Protein AF-0000000074209633 (afdb_homodimer)

Sequence (896 aa):
MTAEIIALIGLALVFGISALRNVHMGALALVAAFVVGIGVVGEGLDDVLSGFPVDALIILVGITYLFGIARETGTIDWLVDRSLGLIGDRVALLPWGLWLIATGVACLGTSHAAFAVVPIAMSLAATHRISSTMMGIAMSSAIVGGALAPTSIVGITVQTVASSADIPYNAGLMFGLSVGVNGLVVLAAFFMFGGRELIQRTRQARAASDGGTGGTGASGGPAGGSGGGVATLERTETKVPAKITALQALVIISILVLIGGFFLLTTLDVDINLGVVALTIAVILALVDPGVGRRGISRIDWSTILLLGGIITYVEVLTRLGAIEQLGEAARSVSQPLVAALVLCIVAGLVSAFASTIGIIGALIPLAVPLLIPGGGLEMTGFIYALAISASLVDCAPFGTTGATIVASTVEHDRPKVNRDLTIWGLSMVIIGPVVTLLTMVVPFLWAMTAEIIALIGLALVFGISALRNVHMGALALVAAFVVGIGVVGEGLDDVLSGFPVDALIILVGITYLFGIARETGTIDWLVDRSLGLIGDRVALLPWGLWLIATGVACLGTSHAAFAVVPIAMSLAATHRISSTMMGIAMSSAIVGGALAPTSIVGITVQTVASSADIPYNAGLMFGLSVGVNGLVVLAAFFMFGGRELIQRTRQARAASDGGTGGTGASGGPAGGSGGGVATLERTETKVPAKITALQALVIISILVLIGGFFLLTTLDVDINLGVVALTIAVILALVDPGVGRRGISRIDWSTILLLGGIITYVEVLTRLGAIEQLGEAARSVSQPLVAALVLCIVAGLVSAFASTIGIIGALIPLAVPLLIPGGGLEMTGFIYALAISASLVDCAPFGTTGATIVASTVEHDRPKVNRDLTIWGLSMVIIGPVVTLLTMVVPFLWA

Radius of gyration: 32.25 Å; Cα contacts (8 Å, |Δi|>4): 1359; chains: 2; bounding box: 79×123×66 Å

Secondary structure (DSSP, 8-state):
--HHHHHHHHHHHHHHHHHHH---HHHHHHHHHHIIIIIII---HHHHHTTS-HHHHHHHHHHHHHHHHHHHHTHHHHHHHHHHHHHTT-GGGHHHHHHHHHHHHHTTS-GGGGGGHHHHHHHHHHHTT--HHHHHHHHHHHHHHHHTSTTSHHHHHHHHHHHHTT----HHHHHHHHHHHHHHHHHHHHHHTTHHHHHHHHHHHHHHHHSTT-----------------------------PPPHHHHHHHHHHHHHHHHHHHHHHHT----HHHHHHHHHHHHHHH-HHHHHHHHTTS-HHHHHHHHHHHHHHHHHHHHTHHHHHHHHHHTSS-HHHHHHHHHHHHHHHHHHS-HHHHHHHHHHHHHHHHSTTS-S-HHHHHHHHHHHHHHGGGSTTSHHHHHHHHTS-GGGHHHHHHHHHHHHHHHHHHHHHHHHHHHTHHHH--/--HHHHHHHHHHHHHHHHHHH---HHHHHHHHHHIIIIIII---HHHHHTTS-HHHHHHHHHHHHHHHHHHHHTHHHHHHHHHHHHHTT-GGGHHHHHHHHHHHHHTTS-GGGGGGHHHHHHHHHHHTT--HHHHHHHHHHHHHHHHTSTTSHHHHHHHHHHHHTT----HHHHHHHHHHHHHHHHHHHHHHTTHHHHHHHHHHHHHHHHSTT--------------------------------HHHHHHHHHHHHHHHHHHHHHHHT----HHHHHHHHHHHHHHH-HHHHHHHHTTS-HHHHHHHHHHHHHHHHHHHHTHHHHHHHHHHTSS-HHHHHHHHHHHHHHHHHHS-HHHHHHHHHHHHHHHHSTTS-S-HHHHHHHHHHHHHHGGGSTTSHHHHHHHHTS-GGGHHHHHHHHHHHHHHHHHHHHHHHHHHHTHHHH--

Solvent-accessible surface area (backbone atoms only — not comparable to full-atom values): 44579 Å² total; per-residue (Å²): 130,54,73,38,54,52,50,52,51,48,53,52,46,38,51,50,46,20,50,73,53,56,36,65,49,12,62,45,22,38,41,48,28,47,48,42,31,38,69,69,70,61,45,54,57,66,62,48,53,66,32,41,49,56,69,58,44,44,29,48,46,10,34,25,28,33,35,21,32,33,52,71,65,40,34,57,58,49,52,51,54,54,51,57,64,66,58,63,87,49,69,58,48,42,59,57,47,49,21,52,50,27,18,56,40,0,29,52,16,43,46,64,58,21,53,68,46,44,44,56,51,36,46,48,23,60,73,69,69,39,47,60,51,35,47,42,49,24,48,37,30,11,26,44,21,11,19,37,18,66,54,4,55,53,18,37,47,53,51,49,48,34,51,73,64,72,39,77,76,57,52,66,59,46,22,53,50,34,38,50,53,28,48,49,49,36,50,52,37,33,64,70,51,47,41,60,57,37,48,50,50,48,49,50,54,50,48,58,67,66,61,69,74,78,90,88,80,80,81,75,77,78,73,82,69,81,66,76,75,67,74,67,74,69,72,69,73,73,66,71,78,71,78,82,46,74,65,34,50,50,46,51,51,48,50,49,48,47,56,52,45,47,55,50,33,63,71,68,66,48,80,64,58,65,13,58,56,29,33,42,52,32,48,55,50,15,68,76,37,25,68,49,35,56,57,9,58,75,48,36,59,58,69,57,45,41,29,52,33,10,40,44,18,28,50,43,46,35,51,74,67,40,28,42,58,52,49,16,54,56,47,62,63,42,90,50,49,68,58,52,52,48,50,51,21,31,49,38,5,54,46,18,30,66,51,44,48,62,58,45,50,54,54,45,52,60,59,43,45,44,46,28,41,98,81,38,63,43,42,49,54,28,45,53,48,23,37,53,47,13,19,40,58,9,38,36,15,50,73,27,71,63,16,34,51,44,36,68,36,32,54,76,89,50,23,68,58,36,47,51,51,29,38,53,51,13,58,48,27,23,53,52,35,29,53,52,31,37,56,68,43,22,51,65,52,52,78,99,130,56,72,39,54,53,49,52,49,48,53,54,47,38,51,50,46,21,51,74,53,55,37,65,48,13,64,48,23,37,42,48,27,49,49,42,31,39,68,68,70,61,44,55,56,66,61,49,54,66,35,41,48,56,70,57,43,43,29,48,47,10,33,26,28,32,37,20,33,34,54,71,66,41,36,57,58,48,52,52,53,54,51,55,64,68,59,64,86,49,68,59,48,42,59,58,48,50,21,53,50,26,18,56,40,0,29,53,15,42,47,65,58,21,54,68,47,42,42,54,51,36,49,50,23,59,74,68,70,40,50,60,51,35,48,44,49,24,47,37,30,11,26,43,19,10,19,38,19,65,54,4,57,52,18,37,48,53,50,50,49,35,50,74,65,71,41,78,76,59,53,67,58,44,22,51,50,33,38,48,54,28,48,50,50,34,50,51,37,33,63,70,52,48,40,58,58,36,48,49,50,48,48,49,54,52,48,60,65,65,62,68,73,78,90,89,80,80,80,76,76,78,73,83,70,81,68,78,74,66,74,66,73,68,75,68,73,74,67,70,77,72,78,82,46,73,65,37,50,50,46,52,51,51,53,50,47,47,55,50,46,48,55,46,34,65,71,68,66,48,79,64,58,66,13,57,56,30,33,43,52,32,49,53,50,16,69,75,38,24,70,48,35,55,57,8,59,75,49,34,59,56,69,56,44,43,28,51,34,9,41,44,18,27,49,43,47,35,51,76,67,41,29,42,57,52,49,15,55,56,48,62,62,42,90,51,50,68,58,52,51,48,51,50,22,30,49,39,5,54,46,17,29,66,49,46,47,63,58,45,51,54,53,45,52,59,60,44,44,41,47,30,39,99,81,41,60,43,41,48,53,30,44,52,48,24,37,52,48,12,19,39,59,10,40,36,16,51,73,27,70,62,17,35,50,43,36,68,35,33,54,74,88,50,25,67,57,34,46,51,51,29,38,53,50,13,59,47,27,25,54,52,35,28,53,52,31,38,56,69,45,22,51,66,52,51,78,97

pLDDT: mean 79.62, std 15.92, range [23.23, 94.75]

InterPro domains:
  IPR009827 Dicarboxylate carrier MatC N-terminal [PF07158] (1-146)

Foldseek 3Di:
DALLVVLVVLLVCLLVCCLVVVDQSLVSLQVSLCCSLCPVVNHDPVLLLVLFCVLLVLLLLLQLLLVLLLVLLCLLVLQLLVQVVVQPPQLLCLLVSLLVSLLVQLLSEELVSSLVSLLVQQVSCVVSVHDLLLSLLSSLLSSLLNCLACSYLLVSLLVVLCVVLVHDEDSVVLSVVSNVVSVVVSVVSCVVRCSVVSVVVSVVVVVVVVPPPDDDDPDDPPPPPPCPPPVPVPPPPSPPSPPQDPLSVLSVVLVVCLVVVVVVCVVVVPPDRSSVSSNVSSVVSCVVPVVSSVSSSVSRDVSSSSLSSSLSSSVVSSVVSCSLVVLLVVCLVVPDLLVVLLVLLLVLQVSLLSGNNSNSLSNVLSSCSSCCDDRNQWPNHLSSSLSSSLNSSLCCQCNHPSVVSSLVSHDPVCSVVSNVSSNVRSNVSSNVSSVVSCVPRTVVVSVD/DALLVVLVVLLVCLLVCCLVVVDQSLVSLQVSLCCSLCPVVNHDPVLLLVLFCVLLVLLLLLQLLLVLLLVLLCLLVLQLLVQVVVQPPQLLCLLVSLLQSLLVQLLSEHLVSSLVSLLVQQVSCVVSVHDLLLSLLSSLLSSLLNCLACSYLLVSLLVVLCVVLVHDEDSVVLSVVSNVVSVVVSVVSCVVRCSVVSVVVSVVVVVVVVPPPDDDDDDDPPPPPPCPPPVPVPPPPSPPSPPQDPLSVLSVVLVVCLVVVVVVCVVVVPPDRSSVSSNVSSVVSCVVPVVSSVSSSVSRDVSSSSLSSSLSSSVSSSVVSCSLVVLLVVCLVVPQLLVVLLVLLLVLQVSLLSGNNSNSLSNVLSSCSSCCDDPVQWPNHLSSSLSSSLNSSLCCQCNHPSVVSSLVSHDPVCSVVSNVSSNVVSNVSSNVSNVVSCVPRTVVVSVD

Organism: NCBI:txid88382

Structure (mmCIF, N/CA/C/O backbone):
data_AF-0000000074209633-model_v1
#
loop_
_entity.id
_entity.type
_entity.pdbx_description
1 polymer 'Di/tricarboxylate transporter'
#
loop_
_atom_site.group_PDB
_atom_site.id
_atom_site.type_symbol
_atom_site.label_atom_id
_atom_site.label_alt_id
_atom_site.label_comp_id
_atom_site.label_asym_id
_atom_site.label_entity_id
_atom_site.label_seq_id
_atom_site.pdbx_PDB_ins_code
_atom_site.Cartn_x
_atom_site.Cartn_y
_atom_site.Cartn_z
_atom_site.occupancy
_atom_site.B_iso_or_equiv
_atom_site.auth_seq_id
_atom_site.auth_comp_id
_atom_site.auth_asym_id
_atom_site.auth_atom_id
_atom_site.pdbx_PDB_model_num
ATOM 1 N N . MET A 1 1 ? -24.344 1.901 -29.031 1 57.34 1 MET A N 1
ATOM 2 C CA . MET A 1 1 ? -23.562 0.938 -28.266 1 57.34 1 MET A CA 1
ATOM 3 C C . MET A 1 1 ? -24.031 0.885 -26.812 1 57.34 1 MET A C 1
ATOM 5 O O . MET A 1 1 ? -24.234 1.925 -26.188 1 57.34 1 MET A O 1
ATOM 9 N N . THR A 1 2 ? -24.516 -0.287 -26.312 1 80.44 2 THR A N 1
ATOM 10 C CA . THR A 1 2 ? -25.078 -0.45 -24.969 1 80.44 2 THR A CA 1
ATOM 11 C C . THR A 1 2 ? -24.016 -0.205 -23.906 1 80.44 2 THR A C 1
ATOM 13 O O . THR A 1 2 ? -22.812 -0.237 -24.188 1 80.44 2 THR A O 1
ATOM 16 N N . ALA A 1 3 ? -24.422 0.43 -22.875 1 84.19 3 ALA A N 1
ATOM 17 C CA . ALA A 1 3 ? -23.547 0.683 -21.734 1 84.19 3 ALA A CA 1
ATOM 18 C C . ALA A 1 3 ? -22.672 -0.532 -21.422 1 84.19 3 ALA A C 1
ATOM 20 O O . ALA A 1 3 ? -21.516 -0.39 -21.016 1 84.19 3 ALA A O 1
ATOM 21 N N . GLU A 1 4 ? -23.219 -1.626 -21.766 1 82.5 4 GLU A N 1
ATOM 22 C CA . GLU A 1 4 ? -22.5 -2.875 -21.5 1 82.5 4 GLU A CA 1
ATOM 23 C C . GLU A 1 4 ? -21.312 -3.033 -22.438 1 82.5 4 GLU A C 1
ATOM 25 O O . GLU A 1 4 ? -20.234 -3.428 -22.016 1 82.5 4 GLU A O 1
ATOM 30 N N . ILE A 1 5 ? -21.516 -2.719 -23.641 1 81.88 5 ILE A N 1
ATOM 31 C CA . ILE A 1 5 ? -20.453 -2.842 -24.625 1 81.88 5 ILE A CA 1
ATOM 32 C C . ILE A 1 5 ? -19.359 -1.812 -24.359 1 81.88 5 ILE A C 1
ATOM 34 O O . ILE A 1 5 ? -18.172 -2.107 -24.484 1 81.88 5 ILE A O 1
ATOM 38 N N . ILE A 1 6 ? -19.75 -0.719 -23.984 1 85.06 6 ILE A N 1
ATOM 39 C CA . ILE A 1 6 ? -18.797 0.332 -23.641 1 85.06 6 ILE A CA 1
ATOM 40 C C . ILE A 1 6 ? -17.922 -0.115 -22.484 1 85.06 6 ILE A C 1
ATOM 42 O O . ILE A 1 6 ? -16.703 0.093 -22.484 1 85.06 6 ILE A O 1
ATOM 46 N N . ALA A 1 7 ? -18.594 -0.705 -21.516 1 85.5 7 ALA A N 1
ATOM 47 C CA . ALA A 1 7 ? -17.859 -1.154 -20.328 1 85.5 7 ALA A CA 1
ATOM 48 C C . ALA A 1 7 ? -16.891 -2.277 -20.672 1 85.5 7 ALA A C 1
ATOM 50 O O . ALA A 1 7 ? -15.789 -2.336 -20.125 1 85.5 7 ALA A O 1
ATOM 51 N N . LEU A 1 8 ? -17.344 -3.096 -21.594 1 81.75 8 LEU A N 1
ATOM 52 C CA . LEU A 1 8 ? -16.469 -4.191 -22.016 1 81.75 8 LEU A CA 1
ATOM 53 C C . LEU A 1 8 ? -15.297 -3.67 -22.828 1 81.75 8 LEU A C 1
ATOM 55 O O . LEU A 1 8 ? -14.18 -4.168 -22.703 1 81.75 8 LEU A O 1
ATOM 59 N N . ILE A 1 9 ? -15.508 -2.754 -23.609 1 84 9 ILE A N 1
ATOM 60 C CA . ILE A 1 9 ? -14.445 -2.105 -24.375 1 84 9 ILE A CA 1
ATOM 61 C C . ILE A 1 9 ? -13.477 -1.408 -23.406 1 84 9 ILE A C 1
ATOM 63 O O . ILE A 1 9 ? -12.266 -1.404 -23.641 1 84 9 ILE A O 1
ATOM 67 N N . GLY A 1 10 ? -14.086 -0.847 -22.359 1 87.19 10 GLY A N 1
ATOM 68 C CA . GLY A 1 10 ? -13.242 -0.237 -21.344 1 87.19 10 GLY A CA 1
ATOM 69 C C . GLY A 1 10 ? -12.266 -1.211 -20.719 1 87.19 10 GLY A C 1
ATOM 70 O O . GLY A 1 10 ? -11.094 -0.879 -20.516 1 87.19 10 GLY A O 1
ATOM 71 N N . LEU A 1 11 ? -12.75 -2.363 -20.469 1 83.62 11 LEU A N 1
ATOM 72 C CA . LEU A 1 11 ? -11.883 -3.387 -19.891 1 83.62 11 LEU A CA 1
ATOM 73 C C . LEU A 1 11 ? -10.773 -3.764 -20.859 1 83.62 11 LEU A C 1
ATOM 75 O O . LEU A 1 11 ? -9.609 -3.869 -20.469 1 83.62 11 LEU A O 1
ATOM 79 N N . ALA A 1 12 ? -11.102 -3.979 -22.109 1 81.75 12 ALA A N 1
ATOM 80 C CA . ALA A 1 12 ? -10.133 -4.309 -23.141 1 81.75 12 ALA A CA 1
ATOM 81 C C . ALA A 1 12 ? -9.086 -3.199 -23.281 1 81.75 12 ALA A C 1
ATOM 83 O O . ALA A 1 12 ? -7.902 -3.475 -23.469 1 81.75 12 ALA A O 1
ATOM 84 N N . LEU A 1 13 ? -9.531 -2.041 -23.203 1 87.56 13 LEU A N 1
ATOM 85 C CA . LEU A 1 13 ? -8.633 -0.898 -23.328 1 87.56 13 LEU A CA 1
ATOM 86 C C . LEU A 1 13 ? -7.664 -0.836 -22.141 1 87.56 13 LEU A C 1
ATOM 88 O O . LEU A 1 13 ? -6.5 -0.473 -22.312 1 87.56 13 LEU A O 1
ATOM 92 N N . VAL A 1 14 ? -8.195 -1.123 -20.969 1 87.88 14 VAL A N 1
ATOM 93 C CA . VAL A 1 14 ? -7.344 -1.115 -19.797 1 87.88 14 VAL A CA 1
ATOM 94 C C . VAL A 1 14 ? -6.203 -2.117 -19.969 1 87.88 14 VAL A C 1
ATOM 96 O O . VAL A 1 14 ? -5.039 -1.791 -19.734 1 87.88 14 VAL A O 1
ATOM 99 N N . PHE A 1 15 ? -6.523 -3.203 -20.484 1 81 15 PHE A N 1
ATOM 100 C CA . PHE A 1 15 ? -5.523 -4.242 -20.688 1 81 15 PHE A CA 1
ATOM 101 C C . PHE A 1 15 ? -4.57 -3.859 -21.812 1 81 15 PHE A C 1
ATOM 103 O O . PHE A 1 15 ? -3.355 -4.008 -21.688 1 81 15 PHE A O 1
ATOM 110 N N . GLY A 1 16 ? -5.125 -3.48 -22.859 1 82.19 16 GLY A N 1
ATOM 111 C CA . GLY A 1 16 ? -4.324 -3.104 -24.016 1 82.19 16 GLY A CA 1
ATOM 112 C C . GLY A 1 16 ? -3.369 -1.96 -23.734 1 82.19 16 GLY A C 1
ATOM 113 O O . GLY A 1 16 ? -2.182 -2.039 -24.062 1 82.19 16 GLY A O 1
ATOM 114 N N . ILE A 1 17 ? -3.855 -0.989 -23.078 1 87.25 17 ILE A N 1
ATOM 115 C CA . ILE A 1 17 ? -3.039 0.182 -22.781 1 87.25 17 ILE A CA 1
ATOM 116 C C . ILE A 1 17 ? -1.941 -0.198 -21.781 1 87.25 17 ILE A C 1
ATOM 118 O O . ILE A 1 17 ? -0.792 0.224 -21.938 1 87.25 17 ILE A O 1
ATOM 122 N N . SER A 1 18 ? -2.354 -0.912 -20.781 1 83.94 18 SER A N 1
ATOM 123 C CA . SER A 1 18 ? -1.369 -1.335 -19.797 1 83.94 18 SER A CA 1
ATOM 124 C C . SER A 1 18 ? -0.266 -2.172 -20.438 1 83.94 18 SER A C 1
ATOM 126 O O . SER A 1 18 ? 0.913 -2.004 -20.109 1 83.94 18 SER A O 1
ATOM 128 N N . ALA A 1 19 ? -0.653 -3.008 -21.344 1 75.5 19 ALA A N 1
ATOM 129 C CA . ALA A 1 19 ? 0.305 -3.893 -22 1 75.5 19 ALA A CA 1
ATOM 130 C C . ALA A 1 19 ? 1.2 -3.113 -22.969 1 75.5 19 ALA A C 1
ATOM 132 O O . ALA A 1 19 ? 2.402 -3.373 -23.047 1 75.5 19 ALA A O 1
ATOM 133 N N . LEU A 1 20 ? 0.694 -2.131 -23.625 1 81.38 20 LEU A N 1
ATOM 134 C CA . LEU A 1 20 ? 1.429 -1.417 -24.672 1 81.38 20 LEU A CA 1
ATOM 135 C C . LEU A 1 20 ? 2.271 -0.298 -24.062 1 81.38 20 LEU A C 1
ATOM 137 O O . LEU A 1 20 ? 3.387 -0.04 -24.531 1 81.38 20 LEU A O 1
ATOM 141 N N . ARG A 1 21 ? 1.724 0.284 -23.047 1 83.56 21 ARG A N 1
ATOM 142 C CA . ARG A 1 21 ? 2.41 1.459 -22.531 1 83.56 21 ARG A CA 1
ATOM 143 C C . ARG A 1 21 ? 3.068 1.15 -21.188 1 83.56 21 ARG A C 1
ATOM 145 O O . ARG A 1 21 ? 3.766 1.997 -20.625 1 83.56 21 ARG A O 1
ATOM 152 N N . ASN A 1 22 ? 2.826 -0.038 -20.719 1 81.88 22 ASN A N 1
ATOM 153 C CA . ASN A 1 22 ? 3.443 -0.48 -19.469 1 81.88 22 ASN A CA 1
ATOM 154 C C . ASN A 1 22 ? 3.041 0.412 -18.297 1 81.88 22 ASN A C 1
ATOM 156 O O . ASN A 1 22 ? 3.893 0.833 -17.516 1 81.88 22 ASN A O 1
ATOM 160 N N . VAL A 1 23 ? 1.863 0.804 -18.281 1 86.94 23 VAL A N 1
ATOM 161 C CA . VAL A 1 23 ? 1.289 1.556 -17.172 1 86.94 23 VAL A CA 1
ATOM 162 C C . VAL A 1 23 ? 0.672 0.593 -16.156 1 86.94 23 VAL A C 1
ATOM 164 O O . VAL A 1 23 ? 0.28 -0.521 -16.516 1 86.94 23 VAL A O 1
ATOM 167 N N . HIS A 1 24 ? 0.724 1.024 -14.961 1 87.19 24 HIS A N 1
ATOM 168 C CA . HIS A 1 24 ? 0.172 0.171 -13.914 1 87.19 24 HIS A CA 1
ATOM 169 C C . HIS A 1 24 ? -1.299 -0.137 -14.172 1 87.19 24 HIS A C 1
ATOM 171 O O . HIS A 1 24 ? -2.135 0.769 -14.18 1 87.19 24 HIS A O 1
ATOM 177 N N . MET A 1 25 ? -1.596 -1.329 -14.297 1 85.94 25 MET A N 1
ATOM 178 C CA . MET A 1 25 ? -2.916 -1.784 -14.727 1 85.94 25 MET A CA 1
ATOM 179 C C . MET A 1 25 ? -3.959 -1.504 -13.648 1 85.94 25 MET A C 1
ATOM 181 O O . MET A 1 25 ? -5.113 -1.199 -13.961 1 85.94 25 MET A O 1
ATOM 185 N N . GLY A 1 26 ? -3.621 -1.701 -12.406 1 88.94 26 GLY A N 1
ATOM 186 C CA . GLY A 1 26 ? -4.555 -1.474 -11.32 1 88.94 26 GLY A CA 1
ATOM 187 C C . GLY A 1 26 ? -5.055 -0.042 -11.25 1 88.94 26 GLY A C 1
ATOM 188 O O . GLY A 1 26 ? -6.254 0.197 -11.102 1 88.94 26 GLY A O 1
ATOM 189 N N . ALA A 1 27 ? -4.129 0.905 -11.359 1 92.5 27 ALA A N 1
ATOM 190 C CA . ALA A 1 27 ? -4.5 2.318 -11.359 1 92.5 27 ALA A CA 1
ATOM 191 C C . ALA A 1 27 ? -5.398 2.654 -12.539 1 92.5 27 ALA A C 1
ATOM 193 O O . ALA A 1 27 ? -6.387 3.375 -12.391 1 92.5 27 ALA A O 1
ATOM 194 N N . LEU A 1 28 ? -5.035 2.145 -13.648 1 92.5 28 LEU A N 1
ATOM 195 C CA . LEU A 1 28 ? -5.832 2.363 -14.852 1 92.5 28 LEU A CA 1
ATOM 196 C C . LEU A 1 28 ? -7.23 1.778 -14.695 1 92.5 28 LEU A C 1
ATOM 198 O O . LEU A 1 28 ? -8.219 2.396 -15.102 1 92.5 28 LEU A O 1
ATOM 202 N N . ALA A 1 29 ? -7.277 0.624 -14.148 1 91.12 29 ALA A N 1
ATOM 203 C CA . ALA A 1 29 ? -8.562 -0.052 -13.961 1 91.12 29 ALA A CA 1
ATOM 204 C C . ALA A 1 29 ? -9.445 0.714 -12.984 1 91.12 29 ALA A C 1
ATOM 206 O O . ALA A 1 29 ? -10.664 0.776 -13.164 1 91.12 29 ALA A O 1
ATOM 207 N N . LEU A 1 30 ? -8.883 1.232 -11.961 1 93.81 30 LEU A N 1
ATOM 208 C CA . LEU A 1 30 ? -9.648 2.016 -10.992 1 93.81 30 LEU A CA 1
ATOM 209 C C . LEU A 1 30 ? -10.242 3.256 -11.648 1 93.81 30 LEU A C 1
ATOM 211 O O . LEU A 1 30 ? -11.414 3.574 -11.438 1 93.81 30 LEU A O 1
ATOM 215 N N . VAL A 1 31 ? -9.43 3.943 -12.398 1 94.19 31 VAL A N 1
ATOM 216 C CA . VAL A 1 31 ? -9.898 5.133 -13.094 1 94.19 31 VAL A CA 1
ATOM 217 C C . VAL A 1 31 ? -11.016 4.754 -14.062 1 94.19 31 VAL A C 1
ATOM 219 O O . VAL A 1 31 ? -12.031 5.453 -14.156 1 94.19 31 VAL A O 1
ATOM 222 N N . ALA A 1 32 ? -10.805 3.689 -14.773 1 93.62 32 ALA A N 1
ATOM 223 C CA . ALA A 1 32 ? -11.844 3.213 -15.688 1 93.62 32 ALA A CA 1
ATOM 224 C C . ALA A 1 32 ? -13.133 2.887 -14.938 1 93.62 32 ALA A C 1
ATOM 226 O O . ALA A 1 32 ? -14.227 3.135 -15.445 1 93.62 32 ALA A O 1
ATOM 227 N N . ALA A 1 33 ? -13.008 2.295 -13.773 1 92.62 33 ALA A N 1
ATOM 228 C CA . ALA A 1 33 ? -14.172 1.975 -12.953 1 92.62 33 ALA A CA 1
ATOM 229 C C . ALA A 1 33 ? -14.945 3.236 -12.586 1 92.62 33 ALA A C 1
ATOM 231 O O . ALA A 1 33 ? -16.172 3.242 -12.594 1 92.62 33 ALA A O 1
ATOM 232 N N . PHE A 1 34 ? -14.211 4.273 -12.297 1 93.25 34 PHE A N 1
ATOM 233 C CA . PHE A 1 34 ? -14.867 5.527 -11.938 1 93.25 34 PHE A CA 1
ATOM 234 C C . PHE A 1 34 ? -15.5 6.18 -13.156 1 93.25 34 PHE A C 1
ATOM 236 O O . PHE A 1 34 ? -16.625 6.68 -13.086 1 93.25 34 PHE A O 1
ATOM 243 N N . VAL A 1 35 ? -14.766 6.168 -14.242 1 91.94 35 VAL A N 1
ATOM 244 C CA . VAL A 1 35 ? -15.258 6.812 -15.461 1 91.94 35 VAL A CA 1
ATOM 245 C C . VAL A 1 35 ? -16.5 6.078 -15.969 1 91.94 35 VAL A C 1
ATOM 247 O O . VAL A 1 35 ? -17.5 6.707 -16.297 1 91.94 35 VAL A O 1
ATOM 250 N N . VAL A 1 36 ? -16.453 4.82 -16.016 1 91.38 36 VAL A N 1
ATOM 251 C CA . VAL A 1 36 ? -17.578 4.031 -16.531 1 91.38 36 VAL A CA 1
ATOM 252 C C . VAL A 1 36 ? -18.688 3.975 -15.484 1 91.38 36 VAL A C 1
ATOM 254 O O . VAL A 1 36 ? -19.859 4.125 -15.82 1 91.38 36 VAL A O 1
ATOM 257 N N . GLY A 1 37 ? -18.344 3.707 -14.219 1 90.38 37 GLY A N 1
ATOM 258 C CA . GLY A 1 37 ? -19.344 3.594 -13.164 1 90.38 37 GLY A CA 1
ATOM 259 C C . GLY A 1 37 ? -20.125 4.875 -12.945 1 90.38 37 GLY A C 1
ATOM 260 O O . GLY A 1 37 ? -21.359 4.859 -12.922 1 90.38 37 GLY A O 1
ATOM 261 N N . ILE A 1 38 ? -19.438 5.945 -12.844 1 87.94 38 ILE A N 1
ATOM 262 C CA . ILE A 1 38 ? -20.094 7.215 -12.547 1 87.94 38 ILE A CA 1
ATOM 263 C C . ILE A 1 38 ? -20.547 7.871 -13.852 1 87.94 38 ILE A C 1
ATOM 265 O O . ILE A 1 38 ? -21.688 8.359 -13.938 1 87.94 38 ILE A O 1
ATOM 269 N N . GLY A 1 39 ? -19.797 7.867 -14.867 1 85.75 39 GLY A N 1
ATOM 270 C CA . GLY A 1 39 ? -20.078 8.594 -16.094 1 85.75 39 GLY A CA 1
ATOM 271 C C . GLY A 1 39 ? -21.062 7.863 -17 1 85.75 39 GLY A C 1
ATOM 272 O O . GLY A 1 39 ? -21.969 8.477 -17.578 1 85.75 39 GLY A O 1
ATOM 273 N N . VAL A 1 40 ? -20.859 6.613 -17.125 1 85.12 40 VAL A N 1
ATOM 274 C CA . VAL A 1 40 ? -21.656 5.867 -18.094 1 85.12 40 VAL A CA 1
ATOM 275 C C . VAL A 1 40 ? -22.875 5.258 -17.422 1 85.12 40 VAL A C 1
ATOM 277 O O . VAL A 1 40 ? -24 5.402 -17.906 1 85.12 40 VAL A O 1
ATOM 280 N N . VAL A 1 41 ? -22.719 4.672 -16.312 1 84.19 41 VAL A N 1
ATOM 281 C CA . VAL A 1 41 ? -23.781 3.965 -15.625 1 84.19 41 VAL A CA 1
ATOM 282 C C . VAL A 1 41 ? -24.578 4.945 -14.758 1 84.19 41 VAL A C 1
ATOM 284 O O . VAL A 1 41 ? -25.766 4.754 -14.523 1 84.19 41 VAL A O 1
ATOM 287 N N . GLY A 1 42 ? -23.891 5.945 -14.227 1 85.56 42 GLY A N 1
ATOM 288 C CA . GLY A 1 42 ? -24.547 6.926 -13.375 1 85.56 42 GLY A CA 1
ATOM 289 C C . GLY A 1 42 ? -24.656 6.484 -11.93 1 85.56 42 GLY A C 1
ATOM 290 O O . GLY A 1 42 ? -25.625 6.824 -11.242 1 85.56 42 GLY A O 1
ATOM 291 N N . GLU A 1 43 ? -23.75 5.613 -11.547 1 88.69 43 GLU A N 1
ATOM 292 C CA . GLU A 1 43 ? -23.75 5.164 -10.156 1 88.69 43 GLU A CA 1
ATOM 293 C C . GLU A 1 43 ? -23.031 6.168 -9.25 1 88.69 43 GLU A C 1
ATOM 295 O O . GLU A 1 43 ? -22.312 7.043 -9.734 1 88.69 43 GLU A O 1
ATOM 300 N N . GLY A 1 44 ? -23.391 6.086 -7.973 1 87.81 44 GLY A N 1
ATOM 301 C CA . GLY A 1 44 ? -22.703 6.914 -7 1 87.81 44 GLY A CA 1
ATOM 302 C C . GLY A 1 44 ? -21.297 6.434 -6.695 1 87.81 44 GLY A C 1
ATOM 303 O O . GLY A 1 44 ? -20.953 5.293 -7 1 87.81 44 GLY A O 1
ATOM 304 N N . LEU A 1 45 ? -20.453 7.332 -6.203 1 88.19 45 LEU A N 1
ATOM 305 C CA . LEU A 1 45 ? -19.078 7.008 -5.844 1 88.19 45 LEU A CA 1
ATOM 306 C C . LEU A 1 45 ? -19.031 5.871 -4.832 1 88.19 45 LEU A C 1
ATOM 308 O O . LEU A 1 45 ? -18.203 4.961 -4.949 1 88.19 45 LEU A O 1
ATOM 312 N N . ASP A 1 46 ? -19.938 5.922 -3.949 1 86.69 46 ASP A N 1
ATOM 313 C CA . ASP A 1 46 ? -19.969 4.914 -2.896 1 86.69 46 ASP A CA 1
ATOM 314 C C . ASP A 1 46 ? -20.25 3.527 -3.473 1 86.69 46 ASP A C 1
ATOM 316 O O . ASP A 1 46 ? -19.734 2.525 -2.977 1 86.69 46 ASP A O 1
ATOM 320 N N . ASP A 1 47 ? -21.031 3.504 -4.434 1 90.06 47 ASP A N 1
ATOM 321 C CA . ASP A 1 47 ? -21.344 2.234 -5.082 1 90.06 47 ASP A CA 1
ATOM 322 C C . ASP A 1 47 ? -20.109 1.65 -5.777 1 90.06 47 ASP A C 1
ATOM 324 O O . ASP A 1 47 ? -19.875 0.444 -5.707 1 90.06 47 ASP A O 1
ATOM 328 N N . VAL A 1 48 ? -19.406 2.492 -6.426 1 90.94 48 VAL A N 1
ATOM 329 C CA . VAL A 1 48 ? -18.203 2.041 -7.125 1 90.94 48 VAL A CA 1
ATOM 330 C C . VAL A 1 48 ? -17.156 1.577 -6.109 1 90.94 48 VAL A C 1
ATOM 332 O O . VAL A 1 48 ? -16.531 0.523 -6.285 1 90.94 48 VAL A O 1
ATOM 335 N N . LEU A 1 49 ? -17.062 2.27 -5.051 1 90.94 49 LEU A N 1
ATOM 336 C CA . LEU A 1 49 ? -16.047 1.973 -4.047 1 90.94 49 LEU A CA 1
ATOM 337 C C . LEU A 1 49 ? -16.406 0.713 -3.268 1 90.94 49 LEU A C 1
ATOM 339 O O . LEU A 1 49 ? -15.523 0.057 -2.703 1 90.94 49 LEU A O 1
ATOM 343 N N . SER A 1 50 ? -17.672 0.471 -3.246 1 88 50 SER A N 1
ATOM 344 C CA . SER A 1 50 ? -18.109 -0.724 -2.529 1 88 50 SER A CA 1
ATOM 345 C C . SER A 1 50 ? -17.594 -1.991 -3.207 1 88 50 SER A C 1
ATOM 347 O O . SER A 1 50 ? -17.562 -3.059 -2.59 1 88 50 SER A O 1
ATOM 349 N N . GLY A 1 51 ? -17.203 -1.86 -4.449 1 85.88 51 GLY A N 1
ATOM 350 C CA . GLY A 1 51 ? -16.672 -3.002 -5.172 1 85.88 51 GLY A CA 1
ATOM 351 C C . GLY A 1 51 ? -15.219 -3.295 -4.836 1 85.88 51 GLY A C 1
ATOM 352 O O . GLY A 1 51 ? -14.68 -4.332 -5.227 1 85.88 51 GLY A O 1
ATOM 353 N N . PHE A 1 52 ? -14.555 -2.41 -4.133 1 90.25 52 PHE A N 1
ATOM 354 C CA . PHE A 1 52 ? -13.164 -2.615 -3.762 1 90.25 52 PHE A CA 1
ATOM 355 C C . PHE A 1 52 ? -13.031 -3.76 -2.766 1 90.25 52 PHE A C 1
ATOM 357 O O . PHE A 1 52 ? -13.672 -3.754 -1.714 1 90.25 52 PHE A O 1
ATOM 364 N N . PRO A 1 53 ? -12.219 -4.734 -3.053 1 87.25 53 PRO A N 1
ATOM 365 C CA . PRO A 1 53 ? -12.117 -5.934 -2.215 1 87.25 53 PRO A CA 1
ATOM 366 C C . PRO A 1 53 ? -11.234 -5.727 -0.99 1 87.25 53 PRO A C 1
ATOM 368 O O . PRO A 1 53 ? -10.062 -6.109 -1.003 1 87.25 53 PRO A O 1
ATOM 371 N N . VAL A 1 54 ? -11.836 -5.301 0.051 1 89.5 54 VAL A N 1
ATOM 372 C CA . VAL A 1 54 ? -11.094 -5.039 1.279 1 89.5 54 VAL A CA 1
ATOM 373 C C . VAL A 1 54 ? -10.578 -6.352 1.865 1 89.5 54 VAL A C 1
ATOM 375 O O . VAL A 1 54 ? -9.492 -6.398 2.449 1 89.5 54 VAL A O 1
ATOM 378 N N . ASP A 1 55 ? -11.367 -7.379 1.696 1 86.44 55 ASP A N 1
ATOM 379 C CA . ASP A 1 55 ? -10.961 -8.695 2.174 1 86.44 55 ASP A CA 1
ATOM 380 C C . ASP A 1 55 ? -9.641 -9.133 1.541 1 86.44 55 ASP A C 1
ATOM 382 O O . ASP A 1 55 ? -8.742 -9.617 2.234 1 86.44 55 ASP A O 1
ATOM 386 N N . ALA A 1 56 ? -9.578 -8.945 0.25 1 82.31 56 ALA A N 1
ATOM 387 C CA . ALA A 1 56 ? -8.352 -9.297 -0.466 1 82.31 56 ALA A CA 1
ATOM 388 C C . ALA A 1 56 ? -7.184 -8.43 -0.021 1 82.31 56 ALA A C 1
ATOM 390 O O . ALA A 1 56 ? -6.047 -8.898 0.057 1 82.31 56 ALA A O 1
ATOM 391 N N . LEU A 1 57 ? -7.484 -7.199 0.205 1 89.12 57 LEU A N 1
ATOM 392 C CA . LEU A 1 57 ? -6.457 -6.277 0.672 1 89.12 57 LEU A CA 1
ATOM 393 C C . LEU A 1 57 ? -5.836 -6.77 1.974 1 89.12 57 LEU A C 1
ATOM 395 O O . LEU A 1 57 ? -4.609 -6.824 2.1 1 89.12 57 LEU A O 1
ATOM 399 N N . ILE A 1 58 ? -6.605 -7.211 2.904 1 90 58 ILE A N 1
ATOM 400 C CA . ILE A 1 58 ? -6.121 -7.637 4.211 1 90 58 ILE A CA 1
ATOM 401 C C . ILE A 1 58 ? -5.332 -8.938 4.07 1 90 58 ILE A C 1
ATOM 403 O O . ILE A 1 58 ? -4.32 -9.133 4.746 1 90 58 ILE A O 1
ATOM 407 N N . ILE A 1 59 ? -5.793 -9.781 3.215 1 85.38 59 ILE A N 1
ATOM 408 C CA . ILE A 1 59 ? -5.094 -11.039 2.977 1 85.38 59 ILE A CA 1
ATOM 409 C C . ILE A 1 59 ? -3.691 -10.766 2.441 1 85.38 59 ILE A C 1
ATOM 411 O O . ILE A 1 59 ? -2.705 -11.297 2.957 1 85.38 59 ILE A O 1
ATOM 415 N N . LEU A 1 60 ? -3.662 -9.883 1.482 1 84.81 60 LEU A N 1
ATOM 416 C CA . LEU A 1 60 ? -2.385 -9.594 0.838 1 84.81 60 LEU A CA 1
ATOM 417 C C . LEU A 1 60 ? -1.454 -8.844 1.785 1 84.81 60 LEU A C 1
ATOM 419 O O . LEU A 1 60 ? -0.256 -9.133 1.842 1 84.81 60 LEU A O 1
ATOM 423 N N . VAL A 1 61 ? -2.02 -7.934 2.5 1 90.06 61 VAL A N 1
ATOM 424 C CA . VAL A 1 61 ? -1.217 -7.188 3.465 1 90.06 61 VAL A CA 1
ATOM 425 C C . VAL A 1 61 ? -0.669 -8.141 4.527 1 90.06 61 VAL A C 1
ATOM 427 O O . VAL A 1 61 ? 0.526 -8.117 4.828 1 90.06 61 VAL A O 1
ATOM 430 N N . GLY A 1 62 ? -1.502 -8.961 5.113 1 89.88 62 GLY A N 1
ATOM 431 C CA . GLY A 1 62 ? -1.092 -9.867 6.172 1 89.88 62 GLY A CA 1
ATOM 432 C C . GLY A 1 62 ? -0.028 -10.859 5.734 1 89.88 62 GLY A C 1
ATOM 433 O O . GLY A 1 62 ? 1.007 -10.992 6.391 1 89.88 62 GLY A O 1
ATOM 434 N N . ILE A 1 63 ? -0.253 -11.422 4.625 1 85.81 63 ILE A N 1
ATOM 435 C CA . ILE A 1 63 ? 0.628 -12.484 4.164 1 85.81 63 ILE A CA 1
ATOM 436 C C . ILE A 1 63 ? 1.963 -11.898 3.713 1 85.81 63 ILE A C 1
ATOM 438 O O . ILE A 1 63 ? 3.027 -12.383 4.098 1 85.81 63 ILE A O 1
ATOM 442 N N . THR A 1 64 ? 1.923 -10.852 2.93 1 86.38 64 THR A N 1
ATOM 443 C CA . THR A 1 64 ? 3.166 -10.281 2.422 1 86.38 64 THR A CA 1
ATOM 444 C C . THR A 1 64 ? 3.947 -9.602 3.543 1 86.38 64 THR A C 1
ATOM 446 O O . THR A 1 64 ? 5.18 -9.562 3.512 1 86.38 64 THR A O 1
ATOM 449 N N . TYR A 1 65 ? 3.205 -9.062 4.543 1 91.5 65 TYR A N 1
ATOM 450 C CA . TYR A 1 65 ? 3.887 -8.523 5.711 1 91.5 65 TYR A CA 1
ATOM 451 C C . TYR A 1 65 ? 4.629 -9.617 6.465 1 91.5 65 TYR A C 1
ATOM 453 O O . TYR A 1 65 ? 5.793 -9.453 6.836 1 91.5 65 TYR A O 1
ATOM 461 N N . LEU A 1 66 ? 3.986 -10.688 6.699 1 89.25 66 LEU A N 1
ATOM 462 C CA . LEU A 1 66 ? 4.594 -11.812 7.402 1 89.25 66 LEU A CA 1
ATOM 463 C C . LEU A 1 66 ? 5.824 -12.32 6.66 1 89.25 66 LEU A C 1
ATOM 465 O O . LEU A 1 66 ? 6.879 -12.523 7.262 1 89.25 66 LEU A O 1
ATOM 469 N N . PHE A 1 67 ? 5.715 -12.445 5.477 1 84.81 67 PHE A N 1
ATOM 470 C CA . PHE A 1 67 ? 6.836 -12.969 4.703 1 84.81 67 PHE A CA 1
ATOM 471 C C . PHE A 1 67 ? 7.902 -11.898 4.508 1 84.81 67 PHE A C 1
ATOM 473 O O . PHE A 1 67 ? 9.078 -12.219 4.305 1 84.81 67 PHE A O 1
ATOM 480 N N . GLY A 1 68 ? 7.398 -10.672 4.461 1 85.56 68 GLY A N 1
ATOM 481 C CA . GLY A 1 68 ? 8.391 -9.609 4.523 1 85.56 68 GLY A CA 1
ATOM 482 C C . GLY A 1 68 ? 9.281 -9.695 5.75 1 85.56 68 GLY A C 1
ATOM 483 O O . GLY A 1 68 ? 10.5 -9.508 5.652 1 85.56 68 GLY A O 1
ATOM 484 N N . ILE A 1 69 ? 8.68 -9.977 6.836 1 90.19 69 ILE A N 1
ATOM 485 C CA . ILE A 1 69 ? 9.422 -10.164 8.07 1 90.19 69 ILE A CA 1
ATOM 486 C C . ILE A 1 69 ? 10.359 -11.359 7.941 1 90.19 69 ILE A C 1
ATOM 488 O O . ILE A 1 69 ? 11.516 -11.305 8.367 1 90.19 69 ILE A O 1
ATOM 492 N N . ALA A 1 70 ? 9.891 -12.414 7.363 1 87.06 70 ALA A N 1
ATOM 493 C CA . ALA A 1 70 ? 10.703 -13.602 7.152 1 87.06 70 ALA A CA 1
ATOM 494 C C . ALA A 1 70 ? 11.93 -13.289 6.297 1 87.06 70 ALA A C 1
ATOM 496 O O . ALA A 1 70 ? 13.023 -13.797 6.555 1 87.06 70 ALA A O 1
ATOM 497 N N . ARG A 1 71 ? 11.688 -12.469 5.363 1 83.81 71 ARG A N 1
ATOM 498 C CA . ARG A 1 71 ? 12.797 -12.086 4.488 1 83.81 71 ARG A CA 1
ATOM 499 C C . ARG A 1 71 ? 13.805 -11.219 5.23 1 83.81 71 ARG A C 1
ATOM 501 O O . ARG A 1 71 ? 15.016 -11.391 5.074 1 83.81 71 ARG A O 1
ATOM 508 N N . GLU A 1 72 ? 13.297 -10.352 6 1 87.5 72 GLU A N 1
ATOM 509 C CA . GLU A 1 72 ? 14.164 -9.422 6.711 1 87.5 72 GLU A CA 1
ATOM 510 C C . GLU A 1 72 ? 14.977 -10.133 7.793 1 87.5 72 GLU A C 1
ATOM 512 O O . GLU A 1 72 ? 16.094 -9.711 8.117 1 87.5 72 GLU A O 1
ATOM 517 N N . THR A 1 73 ? 14.469 -11.195 8.312 1 90.81 73 THR A N 1
ATOM 518 C CA . THR A 1 73 ? 15.172 -11.945 9.344 1 90.81 73 THR A CA 1
ATOM 519 C C . THR A 1 73 ? 16.188 -12.906 8.711 1 90.81 73 THR A C 1
ATOM 521 O O . THR A 1 73 ? 17.016 -13.492 9.414 1 90.81 73 THR A O 1
ATOM 524 N N . GLY A 1 74 ? 16.125 -13.109 7.43 1 85.94 74 GLY A N 1
ATOM 525 C CA . GLY A 1 74 ? 17.016 -14.039 6.754 1 85.94 74 GLY A CA 1
ATOM 526 C C . GLY A 1 74 ? 16.547 -15.477 6.828 1 85.94 74 GLY A C 1
ATOM 527 O O . GLY A 1 74 ? 17.328 -16.406 6.57 1 85.94 74 GLY A O 1
ATOM 528 N N . THR A 1 75 ? 15.406 -15.641 7.27 1 84.5 75 THR A N 1
ATOM 529 C CA . THR A 1 75 ? 14.852 -16.984 7.422 1 84.5 75 THR A CA 1
ATOM 530 C C . THR A 1 75 ? 14.797 -17.703 6.074 1 84.5 75 THR A C 1
ATOM 532 O O . THR A 1 75 ? 15.102 -18.891 5.992 1 84.5 75 THR A O 1
ATOM 535 N N . ILE A 1 76 ? 14.422 -17.047 5.004 1 79.31 76 ILE A N 1
ATOM 536 C CA . ILE A 1 76 ? 14.312 -17.656 3.684 1 79.31 76 ILE A CA 1
ATOM 537 C C . ILE A 1 76 ? 15.688 -18.141 3.217 1 79.31 76 ILE A C 1
ATOM 539 O O . ILE A 1 76 ? 15.82 -19.25 2.703 1 79.31 76 ILE A O 1
ATOM 543 N N . ASP A 1 77 ? 16.656 -17.312 3.451 1 80.5 77 ASP A N 1
ATOM 544 C CA . ASP A 1 77 ? 18.016 -17.672 3.08 1 80.5 77 ASP A CA 1
ATOM 545 C C . ASP A 1 77 ? 18.484 -18.906 3.857 1 80.5 77 ASP A C 1
ATOM 547 O O . ASP A 1 77 ? 19.141 -19.781 3.299 1 80.5 77 ASP A O 1
ATOM 551 N N . TRP A 1 78 ? 18.203 -18.844 5.07 1 83.81 78 TRP A N 1
ATOM 552 C CA . TRP A 1 78 ? 18.594 -19.969 5.91 1 83.81 78 TRP A CA 1
ATOM 553 C C . TRP A 1 78 ? 17.906 -21.25 5.438 1 83.81 78 TRP A C 1
ATOM 555 O O . TRP A 1 78 ? 18.531 -22.312 5.387 1 83.81 78 TRP A O 1
ATOM 565 N N . LEU A 1 79 ? 16.656 -21.172 5.164 1 78.12 79 LEU A N 1
ATOM 566 C CA . LEU A 1 79 ? 15.898 -22.328 4.699 1 78.12 79 LEU A CA 1
ATOM 567 C C . LEU A 1 79 ? 16.469 -22.875 3.391 1 78.12 79 LEU A C 1
ATOM 569 O O . LEU A 1 79 ? 16.562 -24.078 3.193 1 78.12 79 LEU A O 1
ATOM 573 N N . VAL A 1 80 ? 16.812 -22 2.496 1 76.44 80 VAL A N 1
ATOM 574 C CA . VAL A 1 80 ? 17.375 -22.391 1.213 1 76.44 80 VAL A CA 1
ATOM 575 C C . VAL A 1 80 ? 18.719 -23.078 1.437 1 76.44 80 VAL A C 1
ATOM 577 O O . VAL A 1 80 ? 18.969 -24.156 0.89 1 76.44 80 VAL A O 1
ATOM 580 N N . ASP A 1 81 ? 19.5 -22.469 2.273 1 78.81 81 ASP A N 1
ATOM 581 C CA . ASP A 1 81 ? 20.828 -23.016 2.549 1 78.81 81 ASP A CA 1
ATOM 582 C C . ASP A 1 81 ? 20.719 -24.391 3.197 1 78.81 81 ASP A C 1
ATOM 584 O O . ASP A 1 81 ? 21.484 -25.312 2.854 1 78.81 81 ASP A O 1
ATOM 588 N N . ARG A 1 82 ? 19.906 -24.469 4.102 1 79.38 82 ARG A N 1
ATOM 589 C CA . ARG A 1 82 ? 19.719 -25.734 4.805 1 79.38 82 ARG A CA 1
ATOM 590 C C . ARG A 1 82 ? 19.219 -26.828 3.855 1 79.38 82 ARG A C 1
ATOM 592 O O . ARG A 1 82 ? 19.625 -27.984 3.961 1 79.38 82 ARG A O 1
ATOM 599 N N . SER A 1 83 ? 18.359 -26.5 3.012 1 77.5 83 SER A N 1
ATOM 600 C CA . SER A 1 83 ? 17.781 -27.453 2.072 1 77.5 83 SER A CA 1
ATOM 601 C C . SER A 1 83 ? 18.828 -27.906 1.049 1 77.5 83 SER A C 1
ATOM 603 O O . SER A 1 83 ? 18.812 -29.062 0.621 1 77.5 83 SER A O 1
ATOM 605 N N . LEU A 1 84 ? 19.656 -27.016 0.69 1 75.5 84 LEU A N 1
ATOM 606 C CA . LEU A 1 84 ? 20.719 -27.359 -0.244 1 75.5 84 LEU A CA 1
ATOM 607 C C . LEU A 1 84 ? 21.672 -28.359 0.379 1 75.5 84 LEU A C 1
ATOM 609 O O . LEU A 1 84 ? 22.188 -29.25 -0.31 1 75.5 84 LEU A O 1
ATOM 613 N N . GLY A 1 85 ? 21.844 -28.172 1.667 1 74.44 85 GLY A N 1
ATOM 614 C CA . GLY A 1 85 ? 22.703 -29.125 2.367 1 74.44 85 GLY A CA 1
ATOM 615 C C . GLY A 1 85 ? 22.125 -30.531 2.383 1 74.44 85 GLY A C 1
ATOM 616 O O . GLY A 1 85 ? 22.875 -31.5 2.412 1 74.44 85 GLY A O 1
ATOM 617 N N . LEU A 1 86 ? 20.844 -30.609 2.271 1 74.12 86 LEU A N 1
ATOM 618 C CA . LEU A 1 86 ? 20.156 -31.906 2.33 1 74.12 86 LEU A CA 1
ATOM 619 C C . LEU A 1 86 ? 20.25 -32.625 0.988 1 74.12 86 LEU A C 1
ATOM 621 O O . LEU A 1 86 ? 20.109 -33.844 0.924 1 74.12 86 LEU A O 1
ATOM 625 N N . ILE A 1 87 ? 20.25 -31.953 -0.14 1 74.38 87 ILE A N 1
ATOM 626 C CA . ILE A 1 87 ? 20.297 -32.562 -1.465 1 74.38 87 ILE A CA 1
ATOM 627 C C . ILE A 1 87 ? 21.594 -33.344 -1.627 1 74.38 87 ILE A C 1
ATOM 629 O O . ILE A 1 87 ? 21.609 -34.438 -2.23 1 74.38 87 ILE A O 1
ATOM 633 N N . GLY A 1 88 ? 22.594 -33.125 -0.876 1 62.69 88 GLY A N 1
ATOM 634 C CA . GLY A 1 88 ? 23.844 -33.875 -0.908 1 62.69 88 GLY A CA 1
ATOM 635 C C . GLY A 1 88 ? 24.531 -33.844 -2.262 1 62.69 88 GLY A C 1
ATOM 636 O O . GLY A 1 88 ? 24.5 -32.844 -2.957 1 62.69 88 GLY A O 1
ATOM 637 N N . ASP A 1 89 ? 25.219 -35 -2.699 1 61.19 89 ASP A N 1
ATOM 638 C CA . ASP A 1 89 ? 26.125 -35.094 -3.848 1 61.19 89 ASP A CA 1
ATOM 639 C C . ASP A 1 89 ? 25.406 -35.75 -5.047 1 61.19 89 ASP A C 1
ATOM 641 O O . ASP A 1 89 ? 26.031 -35.969 -6.082 1 61.19 89 ASP A O 1
ATOM 645 N N . ARG A 1 90 ? 24.203 -35.938 -4.98 1 73.31 90 ARG A N 1
ATOM 646 C CA . ARG A 1 90 ? 23.562 -36.562 -6.129 1 73.31 90 ARG A CA 1
ATOM 647 C C . ARG A 1 90 ? 23.156 -35.5 -7.168 1 73.31 90 ARG A C 1
ATOM 649 O O . ARG A 1 90 ? 22.141 -34.844 -7.023 1 73.31 90 ARG A O 1
ATOM 656 N N . VAL A 1 91 ? 23.828 -35.562 -8.234 1 75.31 91 VAL A N 1
ATOM 657 C CA . VAL A 1 91 ? 23.719 -34.5 -9.258 1 75.31 91 VAL A CA 1
ATOM 658 C C . VAL A 1 91 ? 22.391 -34.656 -9.984 1 75.31 91 VAL A C 1
ATOM 660 O O . VAL A 1 91 ? 21.766 -33.656 -10.359 1 75.31 91 VAL A O 1
ATOM 663 N N . ALA A 1 92 ? 21.875 -35.906 -10.125 1 77.88 92 ALA A N 1
ATOM 664 C CA . ALA A 1 92 ? 20.641 -36.094 -10.875 1 77.88 92 ALA A CA 1
ATOM 665 C C . ALA A 1 92 ? 19.422 -35.625 -10.086 1 77.88 92 ALA A C 1
ATOM 667 O O . ALA A 1 92 ? 18.375 -35.344 -10.656 1 77.88 92 ALA A O 1
ATOM 668 N N . LEU A 1 93 ? 19.578 -35.5 -8.844 1 82.5 93 LEU A N 1
ATOM 669 C CA . LEU A 1 93 ? 18.469 -35.062 -7.988 1 82.5 93 LEU A CA 1
ATOM 670 C C . LEU A 1 93 ? 18.5 -33.562 -7.75 1 82.5 93 LEU A C 1
ATOM 672 O O . LEU A 1 93 ? 17.547 -33 -7.191 1 82.5 93 LEU A O 1
ATOM 676 N N . LEU A 1 94 ? 19.453 -32.969 -8.336 1 84 94 LEU A N 1
ATOM 677 C CA . LEU A 1 94 ? 19.641 -31.547 -8.062 1 84 94 LEU A CA 1
ATOM 678 C C . LEU A 1 94 ? 18.5 -30.719 -8.648 1 84 94 LEU A C 1
ATOM 680 O O . LEU A 1 94 ? 17.922 -29.891 -7.953 1 84 94 LEU A O 1
ATOM 684 N N . PRO A 1 95 ? 18.125 -31.016 -9.914 1 86.88 95 PRO A N 1
ATOM 685 C CA . PRO A 1 95 ? 17.031 -30.203 -10.461 1 86.88 95 PRO A CA 1
ATOM 686 C C . PRO A 1 95 ? 15.719 -30.406 -9.703 1 86.88 95 PRO A C 1
ATOM 688 O O . PRO A 1 95 ? 14.984 -29.453 -9.469 1 86.88 95 PRO A O 1
ATOM 691 N N . TRP A 1 96 ? 15.516 -31.594 -9.273 1 89.62 96 TRP A N 1
ATOM 692 C CA . TRP A 1 96 ? 14.281 -31.906 -8.562 1 89.62 96 TRP A CA 1
ATOM 693 C C . TRP A 1 96 ? 14.312 -31.328 -7.148 1 89.62 96 TRP A C 1
ATOM 695 O O . TRP A 1 96 ? 13.305 -30.812 -6.66 1 89.62 96 TRP A O 1
ATOM 705 N N . GLY A 1 97 ? 15.406 -31.484 -6.551 1 88.69 97 GLY A N 1
ATOM 706 C CA . GLY A 1 97 ? 15.547 -30.891 -5.227 1 88.69 97 GLY A CA 1
ATOM 707 C C . GLY A 1 97 ? 15.375 -29.391 -5.219 1 88.69 97 GLY A C 1
ATOM 708 O O . GLY A 1 97 ? 14.664 -28.844 -4.375 1 88.69 97 GLY A O 1
ATOM 709 N N . LEU A 1 98 ? 16 -28.812 -6.184 1 88.69 98 LEU A N 1
ATOM 710 C CA . LEU A 1 98 ? 15.922 -27.359 -6.27 1 88.69 98 LEU A CA 1
ATOM 711 C C . LEU A 1 98 ? 14.516 -26.922 -6.672 1 88.69 98 LEU A C 1
ATOM 713 O O . LEU A 1 98 ? 14.047 -25.875 -6.23 1 88.69 98 LEU A O 1
ATOM 717 N N . TRP A 1 99 ? 13.922 -27.672 -7.5 1 93.06 99 TRP A N 1
ATOM 718 C CA . TRP A 1 99 ? 12.539 -27.406 -7.867 1 93.06 99 TRP A CA 1
ATOM 719 C C . TRP A 1 99 ? 11.633 -27.438 -6.641 1 93.06 99 TRP A C 1
ATOM 721 O O . TRP A 1 99 ? 10.797 -26.547 -6.457 1 93.06 99 TRP A O 1
ATOM 731 N N . LEU A 1 100 ? 11.82 -28.406 -5.801 1 91.06 100 LEU A N 1
ATOM 732 C CA . LEU A 1 100 ? 11 -28.562 -4.605 1 91.06 100 LEU A CA 1
ATOM 733 C C . LEU A 1 100 ? 11.25 -27.422 -3.625 1 91.06 100 LEU A C 1
ATOM 735 O O . LEU A 1 100 ? 10.312 -26.875 -3.035 1 91.06 100 LEU A O 1
ATOM 739 N N . ILE A 1 101 ? 12.43 -27.047 -3.523 1 87.62 101 ILE A N 1
ATOM 740 C CA . ILE A 1 101 ? 12.789 -25.984 -2.598 1 87.62 101 ILE A CA 1
ATOM 741 C C . ILE A 1 101 ? 12.227 -24.656 -3.092 1 87.62 101 ILE A C 1
ATOM 743 O O . ILE A 1 101 ? 11.617 -23.906 -2.324 1 87.62 101 ILE A O 1
ATOM 747 N N . ALA A 1 102 ? 12.477 -24.438 -4.336 1 89.06 102 ALA A N 1
ATOM 748 C CA . ALA A 1 102 ? 12 -23.172 -4.906 1 89.06 102 ALA A CA 1
ATOM 749 C C . ALA A 1 102 ? 10.477 -23.094 -4.855 1 89.06 102 ALA A C 1
ATOM 751 O O . ALA A 1 102 ? 9.914 -22.016 -4.66 1 89.06 102 ALA A O 1
ATOM 752 N N . THR A 1 103 ? 9.844 -24.234 -5.082 1 91.25 103 THR A N 1
ATOM 753 C CA . THR A 1 103 ? 8.391 -24.266 -4.961 1 91.25 103 THR A CA 1
ATOM 754 C C . THR A 1 103 ? 7.961 -23.938 -3.537 1 91.25 103 THR A C 1
ATOM 756 O O . THR A 1 103 ? 7.035 -23.156 -3.332 1 91.25 103 THR A O 1
ATOM 759 N N . GLY A 1 104 ? 8.602 -24.5 -2.637 1 87.88 104 GLY A N 1
ATOM 760 C CA . GLY A 1 104 ? 8.305 -24.219 -1.242 1 87.88 104 GLY A CA 1
ATOM 761 C C . GLY A 1 104 ? 8.469 -22.75 -0.884 1 87.88 104 GLY A C 1
ATOM 762 O O . GLY A 1 104 ? 7.637 -22.188 -0.182 1 87.88 104 GLY A O 1
ATOM 763 N N . VAL A 1 105 ? 9.477 -22.219 -1.402 1 84.06 105 VAL A N 1
ATOM 764 C CA . VAL A 1 105 ? 9.758 -20.812 -1.129 1 84.06 105 VAL A CA 1
ATOM 765 C C . VAL A 1 105 ? 8.719 -19.938 -1.827 1 84.06 105 VAL A C 1
ATOM 767 O O . VAL A 1 105 ? 8.281 -18.922 -1.278 1 84.06 105 VAL A O 1
ATOM 770 N N . ALA A 1 106 ? 8.375 -20.344 -2.939 1 86.12 106 ALA A N 1
ATOM 771 C CA . ALA A 1 106 ? 7.387 -19.578 -3.703 1 86.12 106 ALA A CA 1
ATOM 772 C C . ALA A 1 106 ? 6.031 -19.578 -3.002 1 86.12 106 ALA A C 1
ATOM 774 O O . ALA A 1 106 ? 5.238 -18.656 -3.17 1 86.12 106 ALA A O 1
ATOM 775 N N . CYS A 1 107 ? 5.836 -20.578 -2.229 1 85.31 107 CYS A N 1
ATOM 776 C CA . CYS A 1 107 ? 4.586 -20.688 -1.485 1 85.31 107 CYS A CA 1
ATOM 777 C C . CYS A 1 107 ? 4.535 -19.656 -0.358 1 85.31 107 CYS A C 1
ATOM 779 O O . CYS A 1 107 ? 3.463 -19.359 0.163 1 85.31 107 CYS A O 1
ATOM 781 N N . LEU A 1 108 ? 5.691 -19.172 -0.01 1 74.12 108 LEU A N 1
ATOM 782 C CA . LEU A 1 108 ? 5.773 -18.297 1.154 1 74.12 108 LEU A CA 1
ATOM 783 C C . LEU A 1 108 ? 5.363 -16.875 0.797 1 74.12 108 LEU A C 1
ATOM 785 O O . LEU A 1 108 ? 5.793 -15.922 1.443 1 74.12 108 LEU A O 1
ATOM 789 N N . GLY A 1 109 ? 4.445 -16.656 0.021 1 65.06 109 GLY A N 1
ATOM 790 C CA . GLY A 1 109 ? 3.797 -15.359 -0.136 1 65.06 109 GLY A CA 1
ATOM 791 C C . GLY A 1 109 ? 3.945 -14.781 -1.531 1 65.06 109 GLY A C 1
ATOM 792 O O . GLY A 1 109 ? 2.959 -14.375 -2.148 1 65.06 109 GLY A O 1
ATOM 793 N N . THR A 1 110 ? 5.344 -14.422 -1.766 1 65.19 110 THR A N 1
ATOM 794 C CA . THR A 1 110 ? 5.535 -13.82 -3.084 1 65.19 110 THR A CA 1
ATOM 795 C C . THR A 1 110 ? 6.441 -14.695 -3.945 1 65.19 110 THR A C 1
ATOM 797 O O . THR A 1 110 ? 7.336 -15.375 -3.428 1 65.19 110 THR A O 1
ATOM 800 N N . SER A 1 111 ? 6.023 -14.797 -5.133 1 68.19 111 SER A N 1
ATOM 801 C CA . SER A 1 111 ? 6.848 -15.516 -6.098 1 68.19 111 SER A CA 1
ATOM 802 C C . SER A 1 111 ? 8.258 -14.938 -6.168 1 68.19 111 SER A C 1
ATOM 804 O O . SER A 1 111 ? 9.203 -15.633 -6.531 1 68.19 111 SER A O 1
ATOM 806 N N . HIS A 1 112 ? 8.414 -13.805 -5.664 1 68.94 112 HIS A N 1
ATOM 807 C CA . HIS A 1 112 ? 9.695 -13.109 -5.762 1 68.94 112 HIS A CA 1
ATOM 808 C C . HIS A 1 112 ? 10.727 -13.734 -4.828 1 68.94 112 HIS A C 1
ATOM 810 O O . HIS A 1 112 ? 11.93 -13.688 -5.105 1 68.94 112 HIS A O 1
ATOM 816 N N . ALA A 1 113 ? 10.195 -14.281 -3.773 1 67.62 113 ALA A N 1
ATOM 817 C CA . ALA A 1 113 ? 11.133 -14.906 -2.842 1 67.62 113 ALA A CA 1
ATOM 818 C C . ALA A 1 113 ? 11.891 -16.047 -3.51 1 67.62 113 ALA A C 1
ATOM 820 O O . ALA A 1 113 ? 13.062 -16.281 -3.207 1 67.62 113 ALA A O 1
ATOM 821 N N . ALA A 1 114 ? 11.234 -16.594 -4.406 1 74.94 114 ALA A N 1
ATOM 822 C CA . ALA A 1 114 ? 11.852 -17.734 -5.082 1 74.94 114 ALA A CA 1
ATOM 823 C C . ALA A 1 114 ? 12.945 -17.281 -6.039 1 74.94 114 ALA A C 1
ATOM 825 O O . ALA A 1 114 ? 13.766 -18.094 -6.48 1 74.94 114 ALA A O 1
ATOM 826 N N . PHE A 1 115 ? 13.102 -15.992 -6.254 1 78.75 115 PHE A N 1
ATOM 827 C CA . PHE A 1 115 ? 14.156 -15.477 -7.117 1 78.75 115 PHE A CA 1
ATOM 828 C C . PHE A 1 115 ? 15.516 -15.602 -6.449 1 78.75 115 PHE A C 1
ATOM 830 O O . PHE A 1 115 ? 16.547 -15.633 -7.125 1 78.75 115 PHE A O 1
ATOM 837 N N . ALA A 1 116 ? 15.445 -15.766 -5.203 1 76.75 116 ALA A N 1
ATOM 838 C CA . ALA A 1 116 ? 16.703 -15.93 -4.477 1 76.75 116 ALA A CA 1
ATOM 839 C C . ALA A 1 116 ? 17.328 -17.281 -4.781 1 76.75 116 ALA A C 1
ATOM 841 O O . ALA A 1 116 ? 18.562 -17.438 -4.727 1 76.75 116 ALA A O 1
ATOM 842 N N . VAL A 1 117 ? 16.547 -18.188 -5.141 1 85.56 117 VAL A N 1
ATOM 843 C CA . VAL A 1 117 ? 17.016 -19.547 -5.383 1 85.56 117 VAL A CA 1
ATOM 844 C C . VAL A 1 117 ? 17.531 -19.672 -6.812 1 85.56 117 VAL A C 1
ATOM 846 O O . VAL A 1 117 ? 18.391 -20.5 -7.098 1 85.56 117 VAL A O 1
ATOM 849 N N . VAL A 1 118 ? 17.094 -18.797 -7.656 1 89 118 VAL A N 1
ATOM 850 C CA . VAL A 1 118 ? 17.312 -18.938 -9.094 1 89 118 VAL A CA 1
ATOM 851 C C . VAL A 1 118 ? 18.797 -18.781 -9.406 1 89 118 VAL A C 1
ATOM 853 O O . VAL A 1 118 ? 19.391 -19.625 -10.07 1 89 118 VAL A O 1
ATOM 856 N N . PRO A 1 119 ? 19.469 -17.75 -8.836 1 85.88 119 PRO A N 1
ATOM 857 C CA . PRO A 1 119 ? 20.906 -17.625 -9.148 1 85.88 119 PRO A CA 1
ATOM 858 C C . PRO A 1 119 ? 21.734 -18.797 -8.609 1 85.88 119 PRO A C 1
ATOM 860 O O . PRO A 1 119 ? 22.688 -19.219 -9.25 1 85.88 119 PRO A O 1
ATOM 863 N N . ILE A 1 120 ? 21.391 -19.203 -7.562 1 84.31 120 ILE A N 1
ATOM 864 C CA . ILE A 1 120 ? 22.078 -20.344 -6.961 1 84.31 120 ILE A CA 1
ATOM 865 C C . ILE A 1 120 ? 21.891 -21.578 -7.824 1 84.31 120 ILE A C 1
ATOM 867 O O . ILE A 1 120 ? 22.844 -22.297 -8.133 1 84.31 120 ILE A O 1
ATOM 871 N N . ALA A 1 121 ? 20.656 -21.797 -8.164 1 88.56 121 ALA A N 1
ATOM 872 C CA . ALA A 1 121 ? 20.328 -22.953 -8.977 1 88.56 121 ALA A CA 1
ATOM 873 C C . ALA A 1 121 ? 21.047 -22.922 -10.32 1 88.56 121 ALA A C 1
ATOM 875 O O . ALA A 1 121 ? 21.594 -23.922 -10.773 1 88.56 121 ALA A O 1
ATOM 876 N N . MET A 1 122 ? 21.125 -21.781 -10.93 1 89.81 122 MET A N 1
ATOM 877 C CA . MET A 1 122 ? 21.734 -21.656 -12.25 1 89.81 122 MET A CA 1
ATOM 878 C C . MET A 1 122 ? 23.25 -21.797 -12.156 1 89.81 122 MET A C 1
ATOM 880 O O . MET A 1 122 ? 23.891 -22.344 -13.055 1 89.81 122 MET A O 1
ATOM 884 N N . SER A 1 123 ? 23.812 -21.297 -11.109 1 84.94 123 SER A N 1
ATOM 885 C CA . SER A 1 123 ? 25.234 -21.469 -10.891 1 84.94 123 SER A CA 1
ATOM 886 C C . SER A 1 123 ? 25.594 -22.938 -10.672 1 84.94 123 SER A C 1
ATOM 888 O O . SER A 1 123 ? 26.609 -23.422 -11.18 1 84.94 123 SER A O 1
ATOM 890 N N . LEU A 1 124 ? 24.797 -23.578 -9.961 1 83.94 124 LEU A N 1
ATOM 891 C CA . LEU A 1 124 ? 25.031 -25 -9.703 1 83.94 124 LEU A CA 1
ATOM 892 C C . LEU A 1 124 ? 24.875 -25.812 -10.984 1 83.94 124 LEU A C 1
ATOM 894 O O . LEU A 1 124 ? 25.562 -26.812 -11.172 1 83.94 124 LEU A O 1
ATOM 898 N N . ALA A 1 125 ? 23.953 -25.406 -11.734 1 86.5 125 ALA A N 1
ATOM 899 C CA . ALA A 1 125 ? 23.781 -26.078 -13.016 1 86.5 125 ALA A CA 1
ATOM 900 C C . ALA A 1 125 ? 25.047 -25.984 -13.859 1 86.5 125 ALA A C 1
ATOM 902 O O . ALA A 1 125 ? 25.469 -26.953 -14.492 1 86.5 125 ALA A O 1
ATOM 903 N N . ALA A 1 126 ? 25.594 -24.859 -13.828 1 84.75 126 ALA A N 1
ATOM 904 C CA . ALA A 1 126 ? 26.828 -24.641 -14.594 1 84.75 126 ALA A CA 1
ATOM 905 C C . ALA A 1 126 ? 27.984 -25.469 -14.023 1 84.75 126 ALA A C 1
ATOM 907 O O . ALA A 1 126 ? 28.766 -26.047 -14.773 1 84.75 126 ALA A O 1
ATOM 908 N N . THR A 1 127 ? 28.062 -25.516 -12.805 1 81.69 127 THR A N 1
ATOM 909 C CA . THR A 1 127 ? 29.172 -26.203 -12.141 1 81.69 127 THR A CA 1
ATOM 910 C C . THR A 1 127 ? 29.062 -27.719 -12.328 1 81.69 127 THR A C 1
ATOM 912 O O . THR A 1 127 ? 30.078 -28.406 -12.477 1 81.69 127 THR A O 1
ATOM 915 N N . HIS A 1 128 ? 27.859 -28.219 -12.32 1 82 128 HIS A N 1
ATOM 916 C CA . HIS A 1 128 ? 27.656 -29.656 -12.438 1 82 128 HIS A CA 1
ATOM 917 C C . HIS A 1 128 ? 27.359 -30.062 -13.875 1 82 128 HIS A C 1
ATOM 919 O O . HIS A 1 128 ? 26.953 -31.188 -14.133 1 82 128 HIS A O 1
ATOM 925 N N . ARG A 1 129 ? 27.469 -29.156 -14.742 1 82.88 129 ARG A N 1
ATOM 926 C CA . ARG A 1 129 ? 27.281 -29.375 -16.172 1 82.88 129 ARG A CA 1
ATOM 927 C C . ARG A 1 129 ? 25.891 -29.891 -16.484 1 82.88 129 ARG A C 1
ATOM 929 O O . ARG A 1 129 ? 25.719 -30.875 -17.203 1 82.88 129 ARG A O 1
ATOM 936 N N . ILE A 1 130 ? 25 -29.359 -15.828 1 87.12 130 ILE A N 1
ATOM 937 C CA . ILE A 1 130 ? 23.594 -29.578 -16.125 1 87.12 130 ILE A CA 1
ATOM 938 C C . ILE A 1 130 ? 23.094 -28.531 -17.125 1 87.12 130 ILE A C 1
ATOM 940 O O . ILE A 1 130 ? 23.594 -27.406 -17.141 1 87.12 130 ILE A O 1
ATOM 944 N N . SER A 1 131 ? 22.281 -28.984 -17.969 1 90.38 131 SER A N 1
ATOM 945 C CA . SER A 1 131 ? 21.734 -28.062 -18.953 1 90.38 131 SER A CA 1
ATOM 946 C C . SER A 1 131 ? 21.078 -26.859 -18.266 1 90.38 131 SER A C 1
ATOM 948 O O . SER A 1 131 ? 20.188 -27.031 -17.422 1 90.38 131 SER A O 1
ATOM 950 N N . SER A 1 132 ? 21.531 -25.703 -18.656 1 91.19 132 SER A N 1
ATOM 951 C CA . SER A 1 132 ? 20.984 -24.484 -18.094 1 91.19 132 SER A CA 1
ATOM 952 C C . SER A 1 132 ? 19.5 -24.312 -18.453 1 91.19 132 SER A C 1
ATOM 954 O O . SER A 1 132 ? 18.734 -23.734 -17.688 1 91.19 132 SER A O 1
ATOM 956 N N . THR A 1 133 ? 19.203 -24.797 -19.578 1 92.5 133 THR A N 1
ATOM 957 C CA . THR A 1 133 ? 17.828 -24.703 -20.031 1 92.5 133 THR A CA 1
ATOM 958 C C . THR A 1 133 ? 16.922 -25.547 -19.141 1 92.5 133 THR A C 1
ATOM 960 O O . THR A 1 133 ? 15.844 -25.094 -18.734 1 92.5 133 THR A O 1
ATOM 963 N N . MET A 1 134 ? 17.375 -26.703 -18.891 1 92.5 134 MET A N 1
ATOM 964 C CA . MET A 1 134 ? 16.594 -27.594 -18.031 1 92.5 134 MET A CA 1
ATOM 965 C C . MET A 1 134 ? 16.422 -26.984 -16.641 1 92.5 134 MET A C 1
ATOM 967 O O . MET A 1 134 ? 15.328 -27 -16.094 1 92.5 134 MET A O 1
ATOM 971 N N . MET A 1 135 ? 17.453 -26.469 -16.156 1 92.12 135 MET A N 1
ATOM 972 C CA . MET A 1 135 ? 17.391 -25.859 -14.828 1 92.12 135 MET A CA 1
ATOM 973 C C . MET A 1 135 ? 16.516 -24.609 -14.844 1 92.12 135 MET A C 1
ATOM 975 O O . MET A 1 135 ? 15.773 -24.359 -13.891 1 92.12 135 MET A O 1
ATOM 979 N N . GLY A 1 136 ? 16.594 -23.906 -15.891 1 92.81 136 GLY A N 1
ATOM 980 C CA . GLY A 1 136 ? 15.742 -22.734 -16.031 1 92.81 136 GLY A CA 1
ATOM 981 C C . GLY A 1 136 ? 14.266 -23.062 -16.031 1 92.81 136 GLY A C 1
ATOM 982 O O . GLY A 1 136 ? 13.469 -22.391 -15.375 1 92.81 136 GLY A O 1
ATOM 983 N N . ILE A 1 137 ? 13.961 -24.062 -16.719 1 94.12 137 ILE A N 1
ATOM 984 C CA . ILE A 1 137 ? 12.562 -24.5 -16.781 1 94.12 137 ILE A CA 1
ATOM 985 C C . ILE A 1 137 ? 12.117 -25.016 -15.422 1 94.12 137 ILE A C 1
ATOM 987 O O . ILE A 1 137 ? 11 -24.734 -14.977 1 94.12 137 ILE A O 1
ATOM 991 N N . ALA A 1 138 ? 12.977 -25.734 -14.789 1 93.62 138 ALA A N 1
ATOM 992 C CA . ALA A 1 138 ? 12.664 -26.266 -13.461 1 93.62 138 ALA A CA 1
ATOM 993 C C . ALA A 1 138 ? 12.398 -25.125 -12.477 1 93.62 138 ALA A C 1
ATOM 995 O O . ALA A 1 138 ? 11.461 -25.188 -11.68 1 93.62 138 ALA A O 1
ATOM 996 N N . MET A 1 139 ? 13.18 -24.125 -12.562 1 92.94 139 MET A N 1
ATOM 997 C CA . MET A 1 139 ? 13.016 -22.984 -11.656 1 92.94 139 MET A CA 1
ATOM 998 C C . MET A 1 139 ? 11.742 -22.219 -11.984 1 92.94 139 MET A C 1
ATOM 1000 O O . MET A 1 139 ? 11.031 -21.781 -11.078 1 92.94 139 MET A O 1
ATOM 1004 N N . SER A 1 140 ? 11.523 -22.047 -13.195 1 92.88 140 SER A N 1
ATOM 1005 C CA . SER A 1 140 ? 10.289 -21.359 -13.594 1 92.88 140 SER A CA 1
ATOM 1006 C C . SER A 1 140 ? 9.062 -22.125 -13.117 1 92.88 140 SER A C 1
ATOM 1008 O O . SER A 1 140 ? 8.117 -21.531 -12.594 1 92.88 140 SER A O 1
ATOM 1010 N N . SER A 1 141 ? 9.117 -23.375 -13.336 1 93.94 141 SER A N 1
ATOM 1011 C CA . SER A 1 141 ? 8.008 -24.234 -12.914 1 93.94 141 SER A CA 1
ATOM 1012 C C . SER A 1 141 ? 7.84 -24.219 -11.398 1 93.94 141 SER A C 1
ATOM 1014 O O . SER A 1 141 ? 6.723 -24.344 -10.891 1 93.94 141 SER A O 1
ATOM 1016 N N . ALA A 1 142 ? 8.891 -24.156 -10.75 1 92.38 142 ALA A N 1
ATOM 1017 C CA . ALA A 1 142 ? 8.836 -24.062 -9.297 1 92.38 142 ALA A CA 1
ATOM 1018 C C . ALA A 1 142 ? 8.133 -22.781 -8.852 1 92.38 142 ALA A C 1
ATOM 1020 O O . ALA A 1 142 ? 7.266 -22.812 -7.973 1 92.38 142 ALA A O 1
ATOM 1021 N N . ILE A 1 143 ? 8.484 -21.75 -9.453 1 90.69 143 ILE A N 1
ATOM 1022 C CA . ILE A 1 143 ? 7.945 -20.438 -9.109 1 90.69 143 ILE A CA 1
ATOM 1023 C C . ILE A 1 143 ? 6.461 -20.375 -9.461 1 90.69 143 ILE A C 1
ATOM 1025 O O . ILE A 1 143 ? 5.637 -19.953 -8.641 1 90.69 143 ILE A O 1
ATOM 1029 N N . VAL A 1 144 ? 6.152 -20.859 -10.578 1 89.5 144 VAL A N 1
ATOM 1030 C CA . VAL A 1 144 ? 4.773 -20.844 -11.055 1 89.5 144 VAL A CA 1
ATOM 1031 C C . VAL A 1 144 ? 3.934 -21.812 -10.227 1 89.5 144 VAL A C 1
ATOM 1033 O O . VAL A 1 144 ? 2.785 -21.516 -9.883 1 89.5 144 VAL A O 1
ATOM 1036 N N . GLY A 1 145 ? 4.5 -22.953 -10.008 1 88.88 145 GLY A N 1
ATOM 1037 C CA . GLY A 1 145 ? 3.805 -23.938 -9.195 1 88.88 145 GLY A CA 1
ATOM 1038 C C . GLY A 1 145 ? 3.486 -23.438 -7.797 1 88.88 145 GLY A C 1
ATOM 1039 O O . GLY A 1 145 ? 2.371 -23.609 -7.305 1 88.88 145 GLY A O 1
ATOM 1040 N N . GLY A 1 146 ? 4.375 -22.797 -7.25 1 89.25 146 GLY A N 1
ATOM 1041 C CA . GLY A 1 146 ? 4.188 -22.25 -5.914 1 89.25 146 GLY A CA 1
ATOM 1042 C C . GLY A 1 146 ? 3.344 -20.984 -5.895 1 89.25 146 GLY A C 1
ATOM 1043 O O . GLY A 1 146 ? 2.756 -20.641 -4.867 1 89.25 146 GLY A O 1
ATOM 1044 N N . ALA A 1 147 ? 3.287 -20.312 -6.965 1 87.5 147 ALA A N 1
ATOM 1045 C CA . ALA A 1 147 ? 2.566 -19.047 -7.055 1 87.5 147 ALA A CA 1
ATOM 1046 C C . ALA A 1 147 ? 1.067 -19.25 -6.859 1 87.5 147 ALA A C 1
ATOM 1048 O O . ALA A 1 147 ? 0.357 -18.344 -6.438 1 87.5 147 ALA A O 1
ATOM 1049 N N . LEU A 1 148 ? 0.624 -20.422 -7.152 1 90.38 148 LEU A N 1
ATOM 1050 C CA . LEU A 1 148 ? -0.811 -20.688 -7.074 1 90.38 148 LEU A CA 1
ATOM 1051 C C . LEU A 1 148 ? -1.183 -21.297 -5.734 1 90.38 148 LEU A C 1
ATOM 1053 O O . LEU A 1 148 ? -2.299 -21.797 -5.562 1 90.38 148 LEU A O 1
ATOM 1057 N N . ALA A 1 149 ? -0.229 -21.25 -4.82 1 87.94 149 ALA A N 1
ATOM 1058 C CA . ALA A 1 149 ? -0.525 -21.672 -3.453 1 87.94 149 ALA A CA 1
ATOM 1059 C C . ALA A 1 149 ? -1.493 -20.703 -2.779 1 87.94 149 ALA A C 1
ATOM 1061 O O . ALA A 1 149 ? -1.557 -19.531 -3.145 1 87.94 149 ALA A O 1
ATOM 1062 N N . PRO A 1 150 ? -2.281 -21.234 -1.854 1 83.69 150 PRO A N 1
ATOM 1063 C CA . PRO A 1 150 ? -3.236 -20.375 -1.151 1 83.69 150 PRO A CA 1
ATOM 1064 C C . PRO A 1 150 ? -2.557 -19.234 -0.383 1 83.69 150 PRO A C 1
ATOM 1066 O O . PRO A 1 150 ? -3.203 -18.25 -0.04 1 83.69 150 PRO A O 1
ATOM 1069 N N . THR A 1 151 ? -1.279 -19.344 -0.178 1 79.62 151 THR A N 1
ATOM 1070 C CA . THR A 1 151 ? -0.549 -18.344 0.599 1 79.62 151 THR A CA 1
ATOM 1071 C C . THR A 1 151 ? 0.175 -17.375 -0.321 1 79.62 151 THR A C 1
ATOM 1073 O O . THR A 1 151 ? 0.83 -16.438 0.148 1 79.62 151 THR A O 1
ATOM 1076 N N . SER A 1 152 ? 0.054 -17.641 -1.565 1 84.62 152 SER A N 1
ATOM 1077 C CA . SER A 1 152 ? 0.761 -16.797 -2.516 1 84.62 152 SER A CA 1
ATOM 1078 C C . SER A 1 152 ? -0.194 -15.82 -3.205 1 84.62 152 SER A C 1
ATOM 1080 O O . SER A 1 152 ? -1.402 -16.062 -3.252 1 84.62 152 SER A O 1
ATOM 1082 N N . ILE A 1 153 ? 0.377 -14.852 -3.727 1 82.44 153 ILE A N 1
ATOM 1083 C CA . ILE A 1 153 ? -0.398 -13.734 -4.246 1 82.44 153 ILE A CA 1
ATOM 1084 C C . ILE A 1 153 ? -1.283 -14.211 -5.395 1 82.44 153 ILE A C 1
ATOM 1086 O O . ILE A 1 153 ? -2.465 -13.859 -5.461 1 82.44 153 ILE A O 1
ATOM 1090 N N . VAL A 1 154 ? -0.744 -14.945 -6.293 1 85.81 154 VAL A N 1
ATOM 1091 C CA . VAL A 1 154 ? -1.515 -15.406 -7.445 1 85.81 154 VAL A CA 1
ATOM 1092 C C . VAL A 1 154 ? -2.635 -16.328 -6.98 1 85.81 154 VAL A C 1
ATOM 1094 O O . VAL A 1 154 ? -3.771 -16.234 -7.445 1 85.81 154 VAL A O 1
ATOM 1097 N N . GLY A 1 155 ? -2.318 -17.172 -6.105 1 87.62 155 GLY A N 1
ATOM 1098 C CA . GLY A 1 155 ? -3.33 -18.062 -5.543 1 87.62 155 GLY A CA 1
ATOM 1099 C C . GLY A 1 155 ? -4.434 -17.312 -4.816 1 87.62 155 GLY A C 1
ATOM 1100 O O . GLY A 1 155 ? -5.613 -17.641 -4.969 1 87.62 155 GLY A O 1
ATOM 1101 N N . ILE A 1 156 ? -4.051 -16.359 -4.09 1 83.38 156 ILE A N 1
ATOM 1102 C CA . ILE A 1 156 ? -5.016 -15.547 -3.367 1 83.38 156 ILE A CA 1
ATOM 1103 C C . ILE A 1 156 ? -5.922 -14.82 -4.359 1 83.38 156 ILE A C 1
ATOM 1105 O O . ILE A 1 156 ? -7.133 -14.719 -4.145 1 83.38 156 ILE A O 1
ATOM 1109 N N . THR A 1 157 ? -5.344 -14.367 -5.328 1 83.56 157 THR A N 1
ATOM 1110 C CA . THR A 1 157 ? -6.098 -13.656 -6.348 1 83.56 157 THR A CA 1
ATOM 1111 C C . THR A 1 157 ? -7.156 -14.562 -6.973 1 83.56 157 THR A C 1
ATOM 1113 O O . THR A 1 157 ? -8.32 -14.172 -7.102 1 83.56 157 THR A O 1
ATOM 1116 N N . VAL A 1 158 ? -6.727 -15.711 -7.336 1 87.56 158 VAL A N 1
ATOM 1117 C CA . VAL A 1 158 ? -7.66 -16.641 -7.949 1 87.56 158 VAL A CA 1
ATOM 1118 C C . VAL A 1 158 ? -8.805 -16.938 -6.984 1 87.56 158 VAL A C 1
ATOM 1120 O O . VAL A 1 158 ? -9.977 -16.922 -7.371 1 87.56 158 VAL A O 1
ATOM 1123 N N . GLN A 1 159 ? -8.461 -17.141 -5.824 1 85.94 159 GLN A N 1
ATOM 1124 C CA . GLN A 1 159 ? -9.461 -17.453 -4.812 1 85.94 159 GLN A CA 1
ATOM 1125 C C . GLN A 1 159 ? -10.414 -16.281 -4.586 1 85.94 159 GLN A C 1
ATOM 1127 O O . GLN A 1 159 ? -11.625 -16.484 -4.461 1 85.94 159 GLN A O 1
ATOM 1132 N N . THR A 1 160 ? -9.875 -15.195 -4.484 1 80.19 160 THR A N 1
ATOM 1133 C CA . THR A 1 160 ? -10.68 -14.008 -4.219 1 80.19 160 THR A CA 1
ATOM 1134 C C . THR A 1 160 ? -11.641 -13.734 -5.375 1 80.19 160 THR A C 1
ATOM 1136 O O . THR A 1 160 ? -12.82 -13.461 -5.152 1 80.19 160 THR A O 1
ATOM 1139 N N . VAL A 1 161 ? -11.125 -13.82 -6.523 1 80.88 161 VAL A N 1
ATOM 1140 C CA . VAL A 1 161 ? -11.953 -13.555 -7.695 1 80.88 161 VAL A CA 1
ATOM 1141 C C . VAL A 1 161 ? -13.023 -14.641 -7.836 1 80.88 161 VAL A C 1
ATOM 1143 O O . VAL A 1 161 ? -14.172 -14.344 -8.148 1 80.88 161 VAL A O 1
ATOM 1146 N N . ALA A 1 162 ? -12.656 -15.836 -7.566 1 82.5 162 ALA A N 1
ATOM 1147 C CA . ALA A 1 162 ? -13.617 -16.938 -7.625 1 82.5 162 ALA A CA 1
ATOM 1148 C C . ALA A 1 162 ? -14.711 -16.766 -6.574 1 82.5 162 ALA A C 1
ATOM 1150 O O . ALA A 1 162 ? -15.891 -16.984 -6.859 1 82.5 162 ALA A O 1
ATOM 1151 N N . SER A 1 163 ? -14.312 -16.344 -5.434 1 79.31 163 SER A N 1
ATOM 1152 C CA . SER A 1 163 ? -15.273 -16.156 -4.352 1 79.31 163 SER A CA 1
ATOM 1153 C C . SER A 1 163 ? -16.203 -14.977 -4.645 1 79.31 163 SER A C 1
ATOM 1155 O O . SER A 1 163 ? -17.391 -15.031 -4.324 1 79.31 163 SER A O 1
ATOM 1157 N N . SER A 1 164 ? -15.633 -14.039 -5.195 1 73 164 SER A N 1
ATOM 1158 C CA . SER A 1 164 ? -16.438 -12.875 -5.543 1 73 164 SER A CA 1
ATOM 1159 C C . SER A 1 164 ? -17.469 -13.211 -6.613 1 73 164 SER A C 1
ATOM 1161 O O . SER A 1 164 ? -18.531 -12.594 -6.68 1 73 164 SER A O 1
ATOM 1163 N N . ALA A 1 165 ? -17.141 -14.203 -7.434 1 72.19 165 ALA A N 1
ATOM 1164 C CA . ALA A 1 165 ? -18.062 -14.656 -8.477 1 72.19 165 ALA A CA 1
ATOM 1165 C C . ALA A 1 165 ? -18.969 -15.773 -7.957 1 72.19 165 ALA A C 1
ATOM 1167 O O . ALA A 1 165 ? -19.734 -16.359 -8.727 1 72.19 165 ALA A O 1
ATOM 1168 N N . ASP A 1 166 ? -18.844 -16.125 -6.629 1 75 166 ASP A N 1
ATOM 1169 C CA . ASP A 1 166 ? -19.656 -17.125 -5.961 1 75 166 ASP A CA 1
ATOM 1170 C C . ASP A 1 166 ? -19.453 -18.5 -6.586 1 75 166 ASP A C 1
ATOM 1172 O O . ASP A 1 166 ? -20.422 -19.234 -6.84 1 75 166 ASP A O 1
ATOM 1176 N N . ILE A 1 167 ? -18.312 -18.766 -6.996 1 77.06 167 ILE A N 1
ATOM 1177 C CA . ILE A 1 167 ? -17.953 -20.078 -7.547 1 77.06 167 ILE A CA 1
ATOM 1178 C C . ILE A 1 167 ? -17.25 -20.906 -6.477 1 77.06 167 ILE A C 1
ATOM 1180 O O . ILE A 1 167 ? -16.359 -20.422 -5.773 1 77.06 167 ILE A O 1
ATOM 1184 N N . PRO A 1 168 ? -17.766 -22.078 -6.363 1 79.06 168 PRO A N 1
ATOM 1185 C CA . PRO A 1 168 ? -17.047 -22.938 -5.418 1 79.06 168 PRO A CA 1
ATOM 1186 C C . PRO A 1 168 ? -15.578 -23.125 -5.773 1 79.06 168 PRO A C 1
ATOM 1188 O O . PRO A 1 168 ? -15.25 -23.359 -6.938 1 79.06 168 PRO A O 1
ATOM 1191 N N . TYR A 1 169 ? -14.734 -22.891 -4.891 1 84.44 169 TYR A N 1
ATOM 1192 C CA . TYR A 1 169 ? -13.297 -22.906 -5.117 1 84.44 169 TYR A CA 1
ATOM 1193 C C . TYR A 1 169 ? -12.57 -23.594 -3.971 1 84.44 169 TYR A C 1
ATOM 1195 O O . TYR A 1 169 ? -12.891 -23.375 -2.801 1 84.44 169 TYR A O 1
ATOM 1203 N N . ASN A 1 170 ? -11.781 -24.578 -4.34 1 86.75 170 ASN A N 1
ATOM 1204 C CA . ASN A 1 170 ? -10.906 -25.25 -3.381 1 86.75 170 ASN A CA 1
ATOM 1205 C C . ASN A 1 170 ? -9.445 -24.891 -3.605 1 86.75 170 ASN A C 1
ATOM 1207 O O . ASN A 1 170 ? -8.812 -25.391 -4.539 1 86.75 170 ASN A O 1
ATOM 1211 N N . ALA A 1 171 ? -8.93 -24.156 -2.68 1 86.5 171 ALA A N 1
ATOM 1212 C CA . ALA A 1 171 ? -7.562 -23.656 -2.811 1 86.5 171 ALA A CA 1
ATOM 1213 C C . ALA A 1 171 ? -6.551 -24.797 -2.725 1 86.5 171 ALA A C 1
ATOM 1215 O O . ALA A 1 171 ? -5.52 -24.766 -3.402 1 86.5 171 ALA A O 1
ATOM 1216 N N . GLY A 1 172 ? -6.832 -25.781 -1.863 1 85.44 172 GLY A N 1
ATOM 1217 C CA . GLY A 1 172 ? -5.938 -26.922 -1.738 1 85.44 172 GLY A CA 1
ATOM 1218 C C . GLY A 1 172 ? -5.832 -27.734 -3.012 1 85.44 172 GLY A C 1
ATOM 1219 O O . GLY A 1 172 ? -4.734 -28.125 -3.408 1 85.44 172 GLY A O 1
ATOM 1220 N N . LEU A 1 173 ? -6.949 -27.938 -3.582 1 87.88 173 LEU A N 1
ATOM 1221 C CA . LEU A 1 173 ? -6.965 -28.703 -4.832 1 87.88 173 LEU A CA 1
ATOM 1222 C C . LEU A 1 173 ? -6.238 -27.938 -5.934 1 87.88 173 LEU A C 1
ATOM 1224 O O . LEU A 1 173 ? -5.492 -28.531 -6.719 1 87.88 173 LEU A O 1
ATOM 1228 N N . MET A 1 174 ? -6.465 -26.688 -5.98 1 89.75 174 MET A N 1
ATOM 1229 C CA . MET A 1 174 ? -5.781 -25.844 -6.961 1 89.75 174 MET A CA 1
ATOM 1230 C C . MET A 1 174 ? -4.266 -25.953 -6.805 1 89.75 174 MET A C 1
ATOM 1232 O O . MET A 1 174 ? -3.545 -26.094 -7.797 1 89.75 174 MET A O 1
ATOM 1236 N N . PHE A 1 175 ? -3.859 -25.891 -5.598 1 90 175 PHE A N 1
ATOM 1237 C CA . PHE A 1 175 ? -2.43 -25.969 -5.32 1 90 175 PHE A CA 1
ATOM 1238 C C . PHE A 1 175 ? -1.862 -27.312 -5.734 1 90 175 PHE A C 1
ATOM 1240 O O . PHE A 1 175 ? -0.808 -27.391 -6.371 1 90 175 PHE A O 1
ATOM 1247 N N . GLY A 1 176 ? -2.543 -28.328 -5.332 1 92.06 176 GLY A N 1
ATOM 1248 C CA . GLY A 1 176 ? -2.102 -29.672 -5.715 1 92.06 176 GLY A CA 1
ATOM 1249 C C . GLY A 1 176 ? -2.012 -29.859 -7.219 1 92.06 176 GLY A C 1
ATOM 1250 O O . GLY A 1 176 ? -1.039 -30.422 -7.719 1 92.06 176 GLY A O 1
ATOM 1251 N N . LEU A 1 177 ? -2.971 -29.391 -7.891 1 92.62 177 LEU A N 1
ATOM 1252 C CA . LEU A 1 177 ? -2.998 -29.516 -9.344 1 92.62 177 LEU A CA 1
ATOM 1253 C C . LEU A 1 177 ? -1.889 -28.672 -9.977 1 92.62 177 LEU A C 1
ATOM 1255 O O . LEU A 1 177 ? -1.267 -29.109 -10.953 1 92.62 177 LEU A O 1
ATOM 1259 N N . SER A 1 178 ? -1.73 -27.516 -9.438 1 93.06 178 SER A N 1
ATOM 1260 C CA . SER A 1 178 ? -0.677 -26.641 -9.953 1 93.06 178 SER A CA 1
ATOM 1261 C C . SER A 1 178 ? 0.694 -27.297 -9.812 1 93.06 178 SER A C 1
ATOM 1263 O O . SER A 1 178 ? 1.471 -27.328 -10.773 1 93.06 178 SER A O 1
ATOM 1265 N N . VAL A 1 179 ? 0.978 -27.797 -8.633 1 93.75 179 VAL A N 1
ATOM 1266 C CA . VAL A 1 179 ? 2.26 -28.453 -8.391 1 93.75 179 VAL A CA 1
ATOM 1267 C C . VAL A 1 179 ? 2.387 -29.688 -9.273 1 93.75 179 VAL A C 1
ATOM 1269 O O . VAL A 1 179 ? 3.463 -29.969 -9.805 1 93.75 179 VAL A O 1
ATOM 1272 N N . GLY A 1 180 ? 1.292 -30.391 -9.375 1 94.06 180 GLY A N 1
ATOM 1273 C CA . GLY A 1 180 ? 1.298 -31.578 -10.219 1 94.06 180 GLY A CA 1
ATOM 1274 C C . GLY A 1 180 ? 1.606 -31.281 -11.672 1 94.06 180 GLY A C 1
ATOM 1275 O O . GLY A 1 180 ? 2.473 -31.922 -12.273 1 94.06 180 GLY A O 1
ATOM 1276 N N . VAL A 1 181 ? 0.938 -30.328 -12.211 1 94.69 181 VAL A N 1
ATOM 1277 C CA . VAL A 1 181 ? 1.134 -29.969 -13.609 1 94.69 181 VAL A CA 1
ATOM 1278 C C . VAL A 1 181 ? 2.557 -29.453 -13.82 1 94.69 181 VAL A C 1
ATOM 1280 O O . VAL A 1 181 ? 3.213 -29.797 -14.805 1 94.69 181 VAL A O 1
ATOM 1283 N N . ASN A 1 182 ? 3.014 -28.609 -12.922 1 94.75 182 ASN A N 1
ATOM 1284 C CA . ASN A 1 182 ? 4.375 -28.094 -13.039 1 94.75 182 ASN A CA 1
ATOM 1285 C C . ASN A 1 182 ? 5.406 -29.203 -12.844 1 94.75 182 ASN A C 1
ATOM 1287 O O . ASN A 1 182 ? 6.484 -29.172 -13.438 1 94.75 182 ASN A O 1
ATOM 1291 N N . GLY A 1 183 ? 5.074 -30.125 -11.977 1 94.06 183 GLY A N 1
ATOM 1292 C CA . GLY A 1 183 ? 5.93 -31.297 -11.867 1 94.06 183 GLY A CA 1
ATOM 1293 C C . GLY A 1 183 ? 6.055 -32.062 -13.164 1 94.06 183 GLY A C 1
ATOM 1294 O O . GLY A 1 183 ? 7.145 -32.5 -13.523 1 94.06 183 GLY A O 1
ATOM 1295 N N . LEU A 1 184 ? 4.957 -32.219 -13.844 1 93.88 184 LEU A N 1
ATOM 1296 C CA . LEU A 1 184 ? 4.957 -32.875 -15.133 1 93.88 184 LEU A CA 1
ATOM 1297 C C . LEU A 1 184 ? 5.773 -32.094 -16.156 1 93.88 184 LEU A C 1
ATOM 1299 O O . LEU A 1 184 ? 6.445 -32.688 -17 1 93.88 184 LEU A O 1
ATOM 1303 N N . VAL A 1 185 ? 5.633 -30.844 -16.078 1 93.69 185 VAL A N 1
ATOM 1304 C CA . VAL A 1 185 ? 6.391 -29.984 -16.984 1 93.69 185 VAL A CA 1
ATOM 1305 C C . VAL A 1 185 ? 7.887 -30.188 -16.75 1 93.69 185 VAL A C 1
ATOM 1307 O O . VAL A 1 185 ? 8.656 -30.297 -17.719 1 93.69 185 VAL A O 1
ATOM 1310 N N . VAL A 1 186 ? 8.266 -30.156 -15.508 1 93.88 186 VAL A N 1
ATOM 1311 C CA . VAL A 1 186 ? 9.672 -30.359 -15.18 1 93.88 186 VAL A CA 1
ATOM 1312 C C . VAL A 1 186 ? 10.109 -31.75 -15.633 1 93.88 186 VAL A C 1
ATOM 1314 O O . VAL A 1 186 ? 11.234 -31.938 -16.109 1 93.88 186 VAL A O 1
ATOM 1317 N N . LEU A 1 187 ? 9.273 -32.719 -15.469 1 93.06 187 LEU A N 1
ATOM 1318 C CA . LEU A 1 187 ? 9.57 -34.062 -15.906 1 93.06 187 LEU A CA 1
ATOM 1319 C C . LEU A 1 187 ? 9.797 -34.125 -17.406 1 93.06 187 LEU A C 1
ATOM 1321 O O . LEU A 1 187 ? 10.734 -34.75 -17.875 1 93.06 187 LEU A O 1
ATOM 1325 N N . ALA A 1 188 ? 8.938 -33.469 -18.078 1 92 188 ALA A N 1
ATOM 1326 C CA . ALA A 1 188 ? 9.078 -33.406 -19.531 1 92 188 ALA A CA 1
ATOM 1327 C C . ALA A 1 188 ? 10.383 -32.719 -19.938 1 92 188 ALA A C 1
ATOM 1329 O O . ALA A 1 188 ? 11.094 -33.188 -20.828 1 92 188 ALA A O 1
ATOM 1330 N N . ALA A 1 189 ? 10.641 -31.609 -19.281 1 91.44 189 ALA A N 1
ATOM 1331 C CA . ALA A 1 189 ? 11.875 -30.875 -19.562 1 91.44 189 ALA A CA 1
ATOM 1332 C C . ALA A 1 189 ? 13.102 -31.703 -19.219 1 91.44 189 ALA A C 1
ATOM 1334 O O . ALA A 1 189 ? 14.117 -31.656 -19.906 1 91.44 189 ALA A O 1
ATOM 1335 N N . PHE A 1 190 ? 13.023 -32.406 -18.141 1 90.56 190 PHE A N 1
ATOM 1336 C CA . PHE A 1 190 ? 14.117 -33.25 -17.688 1 90.56 190 PHE A CA 1
ATOM 1337 C C . PHE A 1 190 ? 14.469 -34.312 -18.734 1 90.56 190 PHE A C 1
ATOM 1339 O O . PHE A 1 190 ? 15.648 -34.531 -19.031 1 90.56 190 PHE A O 1
ATOM 1346 N N . PHE A 1 191 ? 13.531 -34.875 -19.359 1 89.81 191 PHE A N 1
ATOM 1347 C CA . PHE A 1 191 ? 13.773 -35.938 -20.359 1 89.81 191 PHE A CA 1
ATOM 1348 C C . PHE A 1 191 ? 14.133 -35.312 -21.703 1 89.81 191 PHE A C 1
ATOM 1350 O O . PHE A 1 191 ? 14.859 -35.906 -22.5 1 89.81 191 PHE A O 1
ATOM 1357 N N . MET A 1 192 ? 13.695 -34.125 -21.906 1 89.81 192 MET A N 1
ATOM 1358 C CA . MET A 1 192 ? 13.953 -33.469 -23.188 1 89.81 192 MET A CA 1
ATOM 1359 C C . MET A 1 192 ? 15.352 -32.875 -23.219 1 89.81 192 MET A C 1
ATOM 1361 O O . MET A 1 192 ? 15.984 -32.812 -24.281 1 89.81 192 MET A O 1
ATOM 1365 N N . PHE A 1 193 ? 15.797 -32.344 -22.078 1 88.81 193 PHE A N 1
ATOM 1366 C CA . PHE A 1 193 ? 17.031 -31.562 -22.094 1 88.81 193 PHE A CA 1
ATOM 1367 C C . PHE A 1 193 ? 18.141 -32.312 -21.344 1 88.81 193 PHE A C 1
ATOM 1369 O O . PHE A 1 193 ? 18.969 -31.703 -20.672 1 88.81 193 PHE A O 1
ATOM 1376 N N . GLY A 1 194 ? 18.125 -33.625 -21.422 1 77.5 194 GLY A N 1
ATOM 1377 C CA . GLY A 1 194 ? 19.312 -34.375 -21.047 1 77.5 194 GLY A CA 1
ATOM 1378 C C . GLY A 1 194 ? 19.188 -35.031 -19.688 1 77.5 194 GLY A C 1
ATOM 1379 O O . GLY A 1 194 ? 20.203 -35.312 -19.047 1 77.5 194 GLY A O 1
ATOM 1380 N N . GLY A 1 195 ? 18.109 -35.125 -19.141 1 77 195 GLY A N 1
ATOM 1381 C CA . GLY A 1 195 ? 17.938 -35.781 -17.859 1 77 195 GLY A CA 1
ATOM 1382 C C . GLY A 1 195 ? 18.422 -37.219 -17.859 1 77 195 GLY A C 1
ATOM 1383 O O . GLY A 1 195 ? 18.953 -37.719 -16.859 1 77 195 GLY A O 1
ATOM 1384 N N . ARG A 1 196 ? 18.406 -37.812 -18.969 1 78.5 196 ARG A N 1
ATOM 1385 C CA . ARG A 1 196 ? 18.859 -39.219 -19.078 1 78.5 196 ARG A CA 1
ATOM 1386 C C . ARG A 1 196 ? 20.375 -39.312 -18.938 1 78.5 196 ARG A C 1
ATOM 1388 O O . ARG A 1 196 ? 20.875 -40.25 -18.312 1 78.5 196 ARG A O 1
ATOM 1395 N N . GLU A 1 197 ? 20.938 -38.375 -19.516 1 80 197 GLU A N 1
ATOM 1396 C CA . GLU A 1 197 ? 22.391 -38.344 -19.391 1 80 197 GLU A CA 1
ATOM 1397 C C . GLU A 1 197 ? 22.828 -38.125 -17.953 1 80 197 GLU A C 1
ATOM 1399 O O . GLU A 1 197 ? 23.828 -38.688 -17.5 1 80 197 GLU A O 1
ATOM 1404 N N . LEU A 1 198 ? 22.047 -37.375 -17.328 1 79.62 198 LEU A N 1
ATOM 1405 C CA . LEU A 1 198 ? 22.375 -37.062 -15.938 1 79.62 198 LEU A CA 1
ATOM 1406 C C . LEU A 1 198 ? 22.188 -38.312 -15.062 1 79.62 198 LEU A C 1
ATOM 1408 O O . LEU A 1 198 ? 22.984 -38.562 -14.156 1 79.62 198 LEU A O 1
ATOM 1412 N N . ILE A 1 199 ? 21.156 -39.031 -15.352 1 77.38 199 ILE A N 1
ATOM 1413 C CA . ILE A 1 199 ? 20.906 -40.281 -14.609 1 77.38 199 ILE A CA 1
ATOM 1414 C C . ILE A 1 199 ? 22.031 -41.281 -14.852 1 77.38 199 ILE A C 1
ATOM 1416 O O . ILE A 1 199 ? 22.5 -41.938 -13.914 1 77.38 199 ILE A O 1
ATOM 1420 N N . GLN A 1 200 ? 22.516 -41.344 -16.031 1 75.75 200 GLN A N 1
ATOM 1421 C CA . GLN A 1 200 ? 23.594 -42.25 -16.391 1 75.75 200 GLN A CA 1
ATOM 1422 C C . GLN A 1 200 ? 24.891 -41.875 -15.703 1 75.75 200 GLN A C 1
ATOM 1424 O O . GLN A 1 200 ? 25.641 -42.719 -15.242 1 75.75 200 GLN A O 1
ATOM 1429 N N . ARG A 1 201 ? 25.031 -40.594 -15.688 1 75.44 201 ARG A N 1
ATOM 1430 C CA . ARG A 1 201 ? 26.25 -40.094 -15.031 1 75.44 201 ARG A CA 1
ATOM 1431 C C . ARG A 1 201 ? 26.25 -40.469 -13.547 1 75.44 201 ARG A C 1
ATOM 1433 O O . ARG A 1 201 ? 27.281 -40.844 -12.992 1 75.44 201 ARG A O 1
ATOM 1440 N N . THR A 1 202 ? 25.156 -40.344 -12.961 1 70.5 202 THR A N 1
ATOM 1441 C CA . THR A 1 202 ? 25.031 -40.625 -11.547 1 70.5 202 THR A CA 1
ATOM 1442 C C . THR A 1 202 ? 25.172 -42.125 -11.297 1 70.5 202 THR A C 1
ATOM 1444 O O . THR A 1 202 ? 25.812 -42.562 -10.32 1 70.5 202 THR A O 1
ATOM 1447 N N . ARG A 1 203 ? 24.688 -42.875 -12.203 1 67.75 203 ARG A N 1
ATOM 1448 C CA . ARG A 1 203 ? 24.797 -44.344 -12.094 1 67.75 203 ARG A CA 1
ATOM 1449 C C . ARG A 1 203 ? 26.25 -44.781 -12.273 1 67.75 203 ARG A C 1
ATOM 1451 O O . ARG A 1 203 ? 26.703 -45.688 -11.57 1 67.75 203 ARG A O 1
ATOM 1458 N N . GLN A 1 204 ? 26.844 -44.219 -13.211 1 68.19 204 GLN A N 1
ATOM 1459 C CA . GLN A 1 204 ? 28.219 -44.562 -13.477 1 68.19 204 GLN A CA 1
ATOM 1460 C C . GLN A 1 204 ? 29.125 -44.188 -12.305 1 68.19 204 GLN A C 1
ATOM 1462 O O . GLN A 1 204 ? 30.031 -44.938 -11.945 1 68.19 204 GLN A O 1
ATOM 1467 N N . ALA A 1 205 ? 28.844 -43.125 -11.773 1 67.56 205 ALA A N 1
ATOM 1468 C CA . ALA A 1 205 ? 29.625 -42.656 -10.625 1 67.56 205 ALA A CA 1
ATOM 1469 C C . ALA A 1 205 ? 29.406 -43.594 -9.422 1 67.56 205 ALA A C 1
ATOM 1471 O O . ALA A 1 205 ? 30.344 -43.906 -8.695 1 67.56 205 ALA A O 1
ATOM 1472 N N . ARG A 1 206 ? 28.25 -44.094 -9.25 1 64.44 206 ARG A N 1
ATOM 1473 C CA . ARG A 1 206 ? 27.922 -45.031 -8.164 1 64.44 206 ARG A CA 1
ATOM 1474 C C . ARG A 1 206 ? 28.547 -46.375 -8.398 1 64.44 206 ARG A C 1
ATOM 1476 O O . ARG A 1 206 ? 29.047 -47.031 -7.465 1 64.44 206 ARG A O 1
ATOM 1483 N N . ALA A 1 207 ? 28.562 -46.906 -9.641 1 63.09 207 ALA A N 1
ATOM 1484 C CA . ALA A 1 207 ? 29.156 -48.188 -10 1 63.09 207 ALA A CA 1
ATOM 1485 C C . ALA A 1 207 ? 30.672 -48.188 -9.781 1 63.09 207 ALA A C 1
ATOM 1487 O O . ALA A 1 207 ? 31.25 -49.188 -9.344 1 63.09 207 ALA A O 1
ATOM 1488 N N . ALA A 1 208 ? 31.312 -47.188 -10.195 1 61.34 208 ALA A N 1
ATOM 1489 C CA . ALA A 1 208 ? 32.75 -47.031 -10.016 1 61.34 208 ALA A CA 1
ATOM 1490 C C . ALA A 1 208 ? 33.125 -47 -8.531 1 61.34 208 ALA A C 1
ATOM 1492 O O . ALA A 1 208 ? 34.156 -47.5 -8.141 1 61.34 208 ALA A O 1
ATOM 1493 N N . SER A 1 209 ? 32.219 -46.375 -7.887 1 58.56 209 SER A N 1
ATOM 1494 C CA . SER A 1 209 ? 32.469 -46.312 -6.453 1 58.56 209 SER A CA 1
ATOM 1495 C C . SER A 1 209 ? 32.219 -47.688 -5.793 1 58.56 209 SER A C 1
ATOM 1497 O O . SER A 1 209 ? 32.938 -48.062 -4.855 1 58.56 209 SER A O 1
ATOM 1499 N N . ASP A 1 210 ? 31.391 -48.5 -6.316 1 59.12 210 ASP A N 1
ATOM 1500 C CA . ASP A 1 210 ? 31.094 -49.844 -5.762 1 59.12 210 ASP A CA 1
ATOM 1501 C C . ASP A 1 210 ? 32.094 -50.875 -6.25 1 59.12 210 ASP A C 1
ATOM 1503 O O . ASP A 1 210 ? 32.375 -51.844 -5.535 1 59.12 210 ASP A O 1
ATOM 1507 N N . GLY A 1 211 ? 32.625 -50.906 -7.59 1 48.41 211 GLY A N 1
ATOM 1508 C CA . GLY A 1 211 ? 33.5 -51.938 -8.133 1 48.41 211 GLY A CA 1
ATOM 1509 C C . GLY A 1 211 ? 34.906 -51.875 -7.574 1 48.41 211 GLY A C 1
ATOM 1510 O O . GLY A 1 211 ? 35.812 -52.594 -8.031 1 48.41 211 GLY A O 1
ATOM 1511 N N . GLY A 1 212 ? 35.438 -50.906 -7.027 1 44.06 212 GLY A N 1
ATOM 1512 C CA . GLY A 1 212 ? 36.812 -50.844 -6.621 1 44.06 212 GLY A CA 1
ATOM 1513 C C . GLY A 1 212 ? 37.219 -51.969 -5.66 1 44.06 212 GLY A C 1
ATOM 1514 O O . GLY A 1 212 ? 38.25 -51.875 -4.996 1 44.06 212 GLY A O 1
ATOM 1515 N N . THR A 1 213 ? 36.375 -52.969 -5.41 1 38.22 213 THR A N 1
ATOM 1516 C CA . THR A 1 213 ? 37.062 -53.812 -4.434 1 38.22 213 THR A CA 1
ATOM 1517 C C . THR A 1 213 ? 38.094 -54.719 -5.117 1 38.22 213 THR A C 1
ATOM 1519 O O . THR A 1 213 ? 38.812 -55.469 -4.449 1 38.22 213 THR A O 1
ATOM 1522 N N . GLY A 1 214 ? 37.938 -55.312 -6.434 1 32.56 214 GLY A N 1
ATOM 1523 C CA . GLY A 1 214 ? 38.75 -56.469 -6.703 1 32.56 214 GLY A CA 1
ATOM 1524 C C . GLY A 1 214 ? 40.219 -56.125 -6.91 1 32.56 214 GLY A C 1
ATOM 1525 O O . GLY A 1 214 ? 40.562 -54.969 -7.023 1 32.56 214 GLY A O 1
ATOM 1526 N N . GLY A 1 215 ? 41.219 -57.188 -7.57 1 29.48 215 GLY A N 1
ATOM 1527 C CA . GLY A 1 215 ? 42.594 -57.656 -7.434 1 29.48 215 GLY A CA 1
ATOM 1528 C C . GLY A 1 215 ? 43.625 -56.656 -7.969 1 29.48 215 GLY A C 1
ATOM 1529 O O . GLY A 1 215 ? 44.156 -55.875 -7.215 1 29.48 215 GLY A O 1
ATOM 1530 N N . THR A 1 216 ? 44.25 -56.969 -9.359 1 30.67 216 THR A N 1
ATOM 1531 C CA . THR A 1 216 ? 45.656 -57.094 -9.742 1 30.67 216 THR A CA 1
ATOM 1532 C C . THR A 1 216 ? 46.281 -55.719 -9.922 1 30.67 216 THR A C 1
ATOM 1534 O O . THR A 1 216 ? 45.594 -54.75 -10.203 1 30.67 216 THR A O 1
ATOM 1537 N N . GLY A 1 217 ? 47.656 -55.531 -9.609 1 27.94 217 GLY A N 1
ATOM 1538 C CA . GLY A 1 217 ? 48.75 -54.594 -9.414 1 27.94 217 GLY A CA 1
ATOM 1539 C C . GLY A 1 217 ? 49.125 -53.844 -10.672 1 27.94 217 GLY A C 1
ATOM 1540 O O . GLY A 1 217 ? 50.219 -53.281 -10.773 1 27.94 217 GLY A O 1
ATOM 1541 N N . ALA A 1 218 ? 48.531 -54.094 -11.859 1 27.09 218 ALA A N 1
ATOM 1542 C CA . ALA A 1 218 ? 49.375 -53.75 -12.984 1 27.09 218 ALA A CA 1
ATOM 1543 C C . ALA A 1 218 ? 49.844 -52.312 -12.898 1 27.09 218 ALA A C 1
ATOM 1545 O O . ALA A 1 218 ? 49.188 -51.469 -12.273 1 27.09 218 ALA A O 1
ATOM 1546 N N . SER A 1 219 ? 51.156 -52.031 -13.367 1 27.91 219 SER A N 1
ATOM 1547 C CA . SER A 1 219 ? 52.156 -51 -13.422 1 27.91 219 SER A CA 1
ATOM 1548 C C . SER A 1 219 ? 51.625 -49.688 -13.977 1 27.91 219 SER A C 1
ATOM 1550 O O . SER A 1 219 ? 50.656 -49.719 -14.781 1 27.91 219 SER A O 1
ATOM 1552 N N . GLY A 1 220 ? 51.875 -48.531 -13.328 1 23.45 220 GLY A N 1
ATOM 1553 C CA . GLY A 1 220 ? 51.562 -47.125 -13.211 1 23.45 220 GLY A CA 1
ATOM 1554 C C . GLY A 1 220 ? 51.938 -46.312 -14.43 1 23.45 220 GLY A C 1
ATOM 1555 O O . GLY A 1 220 ? 52.062 -45.062 -14.359 1 23.45 220 GLY A O 1
ATOM 1556 N N . GLY A 1 221 ? 52.062 -46.938 -15.641 1 27.7 221 GLY A N 1
ATOM 1557 C CA . GLY A 1 221 ? 52.781 -46.031 -16.484 1 27.7 221 GLY A CA 1
ATOM 1558 C C . GLY A 1 221 ? 52.125 -44.656 -16.594 1 27.7 221 GLY A C 1
ATOM 1559 O O . GLY A 1 221 ? 50.906 -44.531 -16.375 1 27.7 221 GLY A O 1
ATOM 1560 N N . PRO A 1 222 ? 52.969 -43.5 -16.516 1 25.75 222 PRO A N 1
ATOM 1561 C CA . PRO A 1 222 ? 52.656 -42.094 -16.359 1 25.75 222 PRO A CA 1
ATOM 1562 C C . PRO A 1 222 ? 51.781 -41.531 -17.484 1 25.75 222 PRO A C 1
ATOM 1564 O O . PRO A 1 222 ? 52.219 -41.531 -18.656 1 25.75 222 PRO A O 1
ATOM 1567 N N . ALA A 1 223 ? 50.75 -42.125 -17.922 1 25.84 223 ALA A N 1
ATOM 1568 C CA . ALA A 1 223 ? 50.188 -41.469 -19.094 1 25.84 223 ALA A CA 1
ATOM 1569 C C . ALA A 1 223 ? 50.031 -39.969 -18.875 1 25.84 223 ALA A C 1
ATOM 1571 O O . ALA A 1 223 ? 49.656 -39.531 -17.781 1 25.84 223 ALA A O 1
ATOM 1572 N N . GLY A 1 224 ? 50.875 -39.062 -19.469 1 25.91 224 GLY A N 1
ATOM 1573 C CA . GLY A 1 224 ? 51 -37.625 -19.594 1 25.91 224 GLY A CA 1
ATOM 1574 C C . GLY A 1 224 ? 49.656 -36.938 -19.828 1 25.91 224 GLY A C 1
ATOM 1575 O O . GLY A 1 224 ? 49.219 -36.781 -20.969 1 25.91 224 GLY A O 1
ATOM 1576 N N . GLY A 1 225 ? 48.688 -37.312 -19.156 1 23.23 225 GLY A N 1
ATOM 1577 C CA . GLY A 1 225 ? 47.406 -36.688 -19.375 1 23.23 225 GLY A CA 1
ATOM 1578 C C . GLY A 1 225 ? 47.438 -35.188 -19.203 1 23.23 225 GLY A C 1
ATOM 1579 O O . GLY A 1 225 ? 48 -34.656 -18.234 1 23.23 225 GLY A O 1
ATOM 1580 N N . SER A 1 226 ? 47.625 -34.469 -20.359 1 27.17 226 SER A N 1
ATOM 1581 C CA . SER A 1 226 ? 47.562 -33 -20.453 1 27.17 226 SER A CA 1
ATOM 1582 C C . SER A 1 226 ? 46.5 -32.406 -19.547 1 27.17 226 SER A C 1
ATOM 1584 O O . SER A 1 226 ? 45.406 -32.969 -19.438 1 27.17 226 SER A O 1
ATOM 1586 N N . GLY A 1 227 ? 46.906 -31.781 -18.438 1 24.28 227 GLY A N 1
ATOM 1587 C CA . GLY A 1 227 ? 46.406 -31.047 -17.297 1 24.28 227 GLY A CA 1
ATOM 1588 C C . GLY A 1 227 ? 45.438 -29.953 -17.672 1 24.28 227 GLY A C 1
ATOM 1589 O O . GLY A 1 227 ? 45.812 -28.781 -17.781 1 24.28 227 GLY A O 1
ATOM 1590 N N . GLY A 1 228 ? 44.781 -30.031 -18.781 1 27.14 228 GLY A N 1
ATOM 1591 C CA . GLY A 1 228 ? 44 -28.812 -18.797 1 27.14 228 GLY A CA 1
ATOM 1592 C C . GLY A 1 228 ? 43.406 -28.469 -17.438 1 27.14 228 GLY A C 1
ATOM 1593 O O . GLY A 1 228 ? 43.062 -29.375 -16.656 1 27.14 228 GLY A O 1
ATOM 1594 N N . GLY A 1 229 ? 44 -27.469 -16.766 1 26.17 229 GLY A N 1
ATOM 1595 C CA . GLY A 1 229 ? 43.656 -26.766 -15.539 1 26.17 229 GLY A CA 1
ATOM 1596 C C . GLY A 1 229 ? 42.156 -26.594 -15.367 1 26.17 229 GLY A C 1
ATOM 1597 O O . GLY A 1 229 ? 41.562 -25.672 -15.938 1 26.17 229 GLY A O 1
ATOM 1598 N N . VAL A 1 230 ? 41.438 -27.516 -15.531 1 24.55 230 VAL A N 1
ATOM 1599 C CA . VAL A 1 230 ? 40.094 -27.281 -15.031 1 24.55 230 VAL A CA 1
ATOM 1600 C C . VAL A 1 230 ? 40.156 -26.625 -13.656 1 24.55 230 VAL A C 1
ATOM 1602 O O . VAL A 1 230 ? 40.719 -27.188 -12.727 1 24.55 230 VAL A O 1
ATOM 1605 N N . ALA A 1 231 ? 40.344 -25.312 -13.578 1 28.89 231 ALA A N 1
ATOM 1606 C CA . ALA A 1 231 ? 40.031 -24.562 -12.352 1 28.89 231 ALA A CA 1
ATOM 1607 C C . ALA A 1 231 ? 39 -25.297 -11.516 1 28.89 231 ALA A C 1
ATOM 1609 O O . ALA A 1 231 ? 37.875 -25.516 -11.969 1 28.89 231 ALA A O 1
ATOM 1610 N N . THR A 1 232 ? 39.375 -26.375 -10.852 1 28.16 232 THR A N 1
ATOM 1611 C CA . THR A 1 232 ? 38.594 -26.828 -9.703 1 28.16 232 THR A CA 1
ATOM 1612 C C . THR A 1 232 ? 37.875 -25.656 -9.039 1 28.16 232 THR A C 1
ATOM 1614 O O . THR A 1 232 ? 38.531 -24.75 -8.5 1 28.16 232 THR A O 1
ATOM 1617 N N . LEU A 1 233 ? 37.031 -25.016 -9.688 1 29.36 233 LEU A N 1
ATOM 1618 C CA . LEU A 1 233 ? 36.25 -24.109 -8.867 1 29.36 233 LEU A CA 1
ATOM 1619 C C . LEU A 1 233 ? 36.219 -24.562 -7.414 1 29.36 233 LEU A C 1
ATOM 1621 O O . LEU A 1 233 ? 35.875 -25.703 -7.125 1 29.36 233 LEU A O 1
ATOM 1625 N N . GLU A 1 234 ? 37.312 -24.234 -6.621 1 31.23 234 GLU A N 1
ATOM 1626 C CA . GLU A 1 234 ? 37.312 -24.25 -5.16 1 31.23 234 GLU A CA 1
ATOM 1627 C C . GLU A 1 234 ? 35.906 -24.328 -4.59 1 31.23 234 GLU A C 1
ATOM 1629 O O . GLU A 1 234 ? 35.031 -23.562 -5.004 1 31.23 234 GLU A O 1
ATOM 1634 N N . ARG A 1 235 ? 35.5 -25.453 -4.117 1 31.95 235 ARG A N 1
ATOM 1635 C CA . ARG A 1 235 ? 34.375 -25.641 -3.193 1 31.95 235 ARG A CA 1
ATOM 1636 C C . ARG A 1 235 ? 34.062 -24.344 -2.455 1 31.95 235 ARG A C 1
ATOM 1638 O O . ARG A 1 235 ? 34.875 -23.844 -1.668 1 31.95 235 ARG A O 1
ATOM 1645 N N . THR A 1 236 ? 33.656 -23.359 -3.045 1 35.38 236 THR A N 1
ATOM 1646 C CA . THR A 1 236 ? 33.125 -22.297 -2.201 1 35.38 236 THR A CA 1
ATOM 1647 C C . THR A 1 236 ? 32.812 -22.812 -0.805 1 35.38 236 THR A C 1
ATOM 1649 O O . THR A 1 236 ? 32.125 -23.828 -0.66 1 35.38 236 THR A O 1
ATOM 1652 N N . GLU A 1 237 ? 33.719 -22.625 0.22 1 35.97 237 GLU A N 1
ATOM 1653 C CA . GLU A 1 237 ? 33.594 -22.875 1.651 1 35.97 237 GLU A CA 1
ATOM 1654 C C . GLU A 1 237 ? 32.125 -23.016 2.061 1 35.97 237 GLU A C 1
ATOM 1656 O O . GLU A 1 237 ? 31.312 -22.156 1.755 1 35.97 237 GLU A O 1
ATOM 1661 N N . THR A 1 238 ? 31.594 -24.188 1.999 1 37.06 238 THR A N 1
ATOM 1662 C CA . THR A 1 238 ? 30.344 -24.516 2.684 1 37.06 238 THR A CA 1
ATOM 1663 C C . THR A 1 238 ? 30.125 -23.578 3.871 1 37.06 238 THR A C 1
ATOM 1665 O O . THR A 1 238 ? 30.859 -23.641 4.859 1 37.06 238 THR A O 1
ATOM 1668 N N . LYS A 1 239 ? 29.969 -22.453 3.697 1 44.56 239 LYS A N 1
ATOM 1669 C CA . LYS A 1 239 ? 29.562 -21.625 4.832 1 44.56 239 LYS A CA 1
ATOM 1670 C C . LYS A 1 239 ? 28.875 -22.469 5.906 1 44.56 239 LYS A C 1
ATOM 1672 O O . LYS A 1 239 ? 27.953 -23.234 5.605 1 44.56 239 LYS A O 1
ATOM 1677 N N . VAL A 1 240 ? 29.547 -23.047 6.961 1 47.75 240 VAL A N 1
ATOM 1678 C CA . VAL A 1 240 ? 28.922 -23.609 8.148 1 47.75 240 VAL A CA 1
ATOM 1679 C C . VAL A 1 240 ? 27.484 -23.109 8.266 1 47.75 240 VAL A C 1
ATOM 1681 O O . VAL A 1 240 ? 27.219 -21.922 8.078 1 47.75 240 VAL A O 1
ATOM 1684 N N . PRO A 1 241 ? 26.531 -24.094 7.961 1 54.56 241 PRO A N 1
ATOM 1685 C CA . PRO A 1 241 ? 25.141 -23.656 8.094 1 54.56 241 PRO A CA 1
ATOM 1686 C C . PRO A 1 241 ? 24.938 -22.672 9.227 1 54.56 241 PRO A C 1
ATOM 1688 O O . PRO A 1 241 ? 25.391 -22.906 10.352 1 54.56 241 PRO A O 1
ATOM 1691 N N . ALA A 1 242 ? 24.859 -21.578 9.062 1 64.38 242 ALA A N 1
ATOM 1692 C CA . ALA A 1 242 ? 24.625 -20.547 10.07 1 64.38 242 ALA A CA 1
ATOM 1693 C C . ALA A 1 242 ? 23.562 -21 11.07 1 64.38 242 ALA A C 1
ATOM 1695 O O . ALA A 1 242 ? 22.625 -21.703 10.711 1 64.38 242 ALA A O 1
ATOM 1696 N N . LYS A 1 243 ? 23.938 -21.094 12.375 1 78.69 243 LYS A N 1
ATOM 1697 C CA . LYS A 1 243 ? 23.016 -21.438 13.453 1 78.69 243 LYS A CA 1
ATOM 1698 C C . LYS A 1 243 ? 21.766 -20.562 13.391 1 78.69 243 LYS A C 1
ATOM 1700 O O . LYS A 1 243 ? 21.828 -19.391 13.008 1 78.69 243 LYS A O 1
ATOM 1705 N N . ILE A 1 244 ? 20.625 -21.406 13.391 1 84.44 244 ILE A N 1
ATOM 1706 C CA . ILE A 1 244 ? 19.328 -20.719 13.359 1 84.44 244 ILE A CA 1
ATOM 1707 C C . ILE A 1 244 ? 19.219 -19.781 14.547 1 84.44 244 ILE A C 1
ATOM 1709 O O . ILE A 1 244 ? 19.625 -20.109 15.656 1 84.44 244 ILE A O 1
ATOM 1713 N N . THR A 1 245 ? 18.844 -18.578 14.344 1 88.06 245 THR A N 1
ATOM 1714 C CA . THR A 1 245 ? 18.594 -17.625 15.406 1 88.06 245 THR A CA 1
ATOM 1715 C C . THR A 1 245 ? 17.203 -17.828 16 1 88.06 245 THR A C 1
ATOM 1717 O O . THR A 1 245 ? 16.328 -18.438 15.375 1 88.06 245 THR A O 1
ATOM 1720 N N . ALA A 1 246 ? 17.062 -17.375 17.203 1 90.62 246 ALA A N 1
ATOM 1721 C CA . ALA A 1 246 ? 15.773 -17.531 17.891 1 90.62 246 ALA A CA 1
ATOM 1722 C C . ALA A 1 246 ? 14.648 -16.859 17.094 1 90.62 246 ALA A C 1
ATOM 1724 O O . ALA A 1 246 ? 13.539 -17.391 17.016 1 90.62 246 ALA A O 1
ATOM 1725 N N . LEU A 1 247 ? 14.961 -15.789 16.5 1 91.12 247 LEU A N 1
ATOM 1726 C CA . LEU A 1 247 ? 13.953 -15.062 15.727 1 91.12 247 LEU A CA 1
ATOM 1727 C C . LEU A 1 247 ? 13.602 -15.828 14.461 1 91.12 247 LEU A C 1
ATOM 1729 O O . LEU A 1 247 ? 12.43 -15.859 14.055 1 91.12 247 LEU A O 1
ATOM 1733 N N . GLN A 1 248 ? 14.547 -16.391 13.883 1 92 248 GLN A N 1
ATOM 1734 C CA . GLN A 1 248 ? 14.297 -17.188 12.68 1 92 248 GLN A CA 1
ATOM 1735 C C . GLN A 1 248 ? 13.445 -18.422 13.008 1 92 248 GLN A C 1
ATOM 1737 O O . GLN A 1 248 ? 12.555 -18.781 12.242 1 92 248 GLN A O 1
ATOM 1742 N N . ALA A 1 249 ? 13.75 -19.016 14.062 1 92.31 249 ALA A N 1
ATOM 1743 C CA . ALA A 1 249 ? 12.953 -20.156 14.5 1 92.31 249 ALA A CA 1
ATOM 1744 C C . ALA A 1 249 ? 11.508 -19.75 14.758 1 92.31 249 ALA A C 1
ATOM 1746 O O . ALA A 1 249 ? 10.578 -20.484 14.414 1 92.31 249 ALA A O 1
ATOM 1747 N N . LEU A 1 250 ? 11.398 -18.641 15.383 1 93.19 250 LEU A N 1
ATOM 1748 C CA . LEU A 1 250 ? 10.055 -18.125 15.672 1 93.19 250 LEU A CA 1
ATOM 1749 C C . LEU A 1 250 ? 9.289 -17.859 14.383 1 93.19 250 LEU A C 1
ATOM 1751 O O . LEU A 1 250 ? 8.094 -18.125 14.297 1 93.19 250 LEU A O 1
ATOM 1755 N N . VAL A 1 251 ? 9.961 -17.344 13.453 1 91.88 251 VAL A N 1
ATOM 1756 C CA . VAL A 1 251 ? 9.336 -17.047 12.164 1 91.88 251 VAL A CA 1
ATOM 1757 C C . VAL A 1 251 ? 8.906 -18.344 11.492 1 91.88 251 VAL A C 1
ATOM 1759 O O . VAL A 1 251 ? 7.797 -18.438 10.961 1 91.88 251 VAL A O 1
ATOM 1762 N N . ILE A 1 252 ? 9.75 -19.344 11.555 1 89.5 252 ILE A N 1
ATOM 1763 C CA . ILE A 1 252 ? 9.445 -20.641 10.945 1 89.5 252 ILE A CA 1
ATOM 1764 C C . ILE A 1 252 ? 8.227 -21.25 11.633 1 89.5 252 ILE A C 1
ATOM 1766 O O . ILE A 1 252 ? 7.316 -21.75 10.969 1 89.5 252 ILE A O 1
ATOM 1770 N N . ILE A 1 253 ? 8.211 -21.219 12.859 1 92.25 253 ILE A N 1
ATOM 1771 C CA . ILE A 1 253 ? 7.074 -21.734 13.617 1 92.25 253 ILE A CA 1
ATOM 1772 C C . ILE A 1 253 ? 5.805 -20.984 13.234 1 92.25 253 ILE A C 1
ATOM 1774 O O . ILE A 1 253 ? 4.738 -21.578 13.102 1 92.25 253 ILE A O 1
ATOM 1778 N N . SER A 1 254 ? 5.973 -19.672 13.109 1 91.44 254 SER A N 1
ATOM 1779 C CA . SER A 1 254 ? 4.828 -18.844 12.75 1 91.44 254 SER A CA 1
ATOM 1780 C C . SER A 1 254 ? 4.285 -19.219 11.375 1 91.44 254 SER A C 1
ATOM 1782 O O . SER A 1 254 ? 3.072 -19.203 11.148 1 91.44 254 SER A O 1
ATOM 1784 N N . ILE A 1 255 ? 5.152 -19.516 10.492 1 86.81 255 ILE A N 1
ATOM 1785 C CA . ILE A 1 255 ? 4.738 -19.922 9.156 1 86.81 255 ILE A CA 1
ATOM 1786 C C . ILE A 1 255 ? 4.008 -21.266 9.227 1 86.81 255 ILE A C 1
ATOM 1788 O O . ILE A 1 255 ? 2.979 -21.453 8.578 1 86.81 255 ILE A O 1
ATOM 1792 N N . LEU A 1 256 ? 4.48 -22.156 10.023 1 87 256 LEU A N 1
ATOM 1793 C CA . LEU A 1 256 ? 3.838 -23.453 10.203 1 87 256 LEU A CA 1
ATOM 1794 C C . LEU A 1 256 ? 2.467 -23.297 10.852 1 87 256 LEU A C 1
ATOM 1796 O O . LEU A 1 256 ? 1.519 -24 10.5 1 87 256 LEU A O 1
ATOM 1800 N N . VAL A 1 257 ? 2.445 -22.406 11.742 1 88.75 257 VAL A N 1
ATOM 1801 C CA . VAL A 1 257 ? 1.171 -22.125 12.391 1 88.75 257 VAL A CA 1
ATOM 1802 C C . VAL A 1 257 ? 0.19 -21.547 11.375 1 88.75 257 VAL A C 1
ATOM 1804 O O . VAL A 1 257 ? -1.003 -21.859 11.406 1 88.75 257 VAL A O 1
ATOM 1807 N N . LEU A 1 258 ? 0.645 -20.719 10.508 1 86.44 258 LEU A N 1
ATOM 1808 C CA . LEU A 1 258 ? -0.206 -20.141 9.477 1 86.44 258 LEU A CA 1
ATOM 1809 C C . LEU A 1 258 ? -0.749 -21.234 8.547 1 86.44 258 LEU A C 1
ATOM 1811 O O . LEU A 1 258 ? -1.947 -21.266 8.258 1 86.44 258 LEU A O 1
ATOM 1815 N N . ILE A 1 259 ? 0.115 -22.078 8.109 1 80.12 259 ILE A N 1
ATOM 1816 C CA . ILE A 1 259 ? -0.277 -23.172 7.211 1 80.12 259 ILE A CA 1
ATOM 1817 C C . ILE A 1 259 ? -1.247 -24.094 7.93 1 80.12 259 ILE A C 1
ATOM 1819 O O . ILE A 1 259 ? -2.287 -24.469 7.379 1 80.12 259 ILE A O 1
ATOM 1823 N N . GLY A 1 260 ? -0.857 -24.484 9.117 1 79.88 260 GLY A N 1
ATOM 1824 C CA . GLY A 1 260 ? -1.739 -25.328 9.914 1 79.88 260 GLY A CA 1
ATOM 1825 C C . GLY A 1 260 ? -3.072 -24.672 10.219 1 79.88 260 GLY A C 1
ATOM 1826 O O . GLY A 1 260 ? -4.121 -25.312 10.156 1 79.88 260 GLY A O 1
ATOM 1827 N N . GLY A 1 261 ? -2.969 -23.391 10.57 1 77.56 261 GLY A N 1
ATOM 1828 C CA . GLY A 1 261 ? -4.191 -22.641 10.812 1 77.56 261 GLY A CA 1
ATOM 1829 C C . GLY A 1 261 ? -5.098 -22.562 9.602 1 77.56 261 GLY A C 1
ATOM 1830 O O . GLY A 1 261 ? -6.32 -22.672 9.727 1 77.56 261 GLY A O 1
ATOM 1831 N N . PHE A 1 262 ? -4.566 -22.375 8.477 1 75.75 262 PHE A N 1
ATOM 1832 C CA . PHE A 1 262 ? -5.332 -22.344 7.238 1 75.75 262 PHE A CA 1
ATOM 1833 C C . PHE A 1 262 ? -6.109 -23.641 7.047 1 75.75 262 PHE A C 1
ATOM 1835 O O . PHE A 1 262 ? -7.301 -23.609 6.738 1 75.75 262 PHE A O 1
ATOM 1842 N N . PHE A 1 263 ? -5.438 -24.719 7.219 1 74 263 PHE A N 1
ATOM 1843 C CA . PHE A 1 263 ? -6.086 -26.016 7.035 1 74 263 PHE A CA 1
ATOM 1844 C C . PHE A 1 263 ? -7.137 -26.25 8.109 1 74 263 PHE A C 1
ATOM 1846 O O . PHE A 1 263 ? -8.211 -26.797 7.832 1 74 263 PHE A O 1
ATOM 1853 N N . LEU A 1 264 ? -6.766 -25.797 9.266 1 75.56 264 LEU A N 1
ATOM 1854 C CA . LEU A 1 264 ? -7.723 -25.938 10.352 1 75.56 264 LEU A CA 1
ATOM 1855 C C . LEU A 1 264 ? -8.945 -25.062 10.133 1 75.56 264 LEU A C 1
ATOM 1857 O O . LEU A 1 264 ? -10.078 -25.516 10.336 1 75.56 264 LEU A O 1
ATOM 1861 N N . LEU A 1 265 ? -8.727 -23.906 9.703 1 75.75 265 LEU A N 1
ATOM 1862 C CA . LEU A 1 265 ? -9.828 -22.969 9.469 1 75.75 265 LEU A CA 1
ATOM 1863 C C . LEU A 1 265 ? -10.703 -23.438 8.312 1 75.75 265 LEU A C 1
ATOM 1865 O O . LEU A 1 265 ? -11.93 -23.312 8.352 1 75.75 265 LEU A O 1
ATOM 1869 N N . THR A 1 266 ? -10.109 -23.922 7.32 1 69.38 266 THR A N 1
ATOM 1870 C CA . THR A 1 266 ? -10.844 -24.406 6.152 1 69.38 266 THR A CA 1
ATOM 1871 C C . THR A 1 266 ? -11.664 -25.641 6.5 1 69.38 266 THR A C 1
ATOM 1873 O O . THR A 1 266 ? -12.797 -25.797 6.035 1 69.38 266 THR A O 1
ATOM 1876 N N . THR A 1 267 ? -11.18 -26.438 7.391 1 68.31 267 THR A N 1
ATOM 1877 C CA . THR A 1 267 ? -11.891 -27.656 7.777 1 68.31 267 THR A CA 1
ATOM 1878 C C . THR A 1 267 ? -13.023 -27.328 8.75 1 68.31 267 THR A C 1
ATOM 1880 O O . THR A 1 267 ? -14.086 -27.938 8.695 1 68.31 267 THR A O 1
ATOM 1883 N N . LEU A 1 268 ? -12.758 -26.344 9.625 1 71.25 268 LEU A N 1
ATOM 1884 C CA . LEU A 1 268 ? -13.758 -26 10.633 1 71.25 268 LEU A CA 1
ATOM 1885 C C . LEU A 1 268 ? -14.766 -25 10.078 1 71.25 268 LEU A C 1
ATOM 1887 O O . LEU A 1 268 ? -15.734 -24.641 10.75 1 71.25 268 LEU A O 1
ATOM 1891 N N . ASP A 1 269 ? -14.609 -24.594 8.867 1 67.44 269 ASP A N 1
ATOM 1892 C CA . ASP A 1 269 ? -15.484 -23.656 8.172 1 67.44 269 ASP A CA 1
ATOM 1893 C C . ASP A 1 269 ? -15.625 -22.344 8.938 1 67.44 269 ASP A C 1
ATOM 1895 O O . ASP A 1 269 ? -16.734 -21.844 9.117 1 67.44 269 ASP A O 1
ATOM 1899 N N . VAL A 1 270 ? -14.578 -21.906 9.555 1 70.94 270 VAL A N 1
ATOM 1900 C CA . VAL A 1 270 ? -14.594 -20.625 10.258 1 70.94 270 VAL A CA 1
ATOM 1901 C C . VAL A 1 270 ? -14.375 -19.484 9.266 1 70.94 270 VAL A C 1
ATOM 1903 O O . VAL A 1 270 ? -13.516 -19.578 8.391 1 70.94 270 VAL A O 1
ATOM 1906 N N . ASP A 1 271 ? -15.195 -18.578 9.328 1 72.75 271 ASP A N 1
ATOM 1907 C CA . ASP A 1 271 ? -15.18 -17.469 8.383 1 72.75 271 ASP A CA 1
ATOM 1908 C C . ASP A 1 271 ? -14.102 -16.453 8.75 1 72.75 271 ASP A C 1
ATOM 1910 O O . ASP A 1 271 ? -14.398 -15.289 9.016 1 72.75 271 ASP A O 1
ATOM 1914 N N . ILE A 1 272 ? -12.977 -16.953 9.031 1 75.62 272 ILE A N 1
ATOM 1915 C CA . ILE A 1 272 ? -11.859 -16.047 9.258 1 75.62 272 ILE A CA 1
ATOM 1916 C C . ILE A 1 272 ? -10.898 -16.109 8.078 1 75.62 272 ILE A C 1
ATOM 1918 O O . ILE A 1 272 ? -10.578 -17.188 7.586 1 75.62 272 ILE A O 1
ATOM 1922 N N . ASN A 1 273 ? -10.672 -14.953 7.57 1 78.25 273 ASN A N 1
ATOM 1923 C CA . ASN A 1 273 ? -9.773 -14.844 6.422 1 78.25 273 ASN A CA 1
ATOM 1924 C C . ASN A 1 273 ? -8.328 -15.125 6.809 1 78.25 273 ASN A C 1
ATOM 1926 O O . ASN A 1 273 ? -7.91 -14.82 7.926 1 78.25 273 ASN A O 1
ATOM 1930 N N . LEU A 1 274 ? -7.648 -15.852 5.961 1 81.38 274 LEU A N 1
ATOM 1931 C CA . LEU A 1 274 ? -6.238 -16.172 6.148 1 81.38 274 LEU A CA 1
ATOM 1932 C C . LEU A 1 274 ? -5.418 -14.914 6.395 1 81.38 274 LEU A C 1
ATOM 1934 O O . LEU A 1 274 ? -4.406 -14.953 7.098 1 81.38 274 LEU A O 1
ATOM 1938 N N . GLY A 1 275 ? -5.91 -13.891 5.871 1 85.19 275 GLY A N 1
ATOM 1939 C CA . GLY A 1 275 ? -5.211 -12.625 6.027 1 85.19 275 GLY A CA 1
ATOM 1940 C C . GLY A 1 275 ? -5.18 -12.133 7.461 1 85.19 275 GLY A C 1
ATOM 1941 O O . GLY A 1 275 ? -4.16 -11.617 7.922 1 85.19 275 GLY A O 1
ATOM 1942 N N . VAL A 1 276 ? -6.23 -12.312 8.148 1 89.25 276 VAL A N 1
ATOM 1943 C CA . VAL A 1 276 ? -6.336 -11.891 9.547 1 89.25 276 VAL A CA 1
ATOM 1944 C C . VAL A 1 276 ? -5.344 -12.68 10.398 1 89.25 276 VAL A C 1
ATOM 1946 O O . VAL A 1 276 ? -4.652 -12.109 11.242 1 89.25 276 VAL A O 1
ATOM 1949 N N . VAL A 1 277 ? -5.289 -13.938 10.172 1 89.44 277 VAL A N 1
ATOM 1950 C CA . VAL A 1 277 ? -4.375 -14.789 10.922 1 89.44 277 VAL A CA 1
ATOM 1951 C C . VAL A 1 277 ? -2.932 -14.391 10.625 1 89.44 277 VAL A C 1
ATOM 1953 O O . VAL A 1 277 ? -2.117 -14.258 11.539 1 89.44 277 VAL A O 1
ATOM 1956 N N . ALA A 1 278 ? -2.689 -14.242 9.367 1 90.25 278 ALA A N 1
ATOM 1957 C CA . ALA A 1 278 ? -1.335 -13.883 8.961 1 90.25 278 ALA A CA 1
ATOM 1958 C C . ALA A 1 278 ? -0.927 -12.531 9.555 1 90.25 278 ALA A C 1
ATOM 1960 O O . ALA A 1 278 ? 0.195 -12.375 10.039 1 90.25 278 ALA A O 1
ATOM 1961 N N . LEU A 1 279 ? -1.803 -11.602 9.508 1 93.19 279 LEU A N 1
ATOM 1962 C CA . LEU A 1 279 ? -1.516 -10.266 10.031 1 93.19 279 LEU A CA 1
ATOM 1963 C C . LEU A 1 279 ? -1.287 -10.312 11.539 1 93.19 279 LEU A C 1
ATOM 1965 O O . LEU A 1 279 ? -0.403 -9.625 12.055 1 93.19 279 LEU A O 1
ATOM 1969 N N . THR A 1 280 ? -2.066 -11.055 12.234 1 93.56 280 THR A N 1
ATOM 1970 C CA . THR A 1 280 ? -1.92 -11.195 13.68 1 93.56 280 THR A CA 1
ATOM 1971 C C . THR A 1 280 ? -0.556 -11.781 14.031 1 93.56 280 THR A C 1
ATOM 1973 O O . THR A 1 280 ? 0.129 -11.289 14.93 1 93.56 280 THR A O 1
ATOM 1976 N N . ILE A 1 281 ? -0.237 -12.789 13.328 1 94.12 281 ILE A N 1
ATOM 1977 C CA . ILE A 1 281 ? 1.06 -13.414 13.547 1 94.12 281 ILE A CA 1
ATOM 1978 C C . ILE A 1 281 ? 2.176 -12.414 13.258 1 94.12 281 ILE A C 1
ATOM 1980 O O . ILE A 1 281 ? 3.143 -12.32 14.023 1 94.12 281 ILE A O 1
ATOM 1984 N N . ALA A 1 282 ? 2.033 -11.719 12.172 1 93.81 282 ALA A N 1
ATOM 1985 C CA . ALA A 1 282 ? 3.043 -10.734 11.797 1 93.81 282 ALA A CA 1
ATOM 1986 C C . ALA A 1 282 ? 3.201 -9.664 12.867 1 93.81 282 ALA A C 1
ATOM 1988 O O . ALA A 1 282 ? 4.32 -9.266 13.203 1 93.81 282 ALA A O 1
ATOM 1989 N N . VAL A 1 283 ? 2.133 -9.211 13.383 1 94.5 283 VAL A N 1
ATOM 1990 C CA . VAL A 1 283 ? 2.164 -8.172 14.406 1 94.5 283 VAL A CA 1
ATOM 1991 C C . VAL A 1 283 ? 2.816 -8.719 15.68 1 94.5 283 VAL A C 1
ATOM 1993 O O . VAL A 1 283 ? 3.57 -8.008 16.344 1 94.5 283 VAL A O 1
ATOM 1996 N N . ILE A 1 284 ? 2.521 -9.93 16.047 1 94.62 284 ILE A N 1
ATOM 1997 C CA . ILE A 1 284 ? 3.146 -10.555 17.203 1 94.62 284 ILE A CA 1
ATOM 1998 C C . ILE A 1 284 ? 4.66 -10.609 17 1 94.62 284 ILE A C 1
ATOM 2000 O O . ILE A 1 284 ? 5.422 -10.312 17.922 1 94.62 284 ILE A O 1
ATOM 2004 N N . LEU A 1 285 ? 5.047 -10.977 15.82 1 94.31 285 LEU A N 1
ATOM 2005 C CA . LEU A 1 285 ? 6.473 -11.016 15.516 1 94.31 285 LEU A CA 1
ATOM 2006 C C . LEU A 1 285 ? 7.078 -9.617 15.594 1 94.31 285 LEU A C 1
ATOM 2008 O O . LEU A 1 285 ? 8.211 -9.445 16.047 1 94.31 285 LEU A O 1
ATOM 2012 N N . ALA A 1 286 ? 6.312 -8.688 15.094 1 92.88 286 ALA A N 1
ATOM 2013 C CA . ALA A 1 286 ? 6.781 -7.301 15.133 1 92.88 286 ALA A CA 1
ATOM 2014 C C . ALA A 1 286 ? 6.934 -6.809 16.562 1 92.88 286 ALA A C 1
ATOM 2016 O O . ALA A 1 286 ? 7.77 -5.945 16.844 1 92.88 286 ALA A O 1
ATOM 2017 N N . LEU A 1 287 ? 6.137 -7.324 17.453 1 92.81 287 LEU A N 1
A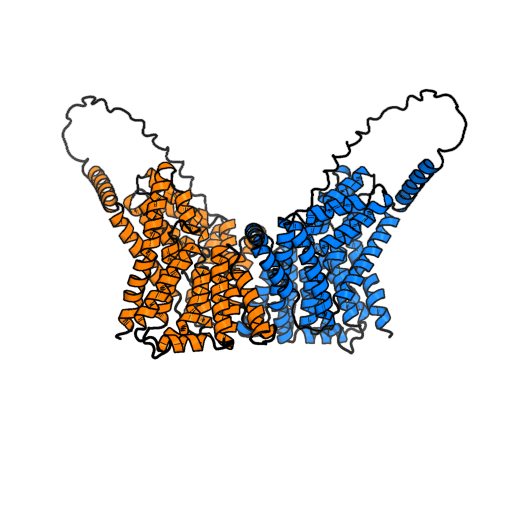TOM 2018 C CA . LEU A 1 287 ? 6.23 -6.961 18.859 1 92.81 287 LEU A CA 1
ATOM 2019 C C . LEU A 1 287 ? 7.484 -7.555 19.5 1 92.81 287 LEU A C 1
ATOM 2021 O O . LEU A 1 287 ? 8.07 -6.961 20.406 1 92.81 287 LEU A O 1
ATOM 2025 N N . VAL A 1 288 ? 7.855 -8.688 19 1 92.94 288 VAL A N 1
ATOM 2026 C CA . VAL A 1 288 ? 9.062 -9.344 19.5 1 92.94 288 VAL A CA 1
ATOM 2027 C C . VAL A 1 288 ? 10.297 -8.57 19.031 1 92.94 288 VAL A C 1
ATOM 2029 O O . VAL A 1 288 ? 11.219 -8.328 19.812 1 92.94 288 VAL A O 1
ATOM 2032 N N . ASP A 1 289 ? 10.273 -8.227 17.781 1 93.38 289 ASP A N 1
ATOM 2033 C CA . ASP A 1 289 ? 11.344 -7.414 17.219 1 93.38 289 ASP A CA 1
ATOM 2034 C C . ASP A 1 289 ? 10.789 -6.273 16.375 1 93.38 289 ASP A C 1
ATOM 2036 O O . ASP A 1 289 ? 10.609 -6.422 15.164 1 93.38 289 ASP A O 1
ATOM 2040 N N . PRO A 1 290 ? 10.68 -5.109 17 1 89.44 290 PRO A N 1
ATOM 2041 C CA . PRO A 1 290 ? 10.07 -3.971 16.312 1 89.44 290 PRO A CA 1
ATOM 2042 C C . PRO A 1 290 ? 10.883 -3.496 15.117 1 89.44 290 PRO A C 1
ATOM 2044 O O . PRO A 1 290 ? 10.328 -2.975 14.148 1 89.44 290 PRO A O 1
ATOM 2047 N N . GLY A 1 291 ? 12.109 -3.656 15.156 1 89 291 GLY A N 1
ATOM 2048 C CA . GLY A 1 291 ? 12.945 -3.271 14.039 1 89 291 GLY A CA 1
ATOM 2049 C C . GLY A 1 291 ? 12.625 -4.031 12.766 1 89 291 GLY A C 1
ATOM 2050 O O . GLY A 1 291 ? 12.43 -3.426 11.703 1 89 291 GLY A O 1
ATOM 2051 N N . VAL A 1 292 ? 12.492 -5.301 12.906 1 89.25 292 VAL A N 1
ATOM 2052 C CA . VAL A 1 292 ? 12.164 -6.156 11.773 1 89.25 292 VAL A CA 1
ATOM 2053 C C . VAL A 1 292 ? 10.734 -5.879 11.312 1 89.25 292 VAL A C 1
ATOM 2055 O O . VAL A 1 292 ? 10.438 -5.941 10.117 1 89.25 292 VAL A O 1
ATOM 2058 N N . GLY A 1 293 ? 9.961 -5.57 12.289 1 90.62 293 GLY A N 1
ATOM 2059 C CA . GLY A 1 293 ? 8.578 -5.242 11.953 1 90.62 293 GLY A CA 1
ATOM 2060 C C . GLY A 1 293 ? 8.453 -4.004 11.086 1 90.62 293 GLY A C 1
ATOM 2061 O O . GLY A 1 293 ? 7.68 -3.988 10.125 1 90.62 293 GLY A O 1
ATOM 2062 N N . ARG A 1 294 ? 9.164 -3.055 11.344 1 86.62 294 ARG A N 1
ATOM 2063 C CA . ARG A 1 294 ? 9.109 -1.808 10.586 1 86.62 294 ARG A CA 1
ATOM 2064 C C . ARG A 1 294 ? 9.688 -1.991 9.188 1 86.62 294 ARG A C 1
ATOM 2066 O O . ARG A 1 294 ? 9.125 -1.484 8.211 1 86.62 294 ARG A O 1
ATOM 2073 N N . ARG A 1 295 ? 10.719 -2.73 9.125 1 88.62 295 ARG A N 1
ATOM 2074 C CA . ARG A 1 295 ? 11.32 -2.994 7.824 1 88.62 295 ARG A CA 1
ATOM 2075 C C . ARG A 1 295 ? 10.414 -3.875 6.969 1 88.62 295 ARG A C 1
ATOM 2077 O O . ARG A 1 295 ? 10.398 -3.752 5.742 1 88.62 295 ARG A O 1
ATOM 2084 N N . GLY A 1 296 ? 9.727 -4.711 7.68 1 88.44 296 GLY A N 1
ATOM 2085 C CA . GLY A 1 296 ? 8.82 -5.602 6.977 1 88.44 296 GLY A CA 1
ATOM 2086 C C . GLY A 1 296 ? 7.684 -4.875 6.281 1 88.44 296 GLY A C 1
ATOM 2087 O O . GLY A 1 296 ? 7.148 -5.359 5.285 1 88.44 296 GLY A O 1
ATOM 2088 N N . ILE A 1 297 ? 7.352 -3.729 6.77 1 86.69 297 ILE A N 1
ATOM 2089 C CA . ILE A 1 297 ? 6.254 -2.951 6.207 1 86.69 297 ILE A CA 1
ATOM 2090 C C . ILE A 1 297 ? 6.602 -2.521 4.781 1 86.69 297 ILE A C 1
ATOM 2092 O O . ILE A 1 297 ? 5.727 -2.459 3.914 1 86.69 297 ILE A O 1
ATOM 2096 N N . SER A 1 298 ? 7.859 -2.289 4.555 1 83.81 298 SER A N 1
ATOM 2097 C CA . SER A 1 298 ? 8.312 -1.837 3.244 1 83.81 298 SER A CA 1
ATOM 2098 C C . SER A 1 298 ? 8.297 -2.979 2.232 1 83.81 298 SER A C 1
ATOM 2100 O O . SER A 1 298 ? 8.391 -2.746 1.024 1 83.81 298 SER A O 1
ATOM 2102 N N . ARG A 1 299 ? 8.086 -4.176 2.783 1 81.88 299 ARG A N 1
ATOM 2103 C CA . ARG A 1 299 ? 8.125 -5.34 1.902 1 81.88 299 ARG A CA 1
ATOM 2104 C C . ARG A 1 299 ? 6.719 -5.738 1.469 1 81.88 299 ARG A C 1
ATOM 2106 O O . ARG A 1 299 ? 6.551 -6.648 0.654 1 81.88 299 ARG A O 1
ATOM 2113 N N . ILE A 1 300 ? 5.746 -5.059 1.96 1 86.5 300 ILE A N 1
ATOM 2114 C CA . ILE A 1 300 ? 4.367 -5.332 1.563 1 86.5 300 ILE A CA 1
ATOM 2115 C C . ILE A 1 300 ? 4.18 -5 0.086 1 86.5 300 ILE A C 1
ATOM 2117 O O . ILE A 1 300 ? 4.684 -3.98 -0.397 1 86.5 300 ILE A O 1
ATOM 2121 N N . ASP A 1 301 ? 3.574 -5.891 -0.632 1 80.5 301 ASP A N 1
ATOM 2122 C CA . ASP A 1 301 ? 3.381 -5.727 -2.068 1 80.5 301 ASP A CA 1
ATOM 2123 C C . ASP A 1 301 ? 2.162 -4.855 -2.363 1 80.5 301 ASP A C 1
ATOM 2125 O O . ASP A 1 301 ? 1.122 -5.359 -2.795 1 80.5 301 ASP A O 1
ATOM 2129 N N . TRP A 1 302 ? 2.35 -3.674 -2.328 1 84.12 302 TRP A N 1
ATOM 2130 C CA . TRP A 1 302 ? 1.262 -2.717 -2.51 1 84.12 302 TRP A CA 1
ATOM 2131 C C . TRP A 1 302 ? 0.86 -2.619 -3.977 1 84.12 302 TRP A C 1
ATOM 2133 O O . TRP A 1 302 ? -0.288 -2.301 -4.293 1 84.12 302 TRP A O 1
ATOM 2143 N N . SER A 1 303 ? 1.788 -2.855 -4.852 1 83.19 303 SER A N 1
ATOM 2144 C CA . SER A 1 303 ? 1.51 -2.816 -6.285 1 83.19 303 SER A CA 1
ATOM 2145 C C . SER A 1 303 ? 0.447 -3.84 -6.668 1 83.19 303 SER A C 1
ATOM 2147 O O . SER A 1 303 ? -0.464 -3.535 -7.441 1 83.19 303 SER A O 1
ATOM 2149 N N . THR A 1 304 ? 0.525 -4.965 -6.082 1 79.31 304 THR A N 1
ATOM 2150 C CA . THR A 1 304 ? -0.433 -6.027 -6.371 1 79.31 304 THR A CA 1
ATOM 2151 C C . THR A 1 304 ? -1.789 -5.715 -5.742 1 79.31 304 THR A C 1
ATOM 2153 O O . THR A 1 304 ? -2.832 -6.047 -6.312 1 79.31 304 THR A O 1
ATOM 2156 N N . ILE A 1 305 ? -1.7 -5.141 -4.582 1 85.44 305 ILE A N 1
ATOM 2157 C CA . ILE A 1 305 ? -2.938 -4.758 -3.912 1 85.44 305 ILE A CA 1
ATOM 2158 C C . ILE A 1 305 ? -3.701 -3.754 -4.773 1 85.44 305 ILE A C 1
ATOM 2160 O O . ILE A 1 305 ? -4.918 -3.869 -4.941 1 85.44 305 ILE A O 1
ATOM 2164 N N . LEU A 1 306 ? -3.002 -2.805 -5.312 1 88.88 306 LEU A N 1
ATOM 2165 C CA . LEU A 1 306 ? -3.615 -1.816 -6.195 1 88.88 306 LEU A CA 1
ATOM 2166 C C . LEU A 1 306 ? -4.137 -2.471 -7.469 1 88.88 306 LEU A C 1
ATOM 2168 O O . LEU A 1 306 ? -5.203 -2.107 -7.969 1 88.88 306 LEU A O 1
ATOM 2172 N N . LEU A 1 307 ? -3.375 -3.4 -7.941 1 84.94 307 LEU A N 1
ATOM 2173 C CA . LEU A 1 307 ? -3.764 -4.113 -9.156 1 84.94 307 LEU A CA 1
ATOM 2174 C C . LEU A 1 307 ? -5.066 -4.875 -8.938 1 84.94 307 LEU A C 1
ATOM 2176 O O . LEU A 1 307 ? -6.02 -4.715 -9.703 1 84.94 307 LEU A O 1
ATOM 2180 N N . LEU A 1 308 ? -5.105 -5.645 -7.879 1 83.44 308 LEU A N 1
ATOM 2181 C CA . LEU A 1 308 ? -6.277 -6.461 -7.582 1 83.44 308 LEU A CA 1
ATOM 2182 C C . LEU A 1 308 ? -7.477 -5.582 -7.238 1 83.44 308 LEU A C 1
ATOM 2184 O O . LEU A 1 308 ? -8.594 -5.852 -7.68 1 83.44 308 LEU A O 1
ATOM 2188 N N . GLY A 1 309 ? -7.195 -4.605 -6.41 1 88.56 309 GLY A N 1
ATOM 2189 C CA . GLY A 1 309 ? -8.258 -3.678 -6.062 1 88.56 309 GLY A CA 1
ATOM 2190 C C . GLY A 1 309 ? -8.875 -2.988 -7.27 1 88.56 309 GLY A C 1
ATOM 2191 O O . GLY A 1 309 ? -10.094 -2.828 -7.348 1 88.56 309 GLY A O 1
ATOM 2192 N N . GLY A 1 310 ? -8.102 -2.539 -8.203 1 90.38 310 GLY A N 1
ATOM 2193 C CA . GLY A 1 310 ? -8.594 -1.875 -9.398 1 90.38 310 GLY A CA 1
ATOM 2194 C C . GLY A 1 310 ? -9.398 -2.791 -10.297 1 90.38 310 GLY A C 1
ATOM 2195 O O . GLY A 1 310 ? -10.516 -2.461 -10.695 1 90.38 310 GLY A O 1
ATOM 2196 N N . ILE A 1 311 ? -8.898 -3.959 -10.555 1 84.12 311 ILE A N 1
ATOM 2197 C CA . ILE A 1 311 ? -9.531 -4.887 -11.484 1 84.12 311 ILE A CA 1
ATOM 2198 C C . ILE A 1 311 ? -10.852 -5.379 -10.906 1 84.12 311 ILE A C 1
ATOM 2200 O O . ILE A 1 311 ? -11.875 -5.402 -11.594 1 84.12 311 ILE A O 1
ATOM 2204 N N . ILE A 1 312 ? -10.859 -5.734 -9.672 1 83.25 312 ILE A N 1
ATOM 2205 C CA . ILE A 1 312 ? -12.055 -6.277 -9.047 1 83.25 312 ILE A CA 1
ATOM 2206 C C . ILE A 1 312 ? -13.125 -5.195 -8.953 1 83.25 312 ILE A C 1
ATOM 2208 O O . ILE A 1 312 ? -14.312 -5.465 -9.156 1 83.25 312 ILE A O 1
ATOM 2212 N N . THR A 1 313 ? -12.68 -4.027 -8.602 1 90.12 313 THR A N 1
ATOM 2213 C CA . THR A 1 313 ? -13.633 -2.922 -8.555 1 90.12 313 THR A CA 1
ATOM 2214 C C . THR A 1 313 ? -14.281 -2.705 -9.922 1 90.12 313 THR A C 1
ATOM 2216 O O . THR A 1 313 ? -15.492 -2.486 -10.016 1 90.12 313 THR A O 1
ATOM 2219 N N . TYR A 1 314 ? -13.5 -2.719 -10.977 1 89.25 314 TYR A N 1
ATOM 2220 C CA . TYR A 1 314 ? -14.031 -2.531 -12.32 1 89.25 314 TYR A CA 1
ATOM 2221 C C . TYR A 1 314 ? -14.961 -3.676 -12.703 1 89.25 314 TYR A C 1
ATOM 2223 O O . TYR A 1 314 ? -16.016 -3.453 -13.305 1 89.25 314 TYR A O 1
ATOM 2231 N N . VAL A 1 315 ? -14.633 -4.816 -12.406 1 82.38 315 VAL A N 1
ATOM 2232 C CA . VAL A 1 315 ? -15.445 -5.988 -12.734 1 82.38 315 VAL A CA 1
ATOM 2233 C C . VAL A 1 315 ? -16.781 -5.91 -12.008 1 82.38 315 VAL A C 1
ATOM 2235 O O . VAL A 1 315 ? -17.812 -6.32 -12.547 1 82.38 315 VAL A O 1
ATOM 2238 N N . GLU A 1 316 ? -16.703 -5.449 -10.781 1 84.75 316 GLU A N 1
ATOM 2239 C CA . GLU A 1 316 ? -17.953 -5.281 -10.039 1 84.75 316 GLU A CA 1
ATOM 2240 C C . GLU A 1 316 ? -18.875 -4.293 -10.734 1 84.75 316 GLU A C 1
ATOM 2242 O O . GLU A 1 316 ? -20.094 -4.465 -10.719 1 84.75 316 GLU A O 1
ATOM 2247 N N . VAL A 1 317 ? -18.297 -3.283 -11.258 1 88 317 VAL A N 1
ATOM 2248 C CA . VAL A 1 317 ? -19.078 -2.326 -12.023 1 88 317 VAL A CA 1
ATOM 2249 C C . VAL A 1 317 ? -19.703 -3.021 -13.234 1 88 317 VAL A C 1
ATOM 2251 O O . VAL A 1 317 ? -20.875 -2.807 -13.555 1 88 317 VAL A O 1
ATOM 2254 N N . LEU A 1 318 ? -18.969 -3.84 -13.891 1 83.81 318 LEU A N 1
ATOM 2255 C CA . LEU A 1 318 ? -19.453 -4.582 -15.047 1 83.81 318 LEU A CA 1
ATOM 2256 C C . LEU A 1 318 ? -20.594 -5.52 -14.664 1 83.81 318 LEU A C 1
ATOM 2258 O O . LEU A 1 318 ? -21.547 -5.676 -15.414 1 83.81 318 LEU A O 1
ATOM 2262 N N . THR A 1 319 ? -20.469 -6.09 -13.531 1 79.44 319 THR A N 1
ATOM 2263 C CA . THR A 1 319 ? -21.469 -7.023 -13.047 1 79.44 319 THR A CA 1
ATOM 2264 C C . THR A 1 319 ? -22.781 -6.301 -12.742 1 79.44 319 THR A C 1
ATOM 2266 O O . THR A 1 319 ? -23.859 -6.801 -13.062 1 79.44 319 THR A O 1
ATOM 2269 N N . ARG A 1 320 ? -22.656 -5.211 -12.141 1 84.19 320 ARG A N 1
ATOM 2270 C CA . ARG A 1 320 ? -23.844 -4.449 -11.797 1 84.19 320 ARG A CA 1
ATOM 2271 C C . ARG A 1 320 ? -24.531 -3.92 -13.055 1 84.19 320 ARG A C 1
ATOM 2273 O O . ARG A 1 320 ? -25.766 -3.779 -13.086 1 84.19 320 ARG A O 1
ATOM 2280 N N . LEU A 1 321 ? -23.734 -3.656 -14.078 1 85.19 321 LEU A N 1
ATOM 2281 C CA . LEU A 1 321 ? -24.266 -3.172 -15.352 1 85.19 321 LEU A CA 1
ATOM 2282 C C . LEU A 1 321 ? -24.922 -4.305 -16.125 1 85.19 321 LEU A C 1
ATOM 2284 O O . LEU A 1 321 ? -25.688 -4.055 -17.062 1 85.19 321 LEU A O 1
ATOM 2288 N N . GLY A 1 322 ? -24.609 -5.551 -15.719 1 77.81 322 GLY A N 1
ATOM 2289 C CA . GLY A 1 322 ? -25.141 -6.703 -16.438 1 77.81 322 GLY A CA 1
ATOM 2290 C C . GLY A 1 322 ? -24.297 -7.086 -17.641 1 77.81 322 GLY A C 1
ATOM 2291 O O . GLY A 1 322 ? -24.75 -7.855 -18.5 1 77.81 322 GLY A O 1
ATOM 2292 N N . ALA A 1 323 ? -23.172 -6.488 -17.766 1 74.94 323 ALA A N 1
ATOM 2293 C CA . ALA A 1 323 ? -22.297 -6.758 -18.906 1 74.94 323 ALA A CA 1
ATOM 2294 C C . ALA A 1 323 ? -21.812 -8.203 -18.891 1 74.94 323 ALA A C 1
ATOM 2296 O O . ALA A 1 323 ? -21.672 -8.836 -19.938 1 74.94 323 ALA A O 1
ATOM 2297 N N . ILE A 1 324 ? -21.578 -8.727 -17.828 1 69.69 324 ILE A N 1
ATOM 2298 C CA . ILE A 1 324 ? -21.062 -10.086 -17.688 1 69.69 324 ILE A CA 1
ATOM 2299 C C . ILE A 1 324 ? -22.141 -11.086 -18.078 1 69.69 324 ILE A C 1
ATOM 2301 O O . ILE A 1 324 ? -21.859 -12.094 -18.734 1 69.69 324 ILE A O 1
ATOM 2305 N N . GLU A 1 325 ? -23.344 -10.75 -17.703 1 68.75 325 GLU A N 1
ATOM 2306 C CA . GLU A 1 325 ? -24.469 -11.602 -18.078 1 68.75 325 GLU A CA 1
ATOM 2307 C C . GLU A 1 325 ? -24.672 -11.609 -19.594 1 68.75 325 GLU A C 1
ATOM 2309 O O . GLU A 1 325 ? -24.969 -12.648 -20.188 1 68.75 325 GLU A O 1
ATOM 2314 N N . GLN A 1 326 ? -24.531 -10.484 -20.156 1 70.44 326 GLN A N 1
ATOM 2315 C CA . GLN A 1 326 ? -24.688 -10.383 -21.609 1 70.44 326 GLN A CA 1
ATOM 2316 C C . GLN A 1 326 ? -23.609 -11.18 -22.328 1 70.44 326 GLN A C 1
ATOM 2318 O O . GLN A 1 326 ? -23.875 -11.773 -23.391 1 70.44 326 GLN A O 1
ATOM 2323 N N . LEU A 1 327 ? -22.453 -11.141 -21.844 1 67.31 327 LEU A N 1
ATOM 2324 C CA . LEU A 1 327 ? -21.359 -11.922 -22.422 1 67.31 327 LEU A CA 1
ATOM 2325 C C . LEU A 1 327 ? -21.641 -13.422 -22.297 1 67.31 327 LEU A C 1
ATOM 2327 O O . LEU A 1 327 ? -21.297 -14.195 -23.188 1 67.31 327 LEU A O 1
ATOM 2331 N N . GLY A 1 328 ? -22.141 -13.781 -21.156 1 62.81 328 GLY A N 1
ATOM 2332 C CA . GLY A 1 328 ? -22.516 -15.164 -20.969 1 62.81 328 GLY A CA 1
ATOM 2333 C C . GLY A 1 328 ? -23.562 -15.633 -21.953 1 62.81 328 GLY A C 1
ATOM 2334 O O . GLY A 1 328 ? -23.469 -16.734 -22.5 1 62.81 328 GLY A O 1
ATOM 2335 N N . GLU A 1 329 ? -24.5 -14.805 -22.188 1 66.62 329 GLU A N 1
ATOM 2336 C CA . GLU A 1 329 ? -25.547 -15.141 -23.156 1 66.62 329 GLU A CA 1
ATOM 2337 C C . GLU A 1 329 ? -24.969 -15.281 -24.562 1 66.62 329 GLU A C 1
ATOM 2339 O O . GLU A 1 329 ? -25.359 -16.172 -25.312 1 66.62 329 GLU A O 1
ATOM 2344 N N . ALA A 1 330 ? -24.062 -14.422 -24.844 1 64.81 330 ALA A N 1
ATOM 2345 C CA . ALA A 1 330 ? -23.406 -14.484 -26.141 1 64.81 330 ALA A CA 1
ATOM 2346 C C . ALA A 1 330 ? -22.578 -15.758 -26.281 1 64.81 330 ALA A C 1
ATOM 2348 O O . ALA A 1 330 ? -22.516 -16.359 -27.344 1 64.81 330 ALA A O 1
ATOM 2349 N N . ALA A 1 331 ? -21.969 -16.125 -25.188 1 61.81 331 ALA A N 1
ATOM 2350 C CA . ALA A 1 331 ? -21.141 -17.328 -25.188 1 61.81 331 ALA A CA 1
ATOM 2351 C C . ALA A 1 331 ? -22 -18.578 -25.328 1 61.81 331 ALA A C 1
ATOM 2353 O O . ALA A 1 331 ? -21.562 -19.562 -25.953 1 61.81 331 ALA A O 1
ATOM 2354 N N . ARG A 1 332 ? -23.125 -18.578 -24.703 1 63.03 332 ARG A N 1
ATOM 2355 C CA . ARG A 1 332 ? -24.047 -19.719 -24.766 1 63.03 332 ARG A CA 1
ATOM 2356 C C . ARG A 1 332 ? -24.562 -19.906 -26.188 1 63.03 332 ARG A C 1
ATOM 2358 O O . ARG A 1 332 ? -24.984 -21.016 -26.547 1 63.03 332 ARG A O 1
ATOM 2365 N N . SER A 1 333 ? -24.391 -18.828 -26.75 1 62.47 333 SER A N 1
ATOM 2366 C CA . SER A 1 333 ? -24.875 -18.953 -28.109 1 62.47 333 SER A CA 1
ATOM 2367 C C . SER A 1 333 ? -23.828 -19.578 -29.016 1 62.47 333 SER A C 1
ATOM 2369 O O . SER A 1 333 ? -24.141 -19.984 -30.141 1 62.47 333 SER A O 1
ATOM 2371 N N . VAL A 1 334 ? -22.719 -19.578 -28.391 1 60.59 334 VAL A N 1
ATOM 2372 C CA . VAL A 1 334 ? -21.656 -20.172 -29.188 1 60.59 334 VAL A CA 1
ATOM 2373 C C . VAL A 1 334 ? -21.812 -21.703 -29.203 1 60.59 334 VAL A C 1
ATOM 2375 O O . VAL A 1 334 ? -22.094 -22.312 -28.172 1 60.59 334 VAL A O 1
ATOM 2378 N N . SER A 1 335 ? -21.875 -22.406 -30.219 1 63.5 335 SER A N 1
ATOM 2379 C CA . SER A 1 335 ? -22.219 -23.812 -30.469 1 63.5 335 SER A CA 1
ATOM 2380 C C . SER A 1 335 ? -21.25 -24.75 -29.781 1 63.5 335 SER A C 1
ATOM 2382 O O . SER A 1 335 ? -21.625 -25.844 -29.344 1 63.5 335 SER A O 1
ATOM 2384 N N . GLN A 1 336 ? -19.969 -24.281 -29.531 1 75.19 336 GLN A N 1
ATOM 2385 C CA . GLN A 1 336 ? -18.984 -25.203 -28.969 1 75.19 336 GLN A CA 1
ATOM 2386 C C . GLN A 1 336 ? -18.297 -24.594 -27.75 1 75.19 336 GLN A C 1
ATOM 2388 O O . GLN A 1 336 ? -17.234 -23.969 -27.891 1 75.19 336 GLN A O 1
ATOM 2393 N N . PRO A 1 337 ? -18.812 -24.891 -26.609 1 75.94 337 PRO A N 1
ATOM 2394 C CA . PRO A 1 337 ? -18.297 -24.281 -25.375 1 75.94 337 PRO A CA 1
ATOM 2395 C C . PRO A 1 337 ? -16.844 -24.656 -25.094 1 75.94 337 PRO A C 1
ATOM 2397 O O . PRO A 1 337 ? -16.094 -23.875 -24.531 1 75.94 337 PRO A O 1
ATOM 2400 N N . LEU A 1 338 ? -16.469 -25.844 -25.547 1 80.12 338 LEU A N 1
ATOM 2401 C CA . LEU A 1 338 ? -15.102 -26.297 -25.312 1 80.12 338 LEU A CA 1
ATOM 2402 C C . LEU A 1 338 ? -14.117 -25.469 -26.125 1 80.12 338 LEU A C 1
ATOM 2404 O O . LEU A 1 338 ? -13 -25.203 -25.672 1 80.12 338 LEU A O 1
ATOM 2408 N N . VAL A 1 339 ? -14.508 -25.109 -27.25 1 80.94 339 VAL A N 1
ATOM 2409 C CA . VAL A 1 339 ? -13.656 -24.297 -28.109 1 80.94 339 VAL A CA 1
ATOM 2410 C C . VAL A 1 339 ? -13.516 -22.891 -27.516 1 80.94 339 VAL A C 1
ATOM 2412 O O . VAL A 1 339 ? -12.43 -22.312 -27.547 1 80.94 339 VAL A O 1
ATOM 2415 N N . ALA A 1 340 ? -14.578 -22.453 -27.016 1 77.31 340 ALA A N 1
ATOM 2416 C CA . ALA A 1 340 ? -14.539 -21.141 -26.375 1 77.31 340 ALA A CA 1
ATOM 2417 C C . ALA A 1 340 ? -13.609 -21.156 -25.172 1 77.31 340 ALA A C 1
ATOM 2419 O O . ALA A 1 340 ? -12.859 -20.203 -24.938 1 77.31 340 ALA A O 1
ATOM 2420 N N . ALA A 1 341 ? -13.695 -22.188 -24.438 1 81.69 341 ALA A N 1
ATOM 2421 C CA . ALA A 1 341 ? -12.828 -22.328 -23.281 1 81.69 341 ALA A CA 1
ATOM 2422 C C . ALA A 1 341 ? -11.359 -22.375 -23.688 1 81.69 341 ALA A C 1
ATOM 2424 O O . ALA A 1 341 ? -10.508 -21.766 -23.031 1 81.69 341 ALA A O 1
ATOM 2425 N N . LEU A 1 342 ? -11.148 -23.078 -24.734 1 85.56 342 LEU A N 1
ATOM 2426 C CA . LEU A 1 342 ? -9.781 -23.203 -25.234 1 85.56 342 LEU A CA 1
ATOM 2427 C C . LEU A 1 342 ? -9.25 -21.844 -25.688 1 85.56 342 LEU A C 1
ATOM 2429 O O . LEU A 1 342 ? -8.117 -21.484 -25.375 1 85.56 342 LEU A O 1
ATOM 2433 N N . VAL A 1 343 ? -10.016 -21.141 -26.359 1 81.88 343 VAL A N 1
ATOM 2434 C CA . VAL A 1 343 ? -9.617 -19.828 -26.859 1 81.88 343 VAL A CA 1
ATOM 2435 C C . VAL A 1 343 ? -9.352 -18.891 -25.688 1 81.88 343 VAL A C 1
ATOM 2437 O O . VAL A 1 343 ? -8.375 -18.141 -25.703 1 81.88 343 VAL A O 1
ATOM 2440 N N . LEU A 1 344 ? -10.18 -18.953 -24.719 1 81.88 344 LEU A N 1
ATOM 2441 C CA . LEU A 1 344 ? -10.016 -18.094 -23.547 1 81.88 344 LEU A CA 1
ATOM 2442 C C . LEU A 1 344 ? -8.719 -18.422 -22.812 1 81.88 344 LEU A C 1
ATOM 2444 O O . LEU A 1 344 ? -8.016 -17.516 -22.359 1 81.88 344 LEU A O 1
ATOM 2448 N N . CYS A 1 345 ? -8.43 -19.609 -22.734 1 87.06 345 CYS A N 1
ATOM 2449 C CA . CYS A 1 345 ? -7.203 -20.016 -22.062 1 87.06 345 CYS A CA 1
ATOM 2450 C C . CYS A 1 345 ? -5.977 -19.594 -22.859 1 87.06 345 CYS A C 1
ATOM 2452 O O . CYS A 1 345 ? -4.965 -19.203 -22.266 1 87.06 345 CYS A O 1
ATOM 2454 N N . ILE A 1 346 ? -6.039 -19.734 -24.141 1 86.81 346 ILE A N 1
ATOM 2455 C CA . ILE A 1 346 ? -4.926 -19.344 -25 1 86.81 346 ILE A CA 1
ATOM 2456 C C . ILE A 1 346 ? -4.711 -17.844 -24.906 1 86.81 346 ILE A C 1
ATOM 2458 O O . ILE A 1 346 ? -3.574 -17.375 -24.781 1 86.81 346 ILE A O 1
ATOM 2462 N N . VAL A 1 347 ? -5.766 -17.156 -24.891 1 80.25 347 VAL A N 1
ATOM 2463 C CA . VAL A 1 347 ? -5.676 -15.703 -24.781 1 80.25 347 VAL A CA 1
ATOM 2464 C C . VAL A 1 347 ? -5.098 -15.328 -23.406 1 80.25 347 VAL A C 1
ATOM 2466 O O . VAL A 1 347 ? -4.262 -14.43 -23.312 1 80.25 347 VAL A O 1
ATOM 2469 N N . ALA A 1 348 ? -5.598 -15.992 -22.422 1 85.06 348 ALA A N 1
ATOM 2470 C CA . ALA A 1 348 ? -5.086 -15.758 -21.078 1 85.06 348 ALA A CA 1
ATOM 2471 C C . ALA A 1 348 ? -3.582 -16 -21.016 1 85.06 348 ALA A C 1
ATOM 2473 O O . ALA A 1 348 ? -2.846 -15.219 -20.406 1 85.06 348 ALA A O 1
ATOM 2474 N N . GLY A 1 349 ? -3.186 -17.062 -21.625 1 86.81 349 GLY A N 1
ATOM 2475 C CA . GLY A 1 349 ? -1.766 -17.375 -21.656 1 86.81 349 GLY A CA 1
ATOM 2476 C C . GLY A 1 349 ? -0.947 -16.359 -22.422 1 86.81 349 GLY A C 1
ATOM 2477 O O . GLY A 1 349 ? 0.101 -15.914 -21.938 1 86.81 349 GLY A O 1
ATOM 2478 N N . LEU A 1 350 ? -1.409 -15.938 -23.516 1 82.19 350 LEU A N 1
ATOM 2479 C CA . LEU A 1 350 ? -0.699 -14.992 -24.359 1 82.19 350 LEU A CA 1
ATOM 2480 C C . LEU A 1 350 ? -0.584 -13.633 -23.688 1 82.19 350 LEU A C 1
ATOM 2482 O O . LEU A 1 350 ? 0.491 -13.023 -23.672 1 82.19 350 LEU A O 1
ATOM 2486 N N . VAL A 1 351 ? -1.652 -13.273 -23.141 1 78.81 351 VAL A N 1
ATOM 2487 C CA . VAL A 1 351 ? -1.666 -11.969 -22.5 1 78.81 351 VAL A CA 1
ATOM 2488 C C . VAL A 1 351 ? -0.833 -12.016 -21.219 1 78.81 351 VAL A C 1
ATOM 2490 O O . VAL A 1 351 ? -0.149 -11.047 -20.875 1 78.81 351 VAL A O 1
ATOM 2493 N N . SER A 1 352 ? -0.95 -13.086 -20.562 1 84.56 352 SER A N 1
ATOM 2494 C CA . SER A 1 352 ? -0.159 -13.25 -19.344 1 84.56 352 SER A CA 1
ATOM 2495 C C . SER A 1 352 ? 1.334 -13.164 -19.641 1 84.56 352 SER A C 1
ATOM 2497 O O . SER A 1 352 ? 2.1 -12.633 -18.828 1 84.56 352 SER A O 1
ATOM 2499 N N . ALA A 1 353 ? 1.72 -13.664 -20.781 1 80.56 353 ALA A N 1
ATOM 2500 C CA . ALA A 1 353 ? 3.129 -13.688 -21.156 1 80.56 353 ALA A CA 1
ATOM 2501 C C . ALA A 1 353 ? 3.684 -12.273 -21.297 1 80.56 353 ALA A C 1
ATOM 2503 O O . ALA A 1 353 ? 4.855 -12.023 -21 1 80.56 353 ALA A O 1
ATOM 2504 N N . PHE A 1 354 ? 2.896 -11.383 -21.719 1 73.44 354 PHE A N 1
ATOM 2505 C CA . PHE A 1 354 ? 3.412 -10.062 -22.062 1 73.44 354 PHE A CA 1
ATOM 2506 C C . PHE A 1 354 ? 2.963 -9.016 -21.062 1 73.44 354 PHE A C 1
ATOM 2508 O O . PHE A 1 354 ? 3.453 -7.887 -21.062 1 73.44 354 PHE A O 1
ATOM 2515 N N . ALA A 1 355 ? 2.035 -9.406 -20.344 1 72.69 355 ALA A N 1
ATOM 2516 C CA . ALA A 1 355 ? 1.477 -8.398 -19.438 1 72.69 355 ALA A CA 1
ATOM 2517 C C . ALA A 1 355 ? 1.557 -8.859 -17.984 1 72.69 355 ALA A C 1
ATOM 2519 O O . ALA A 1 355 ? 2.643 -9.148 -17.484 1 72.69 355 ALA A O 1
ATOM 2520 N N . SER A 1 356 ? 0.4 -9.062 -17.312 1 77.06 356 SER A N 1
ATOM 2521 C CA . SER A 1 356 ? 0.301 -9.422 -15.906 1 77.06 356 SER A CA 1
ATOM 2522 C C . SER A 1 356 ? -0.597 -10.641 -15.711 1 77.06 356 SER A C 1
ATOM 2524 O O . SER A 1 356 ? -1.755 -10.641 -16.125 1 77.06 356 SER A O 1
ATOM 2526 N N . THR A 1 357 ? 0.026 -11.656 -15.094 1 84.44 357 THR A N 1
ATOM 2527 C CA . THR A 1 357 ? -0.733 -12.867 -14.781 1 84.44 357 THR A CA 1
ATOM 2528 C C . THR A 1 357 ? -1.872 -12.555 -13.82 1 84.44 357 THR A C 1
ATOM 2530 O O . THR A 1 357 ? -3.006 -12.992 -14.023 1 84.44 357 THR A O 1
ATOM 2533 N N . ILE A 1 358 ? -1.617 -11.781 -12.914 1 81.44 358 ILE A N 1
ATOM 2534 C CA . ILE A 1 358 ? -2.607 -11.43 -11.906 1 81.44 358 ILE A CA 1
ATOM 2535 C C . ILE A 1 358 ? -3.746 -10.641 -12.555 1 81.44 358 ILE A C 1
ATOM 2537 O O . ILE A 1 358 ? -4.922 -10.906 -12.289 1 81.44 358 ILE A O 1
ATOM 2541 N N . GLY A 1 359 ? -3.359 -9.75 -13.367 1 78.56 359 GLY A N 1
ATOM 2542 C CA . GLY A 1 359 ? -4.355 -8.93 -14.039 1 78.56 359 GLY A CA 1
ATOM 2543 C C . GLY A 1 359 ? -5.305 -9.734 -14.906 1 78.56 359 GLY A C 1
ATOM 2544 O O . GLY A 1 359 ? -6.52 -9.539 -14.844 1 78.56 359 GLY A O 1
ATOM 2545 N N . ILE A 1 360 ? -4.742 -10.633 -15.625 1 81 360 ILE A N 1
ATOM 2546 C CA . ILE A 1 360 ? -5.566 -11.367 -16.578 1 81 360 ILE A CA 1
ATOM 2547 C C . ILE A 1 360 ? -6.461 -12.352 -15.836 1 81 360 ILE A C 1
ATOM 2549 O O . ILE A 1 360 ? -7.605 -12.586 -16.234 1 81 360 ILE A O 1
ATOM 2553 N N . ILE A 1 361 ? -5.988 -12.938 -14.773 1 84.44 361 ILE A N 1
ATOM 2554 C CA . ILE A 1 361 ? -6.809 -13.828 -13.961 1 84.44 361 ILE A CA 1
ATOM 2555 C C . ILE A 1 361 ? -7.969 -13.055 -13.352 1 84.44 361 ILE A C 1
ATOM 2557 O O . ILE A 1 361 ? -9.117 -13.516 -13.375 1 84.44 361 ILE A O 1
ATOM 2561 N N . GLY A 1 362 ? -7.711 -11.938 -12.898 1 78.5 362 GLY A N 1
ATOM 2562 C CA . GLY A 1 362 ? -8.734 -11.094 -12.312 1 78.5 362 GLY A CA 1
ATOM 2563 C C . GLY A 1 362 ? -9.82 -10.703 -13.297 1 78.5 362 GLY A C 1
ATOM 2564 O O . GLY A 1 362 ? -10.992 -10.594 -12.93 1 78.5 362 GLY A O 1
ATOM 2565 N N . ALA A 1 363 ? -9.438 -10.578 -14.5 1 75.5 363 ALA A N 1
ATOM 2566 C CA . ALA A 1 363 ? -10.367 -10.117 -15.523 1 75.5 363 ALA A CA 1
ATOM 2567 C C . ALA A 1 363 ? -11.125 -11.289 -16.141 1 75.5 363 ALA A C 1
ATOM 2569 O O . ALA A 1 363 ? -12.328 -11.188 -16.406 1 75.5 363 ALA A O 1
ATOM 2570 N N . LEU A 1 364 ? -10.477 -12.367 -16.328 1 77.75 364 LEU A N 1
ATOM 2571 C CA . LEU A 1 364 ? -11.047 -13.422 -17.172 1 77.75 364 LEU A CA 1
ATOM 2572 C C . LEU A 1 364 ? -11.93 -14.352 -16.344 1 77.75 364 LEU A C 1
ATOM 2574 O O . LEU A 1 364 ? -12.906 -14.898 -16.859 1 77.75 364 LEU A O 1
ATOM 2578 N N . ILE A 1 365 ? -11.617 -14.461 -15.094 1 78.38 365 ILE A N 1
ATOM 2579 C CA . ILE A 1 365 ? -12.398 -15.398 -14.289 1 78.38 365 ILE A CA 1
ATOM 2580 C C . ILE A 1 365 ? -13.852 -14.922 -14.211 1 78.38 365 ILE A C 1
ATOM 2582 O O . ILE A 1 365 ? -14.773 -15.695 -14.477 1 78.38 365 ILE A O 1
ATOM 2586 N N . PRO A 1 366 ? -14.016 -13.719 -13.922 1 73.44 366 PRO A N 1
ATOM 2587 C CA . PRO A 1 366 ? -15.406 -13.266 -13.906 1 73.44 366 PRO A CA 1
ATOM 2588 C C . PRO A 1 366 ? -16.062 -13.328 -15.281 1 73.44 366 PRO A C 1
ATOM 2590 O O . PRO A 1 366 ? -17.281 -13.547 -15.375 1 73.44 366 PRO A O 1
ATOM 2593 N N . LEU A 1 367 ? -15.289 -13.141 -16.266 1 71.62 367 LEU A N 1
ATOM 2594 C CA . LEU A 1 367 ? -15.812 -13.203 -17.625 1 71.62 367 LEU A CA 1
ATOM 2595 C C . LEU A 1 367 ? -16.156 -14.633 -18 1 71.62 367 LEU A C 1
ATOM 2597 O O . LEU A 1 367 ? -17 -14.859 -18.875 1 71.62 367 LEU A O 1
ATOM 2601 N N . ALA A 1 368 ? -15.547 -15.562 -17.375 1 73.38 368 ALA A N 1
ATOM 2602 C CA . ALA A 1 368 ? -15.742 -16.984 -17.688 1 73.38 368 ALA A CA 1
ATOM 2603 C C . ALA A 1 368 ? -16.969 -17.531 -16.969 1 73.38 368 ALA A C 1
ATOM 2605 O O . ALA A 1 368 ? -17.5 -18.578 -17.328 1 73.38 368 ALA A O 1
ATOM 2606 N N . VAL A 1 369 ? -17.516 -16.812 -15.938 1 71.25 369 VAL A N 1
ATOM 2607 C CA . VAL A 1 369 ? -18.594 -17.266 -15.07 1 71.25 369 VAL A CA 1
ATOM 2608 C C . VAL A 1 369 ? -19.812 -17.641 -15.914 1 71.25 369 VAL A C 1
ATOM 2610 O O . VAL A 1 369 ? -20.406 -18.703 -15.719 1 71.25 369 VAL A O 1
ATOM 2613 N N . PRO A 1 370 ? -20.141 -16.812 -16.797 1 64.62 370 PRO A N 1
ATOM 2614 C CA . PRO A 1 370 ? -21.344 -17.172 -17.578 1 64.62 370 PRO A CA 1
ATOM 2615 C C . PRO A 1 370 ? -21.156 -18.438 -18.391 1 64.62 370 PRO A C 1
ATOM 2617 O O . PRO A 1 370 ? -22.125 -19.109 -18.734 1 64.62 370 PRO A O 1
ATOM 2620 N N . LEU A 1 371 ? -19.891 -18.656 -18.781 1 64.12 371 LEU A N 1
ATOM 2621 C CA . LEU A 1 371 ? -19.609 -19.891 -19.516 1 64.12 371 LEU A CA 1
ATOM 2622 C C . LEU A 1 371 ? -19.734 -21.109 -18.594 1 64.12 371 LEU A C 1
ATOM 2624 O O . LEU A 1 371 ? -19.938 -22.219 -19.062 1 64.12 371 LEU A O 1
ATOM 2628 N N . LEU A 1 372 ? -19.609 -20.844 -17.234 1 62.69 372 LEU A N 1
ATOM 2629 C CA . LEU A 1 372 ? -19.531 -21.859 -16.203 1 62.69 372 LEU A CA 1
ATOM 2630 C C . LEU A 1 372 ? -20.938 -22.297 -15.766 1 62.69 372 LEU A C 1
ATOM 2632 O O . LEU A 1 372 ? -21.109 -23.375 -15.211 1 62.69 372 LEU A O 1
ATOM 2636 N N . ILE A 1 373 ? -22 -21.469 -15.805 1 54.19 373 ILE A N 1
ATOM 2637 C CA . ILE A 1 373 ? -23.344 -21.75 -15.273 1 54.19 373 ILE A CA 1
ATOM 2638 C C . ILE A 1 373 ? -23.922 -22.984 -15.945 1 54.19 373 ILE A C 1
ATOM 2640 O O . ILE A 1 373 ? -23.609 -23.266 -17.109 1 54.19 373 ILE A O 1
ATOM 2644 N N . PRO A 1 374 ? -24.641 -23.641 -14.898 1 46.72 374 PRO A N 1
ATOM 2645 C CA . PRO A 1 374 ? -25.391 -24.844 -15.266 1 46.72 374 PRO A CA 1
ATOM 2646 C C . PRO A 1 374 ? -26.25 -24.641 -16.5 1 46.72 374 PRO A C 1
ATOM 2648 O O . PRO A 1 374 ? -27.094 -23.734 -16.531 1 46.72 374 PRO A O 1
ATOM 2651 N N . GLY A 1 375 ? -25.734 -25.047 -17.703 1 48.66 375 GLY A N 1
ATOM 2652 C CA . GLY A 1 375 ? -26.25 -25.109 -19.062 1 48.66 375 GLY A CA 1
ATOM 2653 C C . GLY A 1 375 ? -25.203 -24.797 -20.109 1 48.66 375 GLY A C 1
ATOM 2654 O O . GLY A 1 375 ? -25.453 -24.953 -21.312 1 48.66 375 GLY A O 1
ATOM 2655 N N . GLY A 1 376 ? -24.234 -24.297 -19.766 1 50.12 376 GLY A N 1
ATOM 2656 C CA . GLY A 1 376 ? -23.203 -24.078 -20.75 1 50.12 376 GLY A CA 1
ATOM 2657 C C . GLY A 1 376 ? -22.156 -25.172 -20.797 1 50.12 376 GLY A C 1
ATOM 2658 O O . GLY A 1 376 ? -21.312 -25.203 -21.688 1 50.12 376 GLY A O 1
ATOM 2659 N N . GLY A 1 377 ? -22.203 -26.141 -20.031 1 51.09 377 GLY A N 1
ATOM 2660 C CA . GLY A 1 377 ? -21.594 -27.453 -20.156 1 51.09 377 GLY A CA 1
ATOM 2661 C C . GLY A 1 377 ? -20.234 -27.547 -19.5 1 51.09 377 GLY A C 1
ATOM 2662 O O . GLY A 1 377 ? -19.672 -28.641 -19.375 1 51.09 377 GLY A O 1
ATOM 2663 N N . LEU A 1 378 ? -19.484 -26.453 -19.125 1 57.91 378 LEU A N 1
ATOM 2664 C CA . LEU A 1 378 ? -18.156 -26.719 -18.625 1 57.91 378 LEU A CA 1
ATOM 2665 C C . LEU A 1 378 ? -18.141 -26.719 -17.094 1 57.91 378 LEU A C 1
ATOM 2667 O O . LEU A 1 378 ? -18.875 -25.969 -16.469 1 57.91 378 LEU A O 1
ATOM 2671 N N . GLU A 1 379 ? -17.625 -27.844 -16.5 1 67.81 379 GLU A N 1
ATOM 2672 C CA . GLU A 1 379 ? -17.438 -27.875 -15.047 1 67.81 379 GLU A CA 1
ATOM 2673 C C . GLU A 1 379 ? -16.688 -26.641 -14.562 1 67.81 379 GLU A C 1
ATOM 2675 O O . GLU A 1 379 ? -15.586 -26.344 -15.023 1 67.81 379 GLU A O 1
ATOM 2680 N N . MET A 1 380 ? -17.359 -25.734 -13.734 1 75.56 380 MET A N 1
ATOM 2681 C CA . MET A 1 380 ? -16.969 -24.406 -13.297 1 75.56 380 MET A CA 1
ATOM 2682 C C . MET A 1 380 ? -15.602 -24.438 -12.609 1 75.56 380 MET A C 1
ATOM 2684 O O . MET A 1 380 ? -14.703 -23.672 -12.969 1 75.56 380 MET A O 1
ATOM 2688 N N . THR A 1 381 ? -15.414 -25.312 -11.711 1 78.81 381 THR A N 1
ATOM 2689 C CA . THR A 1 381 ? -14.211 -25.359 -10.883 1 78.81 381 THR A CA 1
ATOM 2690 C C . THR A 1 381 ? -13.008 -25.797 -11.711 1 78.81 381 THR A C 1
ATOM 2692 O O . THR A 1 381 ? -11.93 -25.219 -11.602 1 78.81 381 THR A O 1
ATOM 2695 N N . GLY A 1 382 ? -13.289 -26.812 -12.508 1 84.25 382 GLY A N 1
ATOM 2696 C CA . GLY A 1 382 ? -12.219 -27.297 -13.352 1 84.25 382 GLY A CA 1
ATOM 2697 C C . GLY A 1 382 ? -11.711 -26.266 -14.344 1 84.25 382 GLY A C 1
ATOM 2698 O O . GLY A 1 382 ? -10.516 -26.188 -14.617 1 84.25 382 GLY A O 1
ATOM 2699 N N . PHE A 1 383 ? -12.531 -25.469 -14.852 1 86.06 383 PHE A N 1
ATOM 2700 C CA . PHE A 1 383 ? -12.156 -24.469 -15.844 1 86.06 383 PHE A CA 1
ATOM 2701 C C . PHE A 1 383 ? -11.328 -23.359 -15.203 1 86.06 383 PHE A C 1
ATOM 2703 O O . PHE A 1 383 ? -10.391 -22.844 -15.812 1 86.06 383 PHE A O 1
ATOM 2710 N N . ILE A 1 384 ? -11.68 -22.922 -14.039 1 88.06 384 ILE A N 1
ATOM 2711 C CA . ILE A 1 384 ? -10.93 -21.891 -13.336 1 88.06 384 ILE A CA 1
ATOM 2712 C C . ILE A 1 384 ? -9.5 -22.375 -13.086 1 88.06 384 ILE A C 1
ATOM 2714 O O . ILE A 1 384 ? -8.547 -21.609 -13.234 1 88.06 384 ILE A O 1
ATOM 2718 N N . TYR A 1 385 ? -9.438 -23.625 -12.719 1 90.69 385 TYR A N 1
ATOM 2719 C CA . TYR A 1 385 ? -8.117 -24.203 -12.5 1 90.69 385 TYR A CA 1
ATOM 2720 C C . TYR A 1 385 ? -7.305 -24.203 -13.789 1 90.69 385 TYR A C 1
ATOM 2722 O O . TYR A 1 385 ? -6.137 -23.828 -13.797 1 90.69 385 TYR A O 1
ATOM 2730 N N . ALA A 1 386 ? -7.992 -24.625 -14.82 1 89.94 386 ALA A N 1
ATOM 2731 C CA . ALA A 1 386 ? -7.332 -24.688 -16.125 1 89.94 386 ALA A CA 1
ATOM 2732 C C . ALA A 1 386 ? -6.875 -23.297 -16.562 1 89.94 386 ALA A C 1
ATOM 2734 O O . ALA A 1 386 ? -5.762 -23.125 -17.062 1 89.94 386 ALA A O 1
ATOM 2735 N N . LEU A 1 387 ? -7.684 -22.391 -16.328 1 89.19 387 LEU A N 1
ATOM 2736 C CA . LEU A 1 387 ? -7.391 -21.016 -16.734 1 89.19 387 LEU A CA 1
ATOM 2737 C C . LEU A 1 387 ? -6.219 -20.453 -15.938 1 89.19 387 LEU A C 1
ATOM 2739 O O . LEU A 1 387 ? -5.305 -19.859 -16.5 1 89.19 387 LEU A O 1
ATOM 2743 N N . ALA A 1 388 ? -6.262 -20.625 -14.672 1 91.88 388 ALA A N 1
ATOM 2744 C CA . ALA A 1 388 ? -5.219 -20.094 -13.797 1 91.88 388 ALA A CA 1
ATOM 2745 C C . ALA A 1 388 ? -3.871 -20.75 -14.086 1 91.88 388 ALA A C 1
ATOM 2747 O O . ALA A 1 388 ? -2.848 -20.062 -14.164 1 91.88 388 ALA A O 1
ATOM 2748 N N . ILE A 1 389 ? -3.875 -22 -14.281 1 92.88 389 ILE A N 1
ATOM 2749 C CA . ILE A 1 389 ? -2.637 -22.734 -14.523 1 92.88 389 ILE A CA 1
ATOM 2750 C C . ILE A 1 389 ? -2.088 -22.375 -15.906 1 92.88 389 ILE A C 1
ATOM 2752 O O . ILE A 1 389 ? -0.888 -22.141 -16.062 1 92.88 389 ILE A O 1
ATOM 2756 N N . SER A 1 390 ? -2.951 -22.312 -16.859 1 91.25 390 SER A N 1
ATOM 2757 C CA . SER A 1 390 ? -2.541 -21.969 -18.219 1 91.25 390 SER A CA 1
ATOM 2758 C C . SER A 1 390 ? -1.947 -20.562 -18.281 1 91.25 390 SER A C 1
ATOM 2760 O O . SER A 1 390 ? -0.961 -20.328 -18.984 1 91.25 390 SER A O 1
ATOM 2762 N N . ALA A 1 391 ? -2.584 -19.719 -17.547 1 89.94 391 ALA A N 1
ATOM 2763 C CA . ALA A 1 391 ? -2.111 -18.344 -17.531 1 89.94 391 ALA A CA 1
ATOM 2764 C C . ALA A 1 391 ? -0.762 -18.234 -16.828 1 89.94 391 ALA A C 1
ATOM 2766 O O . ALA A 1 391 ? 0.039 -17.344 -17.141 1 89.94 391 ALA A O 1
ATOM 2767 N N . SER A 1 392 ? -0.494 -19.109 -15.938 1 91.25 392 SER A N 1
ATOM 2768 C CA . SER A 1 392 ? 0.72 -19.016 -15.133 1 91.25 392 SER A CA 1
ATOM 2769 C C . SER A 1 392 ? 1.873 -19.766 -15.797 1 91.25 392 SER A C 1
ATOM 2771 O O . SER A 1 392 ? 3.037 -19.391 -15.633 1 91.25 392 SER A O 1
ATOM 2773 N N . LEU A 1 393 ? 1.59 -20.766 -16.531 1 92 393 LEU A N 1
ATOM 2774 C CA . LEU A 1 393 ? 2.609 -21.625 -17.125 1 92 393 LEU A CA 1
ATOM 2775 C C . LEU A 1 393 ? 3.471 -20.828 -18.109 1 92 393 LEU A C 1
ATOM 2777 O O . LEU A 1 393 ? 4.645 -21.156 -18.312 1 92 393 LEU A O 1
ATOM 2781 N N . VAL A 1 394 ? 2.98 -19.797 -18.625 1 89.56 394 VAL A N 1
ATOM 2782 C CA . VAL A 1 394 ? 3.654 -19.062 -19.672 1 89.56 394 VAL A CA 1
ATOM 2783 C C . VAL A 1 394 ? 4.668 -18.094 -19.062 1 89.56 394 VAL A C 1
ATOM 2785 O O . VAL A 1 394 ? 5.535 -17.562 -19.766 1 89.56 394 VAL A O 1
ATOM 2788 N N . ASP A 1 395 ? 4.688 -17.984 -17.797 1 87.25 395 ASP A N 1
ATOM 2789 C CA . ASP A 1 395 ? 5.574 -17.062 -17.109 1 87.25 395 ASP A CA 1
ATOM 2790 C C . ASP A 1 395 ? 7.031 -17.484 -17.25 1 87.25 395 ASP A C 1
ATOM 2792 O O . ASP A 1 395 ? 7.941 -16.734 -16.891 1 87.25 395 ASP A O 1
ATOM 2796 N N . CYS A 1 396 ? 7.27 -18.594 -17.828 1 86.56 396 CYS A N 1
ATOM 2797 C CA . CYS A 1 396 ? 8.633 -19.062 -18.078 1 86.56 396 CYS A CA 1
ATOM 2798 C C . CYS A 1 396 ? 9.281 -18.266 -19.203 1 86.56 396 CYS A C 1
ATOM 2800 O O . CYS A 1 396 ? 10.508 -18.234 -19.328 1 86.56 396 CYS A O 1
ATOM 2802 N N . ALA A 1 397 ? 8.477 -17.594 -19.938 1 86.25 397 ALA A N 1
ATOM 2803 C CA . ALA A 1 397 ? 9 -16.781 -21.031 1 86.25 397 ALA A CA 1
ATOM 2804 C C . ALA A 1 397 ? 9.773 -15.578 -20.5 1 86.25 397 ALA A C 1
ATOM 2806 O O . ALA A 1 397 ? 9.391 -14.984 -19.484 1 86.25 397 ALA A O 1
ATOM 2807 N N . PRO A 1 398 ? 10.914 -15.242 -21.141 1 86.62 398 PRO A N 1
ATOM 2808 C CA . PRO A 1 398 ? 11.797 -14.195 -20.625 1 86.62 398 PRO A CA 1
ATOM 2809 C C . PRO A 1 398 ? 11.195 -12.797 -20.766 1 86.62 398 PRO A C 1
ATOM 2811 O O . PRO A 1 398 ? 11.867 -11.805 -20.5 1 86.62 398 PRO A O 1
ATOM 2814 N N . PHE A 1 399 ? 9.953 -12.766 -21.109 1 78.88 399 PHE A N 1
ATOM 2815 C CA . PHE A 1 399 ? 9.273 -11.477 -21.219 1 78.88 399 PHE A CA 1
ATOM 2816 C C . PHE A 1 399 ? 8.766 -11.008 -19.875 1 78.88 399 PHE A C 1
ATOM 2818 O O . PHE A 1 399 ? 8.5 -9.82 -19.672 1 78.88 399 PHE A O 1
ATOM 2825 N N . GLY A 1 400 ? 8.664 -11.977 -19.078 1 77.19 400 GLY A N 1
ATOM 2826 C CA . GLY A 1 400 ? 8.227 -11.664 -17.719 1 77.19 400 GLY A CA 1
ATOM 2827 C C . GLY A 1 400 ? 9.367 -11.625 -16.719 1 77.19 400 GLY A C 1
ATOM 2828 O O . GLY A 1 400 ? 10.523 -11.875 -17.078 1 77.19 400 GLY A O 1
ATOM 2829 N N . THR A 1 401 ? 8.984 -11.297 -15.555 1 77.38 401 THR A N 1
ATOM 2830 C CA . THR A 1 401 ? 9.992 -11.148 -14.516 1 77.38 401 THR A CA 1
ATOM 2831 C C . THR A 1 401 ? 10.672 -12.484 -14.227 1 77.38 401 THR A C 1
ATOM 2833 O O . THR A 1 401 ? 11.891 -12.547 -14.047 1 77.38 401 THR A O 1
ATOM 2836 N N . THR A 1 402 ? 9.906 -13.516 -14.164 1 86.06 402 THR A N 1
ATOM 2837 C CA . THR A 1 402 ? 10.445 -14.836 -13.844 1 86.06 402 THR A CA 1
ATOM 2838 C C . THR A 1 402 ? 11.43 -15.289 -14.914 1 86.06 402 THR A C 1
ATOM 2840 O O . THR A 1 402 ? 12.57 -15.641 -14.609 1 86.06 402 THR A O 1
ATOM 2843 N N . GLY A 1 403 ? 11.023 -15.242 -16.141 1 87.12 403 GLY A N 1
ATOM 2844 C CA . GLY A 1 403 ? 11.906 -15.641 -17.234 1 87.12 403 GLY A CA 1
ATOM 2845 C C . GLY A 1 403 ? 13.125 -14.75 -17.375 1 87.12 403 GLY A C 1
ATOM 2846 O O . GLY A 1 403 ? 14.234 -15.242 -17.625 1 87.12 403 GLY A O 1
ATOM 2847 N N . ALA A 1 404 ? 12.977 -13.547 -17.172 1 84.56 404 ALA A N 1
ATOM 2848 C CA . ALA A 1 404 ? 14.086 -12.602 -17.281 1 84.56 404 ALA A CA 1
ATOM 2849 C C . ALA A 1 404 ? 15.125 -12.844 -16.188 1 84.56 404 ALA A C 1
ATOM 2851 O O . ALA A 1 404 ? 16.328 -12.758 -16.438 1 84.56 404 ALA A O 1
ATOM 2852 N N . THR A 1 405 ? 14.625 -13.109 -15.055 1 86.19 405 THR A N 1
ATOM 2853 C CA . THR A 1 405 ? 15.531 -13.367 -13.938 1 86.19 405 THR A CA 1
ATOM 2854 C C . THR A 1 405 ? 16.328 -14.641 -14.18 1 86.19 405 THR A C 1
ATOM 2856 O O . THR A 1 405 ? 17.531 -14.695 -13.859 1 86.19 405 THR A O 1
ATOM 2859 N N . ILE A 1 406 ? 15.703 -15.531 -14.695 1 91.44 406 ILE A N 1
ATOM 2860 C CA . ILE A 1 406 ? 16.375 -16.797 -14.977 1 91.44 406 ILE A CA 1
ATOM 2861 C C . ILE A 1 406 ? 17.469 -16.578 -16.016 1 91.44 406 ILE A C 1
ATOM 2863 O O . ILE A 1 406 ? 18.609 -17.031 -15.844 1 91.44 406 ILE A O 1
ATOM 2867 N N . VAL A 1 407 ? 17.203 -15.836 -17.047 1 89.75 407 VAL A N 1
ATOM 2868 C CA . VAL A 1 407 ? 18.172 -15.57 -18.109 1 89.75 407 VAL A CA 1
ATOM 2869 C C . VAL A 1 407 ? 19.328 -14.727 -17.547 1 89.75 407 VAL A C 1
ATOM 2871 O O . VAL A 1 407 ? 20.5 -14.984 -17.844 1 89.75 407 VAL A O 1
ATOM 2874 N N . ALA A 1 408 ? 18.984 -13.859 -16.75 1 87.5 408 ALA A N 1
ATOM 2875 C CA . ALA A 1 408 ? 20 -12.977 -16.156 1 87.5 408 ALA A CA 1
ATOM 2876 C C . ALA A 1 408 ? 20.922 -13.75 -15.211 1 87.5 408 ALA A C 1
ATOM 2878 O O . ALA A 1 408 ? 22.078 -13.391 -15.031 1 87.5 408 ALA A O 1
ATOM 2879 N N . SER A 1 409 ? 20.375 -14.766 -14.641 1 88.94 409 SER A N 1
ATOM 2880 C CA . SER A 1 409 ? 21.141 -15.531 -13.664 1 88.94 409 SER A CA 1
ATOM 2881 C C . SER A 1 409 ? 21.938 -16.641 -14.336 1 88.94 409 SER A C 1
ATOM 2883 O O . SER A 1 409 ? 22.672 -17.375 -13.672 1 88.94 409 SER A O 1
ATOM 2885 N N . THR A 1 410 ? 21.703 -16.75 -15.57 1 88.5 410 THR A N 1
ATOM 2886 C CA . THR A 1 410 ? 22.422 -17.766 -16.344 1 88.5 410 THR A CA 1
ATOM 2887 C C . THR A 1 410 ? 23.828 -17.312 -16.672 1 88.5 410 THR A C 1
ATOM 2889 O O . THR A 1 410 ? 24.078 -16.109 -16.844 1 88.5 410 THR A O 1
ATOM 2892 N N . VAL A 1 411 ? 24.703 -18.219 -16.688 1 83.88 411 VAL A N 1
ATOM 2893 C CA . VAL A 1 411 ? 26.078 -17.906 -17.062 1 83.88 411 VAL A CA 1
ATOM 2894 C C . VAL A 1 411 ? 26.109 -17.25 -18.438 1 83.88 411 VAL A C 1
ATOM 2896 O O . VAL A 1 411 ? 25.312 -17.594 -19.312 1 83.88 411 VAL A O 1
ATOM 2899 N N . GLU A 1 412 ? 27.016 -16.469 -18.594 1 83.06 412 GLU A N 1
ATOM 2900 C CA . GLU A 1 412 ? 27.078 -15.578 -19.766 1 83.06 412 GLU A CA 1
ATOM 2901 C C . GLU A 1 412 ? 27.109 -16.391 -21.062 1 83.06 412 GLU A C 1
ATOM 2903 O O . GLU A 1 412 ? 26.453 -16.016 -22.031 1 83.06 412 GLU A O 1
ATOM 2908 N N . HIS A 1 413 ? 27.844 -17.391 -21.047 1 83.19 413 HIS A N 1
ATOM 2909 C CA . HIS A 1 413 ? 28.031 -18.156 -22.281 1 83.19 413 HIS A CA 1
ATOM 2910 C C . HIS A 1 413 ? 26.75 -18.844 -22.703 1 83.19 413 HIS A C 1
ATOM 2912 O O . HIS A 1 413 ? 26.5 -19.031 -23.906 1 83.19 413 HIS A O 1
ATOM 2918 N N . ASP A 1 414 ? 25.859 -19.156 -21.828 1 89.56 414 ASP A N 1
ATOM 2919 C CA . ASP A 1 414 ? 24.641 -19.906 -22.125 1 89.56 414 ASP A CA 1
ATOM 2920 C C . ASP A 1 414 ? 23.438 -18.969 -22.203 1 89.56 414 ASP A C 1
ATOM 2922 O O . ASP A 1 414 ? 22.328 -19.406 -22.531 1 89.56 414 ASP A O 1
ATOM 2926 N N . ARG A 1 415 ? 23.547 -17.719 -22.047 1 89.19 415 ARG A N 1
ATOM 2927 C CA . ARG A 1 415 ? 22.438 -16.781 -21.906 1 89.19 415 ARG A CA 1
ATOM 2928 C C . ARG A 1 415 ? 21.609 -16.719 -23.188 1 89.19 415 ARG A C 1
ATOM 2930 O O . ARG A 1 415 ? 20.391 -16.828 -23.141 1 89.19 415 ARG A O 1
ATOM 2937 N N . PRO A 1 416 ? 22.328 -16.625 -24.312 1 89.12 416 PRO A N 1
ATOM 2938 C CA . PRO A 1 416 ? 21.516 -16.562 -25.531 1 89.12 416 PRO A CA 1
ATOM 2939 C C . PRO A 1 416 ? 20.75 -17.859 -25.781 1 89.12 416 PRO A C 1
ATOM 2941 O O . PRO A 1 416 ? 19.609 -17.812 -26.25 1 89.12 416 PRO A O 1
ATOM 2944 N N . LYS A 1 417 ? 21.328 -18.938 -25.5 1 91.25 417 LYS A N 1
ATOM 2945 C CA . LYS A 1 417 ? 20.656 -20.219 -25.688 1 91.25 417 LYS A CA 1
ATOM 2946 C C . LYS A 1 417 ? 19.469 -20.375 -24.734 1 91.25 417 LYS A C 1
ATOM 2948 O O . LYS A 1 417 ? 18.391 -20.781 -25.156 1 91.25 417 LYS A O 1
ATOM 2953 N N . VAL A 1 418 ? 19.688 -20.078 -23.547 1 92.81 418 VAL A N 1
ATOM 2954 C CA . VAL A 1 418 ? 18.641 -20.188 -22.547 1 92.81 418 VAL A CA 1
ATOM 2955 C C . VAL A 1 418 ? 17.5 -19.219 -22.891 1 92.81 418 VAL A C 1
ATOM 2957 O O . VAL A 1 418 ? 16.328 -19.578 -22.734 1 92.81 418 VAL A O 1
ATOM 2960 N N . ASN A 1 419 ? 17.859 -18.016 -23.328 1 91.62 419 ASN A N 1
ATOM 2961 C CA . ASN A 1 419 ? 16.844 -17.047 -23.719 1 91.62 419 ASN A CA 1
ATOM 2962 C C . ASN A 1 419 ? 15.984 -17.578 -24.875 1 91.62 419 ASN A C 1
ATOM 2964 O O . ASN A 1 419 ? 14.758 -17.469 -24.828 1 91.62 419 ASN A O 1
ATOM 2968 N N . ARG A 1 420 ? 16.625 -18.125 -25.766 1 91.06 420 ARG A N 1
ATOM 2969 C CA . ARG A 1 420 ? 15.914 -18.688 -26.922 1 91.06 420 ARG A CA 1
ATOM 2970 C C . ARG A 1 420 ? 15.062 -19.875 -26.516 1 91.06 420 ARG A C 1
ATOM 2972 O O . ARG A 1 420 ? 13.898 -19.984 -26.891 1 91.06 420 ARG A O 1
ATOM 2979 N N . ASP A 1 421 ? 15.609 -20.75 -25.781 1 93.38 421 ASP A N 1
ATOM 2980 C CA . ASP A 1 421 ? 14.914 -21.969 -25.375 1 93.38 421 ASP A CA 1
ATOM 2981 C C . ASP A 1 421 ? 13.711 -21.641 -24.5 1 93.38 421 ASP A C 1
ATOM 2983 O O . ASP A 1 421 ? 12.648 -22.25 -24.625 1 93.38 421 ASP A O 1
ATOM 2987 N N . LEU A 1 422 ? 13.891 -20.719 -23.609 1 92.75 422 LEU A N 1
ATOM 2988 C CA . LEU A 1 422 ? 12.797 -20.328 -22.719 1 92.75 422 LEU A CA 1
ATOM 2989 C C . LEU A 1 422 ? 11.695 -19.625 -23.5 1 92.75 422 LEU A C 1
ATOM 2991 O O . LEU A 1 422 ? 10.516 -19.734 -23.156 1 92.75 422 LEU A O 1
ATOM 2995 N N . THR A 1 423 ? 12.117 -18.844 -24.5 1 91.12 423 THR A N 1
ATOM 2996 C CA . THR A 1 423 ? 11.125 -18.188 -25.328 1 91.12 423 THR A CA 1
ATOM 2997 C C . THR A 1 423 ? 10.273 -19.219 -26.078 1 91.12 423 THR A C 1
ATOM 2999 O O . THR A 1 423 ? 9.047 -19.141 -26.062 1 91.12 423 THR A O 1
ATOM 3002 N N . ILE A 1 424 ? 10.945 -20.172 -26.625 1 92.19 424 ILE A N 1
ATOM 3003 C CA . ILE A 1 424 ? 10.242 -21.219 -27.359 1 92.19 424 ILE A CA 1
ATOM 3004 C C . ILE A 1 424 ? 9.391 -22.047 -26.406 1 92.19 424 ILE A C 1
ATOM 3006 O O . ILE A 1 424 ? 8.234 -22.344 -26.703 1 92.19 424 ILE A O 1
ATOM 3010 N N . TRP A 1 425 ? 9.969 -22.328 -25.312 1 92.38 425 TRP A N 1
ATOM 3011 C CA . TRP A 1 425 ? 9.25 -23.109 -24.312 1 92.38 425 TRP A CA 1
ATOM 3012 C C . TRP A 1 425 ? 8.031 -22.359 -23.797 1 92.38 425 TRP A C 1
ATOM 3014 O O . TRP A 1 425 ? 6.938 -22.906 -23.703 1 92.38 425 TRP A O 1
ATOM 3024 N N . GLY A 1 426 ? 8.195 -21.156 -23.469 1 90.25 426 GLY A N 1
ATOM 3025 C CA . GLY A 1 426 ? 7.109 -20.344 -22.969 1 90.25 426 GLY A CA 1
ATOM 3026 C C . GLY A 1 426 ? 5.98 -20.172 -23.969 1 90.25 426 GLY A C 1
ATOM 3027 O O . GLY A 1 426 ? 4.805 -20.312 -23.609 1 90.25 426 GLY A O 1
ATOM 3028 N N . LEU A 1 427 ? 6.359 -19.875 -25.172 1 88.5 427 LEU A N 1
ATOM 3029 C CA . LEU A 1 427 ? 5.352 -19.688 -26.203 1 88.5 427 LEU A CA 1
ATOM 3030 C C . LEU A 1 427 ? 4.648 -21 -26.531 1 88.5 427 LEU A C 1
ATOM 3032 O O . LEU A 1 427 ? 3.461 -21 -26.875 1 88.5 427 LEU A O 1
ATOM 3036 N N . SER A 1 428 ? 5.371 -22.062 -26.453 1 92 428 SER A N 1
ATOM 3037 C CA . SER A 1 428 ? 4.742 -23.375 -26.672 1 92 428 SER A CA 1
ATOM 3038 C C . SER A 1 428 ? 3.727 -23.672 -25.578 1 92 428 SER A C 1
ATOM 3040 O O . SER A 1 428 ? 2.719 -24.344 -25.828 1 92 428 SER A O 1
ATOM 3042 N N . MET A 1 429 ? 3.988 -23.203 -24.438 1 92.81 429 MET A N 1
ATOM 3043 C CA . MET A 1 429 ? 3.107 -23.469 -23.312 1 92.81 429 MET A CA 1
ATOM 3044 C C . MET A 1 429 ? 1.793 -22.703 -23.453 1 92.81 429 MET A C 1
ATOM 3046 O O . MET A 1 429 ? 0.803 -23.031 -22.797 1 92.81 429 MET A O 1
ATOM 3050 N N . VAL A 1 430 ? 1.778 -21.672 -24.281 1 90.31 430 VAL A N 1
ATOM 3051 C CA . VAL A 1 430 ? 0.558 -20.922 -24.531 1 90.31 430 VAL A CA 1
ATOM 3052 C C . VAL A 1 430 ? -0.501 -21.828 -25.141 1 90.31 430 VAL A C 1
ATOM 3054 O O . VAL A 1 430 ? -1.697 -21.656 -24.891 1 90.31 430 VAL A O 1
ATOM 3057 N N . ILE A 1 431 ? -0.006 -22.844 -25.844 1 90.62 431 ILE A N 1
ATOM 3058 C CA . ILE A 1 431 ? -0.931 -23.766 -26.516 1 90.62 431 ILE A CA 1
ATOM 3059 C C . ILE A 1 431 ? -1.001 -25.078 -25.734 1 90.62 431 ILE A C 1
ATOM 3061 O O . ILE A 1 431 ? -2.09 -25.547 -25.406 1 90.62 431 ILE A O 1
ATOM 3065 N N . ILE A 1 432 ? 0.092 -25.609 -25.359 1 93 432 ILE A N 1
ATOM 3066 C CA . ILE A 1 432 ? 0.164 -26.922 -24.703 1 93 432 ILE A CA 1
ATOM 3067 C C . ILE A 1 432 ? -0.491 -26.859 -23.328 1 93 432 ILE A C 1
ATOM 3069 O O . ILE A 1 432 ? -1.197 -27.781 -22.922 1 93 432 ILE A O 1
ATOM 3073 N N . GLY A 1 433 ? -0.252 -25.797 -22.625 1 91.81 433 GLY A N 1
ATOM 3074 C CA . GLY A 1 433 ? -0.814 -25.656 -21.297 1 91.81 433 GLY A CA 1
ATOM 3075 C C . GLY A 1 433 ? -2.326 -25.766 -21.266 1 91.81 433 GLY A C 1
ATOM 3076 O O . GLY A 1 433 ? -2.879 -26.656 -20.625 1 91.81 433 GLY A O 1
ATOM 3077 N N . PRO A 1 434 ? -2.947 -24.922 -22.078 1 91.5 434 PRO A N 1
ATOM 3078 C CA . PRO A 1 434 ? -4.41 -24.969 -22.109 1 91.5 434 PRO A CA 1
ATOM 3079 C C . PRO A 1 434 ? -4.953 -26.312 -22.594 1 91.5 434 PRO A C 1
ATOM 3081 O O . PRO A 1 434 ? -5.965 -26.797 -22.078 1 91.5 434 PRO A O 1
ATOM 3084 N N . VAL A 1 435 ? -4.34 -26.922 -23.531 1 91.81 435 VAL A N 1
ATOM 3085 C CA . VAL A 1 435 ? -4.797 -28.203 -24.062 1 91.81 435 VAL A CA 1
ATOM 3086 C C . VAL A 1 435 ? -4.707 -29.281 -22.984 1 91.81 435 VAL A C 1
ATOM 3088 O O . VAL A 1 435 ? -5.664 -30.016 -22.75 1 91.81 435 VAL A O 1
ATOM 3091 N N . VAL A 1 436 ? -3.662 -29.297 -22.266 1 91.75 436 VAL A N 1
ATOM 3092 C CA . VAL A 1 436 ? -3.447 -30.312 -21.25 1 91.75 436 VAL A CA 1
ATOM 3093 C C . VAL A 1 436 ? -4.383 -30.062 -20.062 1 91.75 436 VAL A C 1
ATOM 3095 O O . VAL A 1 436 ? -4.992 -30.984 -19.531 1 91.75 436 VAL A O 1
ATOM 3098 N N . THR A 1 437 ? -4.5 -28.844 -19.656 1 92 437 THR A N 1
ATOM 3099 C CA . THR A 1 437 ? -5.297 -28.531 -18.484 1 92 437 THR A CA 1
ATOM 3100 C C . THR A 1 437 ? -6.785 -28.719 -18.766 1 92 437 THR A C 1
ATOM 3102 O O . THR A 1 437 ? -7.527 -29.219 -17.922 1 92 437 THR A O 1
ATOM 3105 N N . LEU A 1 438 ? -7.234 -28.359 -19.938 1 89.31 438 LEU A N 1
ATOM 3106 C CA . LEU A 1 438 ? -8.641 -28.547 -20.266 1 89.31 438 LEU A CA 1
ATOM 3107 C C . LEU A 1 438 ? -8.977 -30.031 -20.438 1 89.31 438 LEU A C 1
ATOM 3109 O O . LEU A 1 438 ? -10.047 -30.484 -20.016 1 89.31 438 LEU A O 1
ATOM 3113 N N . LEU A 1 439 ? -8.07 -30.766 -21.031 1 88.38 439 LEU A N 1
ATOM 3114 C CA . LEU A 1 439 ? -8.297 -32.188 -21.25 1 88.38 439 LEU A CA 1
ATOM 3115 C C . LEU A 1 439 ? -8.32 -32.938 -19.922 1 88.38 439 LEU A C 1
ATOM 3117 O O . LEU A 1 439 ? -9.039 -33.938 -19.781 1 88.38 439 LEU A O 1
ATOM 3121 N N . THR A 1 440 ? -7.605 -32.469 -18.938 1 87.31 440 THR A N 1
ATOM 3122 C CA . THR A 1 440 ? -7.473 -33.219 -17.688 1 87.31 440 THR A CA 1
ATOM 3123 C C . THR A 1 440 ? -8.445 -32.688 -16.641 1 87.31 440 THR A C 1
ATOM 3125 O O . THR A 1 440 ? -8.906 -33.438 -15.781 1 87.31 440 THR A O 1
ATOM 3128 N N . MET A 1 441 ? -8.781 -31.438 -16.766 1 88.19 441 MET A N 1
ATOM 3129 C CA . MET A 1 441 ? -9.516 -30.859 -15.641 1 88.19 441 MET A CA 1
ATOM 3130 C C . MET A 1 441 ? -10.953 -30.531 -16.047 1 88.19 441 MET A C 1
ATOM 3132 O O . MET A 1 441 ? -11.812 -30.344 -15.18 1 88.19 441 MET A O 1
ATOM 3136 N N . VAL A 1 442 ? -11.219 -30.469 -17.297 1 84 442 VAL A N 1
ATOM 3137 C CA . VAL A 1 442 ? -12.562 -30.062 -17.703 1 84 442 VAL A CA 1
ATOM 3138 C C . VAL A 1 442 ? -13.242 -31.203 -18.453 1 84 442 VAL A C 1
ATOM 3140 O O . VAL A 1 442 ? -14.352 -31.609 -18.094 1 84 442 VAL A O 1
ATOM 3143 N N . VAL A 1 443 ? -12.602 -31.844 -19.406 1 81.25 443 VAL A N 1
ATOM 3144 C CA . VAL A 1 443 ? -13.195 -32.781 -20.344 1 81.25 443 VAL A CA 1
ATOM 3145 C C . VAL A 1 443 ? -13.703 -34.031 -19.594 1 81.25 443 VAL A C 1
ATOM 3147 O O . VAL A 1 443 ? -14.805 -34.5 -19.859 1 81.25 443 VAL A O 1
ATOM 3150 N N . PRO A 1 444 ? -12.938 -34.5 -18.609 1 77.69 444 PRO A N 1
ATOM 3151 C CA . PRO A 1 444 ? -13.438 -35.688 -17.922 1 77.69 444 PRO A CA 1
ATOM 3152 C C . PRO A 1 444 ? -14.75 -35.438 -17.188 1 77.69 444 PRO A C 1
ATOM 3154 O O . PRO A 1 444 ? -15.508 -36.375 -16.922 1 77.69 444 PRO A O 1
ATOM 3157 N N . PHE A 1 445 ? -14.977 -34.25 -16.875 1 72.69 445 PHE A N 1
ATOM 3158 C CA . PHE A 1 445 ? -16.156 -33.938 -16.078 1 72.69 445 PHE A CA 1
ATOM 3159 C C . PHE A 1 445 ? -17.328 -33.531 -16.984 1 72.69 445 PHE A C 1
ATOM 3161 O O . PHE A 1 445 ? -18.453 -33.375 -16.516 1 72.69 445 PHE A O 1
ATOM 3168 N N . LEU A 1 446 ? -17.031 -33.156 -18.172 1 63.78 446 LEU A N 1
ATOM 3169 C CA . LEU A 1 446 ? -18.109 -32.812 -19.109 1 63.78 446 LEU A CA 1
ATOM 3170 C C . LEU A 1 446 ? -18.984 -34.031 -19.406 1 63.78 446 LEU A C 1
ATOM 3172 O O . LEU A 1 446 ? -20.188 -33.875 -19.656 1 63.78 446 LEU A O 1
ATOM 3176 N N . TRP A 1 447 ? -18.344 -35.219 -19.438 1 55.62 447 TRP A N 1
ATOM 3177 C CA . TRP A 1 447 ? -19.109 -36.406 -19.734 1 55.62 447 TRP A CA 1
ATOM 3178 C C . TRP A 1 447 ? -19.516 -37.125 -18.453 1 55.62 447 TRP A C 1
ATOM 3180 O O . TRP A 1 447 ? -20.109 -38.219 -18.5 1 55.62 447 TRP A O 1
ATOM 3190 N N . ALA A 1 448 ? -19.297 -36.531 -17.344 1 46.81 448 ALA A N 1
ATOM 3191 C CA . ALA A 1 448 ? -19.812 -37.188 -16.141 1 46.81 448 ALA A CA 1
ATOM 3192 C C . ALA A 1 448 ? -21.219 -36.688 -15.812 1 46.81 448 ALA A C 1
ATOM 3194 O O . ALA A 1 448 ? -21.516 -35.5 -15.961 1 46.81 448 ALA A O 1
ATOM 3195 N N . MET B 1 1 ? -16.328 -6.16 33.469 1 57.91 1 MET B N 1
ATOM 3196 C CA . MET B 1 1 ? -15.953 -5.078 32.562 1 57.91 1 MET B CA 1
ATOM 3197 C C . MET B 1 1 ? -16.734 -5.152 31.25 1 57.91 1 MET B C 1
ATOM 3199 O O . MET B 1 1 ? -16.859 -6.227 30.656 1 57.91 1 MET B O 1
ATOM 3203 N N . THR B 1 2 ? -17.531 -4.109 30.906 1 80.75 2 THR B N 1
ATOM 3204 C CA . THR B 1 2 ? -18.406 -4.09 29.734 1 80.75 2 THR B CA 1
ATOM 3205 C C . THR B 1 2 ? -17.578 -4.141 28.438 1 80.75 2 THR B C 1
ATOM 3207 O O . THR B 1 2 ? -16.391 -3.857 28.453 1 80.75 2 THR B O 1
ATOM 3210 N N . ALA B 1 3 ? -18.094 -4.867 27.516 1 84.5 3 ALA B N 1
ATOM 3211 C CA . ALA B 1 3 ? -17.469 -4.965 26.203 1 84.5 3 ALA B CA 1
ATOM 3212 C C . ALA B 1 3 ? -16.953 -3.604 25.734 1 84.5 3 ALA B C 1
ATOM 3214 O O . ALA B 1 3 ? -15.906 -3.518 25.078 1 84.5 3 ALA B O 1
ATOM 3215 N N . GLU B 1 4 ? -17.609 -2.637 26.203 1 82.81 4 GLU B N 1
ATOM 3216 C CA . GLU B 1 4 ? -17.234 -1.276 25.812 1 82.81 4 GLU B CA 1
ATOM 3217 C C . GLU B 1 4 ? -15.922 -0.86 26.469 1 82.81 4 GLU B C 1
ATOM 3219 O O . GLU B 1 4 ? -15.062 -0.268 25.812 1 82.81 4 GLU B O 1
ATOM 3224 N N . ILE B 1 5 ? -15.773 -1.171 27.672 1 81.94 5 ILE B N 1
ATOM 3225 C CA . ILE B 1 5 ? -14.562 -0.813 28.406 1 81.94 5 ILE B CA 1
ATOM 3226 C C . ILE B 1 5 ? -13.375 -1.612 27.859 1 81.94 5 ILE B C 1
ATOM 3228 O O . ILE B 1 5 ? -12.273 -1.082 27.734 1 81.94 5 ILE B O 1
ATOM 3232 N N . ILE B 1 6 ? -13.625 -2.771 27.562 1 85.38 6 ILE B N 1
ATOM 3233 C CA . ILE B 1 6 ? -12.578 -3.619 27.016 1 85.38 6 ILE B CA 1
ATOM 3234 C C . ILE B 1 6 ? -12.102 -3.037 25.688 1 85.38 6 ILE B C 1
ATOM 3236 O O . ILE B 1 6 ? -10.898 -3 25.422 1 85.38 6 ILE B O 1
ATOM 3240 N N . ALA B 1 7 ? -13.062 -2.607 24.906 1 85.88 7 ALA B N 1
ATOM 3241 C CA . ALA B 1 7 ? -12.734 -2.051 23.594 1 85.88 7 ALA B CA 1
ATOM 3242 C C . ALA B 1 7 ? -11.953 -0.749 23.734 1 85.88 7 ALA B C 1
ATOM 3244 O O . ALA B 1 7 ? -11.031 -0.484 22.953 1 85.88 7 ALA B O 1
ATOM 3245 N N . LEU B 1 8 ? -12.336 -0.007 24.75 1 81.94 8 LEU B N 1
ATOM 3246 C CA . LEU B 1 8 ? -11.633 1.247 24.984 1 81.94 8 LEU B CA 1
ATOM 3247 C C . LEU B 1 8 ? -10.227 0.989 25.516 1 81.94 8 LEU B C 1
ATO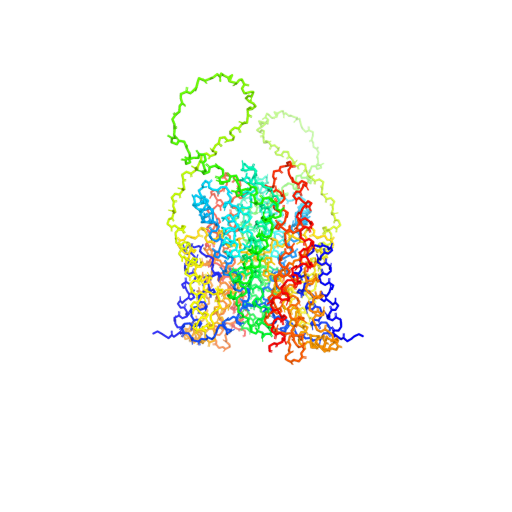M 3249 O O . LEU B 1 8 ? -9.281 1.696 25.141 1 81.94 8 LEU B O 1
ATOM 3253 N N . ILE B 1 9 ? -10.07 0.063 26.281 1 84.19 9 ILE B N 1
ATOM 3254 C CA . ILE B 1 9 ? -8.758 -0.342 26.781 1 84.19 9 ILE B CA 1
ATOM 3255 C C . ILE B 1 9 ? -7.914 -0.856 25.609 1 84.19 9 ILE B C 1
ATOM 3257 O O . ILE B 1 9 ? -6.703 -0.615 25.562 1 84.19 9 ILE B O 1
ATOM 3261 N N . GLY B 1 10 ? -8.602 -1.554 24.719 1 87.31 10 GLY B N 1
ATOM 3262 C CA . GLY B 1 10 ? -7.91 -2.01 23.531 1 87.31 10 GLY B CA 1
ATOM 3263 C C . GLY B 1 10 ? -7.309 -0.876 22.719 1 87.31 10 GLY B C 1
ATOM 3264 O O . GLY B 1 10 ? -6.172 -0.972 22.25 1 87.31 10 GLY B O 1
ATOM 3265 N N . LEU B 1 11 ? -8.062 0.151 22.594 1 83.88 11 LEU B N 1
ATOM 3266 C CA . LEU B 1 11 ? -7.57 1.312 21.875 1 83.88 11 LEU B CA 1
ATOM 3267 C C . LEU B 1 11 ? -6.367 1.928 22.578 1 83.88 11 LEU B C 1
ATOM 3269 O O . LEU B 1 11 ? -5.367 2.256 21.938 1 83.88 11 LEU B O 1
ATOM 3273 N N . ALA B 1 12 ? -6.445 2.105 23.859 1 81.81 12 ALA B N 1
ATOM 3274 C CA . ALA B 1 12 ? -5.348 2.648 24.656 1 81.81 12 ALA B CA 1
ATOM 3275 C C . ALA B 1 12 ? -4.105 1.773 24.547 1 81.81 12 ALA B C 1
ATOM 3277 O O . ALA B 1 12 ? -2.984 2.283 24.469 1 81.81 12 ALA B O 1
ATOM 3278 N N . LEU B 1 13 ? -4.312 0.547 24.531 1 87.62 13 LEU B N 1
ATOM 3279 C CA . LEU B 1 13 ? -3.199 -0.389 24.438 1 87.62 13 LEU B CA 1
ATOM 3280 C C . LEU B 1 13 ? -2.529 -0.289 23.062 1 87.62 13 LEU B C 1
ATOM 3282 O O . LEU B 1 13 ? -1.307 -0.407 22.953 1 87.62 13 LEU B O 1
ATOM 3286 N N . VAL B 1 14 ? -3.363 -0.141 22.047 1 87.94 14 VAL B N 1
ATOM 3287 C CA . VAL B 1 14 ? -2.814 -0.01 20.703 1 87.94 14 VAL B CA 1
ATOM 3288 C C . VAL B 1 14 ? -1.887 1.201 20.641 1 87.94 14 VAL B C 1
ATOM 3290 O O . VAL B 1 14 ? -0.765 1.107 20.141 1 87.94 14 VAL B O 1
ATOM 3293 N N . PHE B 1 15 ? -2.287 2.213 21.234 1 81 15 PHE B N 1
ATOM 3294 C CA . PHE B 1 15 ? -1.492 3.436 21.234 1 81 15 PHE B CA 1
ATOM 3295 C C . PHE B 1 15 ? -0.255 3.273 22.109 1 81 15 PHE B C 1
ATOM 3297 O O . PHE B 1 15 ? 0.847 3.66 21.719 1 81 15 PHE B O 1
ATOM 3304 N N . GLY B 1 16 ? -0.465 2.822 23.25 1 82 16 GLY B N 1
ATOM 3305 C CA . GLY B 1 16 ? 0.633 2.639 24.188 1 82 16 GLY B CA 1
ATOM 3306 C C . GLY B 1 16 ? 1.708 1.701 23.672 1 82 16 GLY B C 1
ATOM 3307 O O . GLY B 1 16 ? 2.896 2.023 23.719 1 82 16 GLY B O 1
ATOM 3308 N N . ILE B 1 17 ? 1.291 0.64 23.125 1 87.25 17 ILE B N 1
ATOM 3309 C CA . ILE B 1 17 ? 2.234 -0.351 22.609 1 87.25 17 ILE B CA 1
ATOM 3310 C C . ILE B 1 17 ? 2.982 0.217 21.406 1 87.25 17 ILE B C 1
ATOM 3312 O O . ILE B 1 17 ? 4.195 0.038 21.281 1 87.25 17 ILE B O 1
ATOM 3316 N N . SER B 1 18 ? 2.223 0.808 20.547 1 84 18 SER B N 1
ATOM 3317 C CA . SER B 1 18 ? 2.854 1.396 19.359 1 84 18 SER B CA 1
ATOM 3318 C C . SER B 1 18 ? 3.881 2.451 19.75 1 84 18 SER B C 1
ATOM 3320 O O . SER B 1 18 ? 4.965 2.516 19.172 1 84 18 SER B O 1
ATOM 3322 N N . ALA B 1 19 ? 3.549 3.225 20.75 1 75.5 19 ALA B N 1
ATOM 3323 C CA . ALA B 1 19 ? 4.434 4.301 21.188 1 75.5 19 ALA B CA 1
ATOM 3324 C C . ALA B 1 19 ? 5.66 3.74 21.906 1 75.5 19 ALA B C 1
ATOM 3326 O O . ALA B 1 19 ? 6.773 4.238 21.734 1 75.5 19 ALA B O 1
ATOM 3327 N N . LEU B 1 20 ? 5.527 2.68 22.656 1 81.31 20 LEU B N 1
ATOM 3328 C CA . LEU B 1 20 ? 6.602 2.152 23.484 1 81.31 20 LEU B CA 1
ATOM 3329 C C . LEU B 1 20 ? 7.496 1.208 22.688 1 81.31 20 LEU B C 1
ATOM 3331 O O . LEU B 1 20 ? 8.711 1.191 22.875 1 81.31 20 LEU B O 1
ATOM 3335 N N . ARG B 1 21 ? 6.855 0.509 21.812 1 83.62 21 ARG B N 1
ATOM 3336 C CA . ARG B 1 21 ? 7.621 -0.519 21.109 1 83.62 21 ARG B CA 1
ATOM 3337 C C . ARG B 1 21 ? 7.891 -0.119 19.672 1 83.62 21 ARG B C 1
ATOM 3339 O O . ARG B 1 21 ? 8.594 -0.824 18.938 1 83.62 21 ARG B O 1
ATOM 3346 N N . ASN B 1 22 ? 7.32 0.981 19.297 1 81.75 22 ASN B N 1
ATOM 3347 C CA . ASN B 1 22 ? 7.543 1.507 17.953 1 81.75 22 ASN B CA 1
ATOM 3348 C C . ASN B 1 22 ? 7.078 0.523 16.875 1 81.75 22 ASN B C 1
ATOM 3350 O O . ASN B 1 22 ? 7.801 0.258 15.922 1 81.75 22 ASN B O 1
ATOM 3354 N N . VAL B 1 23 ? 6.023 -0.087 17.125 1 87 23 VAL B N 1
ATOM 3355 C CA . VAL B 1 23 ? 5.375 -0.964 16.156 1 87 23 VAL B CA 1
ATOM 3356 C C . VAL B 1 23 ? 4.371 -0.167 15.328 1 87 23 VAL B C 1
ATOM 3358 O O . VAL B 1 23 ? 3.857 0.858 15.781 1 87 23 VAL B O 1
ATOM 3361 N N . HIS B 1 24 ? 4.242 -0.61 14.133 1 87.25 24 HIS B N 1
ATOM 3362 C CA . HIS B 1 24 ? 3.311 0.092 13.258 1 87.25 24 HIS B CA 1
ATOM 3363 C C . HIS B 1 24 ? 1.904 0.107 13.844 1 87.25 24 HIS B C 1
ATOM 3365 O O . HIS B 1 24 ? 1.29 -0.947 14.023 1 87.25 24 HIS B O 1
ATOM 3371 N N . MET B 1 25 ? 1.406 1.216 14.062 1 85.94 25 MET B N 1
ATOM 3372 C CA . MET B 1 25 ? 0.151 1.407 14.789 1 85.94 25 MET B CA 1
ATOM 3373 C C . MET B 1 25 ? -1.03 0.896 13.969 1 85.94 25 MET B C 1
ATOM 3375 O O . MET B 1 25 ? -1.996 0.373 14.523 1 85.94 25 MET B O 1
ATOM 3379 N N . GLY B 1 26 ? -1.021 1.126 12.688 1 88.94 26 GLY B N 1
ATOM 3380 C CA . GLY B 1 26 ? -2.111 0.689 11.836 1 88.94 26 GLY B CA 1
ATOM 3381 C C . GLY B 1 26 ? -2.314 -0.814 11.844 1 88.94 26 GLY B C 1
ATOM 3382 O O . GLY B 1 26 ? -3.443 -1.293 11.961 1 88.94 26 GLY B O 1
ATOM 3383 N N . ALA B 1 27 ? -1.22 -1.549 11.719 1 92.44 27 ALA B N 1
ATOM 3384 C CA . ALA B 1 27 ? -1.29 -3.008 11.766 1 92.44 27 ALA B CA 1
ATOM 3385 C C . ALA B 1 27 ? -1.815 -3.488 13.117 1 92.44 27 ALA B C 1
ATOM 3387 O O . ALA B 1 27 ? -2.648 -4.395 13.18 1 92.44 27 ALA B O 1
ATOM 3388 N N . LEU B 1 28 ? -1.326 -2.889 14.125 1 92.56 28 LEU B N 1
ATOM 3389 C CA . LEU B 1 28 ? -1.77 -3.236 15.469 1 92.56 28 LEU B CA 1
ATOM 3390 C C . LEU B 1 28 ? -3.256 -2.943 15.641 1 92.56 28 LEU B C 1
ATOM 3392 O O . LEU B 1 28 ? -3.982 -3.736 16.25 1 92.56 28 LEU B O 1
ATOM 3396 N N . ALA B 1 29 ? -3.66 -1.836 15.156 1 91.12 29 ALA B N 1
ATOM 3397 C CA . ALA B 1 29 ? -5.059 -1.434 15.273 1 91.12 29 ALA B CA 1
ATOM 3398 C C . ALA B 1 29 ? -5.973 -2.383 14.508 1 91.12 29 ALA B C 1
ATOM 3400 O O . ALA B 1 29 ? -7.082 -2.682 14.945 1 91.12 29 ALA B O 1
ATOM 3401 N N . LEU B 1 30 ? -5.559 -2.797 13.367 1 93.75 30 LEU B N 1
ATOM 3402 C CA . LEU B 1 30 ? -6.348 -3.738 12.578 1 93.75 30 LEU B CA 1
ATOM 3403 C C . LEU B 1 30 ? -6.523 -5.055 13.328 1 93.75 30 LEU B C 1
ATOM 3405 O O . LEU B 1 30 ? -7.625 -5.605 13.375 1 93.75 30 LEU B O 1
ATOM 3409 N N . VAL B 1 31 ? -5.441 -5.559 13.852 1 94.19 31 VAL B N 1
ATOM 3410 C CA . VAL B 1 31 ? -5.5 -6.801 14.617 1 94.19 31 VAL B CA 1
ATOM 3411 C C . VAL B 1 31 ? -6.426 -6.625 15.82 1 94.19 31 VAL B C 1
ATOM 3413 O O . VAL B 1 31 ? -7.234 -7.508 16.125 1 94.19 31 VAL B O 1
ATOM 3416 N N . ALA B 1 32 ? -6.277 -5.523 16.484 1 93.69 32 ALA B N 1
ATOM 3417 C CA . ALA B 1 32 ? -7.152 -5.238 17.625 1 93.69 32 ALA B CA 1
ATOM 3418 C C . ALA B 1 32 ? -8.617 -5.191 17.188 1 93.69 32 ALA B C 1
ATOM 3420 O O . ALA B 1 32 ? -9.5 -5.641 17.922 1 93.69 32 ALA B O 1
ATOM 3421 N N . ALA B 1 33 ? -8.875 -4.613 16.031 1 92.75 33 ALA B N 1
ATOM 3422 C CA . ALA B 1 33 ? -10.234 -4.551 15.5 1 92.75 33 ALA B CA 1
ATOM 3423 C C . ALA B 1 33 ? -10.805 -5.953 15.289 1 92.75 33 ALA B C 1
ATOM 3425 O O . ALA B 1 33 ? -11.977 -6.199 15.578 1 92.75 33 ALA B O 1
ATOM 3426 N N . PHE B 1 34 ? -9.969 -6.832 14.828 1 93.19 34 PHE B N 1
ATOM 3427 C CA . PHE B 1 34 ? -10.422 -8.195 14.594 1 93.19 34 PHE B CA 1
ATOM 3428 C C . PHE B 1 34 ? -10.617 -8.93 15.914 1 93.19 34 PHE B C 1
ATOM 3430 O O . PHE B 1 34 ? -11.609 -9.641 16.094 1 93.19 34 PHE B O 1
ATOM 3437 N N . VAL B 1 35 ? -9.68 -8.75 16.812 1 91.88 35 VAL B N 1
ATOM 3438 C CA . VAL B 1 35 ? -9.742 -9.453 18.094 1 91.88 35 VAL B CA 1
ATOM 3439 C C . VAL B 1 35 ? -10.953 -8.961 18.875 1 91.88 35 VAL B C 1
ATOM 3441 O O . VAL B 1 35 ? -11.727 -9.773 19.406 1 91.88 35 VAL B O 1
ATOM 3444 N N . VAL B 1 36 ? -11.164 -7.719 18.938 1 91.5 36 VAL B N 1
ATOM 3445 C CA . VAL B 1 36 ? -12.266 -7.152 19.703 1 91.5 36 VAL B CA 1
ATOM 3446 C C . VAL B 1 36 ? -13.578 -7.344 18.953 1 91.5 36 VAL B C 1
ATOM 3448 O O . VAL B 1 36 ? -14.594 -7.715 19.531 1 91.5 36 VAL B O 1
ATOM 3451 N N . GLY B 1 37 ? -13.578 -7.043 17.641 1 90.44 37 GLY B N 1
ATOM 3452 C CA . GLY B 1 37 ? -14.797 -7.152 16.844 1 90.44 37 GLY B CA 1
ATOM 3453 C C . GLY B 1 37 ? -15.336 -8.57 16.766 1 90.44 37 GLY B C 1
ATOM 3454 O O . GLY B 1 37 ? -16.516 -8.797 17.016 1 90.44 37 GLY B O 1
ATOM 3455 N N . ILE B 1 38 ? -14.492 -9.484 16.484 1 87.69 38 ILE B N 1
ATOM 3456 C CA . ILE B 1 38 ? -14.93 -10.867 16.312 1 87.69 38 ILE B CA 1
ATOM 3457 C C . ILE B 1 38 ? -14.953 -11.57 17.672 1 87.69 38 ILE B C 1
ATOM 3459 O O . ILE B 1 38 ? -15.914 -12.266 18 1 87.69 38 ILE B O 1
ATOM 3463 N N . GLY B 1 39 ? -14 -11.398 18.5 1 85.75 39 GLY B N 1
ATOM 3464 C CA . GLY B 1 39 ? -13.852 -12.133 19.734 1 85.75 39 GLY B CA 1
ATOM 3465 C C . GLY B 1 39 ? -14.719 -11.594 20.859 1 85.75 39 GLY B C 1
ATOM 3466 O O . GLY B 1 39 ? -15.344 -12.359 21.594 1 85.75 39 GLY B O 1
ATOM 3467 N N . VAL B 1 40 ? -14.758 -10.328 20.969 1 85.31 40 VAL B N 1
ATOM 3468 C CA . VAL B 1 40 ? -15.438 -9.734 22.109 1 85.31 40 VAL B CA 1
ATOM 3469 C C . VAL B 1 40 ? -16.875 -9.391 21.734 1 85.31 40 VAL B C 1
ATOM 3471 O O . VAL B 1 40 ? -17.812 -9.742 22.469 1 85.31 40 VAL B O 1
ATOM 3474 N N . VAL B 1 41 ? -17.094 -8.797 20.656 1 84.38 41 VAL B N 1
ATOM 3475 C CA . VAL B 1 41 ? -18.406 -8.336 20.234 1 84.38 41 VAL B CA 1
ATOM 3476 C C . VAL B 1 41 ? -19.156 -9.469 19.547 1 84.38 41 VAL B C 1
ATOM 3478 O O . VAL B 1 41 ? -20.391 -9.523 19.594 1 84.38 41 VAL B O 1
ATOM 3481 N N . GLY B 1 42 ? -18.438 -10.328 18.844 1 85.5 42 GLY B N 1
ATOM 3482 C CA . GLY B 1 42 ? -19.062 -11.438 18.141 1 85.5 42 GLY B CA 1
ATOM 3483 C C . GLY B 1 42 ? -19.578 -11.055 16.766 1 85.5 42 GLY B C 1
ATOM 3484 O O . GLY B 1 42 ? -20.594 -11.594 16.312 1 85.5 42 GLY B O 1
ATOM 3485 N N . GLU B 1 43 ? -18.984 -10.047 16.203 1 88.62 43 GLU B N 1
ATOM 3486 C CA . GLU B 1 43 ? -19.375 -9.633 14.859 1 88.62 43 GLU B CA 1
ATOM 3487 C C . GLU B 1 43 ? -18.703 -10.5 13.797 1 88.62 43 GLU B C 1
ATOM 3489 O O . GLU B 1 43 ? -17.734 -11.203 14.086 1 88.62 43 GLU B O 1
ATOM 3494 N N . GLY B 1 44 ? -19.344 -10.516 12.633 1 87.44 44 GLY B N 1
ATOM 3495 C CA . GLY B 1 44 ? -18.734 -11.219 11.516 1 87.44 44 GLY B CA 1
ATOM 3496 C C . GLY B 1 44 ? -17.562 -10.477 10.914 1 87.44 44 GLY B C 1
ATOM 3497 O O . GLY B 1 44 ? -17.375 -9.281 11.148 1 87.44 44 GLY B O 1
ATOM 3498 N N . LEU B 1 45 ? -16.688 -11.203 10.219 1 88.06 45 LEU B N 1
ATOM 3499 C CA . LEU B 1 45 ? -15.516 -10.625 9.57 1 88.06 45 LEU B CA 1
ATOM 3500 C C . LEU B 1 45 ? -15.922 -9.523 8.594 1 88.06 45 LEU B C 1
ATOM 3502 O O . LEU B 1 45 ? -15.281 -8.469 8.547 1 88.06 45 LEU B O 1
ATOM 3506 N N . ASP B 1 46 ? -16.984 -9.781 7.938 1 86.56 46 ASP B N 1
ATOM 3507 C CA . ASP B 1 46 ? -17.438 -8.82 6.941 1 86.56 46 ASP B CA 1
ATOM 3508 C C . ASP B 1 46 ? -17.859 -7.508 7.594 1 86.56 46 ASP B C 1
ATOM 3510 O O . ASP B 1 46 ? -17.672 -6.434 7.02 1 86.56 46 ASP B O 1
ATOM 3514 N N . ASP B 1 47 ? -18.391 -7.613 8.711 1 90.06 47 ASP B N 1
ATOM 3515 C CA . ASP B 1 47 ? -18.797 -6.418 9.438 1 90.06 47 ASP B CA 1
ATOM 3516 C C . ASP B 1 47 ? -17.594 -5.586 9.859 1 90.06 47 ASP B C 1
ATOM 3518 O O . ASP B 1 47 ? -17.609 -4.359 9.766 1 90.06 47 ASP B O 1
ATOM 3522 N N . VAL B 1 48 ? -16.594 -6.254 10.312 1 90.88 48 VAL B N 1
ATOM 3523 C CA . VAL B 1 48 ? -15.383 -5.559 10.734 1 90.88 48 VAL B CA 1
ATOM 3524 C C . VAL B 1 48 ? -14.703 -4.922 9.531 1 90.88 48 VAL B C 1
ATOM 3526 O O . VAL B 1 48 ? -14.289 -3.762 9.586 1 90.88 48 VAL B O 1
ATOM 3529 N N . LEU B 1 49 ? -14.711 -5.605 8.453 1 90.75 49 LEU B N 1
ATOM 3530 C CA . LEU B 1 49 ? -14.023 -5.133 7.258 1 90.75 49 LEU B CA 1
ATOM 3531 C C . LEU B 1 49 ? -14.789 -3.99 6.602 1 90.75 49 LEU B C 1
ATOM 3533 O O . LEU B 1 49 ? -14.203 -3.191 5.863 1 90.75 49 LEU B O 1
ATOM 3537 N N . SER B 1 50 ? -16.062 -4 6.875 1 87.94 50 SER B N 1
ATOM 3538 C CA . SER B 1 50 ? -16.875 -2.934 6.301 1 87.94 50 SER B CA 1
ATOM 3539 C C . SER B 1 50 ? -16.484 -1.574 6.871 1 87.94 50 SER B C 1
ATOM 3541 O O . SER B 1 50 ? -16.797 -0.536 6.285 1 87.94 50 SER B O 1
ATOM 3543 N N . GLY B 1 51 ? -15.805 -1.591 7.988 1 85.81 51 GLY B N 1
ATOM 3544 C CA . GLY B 1 51 ? -15.359 -0.347 8.594 1 85.81 51 GLY B CA 1
ATOM 3545 C C . GLY B 1 51 ? -14.109 0.222 7.949 1 85.81 51 GLY B C 1
ATOM 3546 O O . GLY B 1 51 ? -13.719 1.356 8.234 1 85.81 51 GLY B O 1
ATOM 3547 N N . PHE B 1 52 ? -13.445 -0.528 7.098 1 90.19 52 PHE B N 1
ATOM 3548 C CA . PHE B 1 52 ? -12.242 -0.057 6.422 1 90.19 52 PHE B CA 1
ATOM 3549 C C . PHE B 1 52 ? -12.57 1.069 5.449 1 90.19 52 PHE B C 1
ATOM 3551 O O . PHE B 1 52 ? -13.414 0.909 4.57 1 90.19 52 PHE B O 1
ATOM 3558 N N . PRO B 1 53 ? -11.93 2.191 5.57 1 87.25 53 PRO B N 1
ATOM 3559 C CA . PRO B 1 53 ? -12.266 3.367 4.762 1 87.25 53 PRO B CA 1
ATOM 3560 C C . PRO B 1 53 ? -11.656 3.314 3.363 1 87.25 53 PRO B C 1
ATOM 3562 O O . PRO B 1 53 ? -10.602 3.918 3.121 1 87.25 53 PRO B O 1
ATOM 3565 N N . VAL B 1 54 ? -12.375 2.76 2.479 1 89.44 54 VAL B N 1
ATOM 3566 C CA . VAL B 1 54 ? -11.891 2.623 1.109 1 89.44 54 VAL B CA 1
ATOM 3567 C C . VAL B 1 54 ? -11.789 4 0.456 1 89.44 54 VAL B C 1
ATOM 3569 O O . VAL B 1 54 ? -10.898 4.25 -0.356 1 89.44 54 VAL B O 1
ATOM 3572 N N . ASP B 1 55 ? -12.711 4.848 0.819 1 86.62 55 ASP B N 1
ATOM 3573 C CA . ASP B 1 55 ? -12.695 6.211 0.297 1 86.62 55 ASP B CA 1
ATOM 3574 C C . ASP B 1 55 ? -11.375 6.91 0.624 1 86.62 55 ASP B C 1
ATOM 3576 O O . ASP B 1 55 ? -10.773 7.547 -0.243 1 86.62 55 ASP B O 1
ATOM 3580 N N . ALA B 1 56 ? -10.984 6.777 1.863 1 82.44 56 ALA B N 1
ATOM 3581 C CA . ALA B 1 56 ? -9.727 7.383 2.293 1 82.44 56 ALA B CA 1
ATOM 3582 C C . ALA B 1 56 ? -8.539 6.75 1.574 1 82.44 56 ALA B C 1
ATOM 3584 O O . ALA B 1 56 ? -7.566 7.434 1.254 1 82.44 56 ALA B O 1
ATOM 3585 N N . LEU B 1 57 ? -8.641 5.484 1.389 1 89.19 57 LEU B N 1
ATOM 3586 C CA . LEU B 1 57 ? -7.582 4.773 0.679 1 89.19 57 LEU B CA 1
ATOM 3587 C C . LEU B 1 57 ? -7.383 5.352 -0.717 1 89.19 57 LEU B C 1
ATOM 3589 O O . LEU B 1 57 ? -6.25 5.645 -1.115 1 89.19 57 LEU B O 1
ATOM 3593 N N . ILE B 1 58 ? -8.414 5.609 -1.43 1 90 58 ILE B N 1
ATOM 3594 C CA . ILE B 1 58 ? -8.328 6.098 -2.803 1 90 58 ILE B CA 1
ATOM 3595 C C . ILE B 1 58 ? -7.805 7.527 -2.811 1 90 58 ILE B C 1
ATOM 3597 O O . ILE B 1 58 ? -7.027 7.906 -3.691 1 90 58 ILE B O 1
ATOM 3601 N N . ILE B 1 59 ? -8.219 8.289 -1.854 1 85.62 59 ILE B N 1
ATOM 3602 C CA . ILE B 1 59 ? -7.75 9.664 -1.748 1 85.62 59 ILE B CA 1
ATOM 3603 C C . ILE B 1 59 ? -6.234 9.68 -1.547 1 85.62 59 ILE B C 1
ATOM 3605 O O . ILE B 1 59 ? -5.516 10.391 -2.258 1 85.62 59 ILE B O 1
ATOM 3609 N N . LEU B 1 60 ? -5.816 8.844 -0.652 1 84.88 60 LEU B N 1
ATOM 3610 C CA . LEU B 1 60 ? -4.395 8.836 -0.318 1 84.88 60 LEU B CA 1
ATOM 3611 C C . LEU B 1 60 ? -3.57 8.266 -1.468 1 84.88 60 LEU B C 1
ATOM 3613 O O . LEU B 1 60 ? -2.5 8.789 -1.787 1 84.88 60 LEU B O 1
ATOM 3617 N N . VAL B 1 61 ? -4.086 7.238 -2.051 1 90.06 61 VAL B N 1
ATOM 3618 C CA . VAL B 1 61 ? -3.391 6.645 -3.188 1 90.06 61 VAL B CA 1
ATOM 3619 C C . VAL B 1 61 ? -3.299 7.66 -4.324 1 90.06 61 VAL B C 1
ATOM 3621 O O . VAL B 1 61 ? -2.225 7.871 -4.891 1 90.06 61 VAL B O 1
ATOM 3624 N N . GLY B 1 62 ? -4.391 8.289 -4.691 1 89.88 62 GLY B N 1
ATOM 3625 C CA . GLY B 1 62 ? -4.418 9.234 -5.793 1 89.88 62 GLY B CA 1
ATOM 3626 C C . GLY B 1 62 ? -3.502 10.422 -5.582 1 89.88 62 GLY B C 1
ATOM 3627 O O . GLY B 1 62 ? -2.691 10.75 -6.453 1 89.88 62 GLY B O 1
ATOM 3628 N N . ILE B 1 63 ? -3.582 10.961 -4.445 1 85.88 63 ILE B N 1
ATOM 3629 C CA . ILE B 1 63 ? -2.85 12.188 -4.172 1 85.88 63 ILE B CA 1
ATOM 3630 C C . ILE B 1 63 ? -1.359 11.891 -4.047 1 85.88 63 ILE B C 1
ATOM 3632 O O . ILE B 1 63 ? -0.528 12.57 -4.652 1 85.88 63 ILE B O 1
ATOM 3636 N N . THR B 1 64 ? -1.01 10.867 -3.299 1 86.5 64 THR B N 1
ATOM 3637 C CA . THR B 1 64 ? 0.405 10.578 -3.098 1 86.5 64 THR B CA 1
ATOM 3638 C C . THR B 1 64 ? 1.033 10.031 -4.379 1 86.5 64 THR B C 1
ATOM 3640 O O . THR B 1 64 ? 2.225 10.234 -4.625 1 86.5 64 THR B O 1
ATOM 3643 N N . TYR B 1 65 ? 0.208 9.336 -5.188 1 91.5 65 TYR B N 1
ATOM 3644 C CA . TYR B 1 65 ? 0.701 8.914 -6.496 1 91.5 65 TYR B CA 1
ATOM 3645 C C . TYR B 1 65 ? 1.022 10.117 -7.371 1 91.5 65 TYR B C 1
ATOM 3647 O O . TYR B 1 65 ? 2.084 10.172 -8 1 91.5 65 TYR B O 1
ATOM 3655 N N . LEU B 1 66 ? 0.143 11.031 -7.434 1 89.31 66 LEU B N 1
ATOM 3656 C CA . LEU B 1 66 ? 0.34 12.242 -8.227 1 89.31 66 LEU B CA 1
ATOM 3657 C C . LEU B 1 66 ? 1.579 13 -7.77 1 89.31 66 LEU B C 1
ATOM 3659 O O . LEU B 1 66 ? 2.412 13.391 -8.586 1 89.31 66 LEU B O 1
ATOM 3663 N N . PHE B 1 67 ? 1.719 13.133 -6.59 1 84.94 67 PHE B N 1
ATOM 3664 C CA . PHE B 1 67 ? 2.857 13.883 -6.078 1 84.94 67 PHE B CA 1
ATOM 3665 C C . PHE B 1 67 ? 4.133 13.055 -6.148 1 84.94 67 PHE B C 1
ATOM 3667 O O . PHE B 1 67 ? 5.234 13.602 -6.211 1 84.94 67 PHE B O 1
ATOM 3674 N N . GLY B 1 68 ? 3.91 11.75 -6.023 1 85.56 68 GLY B N 1
ATOM 3675 C CA . GLY B 1 68 ? 5.055 10.906 -6.328 1 85.56 68 GLY B CA 1
ATOM 3676 C C . GLY B 1 68 ? 5.613 11.141 -7.719 1 85.56 68 GLY B C 1
ATOM 3677 O O . GLY B 1 68 ? 6.832 11.195 -7.902 1 85.56 68 GLY B O 1
ATOM 3678 N N . ILE B 1 69 ? 4.738 11.266 -8.633 1 90.12 69 ILE B N 1
ATOM 3679 C CA . ILE B 1 69 ? 5.141 11.562 -10 1 90.12 69 ILE B CA 1
ATOM 3680 C C . ILE B 1 69 ? 5.82 12.93 -10.055 1 90.12 69 ILE B C 1
ATOM 3682 O O . ILE B 1 69 ? 6.84 13.094 -10.727 1 90.12 69 ILE B O 1
ATOM 3686 N N . ALA B 1 70 ? 5.281 13.875 -9.367 1 86.94 70 ALA B N 1
ATOM 3687 C CA . ALA B 1 70 ? 5.867 15.211 -9.312 1 86.94 70 ALA B CA 1
ATOM 3688 C C . ALA B 1 70 ? 7.289 15.164 -8.758 1 86.94 70 ALA B C 1
ATOM 3690 O O . ALA B 1 70 ? 8.172 15.875 -9.242 1 86.94 70 ALA B O 1
ATOM 3691 N N . ARG B 1 71 ? 7.434 14.344 -7.816 1 83.81 71 ARG B N 1
ATOM 3692 C CA . ARG B 1 71 ? 8.758 14.211 -7.219 1 83.81 71 ARG B CA 1
ATOM 3693 C C . ARG B 1 71 ? 9.727 13.539 -8.188 1 83.81 71 ARG B C 1
ATOM 3695 O O . ARG B 1 71 ? 10.883 13.953 -8.297 1 83.81 71 ARG B O 1
ATOM 3702 N N . GLU B 1 72 ? 9.258 12.562 -8.836 1 87.38 72 GLU B N 1
ATOM 3703 C CA . GLU B 1 72 ? 10.109 11.805 -9.742 1 87.38 72 GLU B CA 1
ATOM 3704 C C . GLU B 1 72 ? 10.5 12.641 -10.961 1 87.38 72 GLU B C 1
ATOM 3706 O O . GLU B 1 72 ? 11.578 12.445 -11.531 1 87.38 72 GLU B O 1
ATOM 3711 N N . THR B 1 73 ? 9.688 13.57 -11.336 1 90.81 73 THR B N 1
ATOM 3712 C CA . THR B 1 73 ? 9.984 14.422 -12.477 1 90.81 73 THR B CA 1
ATOM 3713 C C . THR B 1 73 ? 10.891 15.578 -12.078 1 90.81 73 THR B C 1
ATOM 3715 O O . THR B 1 73 ? 11.398 16.297 -12.93 1 90.81 73 THR B O 1
ATOM 3718 N N . GLY B 1 74 ? 11.086 15.797 -10.805 1 85.94 74 GLY B N 1
ATOM 3719 C CA . GLY B 1 74 ? 11.906 16.906 -10.328 1 85.94 74 GLY B CA 1
ATOM 3720 C C . GLY B 1 74 ? 11.148 18.219 -10.266 1 85.94 74 GLY B C 1
ATOM 3721 O O . GLY B 1 74 ? 11.758 19.281 -10.172 1 85.94 74 GLY B O 1
ATOM 3722 N N . THR B 1 75 ? 9.914 18.141 -10.43 1 84.5 75 THR B N 1
ATOM 3723 C CA . THR B 1 75 ? 9.086 19.328 -10.422 1 84.5 75 THR B CA 1
ATOM 3724 C C . THR B 1 75 ? 9.195 20.062 -9.086 1 84.5 75 THR B C 1
ATOM 3726 O O . THR B 1 75 ? 9.266 21.297 -9.047 1 84.5 75 THR B O 1
ATOM 3729 N N . ILE B 1 76 ? 9.195 19.375 -7.969 1 79.31 76 ILE B N 1
ATOM 3730 C CA . ILE B 1 76 ? 9.266 19.984 -6.645 1 79.31 76 ILE B CA 1
ATOM 3731 C C . ILE B 1 76 ? 10.586 20.734 -6.488 1 79.31 76 ILE B C 1
ATOM 3733 O O . ILE B 1 76 ? 10.609 21.859 -5.992 1 79.31 76 ILE B O 1
ATOM 3737 N N . ASP B 1 77 ? 11.617 20.125 -6.949 1 80.38 77 ASP B N 1
ATOM 3738 C CA . ASP B 1 77 ? 12.93 20.766 -6.883 1 80.38 77 ASP B CA 1
ATOM 3739 C C . ASP B 1 77 ? 12.969 22.031 -7.723 1 80.38 77 ASP B C 1
ATOM 3741 O O . ASP B 1 77 ? 13.539 23.047 -7.305 1 80.38 77 ASP B O 1
ATOM 3745 N N . TRP B 1 78 ? 12.43 21.891 -8.844 1 83.81 78 TRP B N 1
ATOM 3746 C CA . TRP B 1 78 ? 12.383 23.047 -9.719 1 83.81 78 TRP B CA 1
ATOM 3747 C C . TRP B 1 78 ? 11.586 24.188 -9.086 1 83.81 78 TRP B C 1
ATOM 3749 O O . TRP B 1 78 ? 11.992 25.344 -9.156 1 83.81 78 TRP B O 1
ATOM 3759 N N . LEU B 1 79 ? 10.469 23.859 -8.539 1 78.12 79 LEU B N 1
ATOM 3760 C CA . LEU B 1 79 ? 9.617 24.859 -7.891 1 78.12 79 LEU B CA 1
ATOM 3761 C C . LEU B 1 79 ? 10.352 25.531 -6.734 1 78.12 79 LEU B C 1
ATOM 3763 O O . LEU B 1 79 ? 10.234 26.75 -6.539 1 78.12 79 LEU B O 1
ATOM 3767 N N . VAL B 1 80 ? 11.047 24.766 -5.961 1 76.38 80 VAL B N 1
ATOM 3768 C CA . VAL B 1 80 ? 11.797 25.297 -4.832 1 76.38 80 VAL B CA 1
ATOM 3769 C C . VAL B 1 80 ? 12.898 26.234 -5.332 1 76.38 80 VAL B C 1
ATOM 3771 O O . VAL B 1 80 ? 13.047 27.344 -4.832 1 76.38 80 VAL B O 1
ATOM 3774 N N . ASP B 1 81 ? 13.578 25.766 -6.34 1 78.75 81 ASP B N 1
ATOM 3775 C CA . ASP B 1 81 ? 14.664 26.562 -6.895 1 78.75 81 ASP B CA 1
ATOM 3776 C C . ASP B 1 81 ? 14.148 27.875 -7.473 1 78.75 81 ASP B C 1
ATOM 3778 O O . ASP B 1 81 ? 14.766 28.922 -7.289 1 78.75 81 ASP B O 1
ATOM 3782 N N . ARG B 1 82 ? 13.148 27.75 -8.172 1 79.38 82 ARG B N 1
ATOM 3783 C CA . ARG B 1 82 ? 12.562 28.953 -8.789 1 79.38 82 ARG B CA 1
ATOM 3784 C C . ARG B 1 82 ? 12.078 29.938 -7.73 1 79.38 82 ARG B C 1
ATOM 3786 O O . ARG B 1 82 ? 12.211 31.141 -7.902 1 79.38 82 ARG B O 1
ATOM 3793 N N . SER B 1 83 ? 11.516 29.453 -6.715 1 77.5 83 SER B N 1
ATOM 3794 C CA . SER B 1 83 ? 10.984 30.312 -5.648 1 77.5 83 SER B CA 1
ATOM 3795 C C . SER B 1 83 ? 12.109 30.984 -4.875 1 77.5 83 SER B C 1
ATOM 3797 O O . SER B 1 83 ? 11.969 32.125 -4.43 1 77.5 83 SER B O 1
ATOM 3799 N N . LEU B 1 84 ? 13.164 30.281 -4.734 1 75.44 84 LEU B N 1
ATOM 3800 C CA . LEU B 1 84 ? 14.32 30.859 -4.055 1 75.44 84 LEU B CA 1
ATOM 3801 C C . LEU B 1 84 ? 14.898 32.031 -4.855 1 75.44 84 LEU B C 1
ATOM 3803 O O . LEU B 1 84 ? 15.359 33 -4.281 1 75.44 84 LEU B O 1
ATOM 3807 N N . GLY B 1 85 ? 14.82 31.828 -6.156 1 74.5 85 GLY B N 1
ATOM 3808 C CA . GLY B 1 85 ? 15.281 32.906 -7.008 1 74.5 85 GLY B CA 1
ATOM 3809 C C . GLY B 1 85 ? 14.453 34.156 -6.867 1 74.5 85 GLY B C 1
ATOM 3810 O O . GLY B 1 85 ? 14.969 35.281 -7.043 1 74.5 85 GLY B O 1
ATOM 3811 N N . LEU B 1 86 ? 13.219 34 -6.469 1 74.12 86 LEU B N 1
ATOM 3812 C CA . LEU B 1 86 ? 12.305 35.125 -6.352 1 74.12 86 LEU B CA 1
ATOM 3813 C C . LEU B 1 86 ? 12.539 35.875 -5.047 1 74.12 86 LEU B C 1
ATOM 3815 O O . LEU B 1 86 ? 12.188 37.062 -4.93 1 74.12 86 LEU B O 1
ATOM 3819 N N . ILE B 1 87 ? 12.938 35.25 -3.951 1 74.38 87 ILE B N 1
ATOM 3820 C CA . ILE B 1 87 ? 13.156 35.906 -2.656 1 74.38 87 ILE B CA 1
ATOM 3821 C C . ILE B 1 87 ? 14.273 36.938 -2.771 1 74.38 87 ILE B C 1
ATOM 3823 O O . ILE B 1 87 ? 14.195 38 -2.168 1 74.38 87 ILE B O 1
ATOM 3827 N N . GLY B 1 88 ? 15.125 36.906 -3.736 1 62.53 88 GLY B N 1
ATOM 3828 C CA . GLY B 1 88 ? 16.172 37.906 -3.967 1 62.53 88 GLY B CA 1
ATOM 3829 C C . GLY B 1 88 ? 17.125 38.031 -2.801 1 62.53 88 GLY B C 1
ATOM 3830 O O . GLY B 1 88 ? 17.453 37.031 -2.139 1 62.53 88 GLY B O 1
ATOM 3831 N N . ASP B 1 89 ? 17.641 39.312 -2.504 1 60.94 89 ASP B N 1
ATOM 3832 C CA . ASP B 1 89 ? 18.75 39.625 -1.587 1 60.94 89 ASP B CA 1
ATOM 3833 C C . ASP B 1 89 ? 18.219 40.125 -0.245 1 60.94 89 ASP B C 1
ATOM 3835 O O . ASP B 1 89 ? 19 40.5 0.633 1 60.94 89 ASP B O 1
ATOM 3839 N N . ARG B 1 90 ? 17.016 40.062 -0.037 1 73 90 ARG B N 1
ATOM 3840 C CA . ARG B 1 90 ? 16.531 40.594 1.241 1 73 90 ARG B CA 1
ATOM 3841 C C . ARG B 1 90 ? 16.594 39.5 2.318 1 73 90 ARG B C 1
ATOM 3843 O O . ARG B 1 90 ? 15.719 38.625 2.393 1 73 90 ARG B O 1
ATOM 3850 N N . VAL B 1 91 ? 17.453 39.719 3.217 1 75.06 91 VAL B N 1
ATOM 3851 C CA . VAL B 1 91 ? 17.781 38.688 4.215 1 75.06 91 VAL B CA 1
ATOM 3852 C C . VAL B 1 91 ? 16.641 38.562 5.227 1 75.06 91 VAL B C 1
ATOM 3854 O O . VAL B 1 91 ? 16.344 37.469 5.707 1 75.06 91 VAL B O 1
ATOM 3857 N N . ALA B 1 92 ? 15.945 39.719 5.492 1 77.75 92 ALA B N 1
ATOM 3858 C CA . ALA B 1 92 ? 14.891 39.688 6.504 1 77.75 92 ALA B CA 1
ATOM 3859 C C . ALA B 1 92 ? 13.664 38.938 5.992 1 77.75 92 ALA B C 1
ATOM 3861 O O . ALA B 1 92 ? 12.836 38.469 6.785 1 77.75 92 ALA B O 1
ATOM 3862 N N . LEU B 1 93 ? 13.555 38.812 4.746 1 82.31 93 LEU B N 1
ATOM 3863 C CA . LEU B 1 93 ? 12.383 38.156 4.156 1 82.31 93 LEU B CA 1
ATOM 3864 C C . LEU B 1 93 ? 12.656 36.688 3.889 1 82.31 93 LEU B C 1
ATOM 3866 O O . LEU B 1 93 ? 11.742 35.938 3.541 1 82.31 93 LEU B O 1
ATOM 3870 N N . LEU B 1 94 ? 13.828 36.312 4.234 1 83.81 94 LEU B N 1
ATOM 3871 C CA . LEU B 1 94 ? 14.227 34.969 3.898 1 83.81 94 LEU B CA 1
ATOM 3872 C C . LEU B 1 94 ? 13.43 33.938 4.707 1 83.81 94 LEU B C 1
ATOM 3874 O O . LEU B 1 94 ? 12.883 32.969 4.148 1 83.81 94 LEU B O 1
ATOM 3878 N N . PRO B 1 95 ? 13.297 34.188 6.027 1 86.69 95 PRO B N 1
ATOM 3879 C CA . PRO B 1 95 ? 12.531 33.188 6.793 1 86.69 95 PRO B CA 1
ATOM 3880 C C . PRO B 1 95 ? 11.07 33.094 6.359 1 86.69 95 PRO B C 1
ATOM 3882 O O . PRO B 1 95 ? 10.508 32 6.273 1 86.69 95 PRO B O 1
ATOM 3885 N N . TRP B 1 96 ? 10.539 34.188 6.012 1 89.5 96 TRP B N 1
ATOM 3886 C CA . TRP B 1 96 ? 9.141 34.25 5.602 1 89.5 96 TRP B CA 1
ATOM 3887 C C . TRP B 1 96 ? 8.969 33.656 4.207 1 89.5 96 TRP B C 1
ATOM 3889 O O . TRP B 1 96 ? 7.992 32.938 3.947 1 89.5 96 TRP B O 1
ATOM 3899 N N . GLY B 1 97 ? 9.852 34 3.381 1 88.5 97 GLY B N 1
ATOM 3900 C CA . GLY B 1 97 ? 9.805 33.438 2.047 1 88.5 97 GLY B CA 1
ATOM 3901 C C . GLY B 1 97 ? 9.945 31.922 2.045 1 88.5 97 GLY B C 1
ATOM 3902 O O . GLY B 1 97 ? 9.18 31.219 1.373 1 88.5 97 GLY B O 1
ATOM 3903 N N . LEU B 1 98 ? 10.867 31.5 2.828 1 88.5 98 LEU B N 1
ATOM 3904 C CA . LEU B 1 98 ? 11.102 30.062 2.9 1 88.5 98 LEU B CA 1
ATOM 3905 C C . LEU B 1 98 ? 9.945 29.359 3.6 1 88.5 98 LEU B C 1
ATOM 3907 O O . LEU B 1 98 ? 9.602 28.219 3.254 1 88.5 98 LEU B O 1
ATOM 3911 N N . TRP B 1 99 ? 9.406 30 4.551 1 92.94 99 TRP B N 1
ATOM 3912 C CA . TRP B 1 99 ? 8.227 29.469 5.219 1 92.94 99 TRP B CA 1
ATOM 3913 C C . TRP B 1 99 ? 7.082 29.281 4.23 1 92.94 99 TRP B C 1
ATOM 3915 O O . TRP B 1 99 ? 6.422 28.234 4.215 1 92.94 99 TRP B O 1
ATOM 3925 N N . LEU B 1 100 ? 6.871 30.266 3.391 1 90.88 100 LEU B N 1
ATOM 3926 C CA . LEU B 1 100 ? 5.789 30.219 2.414 1 90.88 100 LEU B CA 1
ATOM 3927 C C . LEU B 1 100 ? 6.039 29.125 1.377 1 90.88 100 LEU B C 1
ATOM 3929 O O . LEU B 1 100 ? 5.121 28.406 1.002 1 90.88 100 LEU B O 1
ATOM 3933 N N . ILE B 1 101 ? 7.207 29 1.006 1 87.44 101 ILE B N 1
ATOM 3934 C CA . ILE B 1 101 ? 7.562 28.016 -0.003 1 87.44 101 ILE B CA 1
ATOM 3935 C C . ILE B 1 101 ? 7.402 26.609 0.576 1 87.44 101 ILE B C 1
ATOM 3937 O O . ILE B 1 101 ? 6.797 25.734 -0.052 1 87.44 101 ILE B O 1
ATOM 3941 N N . ALA B 1 102 ? 7.961 26.469 1.731 1 88.81 102 ALA B N 1
ATOM 3942 C CA . ALA B 1 102 ? 7.887 25.156 2.367 1 88.81 102 ALA B CA 1
ATOM 3943 C C . ALA B 1 102 ? 6.441 24.766 2.658 1 88.81 102 ALA B C 1
ATOM 3945 O O . ALA B 1 102 ? 6.078 23.594 2.566 1 88.81 102 ALA B O 1
ATOM 3946 N N . THR B 1 103 ? 5.676 25.75 3.043 1 91.06 103 THR B N 1
ATOM 3947 C CA . THR B 1 103 ? 4.254 25.5 3.252 1 91.06 103 THR B CA 1
ATOM 3948 C C . THR B 1 103 ? 3.59 25.047 1.954 1 91.06 103 THR B C 1
ATOM 3950 O O . THR B 1 103 ? 2.818 24.094 1.945 1 91.06 103 THR B O 1
ATOM 3953 N N . GLY B 1 104 ? 3.879 25.719 0.949 1 87.81 104 GLY B N 1
ATOM 3954 C CA . GLY B 1 104 ? 3.338 25.344 -0.35 1 87.81 104 GLY B CA 1
ATOM 3955 C C . GLY B 1 104 ? 3.709 23.938 -0.771 1 87.81 104 GLY B C 1
ATOM 3956 O O . GLY B 1 104 ? 2.869 23.203 -1.281 1 87.81 104 GLY B O 1
ATOM 3957 N N . VAL B 1 105 ? 4.891 23.625 -0.506 1 84 105 VAL B N 1
ATOM 3958 C CA . VAL B 1 105 ? 5.375 22.297 -0.869 1 84 105 VAL B CA 1
ATOM 3959 C C . VAL B 1 105 ? 4.723 21.25 0.024 1 84 105 VAL B C 1
ATOM 3961 O O . VAL B 1 105 ? 4.391 20.141 -0.436 1 84 105 VAL B O 1
ATOM 3964 N N . ALA B 1 106 ? 4.566 21.594 1.194 1 86.12 106 ALA B N 1
ATOM 3965 C CA . ALA B 1 106 ? 3.951 20.672 2.143 1 86.12 106 ALA B CA 1
ATOM 3966 C C . ALA B 1 106 ? 2.5 20.391 1.765 1 86.12 106 ALA B C 1
ATOM 3968 O O . ALA B 1 106 ? 1.968 19.328 2.084 1 86.12 106 ALA B O 1
ATOM 3969 N N . CYS B 1 107 ? 1.935 21.312 1.088 1 85.44 107 CYS B N 1
ATOM 3970 C CA . CYS B 1 107 ? 0.554 21.156 0.649 1 85.44 107 CYS B CA 1
ATOM 3971 C C . CYS B 1 107 ? 0.454 20.109 -0.461 1 85.44 107 CYS B C 1
ATOM 3973 O O . CYS B 1 107 ? -0.628 19.594 -0.733 1 85.44 107 CYS B O 1
ATOM 3975 N N . LEU B 1 108 ? 1.565 19.859 -1.076 1 74.06 108 LEU B N 1
ATOM 3976 C CA . LEU B 1 108 ? 1.556 19 -2.25 1 74.06 108 LEU B CA 1
ATOM 3977 C C . LEU B 1 108 ? 1.535 17.531 -1.841 1 74.06 108 LEU B C 1
ATOM 3979 O O . LEU B 1 108 ? 1.976 16.656 -2.6 1 74.06 108 LEU B O 1
ATOM 3983 N N . GLY B 1 109 ? 0.906 17.141 -0.884 1 65.38 109 GLY B N 1
ATOM 3984 C CA . GLY B 1 109 ? 0.604 15.734 -0.621 1 65.38 109 GLY B CA 1
ATOM 3985 C C . GLY B 1 109 ? 1.146 15.25 0.709 1 65.38 109 GLY B C 1
ATOM 3986 O O . GLY B 1 109 ? 0.405 14.695 1.522 1 65.38 109 GLY B O 1
ATOM 3987 N N . THR B 1 110 ? 2.609 15.125 0.633 1 65.19 110 THR B N 1
ATOM 3988 C CA . THR B 1 110 ? 3.193 14.633 1.874 1 65.19 110 THR B CA 1
ATOM 3989 C C . THR B 1 110 ? 4.086 15.688 2.514 1 65.19 110 THR B C 1
ATOM 3991 O O . THR B 1 110 ? 4.684 16.516 1.814 1 65.19 110 THR B O 1
ATOM 3994 N N . SER B 1 111 ? 3.93 15.766 3.775 1 67.81 111 SER B N 1
ATOM 3995 C CA . SER B 1 111 ? 4.797 16.656 4.531 1 67.81 111 SER B CA 1
ATOM 3996 C C . SER B 1 111 ? 6.266 16.359 4.266 1 67.81 111 SER B C 1
ATOM 3998 O O . SER B 1 111 ? 7.121 17.234 4.414 1 67.81 111 SER B O 1
ATOM 4000 N N . HIS B 1 112 ? 6.527 15.281 3.689 1 69 112 HIS B N 1
ATOM 4001 C CA . HIS B 1 112 ? 7.902 14.852 3.473 1 69 112 HIS B CA 1
ATOM 4002 C C . HIS B 1 112 ? 8.562 15.641 2.348 1 69 112 HIS B C 1
ATOM 4004 O O . HIS B 1 112 ? 9.773 15.859 2.359 1 69 112 HIS B O 1
ATOM 4010 N N . ALA B 1 113 ? 7.703 16.062 1.457 1 67.25 113 ALA B N 1
ATOM 4011 C CA . ALA B 1 113 ? 8.266 16.844 0.358 1 67.25 113 ALA B CA 1
ATOM 4012 C C . ALA B 1 113 ? 8.914 18.125 0.873 1 67.25 113 ALA B C 1
ATOM 4014 O O . ALA B 1 113 ? 9.914 18.594 0.322 1 67.25 113 ALA B O 1
ATOM 4015 N N . ALA B 1 114 ? 8.375 18.547 1.906 1 74.56 114 ALA B N 1
ATOM 4016 C CA . ALA B 1 114 ? 8.883 19.797 2.459 1 74.56 114 ALA B CA 1
ATOM 4017 C C . ALA B 1 114 ? 10.234 19.578 3.137 1 74.56 114 ALA B C 1
ATOM 4019 O O . ALA B 1 114 ? 10.961 20.547 3.406 1 74.56 114 ALA B O 1
ATOM 4020 N N . PHE B 1 115 ? 10.695 18.344 3.264 1 78.44 115 PHE B N 1
ATOM 4021 C CA . PHE B 1 115 ? 11.992 18.078 3.859 1 78.44 115 PHE B CA 1
ATOM 4022 C C . PHE B 1 115 ? 13.117 18.453 2.904 1 78.44 115 PHE B C 1
ATOM 4024 O O . PHE B 1 115 ? 14.25 18.703 3.334 1 78.44 115 PHE B O 1
ATOM 4031 N N . ALA B 1 116 ? 12.734 18.578 1.713 1 76.56 116 ALA B N 1
ATOM 4032 C CA . ALA B 1 116 ? 13.734 18.969 0.729 1 76.56 116 ALA B CA 1
ATOM 4033 C C . ALA B 1 116 ? 14.133 20.438 0.915 1 76.56 116 ALA B C 1
ATOM 4035 O O . ALA B 1 116 ? 15.258 20.828 0.589 1 76.56 116 ALA B O 1
ATOM 4036 N N . VAL B 1 117 ? 13.273 21.156 1.466 1 85.31 117 VAL B N 1
ATOM 4037 C CA . VAL B 1 117 ? 13.508 22.594 1.626 1 85.31 117 VAL B CA 1
ATOM 4038 C C . VAL B 1 117 ? 14.297 22.844 2.904 1 85.31 117 VAL B C 1
ATOM 4040 O O . VAL B 1 117 ? 15.016 23.844 3.01 1 85.31 117 VAL B O 1
ATOM 4043 N N . VAL B 1 118 ? 14.234 21.922 3.793 1 88.81 118 VAL B N 1
ATOM 4044 C CA . VAL B 1 118 ? 14.742 22.141 5.145 1 88.81 118 VAL B CA 1
ATOM 4045 C C . VAL B 1 118 ? 16.266 22.281 5.105 1 88.81 118 VAL B C 1
ATOM 4047 O O . VAL B 1 118 ? 16.812 23.266 5.637 1 88.81 118 VAL B O 1
ATOM 4050 N N . PRO B 1 119 ? 17 21.406 4.379 1 85.88 119 PRO B N 1
ATOM 4051 C CA . PRO B 1 119 ? 18.453 21.578 4.355 1 85.88 119 PRO B CA 1
ATOM 4052 C C . PRO B 1 119 ? 18.891 22.875 3.67 1 85.88 119 PRO B C 1
ATOM 4054 O O . PRO B 1 119 ? 19.859 23.5 4.086 1 85.88 119 PRO B O 1
ATOM 4057 N N . ILE B 1 120 ? 18.234 23.188 2.742 1 84.12 120 ILE B N 1
ATOM 4058 C CA . ILE B 1 120 ? 18.531 24.422 2.025 1 84.12 120 ILE B CA 1
ATOM 4059 C C . ILE B 1 120 ? 18.297 25.625 2.939 1 84.12 120 ILE B C 1
ATOM 4061 O O . ILE B 1 120 ? 19.141 26.516 3.033 1 84.12 120 ILE B O 1
ATOM 4065 N N . ALA B 1 121 ? 17.156 25.594 3.555 1 88.38 121 ALA B N 1
ATOM 4066 C CA . ALA B 1 121 ? 16.797 26.688 4.445 1 88.38 121 ALA B CA 1
ATOM 4067 C C . ALA B 1 121 ? 17.781 26.828 5.594 1 88.38 121 ALA B C 1
ATOM 4069 O O . ALA B 1 121 ? 18.203 27.938 5.934 1 88.38 121 ALA B O 1
ATOM 4070 N N . MET B 1 122 ? 18.219 25.734 6.133 1 89.69 122 MET B N 1
ATOM 4071 C CA . MET B 1 122 ? 19.141 25.766 7.273 1 89.69 122 MET B CA 1
ATOM 4072 C C . MET B 1 122 ? 20.531 26.203 6.844 1 89.69 122 MET B C 1
ATOM 4074 O O . MET B 1 122 ? 21.234 26.891 7.59 1 89.69 122 MET B O 1
ATOM 4078 N N . SER B 1 123 ? 20.922 25.812 5.695 1 84.94 123 SER B N 1
ATOM 4079 C CA . SER B 1 123 ? 22.203 26.266 5.16 1 84.94 123 SER B CA 1
ATOM 4080 C C . SER B 1 123 ? 22.188 27.766 4.898 1 84.94 123 SER B C 1
ATOM 4082 O O . SER B 1 123 ? 23.188 28.453 5.176 1 84.94 123 SER B O 1
ATOM 4084 N N . LEU B 1 124 ? 21.141 28.203 4.398 1 83.62 124 LEU B N 1
ATOM 4085 C CA . LEU B 1 124 ? 21.016 29.641 4.133 1 83.62 124 LEU B CA 1
ATOM 4086 C C . LEU B 1 124 ? 21 30.438 5.434 1 83.62 124 LEU B C 1
ATOM 4088 O O . LEU B 1 124 ? 21.5 31.562 5.484 1 83.62 124 LEU B O 1
ATOM 4092 N N . ALA B 1 125 ? 20.375 29.859 6.363 1 86.31 125 ALA B N 1
ATOM 4093 C CA . ALA B 1 125 ? 20.375 30.516 7.668 1 86.31 125 ALA B CA 1
ATOM 4094 C C . ALA B 1 125 ? 21.797 30.688 8.203 1 86.31 125 ALA B C 1
ATOM 4096 O O . ALA B 1 125 ? 22.141 31.75 8.75 1 86.31 125 ALA B O 1
ATOM 4097 N N . ALA B 1 126 ? 22.531 29.703 8.016 1 84.62 126 ALA B N 1
ATOM 4098 C CA . ALA B 1 126 ? 23.922 29.766 8.469 1 84.62 126 ALA B CA 1
ATOM 4099 C C . ALA B 1 126 ? 24.734 30.781 7.676 1 84.62 126 ALA B C 1
ATOM 4101 O O . ALA B 1 126 ? 25.516 31.531 8.242 1 84.62 126 ALA B O 1
ATOM 4102 N N . THR B 1 127 ? 24.516 30.828 6.473 1 81.5 127 THR B N 1
ATOM 4103 C CA . THR B 1 127 ? 25.281 31.703 5.594 1 81.5 127 THR B CA 1
ATOM 4104 C C . THR B 1 127 ? 24.922 33.156 5.84 1 81.5 127 THR B C 1
ATOM 4106 O O . THR B 1 127 ? 25.781 34.062 5.762 1 81.5 127 THR B O 1
ATOM 4109 N N . HIS B 1 128 ? 23.672 33.438 6.121 1 81.81 128 HIS B N 1
ATOM 4110 C CA . HIS B 1 128 ? 23.219 34.812 6.309 1 81.81 128 HIS B CA 1
ATOM 4111 C C . HIS B 1 128 ? 23.188 35.156 7.789 1 81.81 128 HIS B C 1
ATOM 4113 O O . HIS B 1 128 ? 22.625 36.188 8.164 1 81.81 128 HIS B O 1
ATOM 4119 N N . ARG B 1 129 ? 23.656 34.312 8.586 1 82.88 129 ARG B N 1
ATOM 4120 C CA . ARG B 1 129 ? 23.781 34.531 10.031 1 82.88 129 ARG B CA 1
ATOM 4121 C C . ARG B 1 129 ? 22.406 34.781 10.656 1 82.88 129 ARG B C 1
ATOM 4123 O O . ARG B 1 129 ? 22.219 35.719 11.414 1 82.88 129 ARG B O 1
ATOM 4130 N N . ILE B 1 130 ? 21.516 34.062 10.195 1 86.94 130 ILE B N 1
ATOM 4131 C CA . ILE B 1 130 ? 20.188 34 10.805 1 86.94 130 ILE B CA 1
ATOM 4132 C C . ILE B 1 130 ? 20.156 32.906 11.867 1 86.94 130 ILE B C 1
ATOM 4134 O O . ILE B 1 130 ? 20.859 31.891 11.742 1 86.94 130 ILE B O 1
ATOM 4138 N N . SER B 1 131 ? 19.469 33.219 12.891 1 90.19 131 SER B N 1
ATOM 4139 C CA . SER B 1 131 ? 19.359 32.219 13.945 1 90.19 131 SER B CA 1
ATOM 4140 C C . SER B 1 131 ? 18.828 30.891 13.398 1 90.19 131 SER B C 1
ATOM 4142 O O . SER B 1 131 ? 17.766 30.859 12.781 1 90.19 131 SER B O 1
ATOM 4144 N N . SER B 1 132 ? 19.578 29.859 13.664 1 91.06 132 SER B N 1
ATOM 4145 C CA . SER B 1 132 ? 19.172 28.531 13.203 1 91.06 132 SER B CA 1
ATOM 4146 C C . SER B 1 132 ? 17.891 28.078 13.891 1 91.06 132 SER B C 1
ATOM 4148 O O . SER B 1 132 ? 17.094 27.328 13.305 1 91.06 132 SER B O 1
ATOM 4150 N N . THR B 1 133 ? 17.766 28.531 15.062 1 92.38 133 THR B N 1
ATOM 4151 C CA . THR B 1 133 ? 16.562 28.172 15.805 1 92.38 133 THR B CA 1
ATOM 4152 C C . THR B 1 133 ? 15.32 28.797 15.164 1 92.38 133 THR B C 1
ATOM 4154 O O . THR B 1 133 ? 14.297 28.125 15.008 1 92.38 133 THR B O 1
ATOM 4157 N N . MET B 1 134 ? 15.477 30 14.836 1 92.31 134 MET B N 1
ATOM 4158 C CA . MET B 1 134 ? 14.359 30.688 14.203 1 92.31 134 MET B CA 1
ATOM 4159 C C . MET B 1 134 ? 14 30.031 12.867 1 92.31 134 MET B C 1
ATOM 4161 O O . MET B 1 134 ? 12.828 29.812 12.578 1 92.31 134 MET B O 1
ATOM 4165 N N . MET B 1 135 ? 14.969 29.719 12.164 1 91.94 135 MET B N 1
ATOM 4166 C CA . MET B 1 135 ? 14.742 29.078 10.867 1 91.94 135 MET B CA 1
ATOM 4167 C C . MET B 1 135 ? 14.156 27.688 11.055 1 91.94 135 MET B C 1
ATOM 4169 O O . MET B 1 135 ? 13.289 27.266 10.289 1 91.94 135 MET B O 1
ATOM 4173 N N . GLY B 1 136 ? 14.617 27.031 12.039 1 92.56 136 GLY B N 1
ATOM 4174 C CA . GLY B 1 136 ? 14.07 25.719 12.336 1 92.56 136 GLY B CA 1
ATOM 4175 C C . GLY B 1 136 ? 12.594 25.734 12.68 1 92.56 136 GLY B C 1
ATOM 4176 O O . GLY B 1 136 ? 11.82 24.906 12.203 1 92.56 136 GLY B O 1
ATOM 4177 N N . ILE B 1 137 ? 12.25 26.688 13.445 1 93.94 137 ILE B N 1
ATOM 4178 C CA . ILE B 1 137 ? 10.852 26.844 13.836 1 93.94 137 ILE B CA 1
ATOM 4179 C C . ILE B 1 137 ? 10.016 27.219 12.617 1 93.94 137 ILE B C 1
ATOM 4181 O O . ILE B 1 137 ? 8.906 26.719 12.43 1 93.94 137 ILE B O 1
ATOM 4185 N N . ALA B 1 138 ? 10.555 28.078 11.828 1 93.38 138 ALA B N 1
ATOM 4186 C CA . ALA B 1 138 ? 9.852 28.5 10.617 1 93.38 138 ALA B CA 1
ATOM 4187 C C . ALA B 1 138 ? 9.602 27.312 9.688 1 93.38 138 ALA B C 1
ATOM 4189 O O . ALA B 1 138 ? 8.516 27.172 9.125 1 93.38 138 ALA B O 1
ATOM 4190 N N . MET B 1 139 ? 10.562 26.484 9.57 1 92.69 139 MET B N 1
ATOM 4191 C CA . MET B 1 139 ? 10.43 25.328 8.703 1 92.69 139 MET B CA 1
ATOM 4192 C C . MET B 1 139 ? 9.445 24.312 9.289 1 92.69 139 MET B C 1
ATOM 4194 O O . MET B 1 139 ? 8.648 23.719 8.555 1 92.69 139 MET B O 1
ATOM 4198 N N . SER B 1 140 ? 9.539 24.125 10.508 1 92.69 140 SER B N 1
ATOM 4199 C CA . SER B 1 140 ? 8.586 23.234 11.164 1 92.69 140 SER B CA 1
ATOM 4200 C C . SER B 1 140 ? 7.152 23.719 10.984 1 92.69 140 SER B C 1
ATOM 4202 O O . SER B 1 140 ? 6.258 22.938 10.672 1 92.69 140 SER B O 1
ATOM 4204 N N . SER B 1 141 ? 7.012 24.969 11.211 1 93.75 141 SER B N 1
ATOM 4205 C CA . SER B 1 141 ? 5.688 25.562 11.078 1 93.75 141 SER B CA 1
ATOM 4206 C C . SER B 1 141 ? 5.191 25.484 9.633 1 93.75 141 SER B C 1
ATOM 4208 O O . SER B 1 141 ? 3.986 25.359 9.391 1 93.75 141 SER B O 1
ATOM 4210 N N . ALA B 1 142 ? 6.062 25.609 8.766 1 92.12 142 ALA B N 1
ATOM 4211 C CA . ALA B 1 142 ? 5.699 25.484 7.359 1 92.12 142 ALA B CA 1
ATOM 4212 C C . ALA B 1 142 ? 5.188 24.078 7.051 1 92.12 142 ALA B C 1
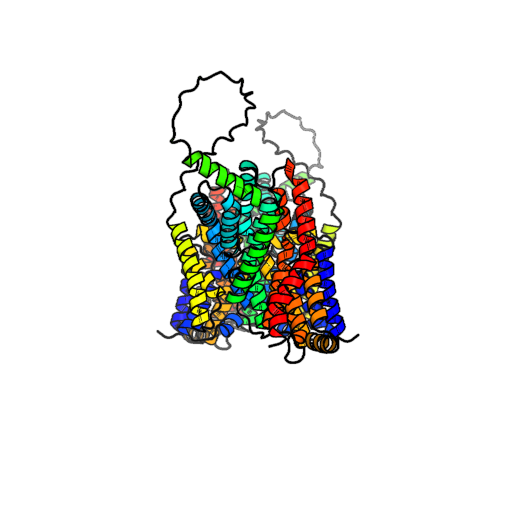ATOM 4214 O O . ALA B 1 142 ? 4.156 23.922 6.395 1 92.12 142 ALA B O 1
ATOM 4215 N N . ILE B 1 143 ? 5.863 23.141 7.543 1 90.56 143 ILE B N 1
ATOM 4216 C CA . ILE B 1 143 ? 5.531 21.75 7.293 1 90.56 143 ILE B CA 1
ATOM 4217 C C . ILE B 1 143 ? 4.211 21.391 7.973 1 90.56 143 ILE B C 1
ATOM 4219 O O . ILE B 1 143 ? 3.322 20.812 7.352 1 90.56 143 ILE B O 1
ATOM 4223 N N . VAL B 1 144 ? 4.066 21.844 9.141 1 89.31 144 VAL B N 1
ATOM 4224 C CA . VAL B 1 144 ? 2.859 21.562 9.914 1 89.31 144 VAL B CA 1
ATOM 4225 C C . VAL B 1 144 ? 1.677 22.328 9.312 1 89.31 144 VAL B C 1
ATOM 4227 O O . VAL B 1 144 ? 0.566 21.797 9.234 1 89.31 144 VAL B O 1
ATOM 4230 N N . GLY B 1 145 ? 1.942 23.562 9.008 1 88.75 145 GLY B N 1
ATOM 4231 C CA . GLY B 1 145 ? 0.897 24.359 8.391 1 88.75 145 GLY B CA 1
ATOM 4232 C C . GLY B 1 145 ? 0.383 23.766 7.09 1 88.75 145 GLY B C 1
ATOM 4233 O O . GLY B 1 145 ? -0.827 23.703 6.863 1 88.75 145 GLY B O 1
ATOM 4234 N N . GLY B 1 146 ? 1.237 23.297 6.344 1 89.06 146 GLY B N 1
ATOM 4235 C CA . GLY B 1 146 ? 0.869 22.703 5.07 1 89.06 146 GLY B CA 1
ATOM 4236 C C . GLY B 1 146 ? 0.315 21.297 5.215 1 89.06 146 GLY B C 1
ATOM 4237 O O . GLY B 1 146 ? -0.409 20.812 4.34 1 89.06 146 GLY B O 1
ATOM 4238 N N . ALA B 1 147 ? 0.639 20.641 6.246 1 87.44 147 ALA B N 1
ATOM 4239 C CA . ALA B 1 147 ? 0.227 19.266 6.465 1 87.44 147 ALA B CA 1
ATOM 4240 C C . ALA B 1 147 ? -1.287 19.156 6.621 1 87.44 147 ALA B C 1
ATOM 4242 O O . ALA B 1 147 ? -1.876 18.109 6.344 1 87.44 147 ALA B O 1
ATOM 4243 N N . LEU B 1 148 ? -1.883 20.219 7.039 1 90.31 148 LEU B N 1
ATOM 4244 C CA . LEU B 1 148 ? -3.318 20.172 7.301 1 90.31 148 LEU B CA 1
ATOM 4245 C C . LEU B 1 148 ? -4.102 20.672 6.094 1 90.31 148 LEU B C 1
ATOM 4247 O O . LEU B 1 148 ? -5.305 20.938 6.195 1 90.31 148 LEU B O 1
ATOM 4251 N N . ALA B 1 149 ? -3.395 20.812 4.988 1 87.81 149 ALA B N 1
ATOM 4252 C CA . ALA B 1 149 ? -4.074 21.125 3.734 1 87.81 149 ALA B CA 1
ATOM 4253 C C . ALA B 1 149 ? -4.957 19.969 3.277 1 87.81 149 ALA B C 1
ATOM 4255 O O . ALA B 1 149 ? -4.703 18.812 3.627 1 87.81 149 ALA B O 1
ATOM 4256 N N . PRO B 1 150 ? -6.02 20.297 2.561 1 83.69 150 PRO B N 1
ATOM 4257 C CA . PRO B 1 150 ? -6.918 19.25 2.074 1 83.69 150 PRO B CA 1
ATOM 4258 C C . PRO B 1 150 ? -6.215 18.266 1.146 1 83.69 150 PRO B C 1
ATOM 4260 O O . PRO B 1 150 ? -6.711 17.156 0.938 1 83.69 150 PRO B O 1
ATOM 4263 N N . THR B 1 151 ? -5.066 18.625 0.657 1 79.56 151 THR B N 1
ATOM 4264 C CA . THR B 1 151 ? -4.348 17.766 -0.287 1 79.56 151 THR B CA 1
ATOM 4265 C C . THR B 1 151 ? -3.252 16.984 0.423 1 79.56 151 THR B C 1
ATOM 4267 O O . THR B 1 151 ? -2.553 16.188 -0.202 1 79.56 151 THR B O 1
ATOM 4270 N N . SER B 1 152 ? -3.133 17.25 1.665 1 84.62 152 SER B N 1
ATOM 4271 C CA . SER B 1 152 ? -2.07 16.578 2.41 1 84.62 152 SER B CA 1
ATOM 4272 C C . SER B 1 152 ? -2.627 15.453 3.277 1 84.62 152 SER B C 1
ATOM 4274 O O . SER B 1 152 ? -3.814 15.445 3.604 1 84.62 152 SER B O 1
ATOM 4276 N N . ILE B 1 153 ? -1.771 14.641 3.641 1 82.5 153 ILE B N 1
ATOM 4277 C CA . ILE B 1 153 ? -2.162 13.398 4.297 1 82.5 153 ILE B CA 1
ATOM 4278 C C . ILE B 1 153 ? -2.842 13.711 5.629 1 82.5 153 ILE B C 1
ATOM 4280 O O . ILE B 1 153 ? -3.885 13.133 5.949 1 82.5 153 ILE B O 1
ATOM 4284 N N . VAL B 1 154 ? -2.275 14.57 6.398 1 85.88 154 VAL B N 1
ATOM 4285 C CA . VAL B 1 154 ? -2.842 14.891 7.703 1 85.88 154 VAL B CA 1
ATOM 4286 C C . VAL B 1 154 ? -4.203 15.562 7.523 1 85.88 154 VAL B C 1
ATOM 4288 O O . VAL B 1 154 ? -5.16 15.234 8.234 1 85.88 154 VAL B O 1
ATOM 4291 N N . GLY B 1 155 ? -4.273 16.422 6.629 1 87.56 155 GLY B N 1
ATOM 4292 C CA . GLY B 1 155 ? -5.543 17.078 6.328 1 87.56 155 GLY B CA 1
ATOM 4293 C C . GLY B 1 155 ? -6.609 16.094 5.855 1 87.56 155 GLY B C 1
ATOM 4294 O O . GLY B 1 155 ? -7.762 16.188 6.281 1 87.56 155 GLY B O 1
ATOM 4295 N N . ILE B 1 156 ? -6.219 15.234 5.043 1 83.44 156 ILE B N 1
ATOM 4296 C CA . ILE B 1 156 ? -7.137 14.219 4.535 1 83.44 156 ILE B CA 1
ATOM 4297 C C . ILE B 1 156 ? -7.625 13.344 5.691 1 83.44 156 ILE B C 1
ATOM 4299 O O . ILE B 1 156 ? -8.805 13 5.758 1 83.44 156 ILE B O 1
ATOM 4303 N N . THR B 1 157 ? -6.758 13.047 6.488 1 83.75 157 THR B N 1
ATOM 4304 C CA . THR B 1 157 ? -7.102 12.211 7.637 1 83.75 157 THR B CA 1
ATOM 4305 C C . THR B 1 157 ? -8.148 12.898 8.508 1 83.75 157 THR B C 1
ATOM 4307 O O . THR B 1 157 ? -9.148 12.281 8.883 1 83.75 157 THR B O 1
ATOM 4310 N N . VAL B 1 158 ? -7.895 14.117 8.789 1 87.69 158 VAL B N 1
ATOM 4311 C CA . VAL B 1 158 ? -8.836 14.859 9.625 1 87.69 158 VAL B CA 1
ATOM 4312 C C . VAL B 1 158 ? -10.203 14.898 8.945 1 87.69 158 VAL B C 1
ATOM 4314 O O . VAL B 1 158 ? -11.227 14.648 9.594 1 87.69 158 VAL B O 1
ATOM 4317 N N . GLN B 1 159 ? -10.172 15.133 7.742 1 86.19 159 GLN B N 1
ATOM 4318 C CA . GLN B 1 159 ? -11.422 15.227 6.996 1 86.19 159 GLN B CA 1
ATOM 4319 C C . GLN B 1 159 ? -12.148 13.883 6.961 1 86.19 159 GLN B C 1
ATOM 4321 O O . GLN B 1 159 ? -13.367 13.82 7.121 1 86.19 159 GLN B O 1
ATOM 4326 N N . THR B 1 160 ? -11.438 12.914 6.715 1 80.38 160 THR B N 1
ATOM 4327 C CA . THR B 1 160 ? -12.023 11.578 6.609 1 80.38 160 THR B CA 1
ATOM 4328 C C . THR B 1 160 ? -12.625 11.148 7.945 1 80.38 160 THR B C 1
ATOM 4330 O O . THR B 1 160 ? -13.742 10.633 7.992 1 80.38 160 THR B O 1
ATOM 4333 N N . VAL B 1 161 ? -11.891 11.359 8.953 1 80.94 161 VAL B N 1
ATOM 4334 C CA . VAL B 1 161 ? -12.359 10.961 10.273 1 80.94 161 VAL B CA 1
ATOM 4335 C C . VAL B 1 161 ? -13.562 11.805 10.68 1 80.94 161 VAL B C 1
ATOM 4337 O O . VAL B 1 161 ? -14.531 11.289 11.234 1 80.94 161 VAL B O 1
ATOM 4340 N N . ALA B 1 162 ? -13.523 13.055 10.367 1 82.62 162 ALA B N 1
ATOM 4341 C CA . ALA B 1 162 ? -14.641 13.938 10.664 1 82.62 162 ALA B CA 1
ATOM 4342 C C . ALA B 1 162 ? -15.891 13.523 9.891 1 82.62 162 ALA B C 1
ATOM 4344 O O . ALA B 1 162 ? -17 13.5 10.438 1 82.62 162 ALA B O 1
ATOM 4345 N N . SER B 1 163 ? -15.688 13.164 8.68 1 79.5 163 SER B N 1
ATOM 4346 C CA . SER B 1 163 ? -16.812 12.75 7.836 1 79.5 163 SER B CA 1
ATOM 4347 C C . SER B 1 163 ? -17.391 11.422 8.305 1 79.5 163 SER B C 1
ATOM 4349 O O . SER B 1 163 ? -18.609 11.227 8.258 1 79.5 163 SER B O 1
ATOM 4351 N N . SER B 1 164 ? -16.531 10.641 8.688 1 73.31 164 SER B N 1
ATOM 4352 C CA . SER B 1 164 ? -16.984 9.344 9.18 1 73.31 164 SER B CA 1
ATOM 4353 C C . SER B 1 164 ? -17.797 9.5 10.461 1 73.31 164 SER B C 1
ATOM 4355 O O . SER B 1 164 ? -18.656 8.672 10.758 1 73.31 164 SER B O 1
ATOM 4357 N N . ALA B 1 165 ? -17.5 10.539 11.211 1 72.44 165 ALA B N 1
ATOM 4358 C CA . ALA B 1 165 ? -18.219 10.828 12.445 1 72.44 165 ALA B CA 1
ATOM 4359 C C . ALA B 1 165 ? -19.422 11.727 12.172 1 72.44 165 ALA B C 1
ATOM 4361 O O . ALA B 1 165 ? -20.109 12.172 13.102 1 72.44 165 ALA B O 1
ATOM 4362 N N . ASP B 1 166 ? -19.688 12.062 10.867 1 75.19 166 ASP B N 1
ATOM 4363 C CA . ASP B 1 166 ? -20.812 12.867 10.414 1 75.19 166 ASP B CA 1
ATOM 4364 C C . ASP B 1 166 ? -20.766 14.273 11 1 75.19 166 ASP B C 1
ATOM 4366 O O . ASP B 1 166 ? -21.766 14.797 11.484 1 75.19 166 ASP B O 1
ATOM 4370 N N . ILE B 1 167 ? -19.625 14.773 11.156 1 77.31 167 ILE B N 1
ATOM 4371 C CA . ILE B 1 167 ? -19.422 16.141 11.633 1 77.31 167 ILE B CA 1
ATOM 4372 C C . ILE B 1 167 ? -19.172 17.062 10.445 1 77.31 167 ILE B C 1
ATOM 4374 O O . ILE B 1 167 ? -18.375 16.734 9.555 1 77.31 167 ILE B O 1
ATOM 4378 N N . PRO B 1 168 ? -19.922 18.109 10.469 1 79.25 168 PRO B N 1
ATOM 4379 C CA . PRO B 1 168 ? -19.641 19.062 9.406 1 79.25 168 PRO B CA 1
ATOM 4380 C C . PRO B 1 168 ? -18.188 19.547 9.422 1 79.25 168 PRO B C 1
ATOM 4382 O O . PRO B 1 168 ? -17.656 19.875 10.484 1 79.25 168 PRO B O 1
ATOM 4385 N N . TYR B 1 169 ? -17.531 19.469 8.367 1 84.62 169 TYR B N 1
ATOM 4386 C CA . TYR B 1 169 ? -16.109 19.781 8.266 1 84.62 169 TYR B CA 1
ATOM 4387 C C . TYR B 1 169 ? -15.82 20.594 7 1 84.62 169 TYR B C 1
ATOM 4389 O O . TYR B 1 169 ? -16.344 20.281 5.93 1 84.62 169 TYR B O 1
ATOM 4397 N N . ASN B 1 170 ? -15.18 21.719 7.211 1 86.69 170 ASN B N 1
ATOM 4398 C CA . ASN B 1 170 ? -14.703 22.547 6.098 1 86.69 170 ASN B CA 1
ATOM 4399 C C . ASN B 1 170 ? -13.18 22.484 5.973 1 86.69 170 ASN B C 1
ATOM 4401 O O . ASN B 1 170 ? -12.469 23.109 6.75 1 86.69 170 ASN B O 1
ATOM 4405 N N . ALA B 1 171 ? -12.758 21.844 4.934 1 86.5 171 ALA B N 1
ATOM 4406 C CA . ALA B 1 171 ? -11.328 21.625 4.734 1 86.5 171 ALA B CA 1
ATOM 4407 C C . ALA B 1 171 ? -10.609 22.953 4.449 1 86.5 171 ALA B C 1
ATOM 4409 O O . ALA B 1 171 ? -9.469 23.141 4.875 1 86.5 171 ALA B O 1
ATOM 4410 N N . GLY B 1 172 ? -11.281 23.844 3.697 1 85.31 172 GLY B N 1
ATOM 4411 C CA . GLY B 1 172 ? -10.688 25.125 3.4 1 85.31 172 GLY B CA 1
ATOM 4412 C C . GLY B 1 172 ? -10.453 25.984 4.637 1 85.31 172 GLY B C 1
ATOM 4413 O O . GLY B 1 172 ? -9.398 26.594 4.781 1 85.31 172 GLY B O 1
ATOM 4414 N N . LEU B 1 173 ? -11.438 25.969 5.453 1 87.81 173 LEU B N 1
ATOM 4415 C CA . LEU B 1 173 ? -11.32 26.734 6.691 1 87.81 173 LEU B CA 1
ATOM 4416 C C . LEU B 1 173 ? -10.219 26.172 7.582 1 87.81 173 LEU B C 1
ATOM 4418 O O . LEU B 1 173 ? -9.453 26.922 8.188 1 87.81 173 LEU B O 1
ATOM 4422 N N . MET B 1 174 ? -10.172 24.906 7.648 1 89.75 174 MET B N 1
ATOM 4423 C CA . MET B 1 174 ? -9.125 24.234 8.43 1 89.75 174 MET B CA 1
ATOM 4424 C C . MET B 1 174 ? -7.742 24.641 7.934 1 89.75 174 MET B C 1
ATOM 4426 O O . MET B 1 174 ? -6.855 24.953 8.734 1 89.75 174 MET B O 1
ATOM 4430 N N . PHE B 1 175 ? -7.613 24.641 6.664 1 90 175 PHE B N 1
ATOM 4431 C CA . PHE B 1 175 ? -6.332 24.984 6.07 1 90 175 PHE B CA 1
ATOM 4432 C C . PHE B 1 175 ? -5.965 26.438 6.379 1 90 175 PHE B C 1
ATOM 4434 O O . PHE B 1 175 ? -4.832 26.734 6.762 1 90 175 PHE B O 1
ATOM 4441 N N . GLY B 1 176 ? -6.91 27.281 6.168 1 92 176 GLY B N 1
ATOM 4442 C CA . GLY B 1 176 ? -6.672 28.672 6.473 1 92 176 GLY B CA 1
ATOM 4443 C C . GLY B 1 176 ? -6.285 28.922 7.922 1 92 176 GLY B C 1
ATOM 4444 O O . GLY B 1 176 ? -5.359 29.672 8.203 1 92 176 GLY B O 1
ATOM 4445 N N . LEU B 1 177 ? -6.953 28.297 8.781 1 92.5 177 LEU B N 1
ATOM 4446 C CA . LEU B 1 177 ? -6.672 28.438 10.211 1 92.5 177 LEU B CA 1
ATOM 4447 C C . LEU B 1 177 ? -5.305 27.859 10.555 1 92.5 177 LEU B C 1
ATOM 4449 O O . LEU B 1 177 ? -4.574 28.422 11.367 1 92.5 177 LEU B O 1
ATOM 4453 N N . SER B 1 178 ? -5.043 26.734 9.961 1 93 178 SER B N 1
ATOM 4454 C CA . SER B 1 178 ? -3.746 26.109 10.211 1 93 178 SER B CA 1
ATOM 4455 C C . SER B 1 178 ? -2.602 27.016 9.781 1 93 178 SER B C 1
ATOM 4457 O O . SER B 1 178 ? -1.654 27.234 10.539 1 93 178 SER B O 1
ATOM 4459 N N . VAL B 1 179 ? -2.693 27.531 8.578 1 93.56 179 VAL B N 1
ATOM 4460 C CA . VAL B 1 179 ? -1.66 28.422 8.062 1 93.56 179 VAL B CA 1
ATOM 4461 C C . VAL B 1 179 ? -1.587 29.688 8.93 1 93.56 179 VAL B C 1
ATOM 4463 O O . VAL B 1 179 ? -0.498 30.188 9.211 1 93.56 179 VAL B O 1
ATOM 4466 N N . GLY B 1 180 ? -2.752 30.156 9.289 1 94 180 GLY B N 1
ATOM 4467 C CA . GLY B 1 180 ? -2.795 31.344 10.133 1 94 180 GLY B CA 1
ATOM 4468 C C . GLY B 1 180 ? -2.113 31.141 11.477 1 94 180 GLY B C 1
ATOM 4469 O O . GLY B 1 180 ? -1.279 31.953 11.883 1 94 180 GLY B O 1
ATOM 4470 N N . VAL B 1 181 ? -2.436 30.094 12.133 1 94.56 181 VAL B N 1
ATOM 4471 C CA . VAL B 1 181 ? -1.862 29.812 13.445 1 94.56 181 VAL B CA 1
ATOM 4472 C C . VAL B 1 181 ? -0.356 29.594 13.312 1 94.56 181 VAL B C 1
ATOM 4474 O O . VAL B 1 181 ? 0.421 30.094 14.133 1 94.56 181 VAL B O 1
ATOM 4477 N N . ASN B 1 182 ? 0.049 28.844 12.32 1 94.56 182 ASN B N 1
ATOM 4478 C CA . ASN B 1 182 ? 1.476 28.625 12.117 1 94.56 182 ASN B CA 1
ATOM 4479 C C . ASN B 1 182 ? 2.195 29.906 11.711 1 94.56 182 ASN B C 1
ATOM 4481 O O . ASN B 1 182 ? 3.361 30.109 12.055 1 94.56 182 ASN B O 1
ATOM 4485 N N . GLY B 1 183 ? 1.502 30.719 10.969 1 93.88 183 GLY B N 1
ATOM 4486 C CA . GLY B 1 183 ? 2.057 32.031 10.695 1 93.88 183 GLY B CA 1
ATOM 4487 C C . GLY B 1 183 ? 2.312 32.844 11.953 1 93.88 183 GLY B C 1
ATOM 4488 O O . GLY B 1 183 ? 3.342 33.5 12.062 1 93.88 183 GLY B O 1
ATOM 4489 N N . LEU B 1 184 ? 1.388 32.781 12.852 1 93.69 184 LEU B N 1
ATOM 4490 C CA . LEU B 1 184 ? 1.54 33.469 14.125 1 93.69 184 LEU B CA 1
ATOM 4491 C C . LEU B 1 184 ? 2.705 32.906 14.922 1 93.69 184 LEU B C 1
ATOM 4493 O O . LEU B 1 184 ? 3.418 33.625 15.609 1 93.69 184 LEU B O 1
ATOM 4497 N N . VAL B 1 185 ? 2.801 31.641 14.852 1 93.44 185 VAL B N 1
ATOM 4498 C CA . VAL B 1 185 ? 3.898 30.969 15.547 1 93.44 185 VAL B CA 1
ATOM 4499 C C . VAL B 1 185 ? 5.234 31.453 14.992 1 93.44 185 VAL B C 1
ATOM 4501 O O . VAL B 1 185 ? 6.16 31.75 15.75 1 93.44 185 VAL B O 1
ATOM 4504 N N . VAL B 1 186 ? 5.32 31.484 13.688 1 93.62 186 VAL B N 1
ATOM 4505 C CA . VAL B 1 186 ? 6.551 31.953 13.062 1 93.62 186 VAL B CA 1
ATOM 4506 C C . VAL B 1 186 ? 6.789 33.406 13.43 1 93.62 186 VAL B C 1
ATOM 4508 O O . VAL B 1 186 ? 7.934 33.812 13.656 1 93.62 186 VAL B O 1
ATOM 4511 N N . LEU B 1 187 ? 5.758 34.156 13.477 1 92.94 187 LEU B N 1
ATOM 4512 C CA . LEU B 1 187 ? 5.867 35.562 13.859 1 92.94 187 LEU B CA 1
ATOM 4513 C C . LEU B 1 187 ? 6.41 35.719 15.281 1 92.94 187 LEU B C 1
ATOM 4515 O O . LEU B 1 187 ? 7.285 36.531 15.539 1 92.94 187 LEU B O 1
ATOM 4519 N N . ALA B 1 188 ? 5.879 34.906 16.109 1 91.88 188 ALA B N 1
ATOM 4520 C CA . ALA B 1 188 ? 6.352 34.906 17.5 1 91.88 188 ALA B CA 1
ATOM 4521 C C . ALA B 1 188 ? 7.82 34.5 17.578 1 91.88 188 ALA B C 1
ATOM 4523 O O . ALA B 1 188 ? 8.609 35.125 18.297 1 91.88 188 ALA B O 1
ATOM 4524 N N . ALA B 1 189 ? 8.141 33.469 16.859 1 91.31 189 ALA B N 1
ATOM 4525 C CA . ALA B 1 189 ? 9.523 33 16.844 1 91.31 189 ALA B CA 1
ATOM 4526 C C . ALA B 1 189 ? 10.445 34.062 16.234 1 91.31 189 ALA B C 1
ATOM 4528 O O . ALA B 1 189 ? 11.586 34.219 16.688 1 91.31 189 ALA B O 1
ATOM 4529 N N . PHE B 1 190 ? 9.992 34.688 15.227 1 90.31 190 PHE B N 1
ATOM 4530 C CA . PHE B 1 190 ? 10.758 35.75 14.547 1 90.31 190 PHE B CA 1
ATOM 4531 C C . PHE B 1 190 ? 11.125 36.844 15.523 1 90.31 190 PHE B C 1
ATOM 4533 O O . PHE B 1 190 ? 12.266 37.312 15.547 1 90.31 190 PHE B O 1
ATOM 4540 N N . PHE B 1 191 ? 10.258 37.25 16.359 1 89.62 191 PHE B N 1
ATOM 4541 C CA . PHE B 1 191 ? 10.516 38.344 17.297 1 89.62 191 PHE B CA 1
ATOM 4542 C C . PHE B 1 191 ? 11.273 37.844 18.516 1 89.62 191 PHE B C 1
ATOM 4544 O O . PHE B 1 191 ? 12.031 38.594 19.141 1 89.62 191 PHE B O 1
ATOM 4551 N N . MET B 1 192 ? 11.148 36.594 18.797 1 89.69 192 MET B N 1
ATOM 4552 C CA . MET B 1 192 ? 11.812 36.031 19.969 1 89.69 192 MET B CA 1
ATOM 4553 C C . MET B 1 192 ? 13.266 35.719 19.672 1 89.69 192 MET B C 1
ATOM 4555 O O . MET B 1 192 ? 14.125 35.812 20.562 1 89.69 192 MET B O 1
ATOM 4559 N N . PHE B 1 193 ? 13.547 35.281 18.438 1 88.56 193 PHE B N 1
ATOM 4560 C CA . PHE B 1 193 ? 14.891 34.781 18.156 1 88.56 193 PHE B CA 1
ATOM 4561 C C . PHE B 1 193 ? 15.617 35.719 17.203 1 88.56 193 PHE B C 1
ATOM 4563 O O . PHE B 1 193 ? 16.375 35.25 16.344 1 88.56 193 PHE B O 1
ATOM 4570 N N . GLY B 1 194 ? 15.367 36.969 17.312 1 77.19 194 GLY B N 1
ATOM 4571 C CA . GLY B 1 194 ? 16.25 37.938 16.703 1 77.19 194 GLY B CA 1
ATOM 4572 C C . GLY B 1 194 ? 15.711 38.531 15.406 1 77.19 194 GLY B C 1
ATOM 4573 O O . GLY B 1 194 ? 16.469 39 14.562 1 77.19 194 GLY B O 1
ATOM 4574 N N . GLY B 1 195 ? 14.523 38.406 15.125 1 76.38 195 GLY B N 1
ATOM 4575 C CA . GLY B 1 195 ? 13.953 38.969 13.922 1 76.38 195 GLY B CA 1
ATOM 4576 C C . GLY B 1 195 ? 14.109 40.469 13.859 1 76.38 195 GLY B C 1
ATOM 4577 O O . GLY B 1 195 ? 14.297 41.062 12.781 1 76.38 195 GLY B O 1
ATOM 4578 N N . ARG B 1 196 ? 14.234 41.094 14.961 1 77.94 196 ARG B N 1
ATOM 4579 C CA . ARG B 1 196 ? 14.406 42.562 15 1 77.94 196 ARG B CA 1
ATOM 4580 C C . ARG B 1 196 ? 15.797 42.938 14.523 1 77.94 196 ARG B C 1
ATOM 4582 O O . ARG B 1 196 ? 15.953 43.938 13.812 1 77.94 196 ARG B O 1
ATOM 4589 N N . GLU B 1 197 ? 16.656 42.156 14.922 1 79.5 197 GLU B N 1
ATOM 4590 C CA . GLU B 1 197 ? 18.016 42.438 14.477 1 79.5 197 GLU B CA 1
ATOM 4591 C C . GLU B 1 197 ? 18.156 42.25 12.961 1 79.5 197 GLU B C 1
ATOM 4593 O O . GLU B 1 197 ? 18.891 43 12.312 1 79.5 197 GLU B O 1
ATOM 4598 N N . LEU B 1 198 ? 17.422 41.344 12.523 1 79.19 198 LEU B N 1
ATOM 4599 C CA . LEU B 1 198 ? 17.469 41.094 11.086 1 79.19 198 LEU B CA 1
ATOM 4600 C C . LEU B 1 198 ? 16.859 42.25 10.305 1 79.19 198 LEU B C 1
ATOM 4602 O O . LEU B 1 198 ? 17.359 42.625 9.25 1 79.19 198 LEU B O 1
ATOM 4606 N N . ILE B 1 199 ? 15.789 42.781 10.836 1 77.06 199 ILE B N 1
ATOM 4607 C CA . ILE B 1 199 ? 15.133 43.906 10.203 1 77.06 199 ILE B CA 1
ATOM 4608 C C . ILE B 1 199 ? 16.062 45.125 10.211 1 77.06 199 ILE B C 1
ATOM 4610 O O . ILE B 1 199 ? 16.172 45.844 9.219 1 77.06 199 ILE B O 1
ATOM 4614 N N . GLN B 1 200 ? 16.781 45.312 11.266 1 75.25 200 GLN B N 1
ATOM 4615 C CA . GLN B 1 200 ? 17.703 46.406 11.391 1 75.25 200 GLN B CA 1
ATOM 4616 C C . GLN B 1 200 ? 18.875 46.281 10.43 1 75.25 200 GLN B C 1
ATOM 4618 O O . GLN B 1 200 ? 19.312 47.281 9.828 1 75.25 200 GLN B O 1
ATOM 4623 N N . ARG B 1 201 ? 19.25 45.062 10.336 1 74.88 201 ARG B N 1
ATOM 4624 C CA . ARG B 1 201 ? 20.359 44.812 9.406 1 74.88 201 ARG B CA 1
ATOM 4625 C C . ARG B 1 201 ? 19.953 45.156 7.977 1 74.88 201 ARG B C 1
ATOM 4627 O O . ARG B 1 201 ? 20.75 45.719 7.211 1 74.88 201 ARG B O 1
ATOM 4634 N N . THR B 1 202 ? 18.828 44.781 7.652 1 70 202 THR B N 1
ATOM 4635 C CA . THR B 1 202 ? 18.328 45.031 6.301 1 70 202 THR B CA 1
ATOM 4636 C C . THR B 1 202 ? 18.109 46.531 6.074 1 70 202 THR B C 1
ATOM 4638 O O . THR B 1 202 ? 18.422 47.031 4.996 1 70 202 THR B O 1
ATOM 4641 N N . ARG B 1 203 ? 17.688 47.188 7.086 1 67.12 203 ARG B N 1
ATOM 4642 C CA . ARG B 1 203 ? 17.484 48.625 6.996 1 67.12 203 ARG B CA 1
ATOM 4643 C C . ARG B 1 203 ? 18.797 49.375 6.859 1 67.12 203 A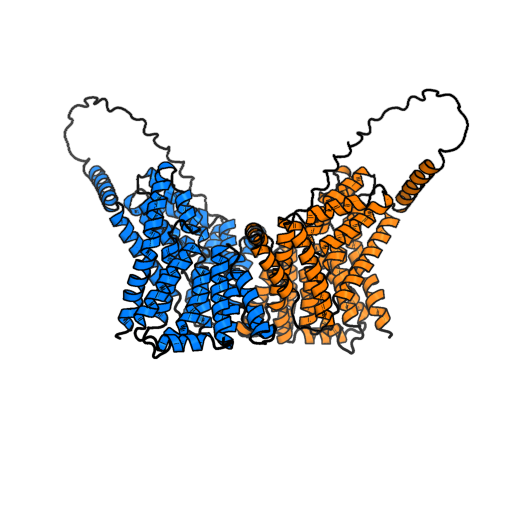RG B C 1
ATOM 4645 O O . ARG B 1 203 ? 18.906 50.344 6.105 1 67.12 203 ARG B O 1
ATOM 4652 N N . GLN B 1 204 ? 19.688 48.938 7.629 1 67.62 204 GLN B N 1
ATOM 4653 C CA . GLN B 1 204 ? 21 49.562 7.582 1 67.62 204 GLN B CA 1
ATOM 4654 C C . GLN B 1 204 ? 21.672 49.344 6.23 1 67.62 204 GLN B C 1
ATOM 4656 O O . GLN B 1 204 ? 22.312 50.281 5.699 1 67.62 204 GLN B O 1
ATOM 4661 N N . ALA B 1 205 ? 21.5 48.219 5.75 1 66.88 205 ALA B N 1
ATOM 4662 C CA . ALA B 1 205 ? 22.078 47.938 4.445 1 66.88 205 ALA B CA 1
ATOM 4663 C C . ALA B 1 205 ? 21.406 48.781 3.348 1 66.88 205 ALA B C 1
ATOM 4665 O O . ALA B 1 205 ? 22.078 49.281 2.441 1 66.88 205 ALA B O 1
ATOM 4666 N N . ARG B 1 206 ? 20.172 49.031 3.461 1 64.19 206 ARG B N 1
ATOM 4667 C CA . ARG B 1 206 ? 19.438 49.844 2.5 1 64.19 206 ARG B CA 1
ATOM 4668 C C . ARG B 1 206 ? 19.812 51.312 2.631 1 64.19 206 ARG B C 1
ATOM 4670 O O . ARG B 1 206 ? 19.953 52.031 1.628 1 64.19 206 ARG B O 1
ATOM 4677 N N . ALA B 1 207 ? 20 51.875 3.857 1 62.41 207 ALA B N 1
ATOM 4678 C CA . ALA B 1 207 ? 20.391 53.25 4.105 1 62.41 207 ALA B CA 1
ATOM 4679 C C . ALA B 1 207 ? 21.781 53.531 3.559 1 62.41 207 ALA B C 1
ATOM 4681 O O . ALA B 1 207 ? 22.047 54.625 3.033 1 62.41 207 ALA B O 1
ATOM 4682 N N . ALA B 1 208 ? 22.688 52.719 3.787 1 60.78 208 ALA B N 1
ATOM 4683 C CA . ALA B 1 208 ? 24.062 52.844 3.289 1 60.78 208 ALA B CA 1
ATOM 4684 C C . ALA B 1 208 ? 24.078 52.875 1.763 1 60.78 208 ALA B C 1
ATOM 4686 O O . ALA B 1 208 ? 24.891 53.594 1.163 1 60.78 208 ALA B O 1
ATOM 4687 N N . SER B 1 209 ? 23.188 52.094 1.343 1 58.25 209 SER B N 1
ATOM 4688 C CA . SER B 1 209 ? 23.141 52.062 -0.115 1 58.25 209 SER B CA 1
ATOM 4689 C C . SER B 1 209 ? 22.484 53.344 -0.661 1 58.25 209 SER B C 1
ATOM 4691 O O . SER B 1 209 ? 22.875 53.844 -1.719 1 58.25 209 SER B O 1
ATOM 4693 N N . ASP B 1 210 ? 21.656 54 0.071 1 58.88 210 ASP B N 1
ATOM 4694 C CA . ASP B 1 210 ? 20.984 55.219 -0.36 1 58.88 210 ASP B CA 1
ATOM 4695 C C . ASP B 1 210 ? 21.828 56.469 -0.074 1 58.88 210 ASP B C 1
ATOM 4697 O O . ASP B 1 210 ? 21.766 57.469 -0.81 1 58.88 210 ASP B O 1
ATOM 4701 N N . GLY B 1 211 ? 22.641 56.656 1.12 1 48.25 211 GLY B N 1
ATOM 4702 C CA . GLY B 1 211 ? 23.391 57.844 1.488 1 48.25 211 GLY B CA 1
ATOM 4703 C C . GLY B 1 211 ? 24.625 58.062 0.623 1 48.25 211 GLY B C 1
ATOM 4704 O O . GLY B 1 211 ? 25.422 58.969 0.887 1 48.25 211 GLY B O 1
ATOM 4705 N N . GLY B 1 212 ? 25.203 57.219 -0.052 1 44.03 212 GLY B N 1
ATOM 4706 C CA . GLY B 1 212 ? 26.469 57.438 -0.748 1 44.03 212 GLY B CA 1
ATOM 4707 C C . GLY B 1 212 ? 26.391 58.594 -1.75 1 44.03 212 GLY B C 1
ATOM 4708 O O . GLY B 1 212 ? 27.25 58.719 -2.623 1 44.03 212 GLY B O 1
ATOM 4709 N N . THR B 1 213 ? 25.359 59.406 -1.787 1 38.03 213 THR B N 1
ATOM 4710 C CA . THR B 1 213 ? 25.609 60.344 -2.881 1 38.03 213 THR B CA 1
ATOM 4711 C C . THR B 1 213 ? 26.531 61.469 -2.43 1 38.03 213 THR B C 1
ATOM 4713 O O . THR B 1 213 ? 26.906 62.344 -3.23 1 38.03 213 THR B O 1
ATOM 4716 N N . GLY B 1 214 ? 26.562 62.094 -1.09 1 32.44 214 GLY B N 1
ATOM 4717 C CA . GLY B 1 214 ? 27.172 63.406 -0.986 1 32.44 214 GLY B CA 1
ATOM 4718 C C . GLY B 1 214 ? 28.688 63.375 -1.097 1 32.44 214 GLY B C 1
ATOM 4719 O O . GLY B 1 214 ? 29.297 62.312 -1.075 1 32.44 214 GLY B O 1
ATOM 4720 N N . GLY B 1 215 ? 29.547 64.562 -0.573 1 29.2 215 GLY B N 1
ATOM 4721 C CA . GLY B 1 215 ? 30.703 65.375 -0.972 1 29.2 215 GLY B CA 1
ATOM 4722 C C . GLY B 1 215 ? 32.031 64.688 -0.757 1 29.2 215 GLY B C 1
ATOM 4723 O O . GLY B 1 215 ? 32.5 63.938 -1.641 1 29.2 215 GLY B O 1
ATOM 4724 N N . THR B 1 216 ? 32.906 65.125 0.456 1 30.31 216 THR B N 1
ATOM 4725 C CA . THR B 1 216 ? 34.281 65.562 0.504 1 30.31 216 THR B CA 1
ATOM 4726 C C . THR B 1 216 ? 35.25 64.375 0.495 1 30.31 216 THR B C 1
ATOM 4728 O O . THR B 1 216 ? 34.875 63.25 0.907 1 30.31 216 THR B O 1
ATOM 4731 N N . GLY B 1 217 ? 36.531 64.438 -0.133 1 27.59 217 GLY B N 1
ATOM 4732 C CA . GLY B 1 217 ? 37.719 63.75 -0.614 1 27.59 217 GLY B CA 1
ATOM 4733 C C . GLY B 1 217 ? 38.531 63.125 0.497 1 27.59 217 GLY B C 1
ATOM 4734 O O . GLY B 1 217 ? 39.688 62.812 0.308 1 27.59 217 GLY B O 1
ATOM 4735 N N . ALA B 1 218 ? 38.188 63.344 1.801 1 27.06 218 ALA B N 1
ATOM 4736 C CA . ALA B 1 218 ? 39.375 63.25 2.66 1 27.06 218 ALA B CA 1
ATOM 4737 C C . ALA B 1 218 ? 40.094 61.906 2.455 1 27.06 218 ALA B C 1
ATOM 4739 O O . ALA B 1 218 ? 39.469 60.938 2.025 1 27.06 218 ALA B O 1
ATOM 4740 N N . SER B 1 219 ? 41.469 61.938 2.654 1 27.94 219 SER B N 1
ATOM 4741 C CA . SER B 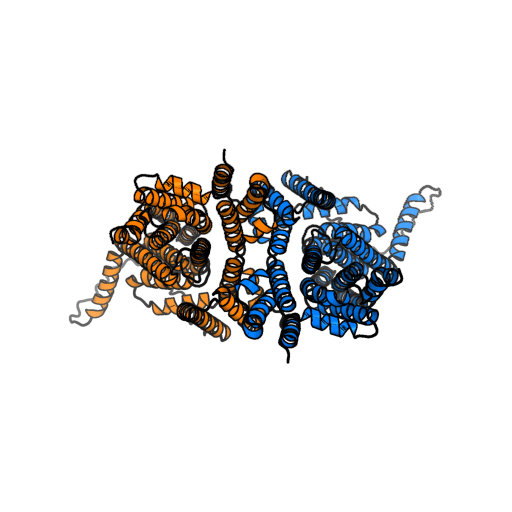1 219 ? 42.688 61.156 2.457 1 27.94 219 SER B CA 1
ATOM 4742 C C . SER B 1 219 ? 42.562 59.75 3.062 1 27.94 219 SER B C 1
ATOM 4744 O O . SER B 1 219 ? 41.781 59.562 4 1 27.94 219 SER B O 1
ATOM 4746 N N . GLY B 1 220 ? 43.062 58.688 2.359 1 23.23 220 GLY B N 1
ATOM 4747 C CA . GLY B 1 220 ? 43.094 57.219 2.23 1 23.23 220 GLY B CA 1
ATOM 4748 C C . GLY B 1 220 ? 43.812 56.531 3.379 1 23.23 220 GLY B C 1
ATOM 4749 O O . GLY B 1 220 ? 44.188 55.375 3.268 1 23.23 220 GLY B O 1
ATOM 4750 N N . GLY B 1 221 ? 44 57.188 4.582 1 27.55 221 GLY B N 1
ATOM 4751 C CA . GLY B 1 221 ? 45.062 56.469 5.246 1 27.55 221 GLY B CA 1
ATOM 4752 C C . GLY B 1 221 ? 44.719 55 5.438 1 27.55 221 GLY B C 1
ATOM 4753 O O . GLY B 1 221 ? 43.562 54.594 5.43 1 27.55 221 GLY B O 1
ATOM 4754 N N . PRO B 1 222 ? 45.75 54.031 5.211 1 25.75 222 PRO B N 1
ATOM 4755 C CA . PRO B 1 222 ? 45.75 52.562 5.055 1 25.75 222 PRO B CA 1
ATOM 4756 C C . PRO B 1 222 ? 45.188 51.844 6.277 1 25.75 222 PRO B C 1
ATOM 4758 O O . PRO B 1 222 ? 45.75 51.906 7.363 1 25.75 222 PRO B O 1
ATOM 4761 N N . ALA B 1 223 ? 44.156 52.25 6.93 1 25.62 223 ALA B N 1
ATOM 4762 C CA . ALA B 1 223 ? 43.969 51.5 8.172 1 25.62 223 ALA B CA 1
ATOM 4763 C C . ALA B 1 223 ? 44.031 50 7.906 1 25.62 223 ALA B C 1
ATOM 4765 O O . ALA B 1 223 ? 43.531 49.531 6.875 1 25.62 223 ALA B O 1
ATOM 4766 N N . GLY B 1 224 ? 45.062 49.188 8.375 1 25.97 224 GLY B N 1
ATOM 4767 C CA . GLY B 1 224 ? 45.469 47.781 8.422 1 25.97 224 GLY B CA 1
ATOM 4768 C C . GLY B 1 224 ? 44.312 46.844 8.734 1 25.97 224 GLY B C 1
ATOM 4769 O O . GLY B 1 224 ? 43.844 46.812 9.875 1 25.97 224 GLY B O 1
ATOM 4770 N N . GLY B 1 225 ? 43.344 46.781 7.879 1 23.44 225 GLY B N 1
ATOM 4771 C CA . GLY B 1 225 ? 42.156 45.969 7.973 1 23.44 225 GLY B CA 1
ATOM 4772 C C . GLY B 1 225 ? 42.469 44.469 8.07 1 23.44 225 GLY B C 1
ATOM 4773 O O . GLY B 1 225 ? 43.094 43.906 7.156 1 23.44 225 GLY B O 1
ATOM 4774 N N . SER B 1 226 ? 43 44.031 9.305 1 27.14 226 SER B N 1
ATOM 4775 C CA . SER B 1 226 ? 43.219 42.594 9.461 1 27.14 226 SER B CA 1
ATOM 4776 C C . SER B 1 226 ? 42.125 41.781 8.797 1 27.14 226 SER B C 1
ATOM 4778 O O . SER B 1 226 ? 40.938 42.125 8.93 1 27.14 226 SER B O 1
ATOM 4780 N N . GLY B 1 227 ? 42.438 41.156 7.656 1 24.61 227 GLY B N 1
ATOM 4781 C CA . GLY B 1 227 ? 41.875 40.281 6.629 1 24.61 227 GLY B CA 1
ATOM 4782 C C . GLY B 1 227 ? 41.188 39.062 7.191 1 24.61 227 GLY B C 1
ATOM 4783 O O . GLY B 1 227 ? 41.719 37.938 7.133 1 24.61 227 GLY B O 1
ATOM 4784 N N . GLY B 1 228 ? 40.781 39.062 8.438 1 27.38 228 GLY B N 1
ATOM 4785 C CA . GLY B 1 228 ? 40.281 37.688 8.617 1 27.38 228 GLY B CA 1
ATOM 4786 C C . GLY B 1 228 ? 39.438 37.219 7.453 1 27.38 228 GLY B C 1
ATOM 4787 O O . GLY B 1 228 ? 38.719 38 6.844 1 27.38 228 GLY B O 1
ATOM 4788 N N . GLY B 1 229 ? 40.062 36.375 6.578 1 26.44 229 GLY B N 1
ATOM 4789 C CA . GLY B 1 229 ? 39.562 35.594 5.453 1 26.44 229 GLY B CA 1
ATOM 4790 C C . GLY B 1 229 ? 38.156 35.062 5.676 1 26.44 229 GLY B C 1
ATOM 4791 O O . GLY B 1 229 ? 37.969 34.062 6.371 1 26.44 229 GLY B O 1
ATOM 4792 N N . VAL B 1 230 ? 37.312 35.812 6.082 1 24.69 230 VAL B N 1
ATOM 4793 C CA . VAL B 1 230 ? 35.969 35.25 5.918 1 24.69 230 VAL B CA 1
ATOM 4794 C C . VAL B 1 230 ? 35.844 34.594 4.543 1 24.69 230 VAL B C 1
ATOM 4796 O O . VAL B 1 230 ? 36.062 35.25 3.518 1 24.69 230 VAL B O 1
ATOM 4799 N N . ALA B 1 231 ? 36.312 33.344 4.406 1 29.12 231 ALA B N 1
ATOM 4800 C CA . ALA B 1 231 ? 35.875 32.531 3.275 1 29.12 231 ALA B CA 1
ATOM 4801 C C . ALA B 1 231 ? 34.562 33.031 2.715 1 29.12 231 ALA B C 1
ATOM 4803 O O . ALA B 1 231 ? 33.531 33 3.416 1 29.12 231 ALA B O 1
ATOM 4804 N N . THR B 1 232 ? 34.562 34.156 2.004 1 27.92 232 THR B N 1
ATOM 4805 C CA . THR B 1 232 ? 33.469 34.406 1.087 1 27.92 232 THR B CA 1
ATOM 4806 C C . THR B 1 232 ? 32.875 33.094 0.574 1 27.92 232 THR B C 1
ATOM 4808 O O . THR B 1 232 ? 33.562 32.344 -0.124 1 27.92 232 THR B O 1
ATOM 4811 N N . LEU B 1 233 ? 32.344 32.312 1.379 1 29.28 233 LEU B N 1
ATOM 4812 C CA . LEU B 1 233 ? 31.578 31.234 0.735 1 29.28 233 LEU B CA 1
ATOM 4813 C C . LEU B 1 233 ? 31.141 31.641 -0.669 1 29.28 233 LEU B C 1
ATOM 4815 O O . LEU B 1 233 ? 30.5 32.688 -0.845 1 29.28 233 LEU B O 1
ATOM 4819 N N . GLU B 1 234 ? 32.125 31.547 -1.686 1 31.16 234 GLU B N 1
ATOM 4820 C CA . GLU B 1 234 ? 31.812 31.562 -3.115 1 31.16 234 GLU B CA 1
ATOM 4821 C C . GLU B 1 234 ? 30.328 31.312 -3.369 1 31.16 234 GLU B C 1
ATOM 4823 O O . GLU B 1 234 ? 29.75 30.375 -2.807 1 31.16 234 GLU B O 1
ATOM 4828 N N . ARG B 1 235 ? 29.562 32.281 -3.717 1 31.84 235 ARG B N 1
ATOM 4829 C CA . ARG B 1 235 ? 28.266 32.188 -4.375 1 31.84 235 ARG B CA 1
ATOM 4830 C C . ARG B 1 235 ? 28.094 30.844 -5.066 1 31.84 235 ARG B C 1
ATOM 4832 O O . ARG B 1 235 ? 28.812 30.547 -6.031 1 31.84 235 ARG B O 1
ATOM 4839 N N . THR B 1 236 ? 28.109 29.797 -4.449 1 35.16 236 THR B N 1
ATOM 4840 C CA . THR B 1 236 ? 27.672 28.625 -5.184 1 35.16 236 THR B CA 1
ATOM 4841 C C . THR B 1 236 ? 26.938 29.016 -6.457 1 35.16 236 THR B C 1
ATOM 4843 O O . THR B 1 236 ? 26.016 29.828 -6.41 1 35.16 236 THR B O 1
ATOM 4846 N N . GLU B 1 237 ? 27.594 28.969 -7.668 1 35.94 237 GLU B N 1
ATOM 4847 C CA . GLU B 1 237 ? 27.109 29.141 -9.031 1 35.94 237 GLU B CA 1
ATOM 4848 C C . GLU B 1 237 ? 25.594 28.984 -9.094 1 35.94 237 GLU B C 1
ATOM 4850 O O . GLU B 1 237 ? 25.047 27.984 -8.617 1 35.94 237 GLU B O 1
ATOM 4855 N N . THR B 1 238 ? 24.828 30 -8.906 1 36.91 238 THR B N 1
ATOM 4856 C CA . THR B 1 238 ? 23.422 30.047 -9.273 1 36.91 238 THR B CA 1
ATOM 4857 C C . THR B 1 238 ? 23.109 29.047 -10.383 1 36.91 238 THR B C 1
ATOM 4859 O O . THR B 1 238 ? 23.578 29.203 -11.516 1 36.91 238 THR B O 1
ATOM 4862 N N . LYS B 1 239 ? 23.281 27.875 -10.164 1 45.09 239 LYS B N 1
ATOM 4863 C CA . LYS B 1 239 ? 22.797 26.938 -11.18 1 45.09 239 LYS B CA 1
ATOM 4864 C C . LYS B 1 239 ? 21.719 27.578 -12.047 1 45.09 239 LYS B C 1
ATOM 4866 O O . LYS B 1 239 ? 20.75 28.141 -11.531 1 45.09 239 LYS B O 1
ATOM 4871 N N . VAL B 1 240 ? 21.969 28.203 -13.266 1 47.72 240 VAL B N 1
ATOM 4872 C CA . VAL B 1 240 ? 21 28.578 -14.281 1 47.72 240 VAL B CA 1
ATOM 4873 C C . VAL B 1 240 ? 19.688 27.828 -14.055 1 47.72 240 VAL B C 1
ATOM 4875 O O . VAL B 1 240 ? 19.703 26.609 -13.836 1 47.72 240 VAL B O 1
ATOM 4878 N N . PRO B 1 241 ? 18.688 28.594 -13.555 1 55.09 241 PRO B N 1
ATOM 4879 C CA . PRO B 1 241 ? 17.406 27.906 -13.367 1 55.09 241 PRO B CA 1
ATOM 4880 C C . PRO B 1 241 ? 17.141 26.859 -14.445 1 55.09 241 PRO B C 1
ATOM 4882 O O . PRO B 1 241 ? 17.297 27.141 -15.633 1 55.09 241 PRO B O 1
ATOM 4885 N N . ALA B 1 242 ? 17.375 25.75 -14.195 1 63.75 242 ALA B N 1
ATOM 4886 C CA . ALA B 1 242 ? 17.109 24.688 -15.156 1 63.75 242 ALA B CA 1
ATOM 4887 C C . ALA B 1 242 ? 15.781 24.906 -15.867 1 63.75 242 ALA B C 1
ATOM 4889 O O . ALA B 1 242 ? 14.82 25.391 -15.266 1 63.75 242 ALA B O 1
ATOM 4890 N N . LYS B 1 243 ? 15.812 25.172 -17.25 1 78.5 243 LYS B N 1
ATOM 4891 C CA . LYS B 1 243 ? 14.609 25.297 -18.078 1 78.5 243 LYS B CA 1
ATOM 4892 C C . LYS B 1 243 ? 13.602 24.203 -17.734 1 78.5 243 LYS B C 1
ATOM 4894 O O . LYS B 1 243 ? 13.977 23.078 -17.375 1 78.5 243 LYS B O 1
ATOM 4899 N N . ILE B 1 244 ? 12.367 24.688 -17.516 1 85.56 244 ILE B N 1
ATOM 4900 C CA . ILE B 1 244 ? 11.273 23.781 -17.203 1 85.56 244 ILE B CA 1
ATOM 4901 C C . ILE B 1 244 ? 11.078 22.781 -18.344 1 85.56 244 ILE B C 1
ATOM 4903 O O . ILE B 1 244 ? 11.148 23.156 -19.516 1 85.56 244 ILE B O 1
ATOM 4907 N N . THR B 1 245 ? 11.047 21.547 -18.062 1 87.75 245 THR B N 1
ATOM 4908 C CA . THR B 1 245 ? 10.758 20.516 -19.047 1 87.75 245 THR B CA 1
ATOM 4909 C C . THR B 1 245 ? 9.258 20.438 -19.312 1 87.75 245 THR B C 1
ATOM 4911 O O . THR B 1 245 ? 8.445 20.875 -18.484 1 87.75 245 THR B O 1
ATOM 4914 N N . ALA B 1 246 ? 8.922 19.938 -20.453 1 90.75 246 ALA B N 1
ATOM 4915 C CA . ALA B 1 246 ? 7.52 19.797 -20.828 1 90.75 246 ALA B CA 1
ATOM 4916 C C . ALA B 1 246 ? 6.758 18.953 -19.812 1 90.75 246 ALA B C 1
ATOM 4918 O O . ALA B 1 246 ? 5.613 19.25 -19.469 1 90.75 246 ALA B O 1
ATOM 4919 N N . LEU B 1 247 ? 7.398 17.969 -19.344 1 91.06 247 LEU B N 1
ATOM 4920 C CA . LEU B 1 247 ? 6.758 17.078 -18.375 1 91.06 247 LEU B CA 1
ATOM 4921 C C . LEU B 1 247 ? 6.547 17.797 -17.031 1 91.06 247 LEU B C 1
ATOM 4923 O O . LEU B 1 247 ? 5.523 17.594 -16.375 1 91.06 247 LEU B O 1
ATOM 4927 N N . GLN B 1 248 ? 7.477 18.547 -16.672 1 92 248 GLN B N 1
ATOM 4928 C CA . GLN B 1 248 ? 7.344 19.312 -15.438 1 92 248 GLN B CA 1
ATOM 4929 C C . GLN B 1 248 ? 6.219 20.328 -15.539 1 92 248 GLN B C 1
ATOM 4931 O O . GLN B 1 248 ? 5.469 20.531 -14.578 1 92 248 GLN B O 1
ATOM 4936 N N . ALA B 1 249 ? 6.148 20.938 -16.625 1 92.31 249 ALA B N 1
ATOM 4937 C CA . ALA B 1 249 ? 5.062 21.891 -16.844 1 92.31 249 ALA B CA 1
ATOM 4938 C C . ALA B 1 249 ? 3.705 21.203 -16.781 1 92.31 249 ALA B C 1
ATOM 4940 O O . ALA B 1 249 ? 2.748 21.75 -16.234 1 92.31 249 ALA B O 1
ATOM 4941 N N . LEU B 1 250 ? 3.68 20.078 -17.391 1 93.12 250 LEU B N 1
ATOM 4942 C CA . LEU B 1 250 ? 2.441 19.312 -17.375 1 93.12 250 LEU B CA 1
ATOM 4943 C C . LEU B 1 250 ? 2.055 18.922 -15.953 1 93.12 250 LEU B C 1
ATOM 4945 O O . LEU B 1 250 ? 0.873 18.938 -15.602 1 93.12 250 LEU B O 1
ATOM 4949 N N . VAL B 1 251 ? 3.008 18.562 -15.211 1 91.88 251 VAL B N 1
ATOM 4950 C CA . VAL B 1 251 ? 2.758 18.188 -13.828 1 91.88 251 VAL B CA 1
ATOM 4951 C C . VAL B 1 251 ? 2.242 19.391 -13.047 1 91.88 251 VAL B C 1
ATOM 4953 O O . VAL B 1 251 ? 1.283 19.281 -12.281 1 91.88 251 VAL B O 1
ATOM 4956 N N . ILE B 1 252 ? 2.83 20.547 -13.266 1 89.56 252 ILE B N 1
ATOM 4957 C CA . ILE B 1 252 ? 2.414 21.766 -12.578 1 89.56 252 ILE B CA 1
ATOM 4958 C C . ILE B 1 252 ? 0.976 22.109 -12.961 1 89.56 252 ILE B C 1
ATOM 4960 O O . ILE B 1 252 ? 0.158 22.438 -12.102 1 89.56 252 ILE B O 1
ATOM 4964 N N . ILE B 1 253 ? 0.689 22.031 -14.164 1 92.25 253 ILE B N 1
ATOM 4965 C CA . ILE B 1 253 ? -0.665 22.297 -14.641 1 92.25 253 ILE B CA 1
ATOM 4966 C C . ILE B 1 253 ? -1.639 21.312 -14 1 92.25 253 ILE B C 1
ATOM 4968 O O . ILE B 1 253 ? -2.748 21.688 -13.617 1 92.25 253 ILE B O 1
ATOM 4972 N N . SER B 1 254 ? -1.187 20.062 -13.93 1 91.44 254 SER B N 1
ATOM 4973 C CA . SER B 1 254 ? -2.033 19.031 -13.344 1 91.44 254 SER B CA 1
ATOM 4974 C C . SER B 1 254 ? -2.318 19.328 -11.875 1 91.44 254 SER B C 1
ATOM 4976 O O . SER B 1 254 ? -3.422 19.062 -11.391 1 91.44 254 SER B O 1
ATOM 4978 N N . ILE B 1 255 ? -1.348 19.812 -11.203 1 86.94 255 ILE B N 1
ATOM 4979 C CA . ILE B 1 255 ? -1.527 20.172 -9.797 1 86.94 255 ILE B CA 1
ATOM 4980 C C . ILE B 1 255 ? -2.51 21.328 -9.68 1 86.94 255 ILE B C 1
ATOM 4982 O O . ILE B 1 255 ? -3.383 21.328 -8.805 1 86.94 255 ILE B O 1
ATOM 4986 N N . LEU B 1 256 ? -2.422 22.281 -10.547 1 87 256 LEU B N 1
ATOM 4987 C CA . LEU B 1 256 ? -3.34 23.422 -10.555 1 87 256 LEU B CA 1
ATOM 4988 C C . LEU B 1 256 ? -4.758 22.969 -10.883 1 87 256 LEU B C 1
ATOM 4990 O O . LEU B 1 256 ? -5.723 23.469 -10.305 1 87 256 LEU B O 1
ATOM 4994 N N . VAL B 1 257 ? -4.809 22.078 -11.758 1 88.94 257 VAL B N 1
ATOM 4995 C CA . VAL B 1 257 ? -6.113 21.531 -12.109 1 88.94 257 VAL B CA 1
ATOM 4996 C C . VAL B 1 257 ? -6.703 20.781 -10.906 1 88.94 257 VAL B C 1
ATOM 4998 O O . VAL B 1 257 ? -7.91 20.844 -10.664 1 88.94 257 VAL B O 1
ATOM 5001 N N . LEU B 1 258 ? -5.902 20.094 -10.18 1 86.56 258 LEU B N 1
ATOM 5002 C CA . LEU B 1 258 ? -6.363 19.391 -8.992 1 86.56 258 LEU B CA 1
ATOM 5003 C C . LEU B 1 258 ? -6.891 20.359 -7.945 1 86.56 258 LEU B C 1
ATOM 5005 O O . LEU B 1 258 ? -7.977 20.156 -7.395 1 86.56 258 LEU B O 1
ATOM 5009 N N . ILE B 1 259 ? -6.137 21.375 -7.699 1 80.44 259 ILE B N 1
ATOM 5010 C CA . ILE B 1 259 ? -6.527 22.391 -6.719 1 80.44 259 ILE B CA 1
ATOM 5011 C C . ILE B 1 259 ? -7.805 23.094 -7.18 1 80.44 259 ILE B C 1
ATOM 5013 O O . ILE B 1 259 ? -8.742 23.25 -6.398 1 80.44 259 ILE B O 1
ATOM 5017 N N . GLY B 1 260 ? -7.781 23.516 -8.414 1 79.94 260 GLY B N 1
ATOM 5018 C CA . GLY B 1 260 ? -8.969 24.125 -8.977 1 79.94 260 GLY B CA 1
ATOM 5019 C C . GLY B 1 260 ? -10.18 23.203 -8.984 1 79.94 260 GLY B C 1
ATOM 5020 O O . GLY B 1 260 ? -11.289 23.625 -8.672 1 79.94 260 GLY B O 1
ATOM 5021 N N . GLY B 1 261 ? -9.891 21.969 -9.367 1 77.81 261 GLY B N 1
ATOM 5022 C CA . GLY B 1 261 ? -10.961 20.984 -9.344 1 77.81 261 GLY B CA 1
ATOM 5023 C C . GLY B 1 261 ? -11.539 20.75 -7.961 1 77.81 261 GLY B C 1
ATOM 5024 O O . GLY B 1 261 ? -12.758 20.609 -7.805 1 77.81 261 GLY B O 1
ATOM 5025 N N . PHE B 1 262 ? -10.742 20.719 -6.988 1 76.06 262 PHE B N 1
ATOM 5026 C CA . PHE B 1 262 ? -11.188 20.562 -5.609 1 76.06 262 PHE B CA 1
ATOM 5027 C C . PHE B 1 262 ? -12.156 21.672 -5.227 1 76.06 262 PHE B C 1
ATOM 5029 O O . PHE B 1 262 ? -13.211 21.422 -4.656 1 76.06 262 PHE B O 1
ATOM 5036 N N . PHE B 1 263 ? -11.773 22.875 -5.527 1 74.44 263 PHE B N 1
ATOM 5037 C CA . PHE B 1 263 ? -12.617 24.016 -5.184 1 74.44 263 PHE B CA 1
ATOM 5038 C C . PHE B 1 263 ? -13.906 24 -5.988 1 74.44 263 PHE B C 1
ATOM 5040 O O . PHE B 1 263 ? -14.977 24.312 -5.465 1 74.44 263 PHE B O 1
ATOM 5047 N N . LEU B 1 264 ? -13.719 23.578 -7.203 1 76.12 264 LEU B N 1
ATOM 5048 C CA . LEU B 1 264 ? -14.906 23.5 -8.047 1 76.12 264 LEU B CA 1
ATOM 5049 C C . LEU B 1 264 ? -15.844 22.406 -7.566 1 76.12 264 LEU B C 1
ATOM 5051 O O . LEU B 1 264 ? -17.062 22.594 -7.5 1 76.12 264 LEU B O 1
ATOM 5055 N N . LEU B 1 265 ? -15.297 21.312 -7.207 1 76.25 265 LEU B N 1
ATOM 5056 C CA . LEU B 1 265 ? -16.109 20.203 -6.742 1 76.25 265 LEU B CA 1
ATOM 5057 C C . LEU B 1 265 ? -16.781 20.516 -5.414 1 76.25 265 LEU B C 1
ATOM 5059 O O . LEU B 1 265 ? -17.922 20.141 -5.184 1 76.25 265 LEU B O 1
ATOM 5063 N N . THR B 1 266 ? -16.094 21.156 -4.582 1 69.88 266 THR B N 1
ATOM 5064 C CA . THR B 1 266 ? -16.625 21.516 -3.273 1 69.88 266 THR B CA 1
ATOM 5065 C C . THR B 1 266 ? -17.734 22.547 -3.412 1 69.88 266 THR B C 1
ATOM 5067 O O . THR B 1 266 ? -18.734 22.484 -2.699 1 69.88 266 THR B O 1
ATOM 5070 N N . THR B 1 267 ? -17.641 23.391 -4.375 1 68.69 267 THR B N 1
ATOM 5071 C CA . THR B 1 267 ? -18.641 24.422 -4.574 1 68.69 267 THR B CA 1
ATOM 5072 C C . THR B 1 267 ? -19.875 23.844 -5.273 1 68.69 267 THR B C 1
ATOM 5074 O O . THR B 1 267 ? -21 24.234 -4.969 1 68.69 267 THR B O 1
ATOM 5077 N N . LEU B 1 268 ? -19.625 22.922 -6.211 1 71.94 268 LEU B N 1
ATOM 5078 C CA . LEU B 1 268 ? -20.734 22.359 -6.973 1 71.94 268 LEU B CA 1
ATOM 5079 C C . LEU B 1 268 ? -21.359 21.188 -6.227 1 71.94 268 LEU B C 1
ATOM 5081 O O . LEU B 1 268 ? -22.375 20.641 -6.664 1 71.94 268 LEU B O 1
ATOM 5085 N N . ASP B 1 269 ? -20.859 20.844 -5.094 1 68.06 269 ASP B N 1
ATOM 5086 C CA . ASP B 1 269 ? -21.359 19.781 -4.23 1 68.06 269 ASP B CA 1
ATOM 5087 C C . ASP B 1 269 ? -21.406 18.453 -4.977 1 68.06 269 ASP B C 1
ATOM 5089 O O . ASP B 1 269 ? -22.406 17.734 -4.914 1 68.06 269 ASP B O 1
ATOM 5093 N N . VAL B 1 270 ? -20.453 18.203 -5.82 1 71.69 270 VAL B N 1
ATOM 5094 C CA . VAL B 1 270 ? -20.375 16.938 -6.531 1 71.69 270 VAL B CA 1
ATOM 5095 C C . VAL B 1 270 ? -19.719 15.883 -5.637 1 71.69 270 VAL B C 1
ATOM 5097 O O . VAL B 1 270 ? -18.719 16.156 -4.973 1 71.69 270 VAL B O 1
ATOM 5100 N N . ASP B 1 271 ? -20.328 14.828 -5.543 1 73.75 271 ASP B N 1
ATOM 5101 C CA . ASP B 1 271 ? -19.891 13.766 -4.648 1 73.75 271 ASP B CA 1
ATOM 5102 C C . ASP B 1 271 ? -18.734 12.977 -5.27 1 73.75 271 ASP B C 1
ATOM 5104 O O . ASP B 1 271 ? -18.844 11.766 -5.492 1 73.75 271 ASP B O 1
ATOM 5108 N N . ILE B 1 272 ? -17.828 13.68 -5.762 1 76.44 272 ILE B N 1
ATOM 5109 C CA . ILE B 1 272 ? -16.625 13.016 -6.25 1 76.44 272 ILE B CA 1
ATOM 5110 C C . ILE B 1 272 ? -15.453 13.297 -5.309 1 76.44 272 ILE B C 1
ATOM 5112 O O . ILE B 1 272 ? -15.266 14.438 -4.867 1 76.44 272 ILE B O 1
ATOM 5116 N N . ASN B 1 273 ? -14.883 12.234 -4.902 1 78.62 273 ASN B N 1
ATOM 5117 C CA . ASN B 1 273 ? -13.75 12.352 -3.986 1 78.62 273 ASN B CA 1
ATOM 5118 C C . ASN B 1 273 ? -12.516 12.914 -4.691 1 78.62 273 ASN B C 1
ATOM 5120 O O . ASN B 1 273 ? -12.305 12.656 -5.875 1 78.62 273 ASN B O 1
ATOM 5124 N N . LEU B 1 274 ? -11.828 13.781 -3.99 1 81.56 274 LEU B N 1
ATOM 5125 C CA . LEU B 1 274 ? -10.594 14.383 -4.488 1 81.56 274 LEU B CA 1
ATOM 5126 C C . LEU B 1 274 ? -9.609 13.305 -4.941 1 81.56 274 LEU B C 1
ATOM 5128 O O . LEU B 1 274 ? -8.812 13.531 -5.852 1 81.56 274 LEU B O 1
ATOM 5132 N N . GLY B 1 275 ? -9.742 12.211 -4.344 1 85.38 275 GLY B N 1
ATOM 5133 C CA . GLY B 1 275 ? -8.859 11.109 -4.68 1 85.38 275 GLY B CA 1
ATOM 5134 C C . GLY B 1 275 ? -9.047 10.594 -6.094 1 85.38 275 GLY B C 1
ATOM 5135 O O . GLY B 1 275 ? -8.078 10.281 -6.785 1 85.38 275 GLY B O 1
ATOM 5136 N N . VAL B 1 276 ? -10.25 10.547 -6.52 1 89.38 276 VAL B N 1
ATOM 5137 C CA . VAL B 1 276 ? -10.57 10.078 -7.863 1 89.38 276 VAL B CA 1
ATOM 5138 C C . VAL B 1 276 ? -9.977 11.023 -8.898 1 89.38 276 VAL B C 1
ATOM 5140 O O . VAL B 1 276 ? -9.391 10.578 -9.891 1 89.38 276 VAL B O 1
ATOM 5143 N N . VAL B 1 277 ? -10.125 12.281 -8.672 1 89.5 277 VAL B N 1
ATOM 5144 C CA . VAL B 1 277 ? -9.594 13.281 -9.586 1 89.5 277 VAL B CA 1
ATOM 5145 C C . VAL B 1 277 ? -8.07 13.188 -9.625 1 89.5 277 VAL B C 1
ATOM 5147 O O . VAL B 1 277 ? -7.469 13.188 -10.703 1 89.5 277 VAL B O 1
ATOM 5150 N N . ALA B 1 278 ? -7.527 13.117 -8.461 1 90.31 278 ALA B N 1
ATOM 5151 C CA . ALA B 1 278 ? -6.07 13.039 -8.375 1 90.31 278 ALA B CA 1
ATOM 5152 C C . ALA B 1 278 ? -5.547 11.789 -9.07 1 90.31 278 ALA B C 1
ATOM 5154 O O . ALA B 1 278 ? -4.551 11.844 -9.797 1 90.31 278 ALA B O 1
ATOM 5155 N N . LEU B 1 279 ? -6.18 10.695 -8.852 1 93.25 279 LEU B N 1
ATOM 5156 C CA . LEU B 1 279 ? -5.758 9.438 -9.453 1 93.25 279 LEU B CA 1
ATOM 5157 C C . LEU B 1 279 ? -5.883 9.484 -10.977 1 93.25 279 LEU B C 1
ATOM 5159 O O . LEU B 1 279 ? -5.023 8.977 -11.688 1 93.25 279 LEU B O 1
ATOM 5163 N N . THR B 1 280 ? -6.938 10.047 -11.461 1 93.62 280 THR B N 1
ATOM 5164 C CA . THR B 1 280 ? -7.148 10.172 -12.898 1 93.62 280 THR B CA 1
ATOM 5165 C C . THR B 1 280 ? -6.043 11.008 -13.539 1 93.62 280 THR B C 1
ATOM 5167 O O . THR B 1 280 ? -5.492 10.633 -14.57 1 93.62 280 THR B O 1
ATOM 5170 N N . ILE B 1 281 ? -5.781 12.078 -12.89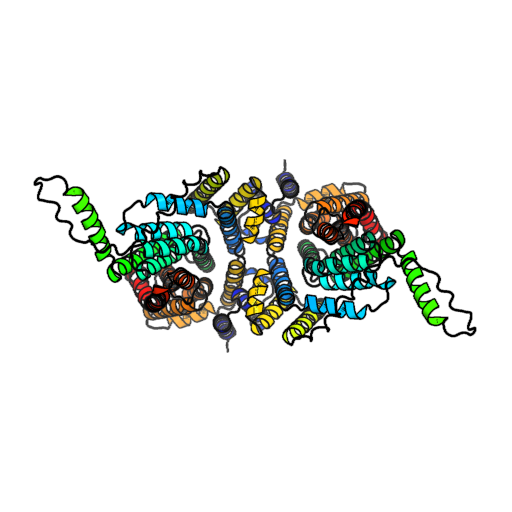8 1 94.19 281 ILE B N 1
ATOM 5171 C CA . ILE B 1 281 ? -4.719 12.953 -13.391 1 94.19 281 ILE B CA 1
ATOM 5172 C C . ILE B 1 281 ? -3.391 12.195 -13.383 1 94.19 281 ILE B C 1
ATOM 5174 O O . ILE B 1 281 ? -2.621 12.273 -14.344 1 94.19 281 ILE B O 1
ATOM 5178 N N . ALA B 1 282 ? -3.148 11.508 -12.312 1 93.81 282 ALA B N 1
ATOM 5179 C CA . ALA B 1 282 ? -1.903 10.75 -12.188 1 93.81 282 ALA B CA 1
ATOM 5180 C C . ALA B 1 282 ? -1.781 9.703 -13.297 1 93.81 282 ALA B C 1
ATOM 5182 O O . ALA B 1 282 ? -0.707 9.523 -13.875 1 93.81 282 ALA B O 1
ATOM 5183 N N . VAL B 1 283 ? -2.826 9.047 -13.562 1 94.44 283 VAL B N 1
ATOM 5184 C CA . VAL B 1 283 ? -2.818 8.008 -14.586 1 94.44 283 VAL B CA 1
ATOM 5185 C C . VAL B 1 283 ? -2.588 8.641 -15.961 1 94.44 283 VAL B C 1
ATOM 5187 O O . VAL B 1 283 ? -1.878 8.078 -16.797 1 94.44 283 VAL B O 1
ATOM 5190 N N . ILE B 1 284 ? -3.189 9.758 -16.219 1 94.62 284 ILE B N 1
ATOM 5191 C CA . ILE B 1 284 ? -2.977 10.477 -17.469 1 94.62 284 ILE B CA 1
ATOM 5192 C C . ILE B 1 284 ? -1.498 10.828 -17.625 1 94.62 284 ILE B C 1
ATOM 5194 O O . ILE B 1 284 ? -0.917 10.664 -18.688 1 94.62 284 ILE B O 1
ATOM 5198 N N . LEU B 1 285 ? -0.94 11.297 -16.547 1 94.25 285 LEU B N 1
ATOM 5199 C CA . LEU B 1 285 ? 0.481 11.617 -16.578 1 94.25 285 LEU B CA 1
ATOM 5200 C C . LEU B 1 285 ? 1.321 10.367 -16.812 1 94.25 285 LEU B C 1
ATOM 5202 O O . LEU B 1 285 ? 2.336 10.422 -17.516 1 94.25 285 LEU B O 1
ATOM 5206 N N . ALA B 1 286 ? 0.887 9.32 -16.188 1 92.81 286 ALA B N 1
ATOM 5207 C CA . ALA B 1 286 ? 1.602 8.055 -16.359 1 92.81 286 ALA B CA 1
ATOM 5208 C C . ALA B 1 286 ? 1.521 7.566 -17.797 1 92.81 286 ALA B C 1
ATOM 5210 O O . ALA B 1 286 ? 2.424 6.875 -18.281 1 92.81 286 ALA B O 1
ATOM 5211 N N . LEU B 1 287 ? 0.456 7.895 -18.469 1 92.62 287 LEU B N 1
ATOM 5212 C CA . LEU B 1 287 ? 0.304 7.523 -19.875 1 92.62 287 LEU B CA 1
ATOM 5213 C C . LEU B 1 287 ? 1.242 8.344 -20.75 1 92.62 287 LEU B C 1
ATOM 5215 O O . LEU B 1 287 ? 1.714 7.852 -21.781 1 92.62 287 LEU B O 1
ATOM 5219 N N . VAL B 1 288 ? 1.48 9.531 -20.344 1 92.88 288 VAL B N 1
ATOM 5220 C CA . VAL B 1 288 ? 2.391 10.406 -21.078 1 92.88 288 VAL B CA 1
ATOM 5221 C C . VAL B 1 288 ? 3.826 9.906 -20.906 1 92.88 288 VAL B C 1
ATOM 5223 O O . VAL B 1 288 ? 4.582 9.836 -21.875 1 92.88 288 VAL B O 1
ATOM 5226 N N . ASP B 1 289 ? 4.145 9.594 -19.688 1 93.31 289 ASP B N 1
ATOM 5227 C CA . ASP B 1 289 ? 5.461 9.031 -19.406 1 93.31 289 ASP B CA 1
ATOM 5228 C C . ASP B 1 289 ? 5.344 7.82 -18.469 1 93.31 289 ASP B C 1
ATOM 5230 O O . ASP B 1 289 ? 5.41 7.957 -17.25 1 93.31 289 ASP B O 1
ATOM 5234 N N . PRO B 1 290 ? 5.344 6.648 -19.094 1 89.31 290 PRO B N 1
ATOM 5235 C CA . PRO B 1 290 ? 5.141 5.426 -18.312 1 89.31 290 PRO B CA 1
ATOM 5236 C C . PRO B 1 290 ? 6.281 5.152 -17.344 1 89.31 290 PRO B C 1
ATOM 5238 O O . PRO B 1 290 ? 6.066 4.555 -16.281 1 89.31 290 PRO B O 1
ATOM 5241 N N . GLY B 1 291 ? 7.414 5.551 -17.641 1 89 291 GLY B N 1
ATOM 5242 C CA . GLY B 1 291 ? 8.539 5.367 -16.75 1 89 291 GLY B CA 1
ATOM 5243 C C . GLY B 1 291 ? 8.367 6.078 -15.414 1 89 291 GLY B C 1
ATOM 5244 O O . GLY B 1 291 ? 8.539 5.469 -14.359 1 89 291 GLY B O 1
ATOM 5245 N N . VAL B 1 292 ? 7.941 7.293 -15.508 1 89.31 292 VAL B N 1
ATOM 5246 C CA . VAL B 1 292 ? 7.715 8.094 -14.305 1 89.31 292 VAL B CA 1
ATOM 5247 C C . VAL B 1 292 ? 6.508 7.547 -13.547 1 89.31 292 VAL B C 1
ATOM 5249 O O . VAL B 1 292 ? 6.48 7.574 -12.312 1 89.31 292 VAL B O 1
ATOM 5252 N N . GLY B 1 293 ? 5.613 7.055 -14.32 1 90.56 293 GLY B N 1
ATOM 5253 C CA . GLY B 1 293 ? 4.441 6.469 -13.703 1 90.56 293 GLY B CA 1
ATOM 5254 C C . GLY B 1 293 ? 4.762 5.25 -12.852 1 90.56 293 GLY B C 1
ATOM 5255 O O . GLY B 1 293 ? 4.238 5.102 -11.742 1 90.56 293 GLY B O 1
ATOM 5256 N N . ARG B 1 294 ? 5.57 4.461 -13.281 1 86.69 294 ARG B N 1
ATOM 5257 C CA . ARG B 1 294 ? 5.938 3.246 -12.555 1 86.69 294 ARG B CA 1
ATOM 5258 C C . ARG B 1 294 ? 6.762 3.576 -11.32 1 86.69 294 ARG B C 1
ATOM 5260 O O . ARG B 1 294 ? 6.547 2.994 -10.25 1 86.69 294 ARG B O 1
ATOM 5267 N N . ARG B 1 295 ? 7.609 4.504 -11.469 1 88.69 295 ARG B N 1
ATOM 5268 C CA . ARG B 1 295 ? 8.43 4.918 -10.328 1 88.69 295 ARG B CA 1
ATOM 5269 C C . ARG B 1 295 ? 7.578 5.625 -9.281 1 88.69 295 ARG B C 1
ATOM 5271 O O . ARG B 1 295 ? 7.863 5.531 -8.086 1 88.69 295 ARG B O 1
ATOM 5278 N N . GLY B 1 296 ? 6.594 6.285 -9.797 1 88.38 296 GLY B N 1
ATOM 5279 C CA . GLY B 1 296 ? 5.707 6.996 -8.891 1 88.38 296 GLY B CA 1
ATOM 5280 C C . GLY B 1 296 ? 4.922 6.078 -7.973 1 88.38 296 GLY B C 1
ATOM 5281 O O . GLY B 1 296 ? 4.535 6.473 -6.871 1 88.38 296 GLY B O 1
ATOM 5282 N N . ILE B 1 297 ? 4.723 4.879 -8.398 1 86.75 297 ILE B N 1
ATOM 5283 C CA . ILE B 1 297 ? 3.955 3.914 -7.621 1 86.75 297 ILE B CA 1
ATOM 5284 C C . ILE B 1 297 ? 4.691 3.596 -6.32 1 86.75 297 ILE B C 1
ATOM 5286 O O . ILE B 1 297 ? 4.062 3.385 -5.281 1 86.75 297 ILE B O 1
ATOM 5290 N N . SER B 1 298 ? 5.988 3.615 -6.391 1 83.81 298 SER B N 1
ATOM 5291 C CA . SER B 1 298 ? 6.801 3.297 -5.223 1 83.81 298 SER B CA 1
ATOM 5292 C C . SER B 1 298 ? 6.789 4.438 -4.215 1 83.81 298 SER B C 1
ATOM 5294 O O . SER B 1 298 ? 7.195 4.262 -3.062 1 83.81 298 SER B O 1
ATOM 5296 N N . ARG B 1 299 ? 6.234 5.559 -4.676 1 81.88 299 ARG B N 1
ATOM 5297 C CA . ARG B 1 299 ? 6.234 6.73 -3.805 1 81.88 299 ARG B CA 1
ATOM 5298 C C . ARG B 1 299 ? 4.91 6.855 -3.059 1 81.88 299 ARG B C 1
ATOM 5300 O O . ARG B 1 299 ? 4.754 7.734 -2.209 1 81.88 299 ARG B O 1
ATOM 5307 N N . ILE B 1 300 ? 4.008 5.98 -3.338 1 86.56 300 ILE B N 1
ATOM 5308 C CA . ILE B 1 300 ? 2.729 5.988 -2.637 1 86.56 300 ILE B CA 1
ATOM 5309 C C . ILE B 1 300 ? 2.947 5.66 -1.162 1 86.56 300 ILE B C 1
ATOM 5311 O O . ILE B 1 300 ? 3.736 4.77 -0.828 1 86.56 300 ILE B O 1
ATOM 5315 N N . ASP B 1 301 ? 2.348 6.43 -0.305 1 80.44 301 ASP B N 1
ATOM 5316 C CA . ASP B 1 301 ? 2.516 6.262 1.135 1 80.44 301 ASP B CA 1
ATOM 5317 C C . ASP B 1 301 ? 1.596 5.168 1.672 1 80.44 301 ASP B C 1
ATOM 5319 O O . ASP B 1 301 ? 0.6 5.461 2.336 1 80.44 301 ASP B O 1
ATOM 5323 N N . TRP B 1 302 ? 2.006 4.047 1.572 1 84.25 302 TRP B N 1
ATOM 5324 C CA . TRP B 1 302 ? 1.204 2.895 1.97 1 84.25 302 TRP B CA 1
ATOM 5325 C C . TRP B 1 302 ? 1.169 2.754 3.488 1 84.25 302 TRP B C 1
ATOM 5327 O O . TRP B 1 302 ? 0.21 2.215 4.047 1 84.25 302 TRP B O 1
ATOM 5337 N N . SER B 1 303 ? 2.199 3.191 4.133 1 83.19 303 SER B N 1
ATOM 5338 C CA . SER B 1 303 ? 2.266 3.131 5.59 1 83.19 303 SER B CA 1
ATOM 5339 C C . SER B 1 303 ? 1.131 3.928 6.227 1 83.19 303 SER B C 1
ATOM 5341 O O . SER B 1 303 ? 0.495 3.461 7.176 1 83.19 303 SER B O 1
ATOM 5343 N N . THR B 1 304 ? 0.854 5.027 5.668 1 79.38 304 THR B N 1
ATOM 5344 C CA . THR B 1 304 ? -0.209 5.879 6.191 1 79.38 304 THR B CA 1
ATOM 5345 C C . THR B 1 304 ? -1.579 5.285 5.879 1 79.38 304 THR B C 1
ATOM 5347 O O . THR B 1 304 ? -2.512 5.41 6.672 1 79.38 304 THR B O 1
ATOM 5350 N N . ILE B 1 305 ? -1.642 4.715 4.719 1 85.56 305 ILE B N 1
ATOM 5351 C CA . ILE B 1 305 ? -2.895 4.074 4.336 1 85.56 305 ILE B CA 1
ATOM 5352 C C . ILE B 1 305 ? -3.225 2.957 5.32 1 85.56 305 ILE B C 1
ATOM 5354 O O . ILE B 1 305 ? -4.371 2.826 5.762 1 85.56 305 ILE B O 1
ATOM 5358 N N . LEU B 1 306 ? -2.25 2.182 5.66 1 88.88 306 LEU B N 1
ATOM 5359 C CA . LEU B 1 306 ? -2.438 1.109 6.629 1 88.88 306 LEU B CA 1
ATOM 5360 C C . LEU B 1 306 ? -2.777 1.676 8.008 1 88.88 306 LEU B C 1
ATOM 5362 O O . LEU B 1 306 ? -3.609 1.115 8.719 1 88.88 306 LEU B O 1
ATOM 5366 N N . LEU B 1 307 ? -2.133 2.75 8.32 1 85.19 307 LEU B N 1
ATOM 5367 C CA . LEU B 1 307 ? -2.377 3.398 9.602 1 85.19 307 LEU B CA 1
ATOM 5368 C C . LEU B 1 307 ? -3.82 3.877 9.703 1 85.19 307 LEU B C 1
ATOM 5370 O O . LEU B 1 307 ? -4.523 3.543 10.664 1 85.19 307 LEU B O 1
ATOM 5374 N N . LEU B 1 308 ? -4.25 4.586 8.703 1 83.5 308 LEU B N 1
ATOM 5375 C CA . LEU B 1 308 ? -5.602 5.141 8.695 1 83.5 308 LEU B CA 1
ATOM 5376 C C . LEU B 1 308 ? -6.645 4.027 8.609 1 83.5 308 LEU B C 1
ATOM 5378 O O . LEU B 1 308 ? -7.668 4.078 9.289 1 83.5 308 LEU B O 1
ATOM 5382 N N . GLY B 1 309 ? -6.359 3.119 7.711 1 88.5 309 GLY B N 1
ATOM 5383 C CA . GLY B 1 309 ? -7.266 1.987 7.59 1 88.5 309 GLY B CA 1
ATOM 5384 C C . GLY B 1 309 ? -7.438 1.218 8.883 1 88.5 309 GLY B C 1
ATOM 5385 O O . GLY B 1 309 ? -8.547 0.814 9.234 1 88.5 309 GLY B O 1
ATOM 5386 N N . GLY B 1 310 ? -6.406 0.959 9.617 1 90.44 310 GLY B N 1
ATOM 5387 C CA . GLY B 1 310 ? -6.48 0.239 10.875 1 90.44 310 GLY B CA 1
ATOM 5388 C C . GLY B 1 310 ? -7.227 1 11.953 1 90.44 310 GLY B C 1
ATOM 5389 O O . GLY B 1 310 ? -8.141 0.461 12.586 1 90.44 310 GLY B O 1
ATOM 5390 N N . ILE B 1 311 ? -6.926 2.246 12.125 1 84.19 311 ILE B N 1
ATOM 5391 C CA . ILE B 1 311 ? -7.508 3.051 13.195 1 84.19 311 ILE B CA 1
ATOM 5392 C C . ILE B 1 311 ? -9 3.256 12.93 1 84.19 311 ILE B C 1
ATOM 5394 O O . ILE B 1 311 ? -9.82 3.092 13.836 1 84.19 311 ILE B O 1
ATOM 5398 N N . ILE B 1 312 ? -9.344 3.576 11.734 1 83.38 312 ILE B N 1
ATOM 5399 C CA . ILE B 1 312 ? -10.734 3.857 11.414 1 83.38 312 ILE B CA 1
ATOM 5400 C C . ILE B 1 312 ? -11.562 2.58 11.539 1 83.38 312 ILE B C 1
ATOM 5402 O O . ILE B 1 312 ? -12.703 2.615 12 1 83.38 312 ILE B O 1
ATOM 5406 N N . THR B 1 313 ? -10.984 1.514 11.062 1 90.19 313 THR B N 1
ATOM 5407 C CA . THR B 1 313 ? -11.688 0.242 11.203 1 90.19 313 THR B CA 1
ATOM 5408 C C . THR B 1 313 ? -11.953 -0.067 12.672 1 90.19 313 THR B C 1
ATOM 5410 O O . THR B 1 313 ? -13.039 -0.52 13.031 1 90.19 313 THR B O 1
ATOM 5413 N N . TYR B 1 314 ? -10.984 0.127 13.531 1 89.38 314 TYR B N 1
ATOM 5414 C CA . TYR B 1 314 ? 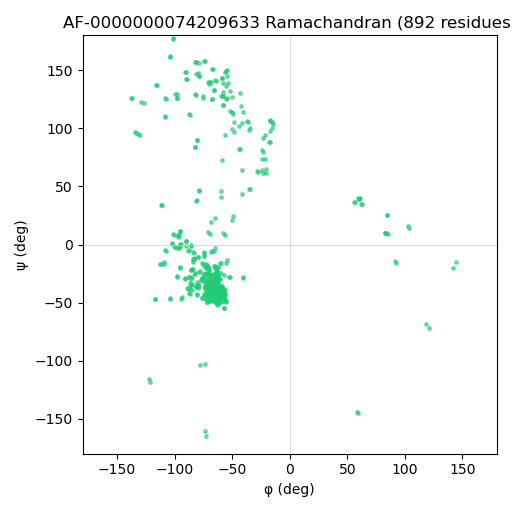-11.148 -0.131 14.961 1 89.38 314 TYR B CA 1
ATOM 5415 C C . TYR B 1 314 ? -12.172 0.814 15.57 1 89.38 314 TYR B C 1
ATOM 5417 O O . TYR B 1 314 ? -13 0.4 16.375 1 89.38 314 TYR B O 1
ATOM 5425 N N . VAL B 1 315 ? -12.156 1.987 15.227 1 82.56 315 VAL B N 1
ATOM 5426 C CA . VAL B 1 315 ? -13.086 2.98 15.758 1 82.56 315 VAL B CA 1
ATOM 5427 C C . VAL B 1 315 ? -14.508 2.623 15.344 1 82.56 315 VAL B C 1
ATOM 5429 O O . VAL B 1 315 ? -15.453 2.832 16.109 1 82.56 315 VAL B O 1
ATOM 5432 N N . GLU B 1 316 ? -14.617 2.162 14.125 1 84.88 316 GLU B N 1
ATOM 5433 C CA . GLU B 1 316 ? -15.938 1.731 13.68 1 84.88 316 GLU B CA 1
ATOM 5434 C C . GLU B 1 316 ? -16.469 0.592 14.547 1 84.88 316 GLU B C 1
ATOM 5436 O O . GLU B 1 316 ? -17.672 0.512 14.805 1 84.88 316 GLU B O 1
ATOM 5441 N N . VAL B 1 317 ? -15.594 -0.263 14.898 1 88.12 317 VAL B N 1
ATOM 5442 C CA . VAL B 1 317 ? -15.984 -1.339 15.805 1 88.12 317 VAL B CA 1
ATOM 5443 C C . VAL B 1 317 ? -16.438 -0.751 17.141 1 88.12 317 VAL B C 1
ATOM 5445 O O . VAL B 1 317 ? -17.453 -1.189 17.703 1 88.12 317 VAL B O 1
ATOM 5448 N N . LEU B 1 318 ? -15.766 0.203 17.625 1 83.88 318 LEU B N 1
ATOM 5449 C CA . LEU B 1 318 ? -16.109 0.862 18.875 1 83.88 318 LEU B CA 1
ATOM 5450 C C . LEU B 1 318 ? -17.469 1.546 18.781 1 83.88 318 LEU B C 1
ATOM 5452 O O . LEU B 1 318 ? -18.25 1.525 19.734 1 83.88 318 LEU B O 1
ATOM 5456 N N . THR B 1 319 ? -17.719 2.107 17.656 1 79.56 319 THR B N 1
ATOM 5457 C CA . THR B 1 319 ? -18.984 2.814 17.438 1 79.56 319 THR B CA 1
ATOM 5458 C C . THR B 1 319 ? -20.156 1.839 17.422 1 79.56 319 THR B C 1
ATOM 5460 O O . THR B 1 319 ? -21.219 2.123 17.984 1 79.56 319 THR B O 1
ATOM 5463 N N . ARG B 1 320 ? -19.938 0.784 16.781 1 84.25 320 ARG B N 1
ATOM 5464 C CA . ARG B 1 320 ? -21.016 -0.205 16.688 1 84.25 320 ARG B CA 1
ATOM 5465 C C . ARG B 1 320 ? -21.281 -0.834 18.047 1 84.25 320 ARG B C 1
ATOM 5467 O O . ARG B 1 320 ? -22.422 -1.214 18.359 1 84.25 320 ARG B O 1
ATOM 5474 N N . LEU B 1 321 ? -20.234 -0.912 18.859 1 85.31 321 LEU B N 1
ATOM 5475 C CA . LEU B 1 321 ? -20.359 -1.465 20.203 1 85.31 321 LEU B CA 1
ATOM 5476 C C . LEU B 1 321 ? -21.031 -0.47 21.141 1 85.31 321 LEU B C 1
ATOM 5478 O O . LEU B 1 321 ? -21.5 -0.845 22.219 1 85.31 321 LEU B O 1
ATOM 5482 N N . GLY B 1 322 ? -21.078 0.8 20.703 1 78.12 322 GLY B N 1
ATOM 5483 C CA . GLY B 1 322 ? -21.641 1.841 21.547 1 78.12 322 GLY B CA 1
ATOM 5484 C C . GLY B 1 322 ? -20.656 2.408 22.547 1 78.12 322 GLY B C 1
ATOM 5485 O O . GLY B 1 322 ? -21.047 3.092 23.5 1 78.12 322 GLY B O 1
ATOM 5486 N N . ALA B 1 323 ? -19.422 2.053 22.406 1 75.31 323 ALA B N 1
ATOM 5487 C CA . ALA B 1 323 ? -18.391 2.516 23.328 1 75.31 323 ALA B CA 1
ATOM 5488 C C . ALA B 1 323 ? -18.219 4.031 23.234 1 75.31 323 ALA B C 1
ATOM 5490 O O . ALA B 1 323 ? -17.984 4.695 24.25 1 75.31 323 ALA B O 1
ATOM 5491 N N . ILE B 1 324 ? -18.344 4.57 22.172 1 70.06 324 ILE B N 1
ATOM 5492 C CA . ILE B 1 324 ? -18.141 6 21.953 1 70.06 324 ILE B CA 1
ATOM 5493 C C . ILE B 1 324 ? -19.281 6.777 22.594 1 70.06 324 ILE B C 1
ATOM 5495 O O . ILE B 1 324 ? -19.062 7.836 23.188 1 70.06 324 ILE B O 1
ATOM 5499 N N . GLU B 1 325 ? -20.453 6.195 22.484 1 69.06 325 GLU B N 1
ATOM 5500 C CA . GLU B 1 325 ? -21.609 6.816 23.125 1 69.06 325 GLU B CA 1
ATOM 5501 C C . GLU B 1 325 ? -21.469 6.812 24.641 1 69.06 325 GLU B C 1
ATOM 5503 O O . GLU B 1 325 ? -21.828 7.785 25.312 1 69.06 325 GLU B O 1
ATOM 5508 N N . GLN B 1 326 ? -20.984 5.75 25.141 1 70.69 326 GLN B N 1
ATOM 5509 C CA . GLN B 1 326 ? -20.797 5.652 26.578 1 70.69 326 GLN B CA 1
ATOM 5510 C C . GLN B 1 326 ? -19.766 6.656 27.078 1 70.69 326 GLN B C 1
ATOM 5512 O O . GLN B 1 326 ? -19.891 7.211 28.172 1 70.69 326 GLN B O 1
ATOM 5517 N N . LEU B 1 327 ? -18.75 6.832 26.344 1 67.5 327 LEU B N 1
ATOM 5518 C CA . LEU B 1 327 ? -17.734 7.82 26.672 1 67.5 327 LEU B CA 1
ATOM 5519 C C . LEU B 1 327 ? -18.312 9.227 26.656 1 67.5 327 LEU B C 1
ATOM 5521 O O . LEU B 1 327 ? -17.938 10.07 27.469 1 67.5 327 LEU B O 1
ATOM 5525 N N . GLY B 1 328 ? -19.109 9.469 25.656 1 62.97 328 GLY B N 1
ATOM 5526 C CA . GLY B 1 328 ? -19.797 10.75 25.594 1 62.97 328 GLY B CA 1
ATOM 5527 C C . GLY B 1 328 ? -20.672 11.023 26.797 1 62.97 328 GLY B C 1
ATOM 5528 O O . GLY B 1 328 ? -20.672 12.141 27.328 1 62.97 328 GLY B O 1
ATOM 5529 N N . GLU B 1 329 ? -21.359 10.039 27.219 1 66.81 329 GLU B N 1
ATOM 5530 C CA . GLU B 1 329 ? -22.203 10.188 28.391 1 66.81 329 GLU B CA 1
ATOM 5531 C C . GLU B 1 329 ? -21.359 10.461 29.641 1 66.81 329 GLU B C 1
ATOM 5533 O O . GLU B 1 329 ? -21.75 11.281 30.484 1 66.81 329 GLU B O 1
ATOM 5538 N N . ALA B 1 330 ? -20.281 9.805 29.688 1 65 330 ALA B N 1
ATOM 5539 C CA . ALA B 1 330 ? -19.375 10.023 30.812 1 65 330 ALA B CA 1
ATOM 5540 C C . ALA B 1 330 ? -18.797 11.43 30.797 1 65 330 ALA B C 1
ATOM 5542 O O . ALA B 1 330 ? -18.625 12.062 31.844 1 65 330 ALA B O 1
ATOM 5543 N N . ALA B 1 331 ? -18.531 11.891 29.609 1 62.22 331 ALA B N 1
ATOM 5544 C CA . ALA B 1 331 ? -17.953 13.227 29.453 1 62.22 331 ALA B CA 1
ATOM 5545 C C . ALA B 1 331 ? -18.984 14.305 29.797 1 62.22 331 ALA B C 1
ATOM 5547 O O . ALA B 1 331 ? -18.625 15.359 30.328 1 62.22 331 ALA B O 1
ATOM 5548 N N . ARG B 1 332 ? -20.203 14.062 29.438 1 63.25 332 ARG B N 1
ATOM 5549 C CA . ARG B 1 332 ? -21.297 15 29.719 1 63.25 332 ARG B CA 1
ATOM 5550 C C . ARG B 1 332 ? -21.516 15.125 31.219 1 63.25 332 ARG B C 1
ATOM 5552 O O . ARG B 1 332 ? -22.047 16.141 31.688 1 63.25 332 ARG B O 1
ATOM 5559 N N . SER B 1 333 ? -21 14.117 31.719 1 62.69 333 SER B N 1
ATOM 5560 C CA . SER B 1 333 ? -21.203 14.18 33.156 1 62.69 333 SER B CA 1
ATOM 5561 C C . SER B 1 333 ? -20.125 15.023 33.844 1 62.69 333 SER B C 1
ATOM 5563 O O . SER B 1 333 ? -20.266 15.391 35 1 62.69 333 SER B O 1
ATOM 5565 N N . VAL B 1 334 ? -19.203 15.219 32.969 1 60.81 334 VAL B N 1
ATOM 5566 C CA . VAL B 1 334 ? -18.125 16.031 33.531 1 60.81 334 VAL B CA 1
ATOM 5567 C C . VAL B 1 334 ? -18.578 17.5 33.625 1 60.81 334 VAL B C 1
ATOM 5569 O O . VAL B 1 334 ? -19.203 18.016 32.688 1 60.81 334 VAL B O 1
ATOM 5572 N N . SER B 1 335 ? -18.531 18.203 34.625 1 63.66 335 SER B N 1
ATOM 5573 C CA . SER B 1 335 ? -19.094 19.5 35 1 63.66 335 SER B CA 1
ATOM 5574 C C . SER B 1 335 ? -18.5 20.609 34.125 1 63.66 335 SER B C 1
ATOM 5576 O O . SER B 1 335 ? -19.188 21.578 33.812 1 63.66 335 SER B O 1
ATOM 5578 N N . GLN B 1 336 ? -17.25 20.406 33.562 1 75.12 336 GLN B N 1
ATOM 5579 C CA . GLN B 1 336 ? -16.641 21.5 32.812 1 75.12 336 GLN B CA 1
ATOM 5580 C C . GLN B 1 336 ? -16.125 21 31.469 1 75.12 336 GLN B C 1
ATOM 5582 O O . GLN B 1 336 ? -14.953 20.609 31.359 1 75.12 336 GLN B O 1
ATOM 5587 N N . PRO B 1 337 ? -16.938 21.156 30.469 1 76.12 337 PRO B N 1
ATOM 5588 C CA . PRO B 1 337 ? -16.594 20.625 29.156 1 76.12 337 PRO B CA 1
ATOM 5589 C C . PRO B 1 337 ? -15.344 21.281 28.562 1 76.12 337 PRO B C 1
ATOM 5591 O O . PRO B 1 337 ? -14.594 20.641 27.828 1 76.12 337 PRO B O 1
ATOM 5594 N N . LEU B 1 338 ? -15.125 22.531 28.938 1 80.31 338 LEU B N 1
ATOM 5595 C CA . LEU B 1 338 ? -13.961 23.234 28.406 1 80.31 338 LEU B CA 1
ATOM 5596 C C . LEU B 1 338 ? -12.672 22.656 28.969 1 80.31 338 LEU B C 1
ATOM 5598 O O . LEU B 1 338 ? -11.656 22.594 28.266 1 80.31 338 LEU B O 1
ATOM 5602 N N . VAL B 1 339 ? -12.719 22.25 30.141 1 81.12 339 VAL B N 1
ATOM 5603 C CA . VAL B 1 339 ? -11.547 21.641 30.766 1 81.12 339 VAL B CA 1
ATOM 5604 C C . VAL B 1 339 ? -11.273 20.281 30.141 1 81.12 339 VAL B C 1
ATOM 5606 O O . VAL B 1 339 ? -10.109 19.922 29.906 1 81.12 339 VAL B O 1
ATOM 5609 N N . ALA B 1 340 ? -12.297 19.625 29.891 1 77.25 340 ALA B N 1
ATOM 5610 C CA . ALA B 1 340 ? -12.148 18.328 29.219 1 77.25 340 ALA B CA 1
ATOM 5611 C C . ALA B 1 340 ? -11.531 18.5 27.844 1 77.25 340 ALA B C 1
ATOM 5613 O O . ALA B 1 340 ? -10.672 17.719 27.438 1 77.25 340 ALA B O 1
ATOM 5614 N N . ALA B 1 341 ? -11.992 19.484 27.172 1 81.69 341 ALA B N 1
ATOM 5615 C CA . ALA B 1 341 ? -11.453 19.75 25.844 1 81.69 341 ALA B CA 1
ATOM 5616 C C . ALA B 1 341 ? -9.969 20.109 25.906 1 81.69 341 ALA B C 1
ATOM 5618 O O . ALA B 1 341 ? -9.18 19.656 25.062 1 81.69 341 ALA B O 1
ATOM 5619 N N . LEU B 1 342 ? -9.672 20.875 26.891 1 85.56 342 LEU B N 1
ATOM 5620 C CA . LEU B 1 342 ? -8.281 21.281 27.078 1 85.56 342 LEU B CA 1
ATOM 5621 C C . LEU B 1 342 ? -7.395 20.062 27.359 1 85.56 342 LEU B C 1
ATOM 5623 O O . LEU B 1 342 ? -6.309 19.938 26.781 1 85.56 342 LEU B O 1
ATOM 5627 N N . VAL B 1 343 ? -7.836 19.234 28.172 1 81.94 343 VAL B N 1
ATOM 5628 C CA . VAL B 1 343 ? -7.078 18.047 28.547 1 81.94 343 VAL B CA 1
ATOM 5629 C C . VAL B 1 343 ? -6.898 17.156 27.328 1 81.94 343 VAL B C 1
ATOM 5631 O O . VAL B 1 343 ? -5.812 16.609 27.094 1 81.94 343 VAL B O 1
ATOM 5634 N N . LEU B 1 344 ? -7.918 17.016 26.562 1 81.75 344 LEU B N 1
ATOM 5635 C CA . LEU B 1 344 ? -7.852 16.188 25.375 1 81.75 344 LEU B CA 1
ATOM 5636 C C . LEU B 1 344 ? -6.844 16.75 24.375 1 81.75 344 LEU B C 1
ATOM 5638 O O . LEU B 1 344 ? -6.094 15.984 23.75 1 81.75 344 LEU B O 1
ATOM 5642 N N . CYS B 1 345 ? -6.832 17.969 24.25 1 87.06 345 CYS B N 1
ATOM 5643 C CA . CYS B 1 345 ? -5.902 18.594 23.328 1 87.06 345 CYS B CA 1
ATOM 5644 C C . CYS B 1 345 ? -4.465 18.453 23.812 1 87.06 345 CYS B C 1
ATOM 5646 O O . CYS B 1 345 ? -3.551 18.25 23.016 1 87.06 345 CYS B O 1
ATOM 5648 N N . ILE B 1 346 ? -4.262 18.609 25.078 1 86.81 346 ILE B N 1
ATOM 5649 C CA . ILE B 1 346 ? -2.928 18.469 25.656 1 86.81 346 ILE B CA 1
ATOM 5650 C C . ILE B 1 346 ? -2.438 17.031 25.5 1 86.81 346 ILE B C 1
ATOM 5652 O O . ILE B 1 346 ? -1.292 16.812 25.109 1 86.81 346 ILE B O 1
ATOM 5656 N N . VAL B 1 347 ? -3.309 16.156 25.703 1 80.19 347 VAL B N 1
ATOM 5657 C CA . VAL B 1 347 ? -2.959 14.75 25.531 1 80.19 347 VAL B CA 1
ATOM 5658 C C . VAL B 1 347 ? -2.641 14.469 24.062 1 80.19 347 VAL B C 1
ATOM 5660 O O . VAL B 1 347 ? -1.687 13.75 23.766 1 80.19 347 VAL B O 1
ATOM 5663 N N . ALA B 1 348 ? -3.465 14.992 23.234 1 85 348 ALA B N 1
ATOM 5664 C CA . ALA B 1 348 ? -3.234 14.828 21.797 1 85 348 ALA B CA 1
ATOM 5665 C C . ALA B 1 348 ? -1.864 15.367 21.391 1 85 348 ALA B C 1
ATOM 5667 O O . ALA B 1 348 ? -1.143 14.734 20.625 1 85 348 ALA B O 1
ATOM 5668 N N . GLY B 1 349 ? -1.562 16.516 21.938 1 86.75 349 GLY B N 1
ATOM 5669 C CA . GLY B 1 349 ? -0.264 17.109 21.641 1 86.75 349 GLY B CA 1
ATOM 5670 C C . GLY B 1 349 ? 0.895 16.281 22.188 1 86.75 349 GLY B C 1
ATOM 5671 O O . GLY B 1 349 ? 1.876 16.047 21.484 1 86.75 349 GLY B O 1
ATOM 5672 N N . LEU B 1 350 ? 0.78 15.805 23.344 1 82.31 350 LEU B N 1
ATOM 5673 C CA . LEU B 1 350 ? 1.839 15.047 24 1 82.31 350 LEU B CA 1
ATOM 5674 C C . LEU B 1 350 ? 2.07 13.719 23.281 1 82.31 350 LEU B C 1
ATOM 5676 O O . LEU B 1 350 ? 3.215 13.344 23.016 1 82.31 350 LEU B O 1
ATOM 5680 N N . VAL B 1 351 ? 1.01 13.141 23 1 78.88 351 VAL B N 1
ATOM 5681 C CA . VAL B 1 351 ? 1.115 11.844 22.344 1 78.88 351 VAL B CA 1
ATOM 5682 C C . VAL B 1 351 ? 1.611 12.023 20.906 1 78.88 351 VAL B C 1
ATOM 5684 O O . VAL B 1 351 ? 2.385 11.203 20.406 1 78.88 351 VAL B O 1
ATOM 5687 N N . SER B 1 352 ? 1.135 13.023 20.312 1 84.62 352 SER B N 1
ATOM 5688 C CA . SER B 1 352 ? 1.578 13.32 18.953 1 84.62 352 SER B CA 1
ATOM 5689 C C . SER B 1 352 ? 3.086 13.539 18.891 1 84.62 352 SER B C 1
ATOM 5691 O O . SER B 1 352 ? 3.74 1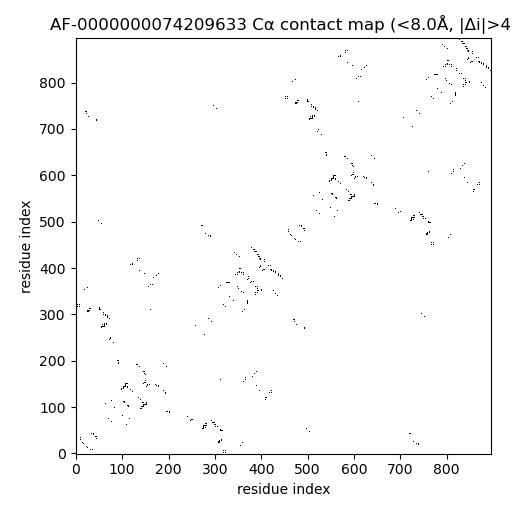3.156 17.922 1 84.62 352 SER B O 1
ATOM 5693 N N . ALA B 1 353 ? 3.615 14.141 19.922 1 80.62 353 ALA B N 1
ATOM 5694 C CA . ALA B 1 353 ? 5.039 14.453 19.984 1 80.62 353 ALA B CA 1
ATOM 5695 C C . ALA B 1 353 ? 5.883 13.188 19.953 1 80.62 353 ALA B C 1
ATOM 5697 O O . ALA B 1 353 ? 6.988 13.18 19.406 1 80.62 353 ALA B O 1
ATOM 5698 N N . PHE B 1 354 ? 5.402 12.164 20.516 1 73.44 354 PHE B N 1
ATOM 5699 C CA . PHE B 1 354 ? 6.234 10.984 20.719 1 73.44 354 PHE B CA 1
ATOM 5700 C C . PHE B 1 354 ? 5.781 9.852 19.797 1 73.44 354 PHE B C 1
ATOM 5702 O O . PHE B 1 354 ? 6.477 8.844 19.672 1 73.44 354 PHE B O 1
ATOM 5709 N N . ALA B 1 355 ? 4.66 10.039 19.344 1 72.75 355 ALA B N 1
ATOM 5710 C CA . ALA B 1 355 ? 4.121 8.93 18.562 1 72.75 355 ALA B CA 1
ATOM 5711 C C . ALA B 1 355 ? 3.781 9.367 17.141 1 72.75 355 ALA B C 1
ATOM 5713 O O . ALA B 1 355 ? 4.625 9.93 16.438 1 72.75 355 ALA B O 1
ATOM 5714 N N . SER B 1 356 ? 2.496 9.273 16.734 1 77.06 356 SER B N 1
ATOM 5715 C CA . SER B 1 356 ? 2.016 9.578 15.391 1 77.06 356 SER B CA 1
ATOM 5716 C C . SER B 1 356 ? 0.871 10.586 15.43 1 77.06 356 SER B C 1
ATOM 5718 O O . SER B 1 356 ? -0.136 10.359 16.109 1 77.06 356 SER B O 1
ATOM 5720 N N . THR B 1 357 ? 1.121 11.703 14.727 1 84.62 357 THR B N 1
ATOM 5721 C CA . THR B 1 357 ? 0.084 12.727 14.625 1 84.62 357 THR B CA 1
ATOM 5722 C C . THR B 1 357 ? -1.158 12.172 13.938 1 84.62 357 THR B C 1
ATOM 5724 O O . THR B 1 357 ? -2.279 12.375 14.406 1 84.62 357 THR B O 1
ATOM 5727 N N . ILE B 1 358 ? -0.957 11.438 12.977 1 81.5 358 ILE B N 1
ATOM 5728 C CA . ILE B 1 358 ? -2.057 10.867 12.203 1 81.5 358 ILE B CA 1
ATOM 5729 C C . ILE B 1 358 ? -2.836 9.883 13.07 1 81.5 358 ILE B C 1
ATOM 5731 O O . ILE B 1 358 ? -4.07 9.898 13.078 1 81.5 358 ILE B O 1
ATOM 5735 N N . GLY B 1 359 ? -2.113 9.109 13.758 1 78.44 359 GLY B N 1
ATOM 5736 C CA . GLY B 1 359 ? -2.744 8.117 14.617 1 78.44 359 GLY B CA 1
ATOM 5737 C C . GLY B 1 359 ? -3.615 8.734 15.695 1 78.44 359 GLY B C 1
ATOM 5738 O O . GLY B 1 359 ? -4.746 8.297 15.906 1 78.44 359 GLY B O 1
ATOM 5739 N N . ILE B 1 360 ? -3.1 9.75 16.281 1 80.94 360 ILE B N 1
ATOM 5740 C CA . ILE B 1 360 ? -3.812 10.328 17.406 1 80.94 360 ILE B CA 1
ATOM 5741 C C . ILE B 1 360 ? -5.035 11.094 16.906 1 80.94 360 ILE B C 1
ATOM 5743 O O . ILE B 1 360 ? -6.086 11.094 17.562 1 80.94 360 ILE B O 1
ATOM 5747 N N . ILE B 1 361 ? -4.945 11.734 15.789 1 84.44 361 ILE B N 1
ATOM 5748 C CA . ILE B 1 361 ? -6.09 12.422 15.203 1 84.44 361 ILE B CA 1
ATOM 5749 C C . ILE B 1 361 ? -7.18 11.406 14.852 1 84.44 361 ILE B C 1
ATOM 5751 O O . ILE B 1 361 ? -8.352 11.633 15.148 1 84.44 361 ILE B O 1
ATOM 5755 N N . GLY B 1 362 ? -6.805 10.359 14.328 1 78.38 362 GLY B N 1
ATOM 5756 C CA . GLY B 1 362 ? -7.746 9.312 13.969 1 78.38 362 GLY B CA 1
ATOM 5757 C C . GLY B 1 362 ? -8.477 8.727 15.164 1 78.38 362 GLY B C 1
ATOM 5758 O O . GLY B 1 362 ? -9.648 8.383 15.07 1 78.38 362 GLY B O 1
ATOM 5759 N N . ALA B 1 363 ? -7.809 8.719 16.25 1 75.5 363 ALA B N 1
ATOM 5760 C CA . ALA B 1 363 ? -8.375 8.094 17.438 1 75.5 363 ALA B CA 1
ATOM 5761 C C . ALA B 1 363 ? -9.188 9.102 18.25 1 75.5 363 ALA B C 1
ATOM 5763 O O . ALA B 1 363 ? -10.25 8.773 18.781 1 75.5 363 ALA B O 1
ATOM 5764 N N . LEU B 1 364 ? -8.75 10.305 18.328 1 77.88 364 LEU B N 1
ATOM 5765 C CA . LEU B 1 364 ? -9.312 11.234 19.297 1 77.88 364 LEU B CA 1
ATOM 5766 C C . LEU B 1 364 ? -10.531 11.953 18.719 1 77.88 364 LEU B C 1
ATOM 5768 O O . LEU B 1 364 ? -11.453 12.297 19.453 1 77.88 364 LEU B O 1
ATOM 5772 N N . ILE B 1 365 ? -10.531 12.094 17.422 1 78.5 365 ILE B N 1
ATOM 5773 C CA . ILE B 1 365 ? -11.648 12.836 16.844 1 78.5 365 ILE B CA 1
ATOM 5774 C C . ILE B 1 365 ? -12.953 12.078 17.078 1 78.5 365 ILE B C 1
ATOM 5776 O O . ILE B 1 365 ? -13.93 12.648 17.562 1 78.5 365 ILE B O 1
ATOM 5780 N N . PRO B 1 366 ? -12.922 10.852 16.812 1 73.56 366 PRO B N 1
ATOM 5781 C CA . PRO B 1 366 ? -14.164 10.125 17.094 1 73.56 366 PRO B CA 1
ATOM 5782 C C . PRO B 1 366 ? -14.492 10.078 18.578 1 73.56 366 PRO B C 1
ATOM 5784 O O . PRO B 1 366 ? -15.664 10.047 18.953 1 73.56 366 PRO B O 1
ATOM 5787 N N . LEU B 1 367 ? -13.492 10.07 19.359 1 71.69 367 LEU B N 1
ATOM 5788 C CA . LEU B 1 367 ? -13.695 10.055 20.797 1 71.69 367 LEU B CA 1
ATOM 5789 C C . LEU B 1 367 ? -14.234 11.391 21.281 1 71.69 367 LEU B C 1
ATOM 5791 O O . LEU B 1 367 ? -14.891 11.461 22.328 1 71.69 367 LEU B O 1
ATOM 5795 N N . ALA B 1 368 ? -13.969 12.414 20.562 1 73.56 368 ALA B N 1
ATOM 5796 C CA . ALA B 1 368 ? -14.375 13.766 20.953 1 73.56 368 ALA B CA 1
ATOM 5797 C C . ALA B 1 368 ? -15.812 14.055 20.531 1 73.56 368 ALA B C 1
ATOM 5799 O O . ALA B 1 368 ? -16.438 14.984 21.047 1 73.56 368 ALA B O 1
ATOM 5800 N N . VAL B 1 369 ? -16.422 13.219 19.656 1 71.38 369 VAL B N 1
ATOM 5801 C CA . VAL B 1 369 ? -17.734 13.43 19.062 1 71.38 369 VAL B CA 1
ATOM 5802 C C . VAL B 1 369 ? -18.781 13.586 20.172 1 71.38 369 VAL B C 1
ATOM 5804 O O . VAL B 1 369 ? -19.609 14.5 20.125 1 71.38 369 VAL B O 1
ATOM 5807 N N . PRO B 1 370 ? -18.719 12.742 21.109 1 64.69 370 PRO B N 1
ATOM 5808 C CA . PRO B 1 370 ? -19.75 12.891 22.141 1 64.69 370 PRO B CA 1
ATOM 5809 C C . PRO B 1 370 ? -19.641 14.211 22.906 1 64.69 370 PRO B C 1
ATOM 5811 O O . PRO B 1 370 ? -20.625 14.688 23.469 1 64.69 370 PRO B O 1
ATOM 5814 N N . LEU B 1 371 ? -18.391 14.672 22.984 1 64.38 371 LEU B N 1
ATOM 5815 C CA . LEU B 1 371 ? -18.203 15.969 23.641 1 64.38 371 LEU B CA 1
ATOM 5816 C C . LEU B 1 371 ? -18.766 17.094 22.797 1 64.38 371 LEU B C 1
ATOM 5818 O O . LEU B 1 371 ? -19.078 18.172 23.312 1 64.38 371 LEU B O 1
ATOM 5822 N N . LEU B 1 372 ? -18.906 16.812 21.438 1 62.72 372 LEU B N 1
ATOM 5823 C CA . LEU B 1 372 ? -19.281 17.797 20.422 1 62.72 372 LEU B CA 1
ATOM 5824 C C . LEU B 1 372 ? -20.797 17.938 20.359 1 62.72 372 LEU B C 1
ATOM 5826 O O . LEU B 1 372 ? -21.312 18.938 19.844 1 62.72 372 LEU B O 1
ATOM 5830 N N . ILE B 1 373 ? -21.656 16.938 20.688 1 55 373 ILE B N 1
ATOM 5831 C CA . ILE B 1 373 ? -23.094 16.922 20.516 1 55 373 ILE B CA 1
ATOM 5832 C C . ILE B 1 373 ? -23.734 18.078 21.281 1 55 373 ILE B C 1
ATOM 5834 O O . ILE B 1 373 ? -23.219 18.5 22.312 1 55 373 ILE B O 1
ATOM 5838 N N . PRO B 1 374 ? -24.812 18.5 20.453 1 47.19 374 PRO B N 1
ATOM 5839 C CA . PRO B 1 374 ? -25.672 19.562 20.953 1 47.19 374 PRO B CA 1
ATOM 5840 C C . PRO B 1 374 ? -26.172 19.297 22.375 1 47.19 374 PRO B C 1
ATOM 5842 O O . PRO B 1 374 ? -26.75 18.234 22.641 1 47.19 374 PRO B O 1
ATOM 5845 N N . GLY B 1 375 ? -25.516 19.922 23.422 1 48.94 375 GLY B N 1
ATOM 5846 C CA . GLY B 1 375 ? -25.719 19.984 24.859 1 48.94 375 GLY B CA 1
ATOM 5847 C C . GLY B 1 375 ? -24.438 19.953 25.656 1 48.94 375 GLY B C 1
ATOM 5848 O O . GLY B 1 375 ? -24.438 20.172 26.859 1 48.94 375 GLY B O 1
ATOM 5849 N N . GLY B 1 376 ? -23.5 19.562 25.188 1 50.12 376 GLY B N 1
ATOM 5850 C CA . GLY B 1 376 ? -22.234 19.594 25.906 1 50.12 376 GLY B CA 1
ATOM 5851 C C . GLY B 1 376 ? -21.453 20.875 25.656 1 50.12 376 GLY B C 1
ATOM 5852 O O . GLY B 1 376 ? -20.438 21.125 26.312 1 50.12 376 GLY B O 1
ATOM 5853 N N . GLY B 1 377 ? -21.891 21.734 24.891 1 50.78 377 GLY B N 1
ATOM 5854 C CA . GLY B 1 377 ? -21.547 23.156 24.844 1 50.78 377 GLY B CA 1
ATOM 5855 C C . GLY B 1 377 ? -20.391 23.438 23.891 1 50.78 377 GLY B C 1
ATOM 5856 O O . GLY B 1 377 ? -20.062 24.609 23.656 1 50.78 377 GLY B O 1
ATOM 5857 N N . LEU B 1 378 ? -19.594 22.453 23.391 1 57.97 378 LEU B N 1
ATOM 5858 C CA . LEU B 1 378 ? -18.469 22.938 22.594 1 57.97 378 LEU B CA 1
ATOM 5859 C C . LEU B 1 378 ? -18.797 22.875 21.094 1 57.97 378 LEU B C 1
ATOM 5861 O O . LEU B 1 378 ? -19.5 21.984 20.656 1 57.97 378 LEU B O 1
ATOM 5865 N N . GLU B 1 379 ? -18.641 24.047 20.422 1 68.62 379 GLU B N 1
ATOM 5866 C CA . GLU B 1 379 ? -18.812 24.062 18.969 1 68.62 379 GLU B CA 1
ATOM 5867 C C . GLU B 1 379 ? -17.953 22.984 18.312 1 68.62 379 GLU B C 1
ATOM 5869 O O . GLU B 1 379 ? -16.734 22.938 18.5 1 68.62 379 GLU B O 1
ATOM 5874 N N . MET B 1 380 ? -18.609 21.953 17.656 1 75.88 380 MET B N 1
ATOM 5875 C CA . MET B 1 380 ? -18.078 20.703 17.109 1 75.88 380 MET B CA 1
ATOM 5876 C C . MET B 1 380 ? -16.938 21 16.125 1 75.88 380 MET B C 1
ATOM 5878 O O . MET B 1 380 ? -15.844 20.438 16.266 1 75.88 380 MET B O 1
ATOM 5882 N N . THR B 1 381 ? -17.125 21.859 15.219 1 79.06 381 THR B N 1
ATOM 5883 C CA . THR B 1 381 ? -16.172 22.109 14.148 1 79.06 381 THR B CA 1
ATOM 5884 C C . THR B 1 381 ? -14.93 22.812 14.688 1 79.06 381 THR B C 1
ATOM 5886 O O . THR B 1 381 ? -13.805 22.453 14.328 1 79.06 381 THR B O 1
ATOM 5889 N N . GLY B 1 382 ? -15.227 23.766 15.555 1 84.19 382 GLY B N 1
ATOM 5890 C CA . GLY B 1 382 ? -14.109 24.484 16.141 1 84.19 382 GLY B CA 1
ATOM 5891 C C . GLY B 1 382 ? -13.203 23.594 16.969 1 84.19 382 GLY B C 1
ATOM 5892 O O . GLY B 1 382 ? -11.984 23.766 16.969 1 84.19 382 GLY B O 1
ATOM 5893 N N . PHE B 1 383 ? -13.719 22.656 17.641 1 86.25 383 PHE B N 1
ATOM 5894 C CA . PHE B 1 383 ? -12.938 21.781 18.5 1 86.25 383 PHE B CA 1
ATOM 5895 C C . PHE B 1 383 ? -12.062 20.844 17.656 1 86.25 383 PHE B C 1
ATOM 5897 O O . PHE B 1 383 ? -10.93 20.547 18.031 1 86.25 383 PHE B O 1
ATOM 5904 N N . ILE B 1 384 ? -12.562 20.328 16.594 1 88.06 384 ILE B N 1
ATOM 5905 C CA . ILE B 1 384 ? -11.797 19.453 15.719 1 88.06 384 ILE B CA 1
ATOM 5906 C C . ILE B 1 384 ? -10.586 20.203 15.156 1 88.06 384 ILE B C 1
ATOM 5908 O O . ILE B 1 384 ? -9.484 19.656 15.078 1 88.06 384 ILE B O 1
ATOM 5912 N N . TYR B 1 385 ? -10.867 21.453 14.812 1 90.69 385 TYR B N 1
ATOM 5913 C CA . TYR B 1 385 ? -9.766 22.266 14.312 1 90.69 385 TYR B CA 1
ATOM 5914 C C . TYR B 1 385 ? -8.711 22.469 15.391 1 90.69 385 TYR B C 1
ATOM 5916 O O . TYR B 1 385 ? -7.512 22.328 15.125 1 90.69 385 TYR B O 1
ATOM 5924 N N . ALA B 1 386 ? -9.219 22.766 16.562 1 89.88 386 ALA B N 1
ATOM 5925 C CA . ALA B 1 386 ? -8.305 22.984 17.672 1 89.88 386 ALA B CA 1
ATOM 5926 C C . ALA B 1 386 ? -7.492 21.734 17.969 1 89.88 386 ALA B C 1
ATOM 5928 O O . ALA B 1 386 ? -6.281 21.812 18.203 1 89.88 386 ALA B O 1
ATOM 5929 N N . LEU B 1 387 ? -8.125 20.672 17.906 1 89.12 387 LEU B N 1
ATOM 5930 C CA . LEU B 1 387 ? -7.477 19.406 18.203 1 89.12 387 LEU B CA 1
ATOM 5931 C C . LEU B 1 387 ? -6.426 19.078 17.156 1 89.12 387 LEU B C 1
ATOM 5933 O O . LEU B 1 387 ? -5.305 18.688 17.484 1 89.12 387 LEU B O 1
ATOM 5937 N N . ALA B 1 388 ? -6.777 19.188 15.938 1 91.81 388 ALA B N 1
ATOM 5938 C CA . ALA B 1 388 ? -5.879 18.859 14.836 1 91.81 388 ALA B CA 1
ATOM 5939 C C . ALA B 1 388 ? -4.656 19.781 14.836 1 91.81 388 ALA B C 1
ATOM 5941 O O . ALA B 1 388 ? -3.525 19.312 14.664 1 91.81 388 ALA B O 1
ATOM 5942 N N . ILE B 1 389 ? -4.875 21.031 15.039 1 92.81 389 ILE B N 1
ATOM 5943 C CA . ILE B 1 389 ? -3.787 22 15.016 1 92.81 389 ILE B CA 1
ATOM 5944 C C . ILE B 1 389 ? -2.881 21.781 16.219 1 92.81 389 ILE B C 1
ATOM 5946 O O . ILE B 1 389 ? -1.653 21.797 16.094 1 92.81 389 ILE B O 1
ATOM 5950 N N . SER B 1 390 ? -3.475 21.578 17.359 1 91.12 390 SER B N 1
ATOM 5951 C CA . SER B 1 390 ? -2.707 21.359 18.578 1 91.12 390 SER B CA 1
ATOM 5952 C C . SER B 1 390 ? -1.844 20.109 18.469 1 91.12 390 SER B C 1
ATOM 5954 O O . SER B 1 390 ? -0.695 20.094 18.922 1 91.12 390 SER B O 1
ATOM 5956 N N . ALA B 1 391 ? -2.441 19.125 17.891 1 89.88 391 ALA B N 1
ATOM 5957 C CA . ALA B 1 391 ? -1.716 17.875 17.734 1 89.88 391 ALA B CA 1
ATOM 5958 C C . ALA B 1 391 ? -0.567 18.016 16.734 1 89.88 391 ALA B C 1
ATOM 5960 O O . ALA B 1 391 ? 0.447 17.328 16.844 1 89.88 391 ALA B O 1
ATOM 5961 N N . SER B 1 392 ? -0.687 18.906 15.836 1 91.12 392 SER B N 1
ATOM 5962 C CA . SER B 1 392 ? 0.304 19.047 14.773 1 91.12 392 SER B CA 1
ATOM 5963 C C . SER B 1 392 ? 1.399 20.031 15.172 1 91.12 392 SER B C 1
ATOM 5965 O O . SER B 1 392 ? 2.547 19.906 14.742 1 91.12 392 SER B O 1
ATOM 5967 N N . LEU B 1 393 ? 1.084 20.984 15.969 1 91.75 393 LEU B N 1
ATOM 5968 C CA . LEU B 1 393 ? 2.02 22.031 16.344 1 91.75 393 LEU B CA 1
ATOM 5969 C C . LEU B 1 393 ? 3.219 21.453 17.078 1 91.75 393 LEU B C 1
ATOM 5971 O O . LEU B 1 393 ? 4.32 22.016 17.016 1 91.75 393 LEU B O 1
ATOM 5975 N N . VAL B 1 394 ? 3.084 20.359 17.672 1 89.56 394 VAL B N 1
ATOM 5976 C CA . VAL B 1 394 ? 4.117 19.781 18.531 1 89.56 394 VAL B CA 1
ATOM 5977 C C . VAL B 1 394 ? 5.141 19.031 17.672 1 89.56 394 VAL B C 1
ATOM 5979 O O . VAL B 1 394 ? 6.227 18.688 18.156 1 89.56 394 VAL B O 1
ATOM 5982 N N . ASP B 1 395 ? 4.891 18.906 16.453 1 87.12 395 ASP B N 1
ATOM 5983 C CA . ASP B 1 395 ? 5.766 18.156 15.555 1 87.12 395 ASP B CA 1
ATOM 5984 C C . ASP B 1 395 ? 7.105 18.875 15.375 1 87.12 395 ASP B C 1
ATOM 5986 O O . ASP B 1 395 ? 8.047 18.297 14.805 1 87.12 395 ASP B O 1
ATOM 5990 N N . CYS B 1 396 ? 7.242 20.031 15.898 1 86.38 396 CYS B N 1
ATOM 5991 C CA . CYS B 1 396 ? 8.5 20.766 15.852 1 86.38 396 CYS B CA 1
ATOM 5992 C C . CYS B 1 396 ? 9.531 20.125 16.781 1 86.38 396 CYS B C 1
ATOM 5994 O O . CYS B 1 396 ? 10.734 20.359 16.625 1 86.38 396 CYS B O 1
ATOM 5996 N N . ALA B 1 397 ? 9.062 19.328 17.672 1 86.12 397 ALA B N 1
ATOM 5997 C CA . ALA B 1 397 ? 9.977 18.656 18.594 1 86.12 397 ALA B CA 1
ATOM 5998 C C . ALA B 1 397 ? 10.836 17.625 17.875 1 86.12 397 ALA B C 1
ATOM 6000 O O . ALA B 1 397 ? 10.359 16.938 16.969 1 86.12 397 ALA B O 1
ATOM 6001 N N . PRO B 1 398 ? 12.133 17.547 18.234 1 86.5 398 PRO B N 1
ATOM 6002 C CA . PRO B 1 398 ? 13.078 16.672 17.531 1 86.5 398 PRO B CA 1
ATOM 6003 C C . PRO B 1 398 ? 12.805 15.195 17.766 1 86.5 398 PRO B C 1
ATOM 6005 O O . PRO B 1 398 ? 13.578 14.344 17.312 1 86.5 398 PRO B O 1
ATOM 6008 N N . PHE B 1 399 ? 11.711 14.93 18.375 1 79.06 399 PHE B N 1
ATOM 6009 C CA . PHE B 1 399 ? 11.344 13.531 18.625 1 79.06 399 PHE B CA 1
ATOM 6010 C C . PHE B 1 399 ? 10.641 12.945 17.406 1 79.06 399 PHE B C 1
ATOM 6012 O O . PHE B 1 399 ? 10.578 11.719 17.25 1 79.06 399 PHE B O 1
ATOM 6019 N N . GLY B 1 400 ? 10.172 13.836 16.672 1 77.06 400 GLY B N 1
ATOM 6020 C CA . GLY B 1 400 ? 9.516 13.414 15.453 1 77.06 400 GLY B CA 1
ATOM 6021 C C . GLY B 1 400 ? 10.383 13.578 14.219 1 77.06 400 GLY B C 1
ATOM 6022 O O . GLY B 1 400 ? 11.508 14.07 14.312 1 77.06 400 GLY B O 1
ATOM 6023 N N . THR B 1 401 ? 9.82 13.164 13.156 1 77.31 401 THR B N 1
ATOM 6024 C CA . THR B 1 401 ? 10.57 13.195 11.906 1 77.31 401 THR B CA 1
ATOM 6025 C C . THR B 1 401 ? 10.891 14.633 11.508 1 77.31 401 THR B C 1
ATOM 6027 O O . THR B 1 401 ? 12 14.922 11.055 1 77.31 401 THR B O 1
ATOM 6030 N N . THR B 1 402 ? 9.938 15.484 11.648 1 85.88 402 THR B N 1
ATOM 6031 C CA . THR B 1 402 ? 10.117 16.875 11.234 1 85.88 402 THR B CA 1
ATOM 6032 C C . THR B 1 402 ? 11.203 17.547 12.07 1 85.88 402 THR B C 1
ATOM 6034 O O . THR B 1 402 ? 12.156 18.109 11.523 1 85.88 402 THR B O 1
ATOM 6037 N N . GLY B 1 403 ? 11.109 17.438 13.359 1 87 403 GLY B N 1
ATOM 6038 C CA . GLY B 1 403 ? 12.109 18.031 14.227 1 87 403 GLY B CA 1
ATOM 6039 C C . GLY B 1 403 ? 13.484 17.406 14.07 1 87 403 GLY B C 1
ATOM 6040 O O . GLY B 1 403 ? 14.492 18.125 14.07 1 87 403 GLY B O 1
ATOM 6041 N N . ALA B 1 404 ? 13.547 16.203 13.875 1 84.44 404 ALA B N 1
ATOM 6042 C CA . ALA B 1 404 ? 14.812 15.5 13.703 1 84.44 404 ALA B CA 1
ATOM 6043 C C . ALA B 1 404 ? 15.508 15.922 12.414 1 84.44 404 ALA B C 1
ATOM 6045 O O . ALA B 1 404 ? 16.734 16.078 12.383 1 84.44 404 ALA B O 1
ATOM 6046 N N . THR B 1 405 ? 14.719 16.062 11.43 1 86.25 405 THR B N 1
ATOM 6047 C CA . THR B 1 405 ? 15.281 16.469 10.148 1 86.25 405 THR B CA 1
ATOM 6048 C C . THR B 1 405 ? 15.852 17.875 10.234 1 86.25 405 THR B C 1
ATOM 6050 O O . THR B 1 405 ? 16.891 18.172 9.648 1 86.25 405 THR B O 1
ATOM 6053 N N . ILE B 1 406 ? 15.18 18.641 10.898 1 91.31 406 ILE B N 1
ATOM 6054 C CA . ILE B 1 406 ? 15.641 20.016 11.055 1 91.31 406 ILE B CA 1
ATOM 6055 C C . ILE B 1 406 ? 16.953 20.047 11.812 1 91.31 406 ILE B C 1
ATOM 6057 O O . ILE B 1 406 ? 17.906 20.703 11.398 1 91.31 406 ILE B O 1
ATOM 6061 N N . VAL B 1 407 ? 17.078 19.297 12.852 1 89.69 407 VAL B N 1
ATOM 6062 C CA . VAL B 1 407 ? 18.297 19.25 13.648 1 89.69 407 VAL B CA 1
ATOM 6063 C C . VAL B 1 407 ? 19.438 18.641 12.836 1 89.69 407 VAL B C 1
ATOM 6065 O O . VAL B 1 407 ? 20.562 19.125 12.859 1 89.69 407 VAL B O 1
ATOM 6068 N N . ALA B 1 408 ? 19.109 17.703 12.109 1 87.44 408 ALA B N 1
ATOM 6069 C CA . ALA B 1 408 ? 20.109 17.031 11.289 1 87.44 408 ALA B CA 1
ATOM 6070 C C . ALA B 1 408 ? 20.625 17.953 10.18 1 87.44 408 ALA B C 1
ATOM 6072 O O . ALA B 1 408 ? 21.766 17.812 9.734 1 87.44 408 ALA B O 1
ATOM 6073 N N . SER B 1 409 ? 19.766 18.812 9.766 1 88.88 409 SER B N 1
ATOM 6074 C CA . SER B 1 409 ? 20.125 19.703 8.664 1 88.88 409 SER B CA 1
ATOM 6075 C C . SER B 1 409 ? 20.812 20.969 9.164 1 88.88 409 SER B C 1
ATOM 6077 O O . SER B 1 409 ? 21.203 21.812 8.367 1 88.88 409 SER B O 1
ATOM 6079 N N . THR B 1 410 ? 20.844 21.047 10.422 1 88.44 410 THR B N 1
ATOM 6080 C CA . THR B 1 410 ? 21.484 22.203 11.031 1 88.44 410 THR B CA 1
ATOM 6081 C C . THR B 1 410 ? 23.016 22.047 11.023 1 88.44 410 THR B C 1
ATOM 6083 O O . THR B 1 410 ? 23.516 20.922 11.117 1 88.44 410 THR B O 1
ATOM 6086 N N . VAL B 1 411 ? 23.672 23.109 10.859 1 83.69 411 VAL B N 1
ATOM 6087 C CA . VAL B 1 411 ? 25.125 23.094 10.906 1 83.69 411 VAL B CA 1
ATOM 6088 C C . VAL B 1 411 ? 25.594 22.5 12.227 1 83.69 411 VAL B C 1
ATOM 6090 O O . VAL B 1 411 ? 24.953 22.688 13.266 1 83.69 411 VAL B O 1
ATOM 6093 N N . GLU B 1 412 ? 26.641 21.906 12.164 1 83.12 412 GLU B N 1
ATOM 6094 C CA . GLU B 1 412 ? 27.141 21.078 13.266 1 83.12 412 GLU B CA 1
ATOM 6095 C C . GLU B 1 412 ? 27.312 21.906 14.539 1 83.12 412 GLU B C 1
ATOM 6097 O O . GLU B 1 412 ? 26.969 21.438 15.633 1 83.12 412 GLU B O 1
ATOM 6102 N N . HIS B 1 413 ? 27.812 23.062 14.383 1 83.25 413 HIS B N 1
ATOM 6103 C CA . HIS B 1 413 ? 28.125 23.859 15.555 1 83.25 413 HIS B CA 1
ATOM 6104 C C . HIS B 1 413 ? 26.844 24.297 16.281 1 83.25 413 HIS B C 1
ATOM 6106 O O . HIS B 1 413 ? 26.844 24.453 17.5 1 83.25 413 HIS B O 1
ATOM 6112 N N . ASP B 1 414 ? 25.75 24.391 15.633 1 89.5 414 ASP B N 1
ATOM 6113 C CA . ASP B 1 414 ? 24.5 24.891 16.203 1 89.5 414 ASP B CA 1
ATOM 6114 C C . ASP B 1 414 ? 23.562 23.734 16.531 1 89.5 414 ASP B C 1
ATOM 6116 O O . ASP B 1 414 ? 22.484 23.953 17.109 1 89.5 414 ASP B O 1
ATOM 6120 N N . ARG B 1 415 ? 23.891 22.516 16.328 1 89.19 415 ARG B N 1
ATOM 6121 C CA . ARG B 1 415 ? 22.984 21.391 16.422 1 89.19 415 ARG B CA 1
ATOM 6122 C C . ARG B 1 415 ? 22.5 21.188 17.859 1 89.19 415 ARG B C 1
ATOM 6124 O O . ARG B 1 415 ? 21.297 21.031 18.094 1 89.19 415 ARG B O 1
ATOM 6131 N N . PRO B 1 416 ? 23.453 21.266 18.781 1 88.88 416 PRO B N 1
ATOM 6132 C CA . PRO B 1 416 ? 22.969 21.078 20.156 1 88.88 416 PRO B CA 1
ATOM 6133 C C . PRO B 1 416 ? 22.031 22.188 20.594 1 88.88 416 PRO B C 1
ATOM 6135 O O . PRO B 1 416 ? 21.062 21.938 21.312 1 88.88 416 PRO B O 1
ATOM 6138 N N . LYS B 1 417 ? 22.297 23.359 20.219 1 91.12 417 LYS B N 1
ATOM 6139 C CA . LYS B 1 417 ? 21.453 24.484 20.578 1 91.12 417 LYS B CA 1
ATOM 6140 C C . LYS B 1 417 ? 20.078 24.375 19.922 1 91.12 417 LYS B C 1
ATOM 6142 O O . LYS B 1 417 ? 19.047 24.578 20.594 1 91.12 417 LYS B O 1
ATOM 6147 N N . VAL B 1 418 ? 20.078 24.094 18.703 1 92.69 418 VAL B N 1
ATOM 6148 C CA . VAL B 1 418 ? 18.828 23.969 17.969 1 92.69 418 VAL B CA 1
ATOM 6149 C C . VAL B 1 418 ? 18 22.812 18.547 1 92.69 418 VAL B C 1
ATOM 6151 O O . VAL B 1 418 ? 16.781 22.906 18.672 1 92.69 418 VAL B O 1
ATOM 6154 N N . ASN B 1 419 ? 18.688 21.703 18.875 1 91.56 419 ASN B N 1
ATOM 6155 C CA . ASN B 1 419 ? 18 20.562 19.469 1 91.56 419 ASN B CA 1
ATOM 6156 C C . ASN B 1 419 ? 17.328 20.938 20.797 1 91.56 419 ASN B C 1
ATOM 6158 O O . ASN B 1 419 ? 16.172 20.578 21.031 1 91.56 419 ASN B O 1
ATOM 6162 N N . ARG B 1 420 ? 18.031 21.641 21.531 1 90.94 420 ARG B N 1
ATOM 6163 C CA . ARG B 1 420 ? 17.5 22.062 22.828 1 90.94 420 ARG B CA 1
ATOM 6164 C C . ARG B 1 420 ? 16.359 23.062 22.641 1 90.94 420 ARG B C 1
ATOM 6166 O O . ARG B 1 420 ? 15.312 22.922 23.281 1 90.94 420 ARG B O 1
ATOM 6173 N N . ASP B 1 421 ? 16.547 24 21.828 1 93.31 421 ASP B N 1
ATOM 6174 C CA . ASP B 1 421 ? 15.539 25.047 21.609 1 93.31 421 ASP B CA 1
ATOM 6175 C C . ASP B 1 421 ? 14.266 24.453 21.016 1 93.31 421 ASP B C 1
ATOM 6177 O O . ASP B 1 421 ? 13.156 24.844 21.391 1 93.31 421 ASP B O 1
ATOM 6181 N N . LEU B 1 422 ? 14.43 23.562 20.094 1 92.56 422 LEU B N 1
ATOM 6182 C CA . LEU B 1 422 ? 13.258 22.953 19.469 1 92.56 422 LEU B CA 1
ATOM 6183 C C . LEU B 1 422 ? 12.523 22.047 20.453 1 92.56 422 LEU B C 1
ATOM 6185 O O . LEU B 1 422 ? 11.297 21.922 20.391 1 92.56 422 LEU B O 1
ATOM 6189 N N . THR B 1 423 ? 13.305 21.406 21.312 1 91 423 THR B N 1
ATOM 6190 C CA . THR B 1 423 ? 12.68 20.578 22.328 1 91 423 THR B CA 1
ATOM 6191 C C . THR B 1 423 ? 11.828 21.438 23.266 1 91 423 THR B C 1
ATOM 6193 O O . THR B 1 423 ? 10.664 21.109 23.531 1 91 423 THR B O 1
ATOM 6196 N N . ILE B 1 424 ? 12.398 22.516 23.672 1 92 424 ILE B N 1
ATOM 6197 C CA . ILE B 1 424 ? 11.688 23.422 24.578 1 92 424 ILE B CA 1
ATOM 6198 C C . ILE B 1 424 ? 10.492 24.031 23.859 1 92 424 ILE B C 1
ATOM 6200 O O . ILE B 1 424 ? 9.398 24.109 24.406 1 92 424 ILE B O 1
ATOM 6204 N N . TRP B 1 425 ? 10.734 24.406 22.672 1 92.25 425 TRP B N 1
ATOM 6205 C CA . TRP B 1 425 ? 9.672 25 21.875 1 92.25 425 TRP B CA 1
ATOM 6206 C C . TRP B 1 425 ? 8.547 24 21.625 1 92.25 425 TRP B C 1
ATOM 6208 O O . TRP B 1 425 ? 7.371 24.328 21.812 1 92.25 425 TRP B O 1
ATOM 6218 N N . GLY B 1 426 ? 8.883 22.859 21.25 1 90.06 426 GLY B N 1
ATOM 6219 C CA . GLY B 1 426 ? 7.895 21.828 20.984 1 90.06 426 GLY B CA 1
ATOM 6220 C C . GLY B 1 426 ? 7.074 21.453 22.219 1 90.06 426 GLY B C 1
ATOM 6221 O O . GLY B 1 426 ? 5.848 21.359 22.141 1 90.06 426 GLY B O 1
ATOM 6222 N N . LEU B 1 427 ? 7.766 21.281 23.297 1 88.31 427 LEU B N 1
ATOM 6223 C CA . LEU B 1 427 ? 7.078 20.906 24.531 1 88.31 427 LEU B CA 1
ATOM 6224 C C . LEU B 1 427 ? 6.219 22.062 25.031 1 88.31 427 LEU B C 1
ATOM 6226 O O . LEU B 1 427 ? 5.164 21.844 25.625 1 88.31 427 LEU B O 1
ATOM 6230 N N . SER B 1 428 ? 6.664 23.266 24.812 1 91.75 428 SER B N 1
ATOM 6231 C CA . SER B 1 428 ? 5.855 24.422 25.188 1 91.75 428 SER B CA 1
ATOM 6232 C C . SER B 1 428 ? 4.578 24.484 24.359 1 91.75 428 SER B C 1
ATOM 6234 O O . SER B 1 428 ? 3.539 24.938 24.844 1 91.75 428 SER B O 1
ATOM 6236 N N . MET B 1 429 ? 4.668 24.047 23.188 1 92.62 429 MET B N 1
ATOM 6237 C CA . MET B 1 429 ? 3.521 24.094 22.281 1 92.62 429 MET B CA 1
ATOM 6238 C C . MET B 1 429 ? 2.455 23.094 22.703 1 92.62 429 MET B C 1
ATOM 6240 O O . MET B 1 429 ? 1.297 23.188 22.297 1 92.62 429 MET B O 1
ATOM 6244 N N . VAL B 1 430 ? 2.832 22.109 23.484 1 90.19 430 VAL B N 1
ATOM 6245 C CA . VAL B 1 430 ? 1.879 21.125 24 1 90.19 430 VAL B CA 1
ATOM 6246 C C . VAL B 1 430 ? 0.823 21.812 24.844 1 90.19 430 VAL B C 1
ATOM 6248 O O . VAL B 1 430 ? -0.337 21.406 24.875 1 90.19 430 VAL B O 1
ATOM 6251 N N . ILE B 1 431 ? 1.246 22.922 25.453 1 90.5 431 ILE B N 1
ATOM 6252 C CA . ILE B 1 431 ? 0.33 23.656 26.328 1 90.5 431 ILE B CA 1
ATOM 6253 C C . ILE B 1 431 ? -0.179 24.906 25.609 1 90.5 431 ILE B C 1
ATOM 6255 O O . ILE B 1 431 ? -1.389 25.141 25.547 1 90.5 431 ILE B O 1
ATOM 6259 N N . ILE B 1 432 ? 0.666 25.641 25 1 92.88 432 ILE B N 1
ATOM 6260 C CA . ILE B 1 432 ? 0.324 26.906 24.375 1 92.88 432 ILE B CA 1
ATOM 6261 C C . ILE B 1 432 ? -0.597 26.672 23.188 1 92.88 432 ILE B C 1
ATOM 6263 O O . ILE B 1 432 ? -1.547 27.438 22.969 1 92.88 432 ILE B O 1
ATOM 6267 N N . GLY B 1 433 ? -0.31 25.672 22.438 1 91.75 433 GLY B N 1
ATOM 6268 C CA . GLY B 1 433 ? -1.116 25.375 21.25 1 91.75 433 GLY B CA 1
ATOM 6269 C C . GLY B 1 433 ? -2.586 25.172 21.578 1 91.75 433 GLY B C 1
ATOM 6270 O O . GLY B 1 433 ? -3.438 25.922 21.094 1 91.75 433 GLY B O 1
ATOM 6271 N N . PRO B 1 434 ? -2.828 24.266 22.484 1 91.38 434 PRO B N 1
ATOM 6272 C CA . PRO B 1 434 ? -4.223 24.016 22.844 1 91.38 434 PRO B CA 1
ATOM 6273 C C . PRO B 1 434 ? -4.902 25.234 23.469 1 91.38 434 PRO B C 1
ATOM 6275 O O . PRO B 1 434 ? -6.078 25.484 23.203 1 91.38 434 PRO B O 1
ATOM 6278 N N . VAL B 1 435 ? -4.227 25.969 24.266 1 91.69 435 VAL B N 1
ATOM 6279 C CA . VAL B 1 435 ? -4.805 27.141 24.906 1 91.69 435 VAL B CA 1
ATOM 6280 C C . VAL B 1 435 ? -5.18 28.188 23.859 1 91.69 435 VAL B C 1
ATOM 6282 O O . VAL B 1 435 ? -6.289 28.719 23.875 1 91.69 435 VAL B O 1
ATOM 6285 N N . VAL B 1 436 ? -4.344 28.406 22.938 1 91.5 436 VAL B N 1
ATOM 6286 C CA . VAL B 1 436 ? -4.578 29.406 21.906 1 91.5 436 VAL B CA 1
ATOM 6287 C C . VAL B 1 436 ? -5.684 28.938 20.953 1 91.5 436 VAL B C 1
ATOM 6289 O O . VAL B 1 436 ? -6.57 29.719 20.609 1 91.5 436 VAL B O 1
ATOM 6292 N N . THR B 1 437 ? -5.645 27.734 20.578 1 91.88 437 THR B N 1
ATOM 6293 C CA . THR B 1 437 ? -6.605 27.234 19.594 1 91.88 437 THR B CA 1
ATOM 6294 C C . THR B 1 437 ? -7.996 27.125 20.219 1 91.88 437 THR B C 1
ATOM 6296 O O . THR B 1 437 ? -8.992 27.438 19.562 1 91.88 437 THR B O 1
ATOM 6299 N N . LEU B 1 438 ? -8.086 26.703 21.438 1 89.25 438 LEU B N 1
ATOM 6300 C CA . LEU B 1 438 ? -9.391 26.625 22.094 1 89.25 438 LEU B CA 1
ATOM 6301 C C . LEU B 1 438 ? -9.969 28 22.344 1 89.25 438 LEU B C 1
ATOM 6303 O O . LEU B 1 438 ? -11.172 28.219 22.188 1 89.25 438 LEU B O 1
ATOM 6307 N N . LEU B 1 439 ? -9.125 28.922 22.75 1 88.19 439 LEU B N 1
ATOM 6308 C CA . LEU B 1 439 ? -9.578 30.281 23.031 1 88.19 439 LEU B CA 1
ATOM 6309 C C . LEU B 1 439 ? -10.047 30.969 21.766 1 88.19 439 LEU B C 1
ATOM 6311 O O . LEU B 1 439 ? -10.969 31.797 21.812 1 88.19 439 LEU B O 1
ATOM 6315 N N . THR B 1 440 ? -9.5 30.641 20.641 1 87.06 440 THR B N 1
ATOM 6316 C CA . THR B 1 440 ? -9.805 31.359 19.422 1 87.06 440 THR B CA 1
ATOM 6317 C C . THR B 1 440 ? -10.859 30.625 18.609 1 87.06 440 THR B C 1
ATOM 6319 O O . THR B 1 440 ? -11.648 31.25 17.891 1 87.06 440 THR B O 1
ATOM 6322 N N . MET B 1 441 ? -10.906 29.312 18.766 1 88.12 441 MET B N 1
ATOM 6323 C CA . MET B 1 441 ? -11.742 28.578 17.828 1 88.12 441 MET B CA 1
ATOM 6324 C C . MET B 1 441 ? -12.961 27.984 18.531 1 88.12 441 MET B C 1
ATOM 6326 O O . MET B 1 441 ? -13.938 27.609 17.891 1 88.12 441 MET B O 1
ATOM 6330 N N . VAL B 1 442 ? -12.914 27.906 19.812 1 83.88 442 VAL B N 1
ATOM 6331 C CA . VAL B 1 442 ? -14.016 27.25 20.5 1 83.88 442 VAL B CA 1
ATOM 6332 C C . VAL B 1 442 ? -14.727 28.25 21.406 1 83.88 442 VAL B C 1
ATOM 6334 O O . VAL B 1 442 ? -15.953 28.406 21.312 1 83.88 442 VAL B O 1
ATOM 6337 N N . VAL B 1 443 ? -14.031 29.031 22.203 1 81.06 443 VAL B N 1
ATOM 6338 C CA . VAL B 1 443 ? -14.578 29.859 23.281 1 81.06 443 VAL B CA 1
ATOM 6339 C C . VAL B 1 443 ? -15.477 30.938 22.672 1 81.06 443 VAL B C 1
ATOM 6341 O O . VAL B 1 443 ? -16.562 31.203 23.188 1 81.06 443 VAL B O 1
ATOM 6344 N N . PRO B 1 444 ? -15.062 31.547 21.562 1 77.44 444 PRO B N 1
ATOM 6345 C CA . PRO B 1 444 ? -15.93 32.594 21.031 1 77.44 444 PRO B CA 1
ATOM 6346 C C . PRO B 1 444 ? -17.297 32.094 20.594 1 77.44 444 PRO B C 1
ATOM 6348 O O . PRO B 1 444 ? -18.266 32.844 20.547 1 77.44 444 PRO B O 1
ATOM 6351 N N . PHE B 1 445 ? -17.344 30.859 20.328 1 72.56 445 PHE B N 1
ATOM 6352 C CA . PHE B 1 445 ? -18.594 30.297 19.812 1 72.56 445 PHE B CA 1
ATOM 6353 C C . PHE B 1 445 ? -19.422 29.703 20.953 1 72.56 445 PHE B C 1
ATOM 6355 O O . PHE B 1 445 ? -20.562 29.297 20.734 1 72.56 445 PHE B O 1
ATOM 6362 N N . LEU B 1 446 ? -18.797 29.406 22.031 1 63.88 446 LEU B N 1
ATOM 6363 C CA . LEU B 1 446 ? -19.547 28.875 23.172 1 63.88 446 LEU B CA 1
ATOM 6364 C C . LEU B 1 446 ? -20.547 29.906 23.672 1 63.88 446 LEU B C 1
ATOM 6366 O O . LEU B 1 446 ? -21.609 29.547 24.188 1 63.88 446 LEU B O 1
ATOM 6370 N N . TRP B 1 447 ? -20.156 31.188 23.609 1 55.47 447 TRP B N 1
ATOM 6371 C CA . TRP B 1 447 ? -21.062 32.219 24.094 1 55.47 447 TRP B CA 1
ATOM 6372 C C . TRP B 1 447 ? -21.875 32.844 22.953 1 55.47 447 TRP B C 1
ATOM 6374 O O . TRP B 1 447 ? -22.641 33.781 23.156 1 55.47 447 TRP B O 1
ATOM 6384 N N . ALA B 1 448 ? -21.797 32.281 21.812 1 46.69 448 ALA B N 1
ATOM 6385 C CA . ALA B 1 448 ? -22.688 32.812 20.781 1 46.69 448 ALA B CA 1
ATOM 6386 C C . ALA B 1 448 ? -24 32.031 20.75 1 46.69 448 ALA B C 1
ATOM 6388 O O . ALA B 1 448 ? -24.031 30.812 20.922 1 46.69 448 ALA B O 1
#

Nearest PDB structures (foldseek):
  8w6t-assembly1_B  TM=7.254E-01  e=1.493E-07  Homo sapiens
  6okz-assembly2_A  TM=7.410E-01  e=5.030E-07  Vibrio cholerae O1 biovar El Tor str. N16961
  6ol0-assembly2_B  TM=7.226E-01  e=5.454E-07  Vibrio cholerae O1 biovar El Tor str. N16961
  4f35-assembly2_B  TM=6.974E-01  e=6.187E-06  Vibrio cholerae
  4cz8-assembly1_B  TM=1.778E-01  e=9.881E-01  Pyrococcus abyssi GE5